Protein 1UFO (pdb70)

Organism: Thermus thermophilus (NCBI:txid274)

Secondary structure (DSSP, 8-state):
-EEEEEEEETTEEEEEEEESS--EEEEEE--TT--HHHHHHTSTTTGGGTEEEEE-PPTTSTTSS-----TTSTTHHHHHHHHHHHHHHHHHHHHHHHHHHH---EEEEEETHHHHHHHHHHHTT---S-EEEES--S-----TT-----HHHHHHHHS-GGG-GGGGTT--EEEEEETT-TTTTTT--HHHHHHGGG-TT--EEEEEETT--SS-----HHHHHHHHHHHH--/--EEEEEEETTEEEEEEE-SS--EEEEEE--TT--HHHHHHTSTTSGGGTEEEEE-PPTTSTTSS-PPP-TTSTTHHHHHHHHHHHHHHHHHHHHHHHHHHH-S-EEEEEETHHHHHHHHHHHTT---S-EEEES--S---PPTT-----HHHHHHHHS-GGG-GGGSTT--EEEEEETT-SSS-TT--HHHHHHGGGS-TTSEEEEEETT--SS-----HHHHHHHHHHHS--/-EEEEEEEETTEEEEEEEESS--EEEEEE--TT--HHHHHHT-TTTGGGTEEEEEEPPTTSTTSS-PPP-TTSTTHHHHHHHHHHHHHHHHHHHHHHHHHHH---EEEEEETHHHHHHHHHHHTT---S-EEEES--S-----TT-----HHHHHHHHS-GGG-GGGGTT--EEEEEETT-TTTTTT--HHHHHHGGG-TT--EEEEEETT--SS-----HHHHHHHHHHHH--/--EEEEEEETTEEEEEEE-SS--EEEEEE--TT--HHHHHHTSTTTGGGTEEEEEEPPTTSTTSS-PPP-TTSTTHHHHHHHHHHHHHHHHHHHHHHHHHHH---EEEEEETHHHHHHHHHHHTT---S-EEEES--S---PPTT-----HHHHHHHHS-GGG-GGGGTT--EEEEEETT-SSS-TT--HHHHHHGGGS-TTSEEEEEEET--SS-----HHHHHHHHHHHH--/-EEEEEEEETTEEEEEEEESS--EEEEEE--TT--HHHHHHT-TTTGGGTEEEEEEPPTTSTTSS-PPP-TTSTTHHHHHHHHHHHHHHHHHHHHHHHHHHH---EEEEEETHHHHHHHHHHHTT---S-EEEES--S-----TT-----HHHHHHHHS-GGG-GGGGTT--EEEEEETT-TTTTTT--HHHHHHGGG-TT--EEEEEETT--SS-----HHHHHHHHHHHH--/--EEEEEEETTEEEEEEE-SS--EEEEEE--TT--HHHHHHTSTTTGGGTEEEEE-PPTTSTTSSSPPP-TTSTTHHHHHHHHHHHHHHHHHHHHHHHHHHH-S-EEEEEETHHHHHHHHHHHTT---S-EEEES--S---PPTT-----HHHHHHHHS-GGGGGGGGTT--EEEEEETT-SSS-TT--HHHHHHGGGS-TTSEEEEEETT--SS-----HHHHHHHHHHHH--

Nearest PDB structures (foldseek):
  1ufo-assembly3_F  TM=9.980E-01  e=3.609E-47  Thermus thermophilus
  4ao8-assembly1_A-2  TM=7.137E-01  e=1.104E-09  unidentified
  4g8c-assembly1_A  TM=6.180E-01  e=9.609E-09  Ochrobactrum sp. T63
  4zi5-assembly1_B  TM=6.135E-01  e=2.429E-08  metagenome
  4l9a-assembly3_A  TM=5.384E-01  e=2.668E-06  Streptococcus mutans UA159

B-factor: mean 18.05, std 9.95, range [4.61, 69.78]

CATH classification: 3.40.50.1820

InterPro domains:
  IPR029058 Alpha/Beta hydrolase fold [G3DSA:3.40.50.1820] (1-238)
  IPR029058 Alpha/Beta hydrolase fold [SSF53474] (1-237)

Structure (mmCIF, N/CA/C/O backbone):
data_1UFO
#
_entry.id   1UFO
#
_cell.length_a   129.857
_cell.length_b   129.857
_cell.length_c   70.119
_cell.angle_alpha   90.00
_cell.angle_beta   90.00
_cell.angle_gamma   120.00
#
_symmetry.space_group_name_H-M   'P 31'
#
loop_
_entity.id
_entity.type
_entity.pdbx_description
1 polymer 'hypothetical protein TT1662'
2 water water
#
loop_
_atom_site.group_PDB
_atom_site.id
_atom_site.type_symbol
_atom_site.label_atom_id
_atom_site.label_alt_id
_atom_site.label_comp_id
_atom_site.label_asym_id
_atom_site.label_entity_id
_atom_site.label_seq_id
_atom_site.pdbx_PDB_ins_code
_atom_site.Cartn_x
_atom_site.Cartn_y
_atom_site.Cartn_z
_atom_site.occupancy
_atom_site.B_iso_or_equiv
_atom_site.auth_seq_id
_atom_site.auth_comp_id
_atom_site.auth_asym_id
_atom_site.auth_atom_id
_atom_site.pdbx_PDB_model_num
ATOM 9 N N A ARG A 1 2 ? 56.726 61.838 38.794 0.52 18.61 2 ARG A N 1
ATOM 10 N N B ARG A 1 2 ? 56.718 61.827 38.792 0.48 18.87 2 ARG A N 1
ATOM 11 C CA A ARG A 1 2 ? 56.652 62.800 39.862 0.52 17.98 2 ARG A CA 1
ATOM 12 C CA B ARG A 1 2 ? 56.606 62.772 39.891 0.48 18.53 2 ARG A CA 1
ATOM 13 C C A ARG A 1 2 ? 57.611 62.266 40.924 0.52 18.93 2 ARG A C 1
ATOM 14 C C B ARG A 1 2 ? 57.583 62.263 40.952 0.48 19.21 2 ARG A C 1
ATOM 15 O O A ARG A 1 2 ? 57.732 61.056 41.085 0.52 18.48 2 ARG A O 1
ATOM 16 O O B ARG A 1 2 ? 57.674 61.061 41.169 0.48 19.07 2 ARG A O 1
ATOM 31 N N . VAL A 1 3 ? 58.346 63.170 41.547 1.00 18.86 3 VAL A N 1
ATOM 32 C CA . VAL A 1 3 ? 59.315 62.829 42.607 1.00 18.80 3 VAL A CA 1
ATOM 33 C C . VAL A 1 3 ? 59.111 63.810 43.722 1.00 18.95 3 VAL A C 1
ATOM 34 O O . VAL A 1 3 ? 58.964 65.028 43.494 1.00 20.85 3 VAL A O 1
ATOM 38 N N . ARG A 1 4 ? 59.123 63.349 44.963 1.00 18.79 4 ARG A N 1
ATOM 39 C CA . ARG A 1 4 ? 58.959 64.289 46.035 1.00 20.91 4 ARG A CA 1
ATOM 40 C C . ARG A 1 4 ? 60.007 64.009 47.086 1.00 20.28 4 ARG A C 1
ATOM 41 O O . ARG A 1 4 ? 60.441 62.890 47.227 1.00 20.03 4 ARG A O 1
ATOM 49 N N . THR A 1 5 ? 60.374 65.031 47.821 1.00 19.92 5 THR A N 1
ATOM 50 C CA . THR A 1 5 ? 61.360 64.903 48.834 1.00 20.55 5 THR A CA 1
ATOM 51 C C . THR A 1 5 ? 60.732 64.885 50.179 1.00 22.24 5 THR A C 1
ATOM 52 O O . THR A 1 5 ? 59.846 65.699 50.453 1.00 22.37 5 THR A O 1
ATOM 56 N N . GLU A 1 6 ? 61.143 63.953 51.021 1.00 19.62 6 GLU A N 1
ATOM 57 C CA . GLU A 1 6 ? 60.652 63.942 52.370 1.00 22.45 6 GLU A CA 1
ATOM 58 C C . GLU A 1 6 ? 61.658 63.405 53.346 1.00 21.35 6 GLU A C 1
ATOM 59 O O . GLU A 1 6 ? 62.699 62.846 52.942 1.00 19.21 6 GLU A O 1
ATOM 65 N N . ARG A 1 7 ? 61.379 63.640 54.623 1.00 21.67 7 ARG A N 1
ATOM 66 C CA . ARG A 1 7 ? 62.225 63.130 55.704 1.00 20.52 7 ARG A CA 1
ATOM 67 C C . ARG A 1 7 ? 61.497 61.967 56.347 1.00 20.94 7 ARG A C 1
ATOM 68 O O . ARG A 1 7 ? 60.322 62.114 56.745 1.00 21.14 7 ARG A O 1
ATOM 76 N N . LEU A 1 8 ? 62.155 60.810 56.423 1.00 16.48 8 LEU A N 1
ATOM 77 C CA . LEU A 1 8 ? 61.568 59.614 57.029 1.00 18.64 8 LEU A CA 1
ATOM 78 C C . LEU A 1 8 ? 62.381 59.301 58.251 1.00 18.88 8 LEU A C 1
ATOM 79 O O . LEU A 1 8 ? 63.453 59.892 58.456 1.00 19.75 8 LEU A O 1
ATOM 84 N N . THR A 1 9 ? 61.873 58.377 59.057 1.00 18.23 9 THR A N 1
ATOM 85 C CA . THR A 1 9 ? 62.596 57.863 60.205 1.00 18.83 9 THR A CA 1
ATOM 86 C C . THR A 1 9 ? 62.824 56.388 59.966 1.00 18.90 9 THR A C 1
ATOM 87 O O . THR A 1 9 ? 61.864 55.651 59.779 1.00 19.13 9 THR A O 1
ATOM 91 N N . LEU A 1 10 ? 64.119 55.959 59.927 1.00 17.98 10 LEU A N 1
ATOM 92 C CA . LEU A 1 10 ? 64.454 54.554 59.697 1.00 18.76 10 LEU A CA 1
ATOM 93 C C . LEU A 1 10 ? 65.519 54.179 60.684 1.00 19.18 10 LEU A C 1
ATOM 94 O O . LEU A 1 10 ? 66.492 54.892 60.800 1.00 17.91 10 LEU A O 1
ATOM 99 N N . ALA A 1 11 ? 65.269 53.109 61.443 1.00 20.19 11 ALA A N 1
ATOM 100 C CA . ALA A 1 11 ? 66.226 52.605 62.428 1.00 20.09 11 ALA A CA 1
ATOM 101 C C . ALA A 1 11 ? 66.582 53.730 63.392 1.00 19.95 11 ALA A C 1
ATOM 102 O O . ALA A 1 11 ? 67.709 53.845 63.918 1.00 20.00 11 ALA A O 1
ATOM 104 N N . GLY A 1 12 ? 65.618 54.613 63.613 1.00 20.44 12 GLY A N 1
ATOM 105 C CA . GLY A 1 12 ? 65.841 55.696 64.537 1.00 21.12 12 GLY A CA 1
ATOM 106 C C . GLY A 1 12 ? 66.605 56.905 64.049 1.00 22.20 12 GLY A C 1
ATOM 107 O O . GLY A 1 12 ? 66.865 57.821 64.835 1.00 25.17 12 GLY A O 1
ATOM 108 N N . LEU A 1 13 ? 66.973 56.929 62.771 1.00 21.01 13 LEU A N 1
ATOM 109 C CA . LEU A 1 13 ? 67.673 58.048 62.183 1.00 18.52 13 LEU A CA 1
ATOM 110 C C . LEU A 1 13 ? 66.788 58.838 61.196 1.00 16.53 13 LEU A C 1
ATOM 111 O O . LEU A 1 13 ? 65.878 58.241 60.589 1.00 16.81 13 LEU A O 1
ATOM 116 N N . SER A 1 14 ? 67.098 60.130 61.051 1.00 17.31 14 SER A N 1
ATOM 117 C CA . SER A 1 14 ? 66.387 61.038 60.146 1.00 17.08 14 SER A CA 1
ATOM 118 C C . SER A 1 14 ? 66.969 60.835 58.746 1.00 16.25 14 SER A C 1
ATOM 119 O O . SER A 1 14 ? 68.156 61.154 58.508 1.00 19.36 14 SER A O 1
ATOM 122 N N . VAL A 1 15 ? 66.152 60.277 57.859 1.00 13.22 15 VAL A N 1
ATOM 123 C CA . VAL A 1 15 ? 66.683 59.973 56.526 1.00 12.63 15 VAL A CA 1
ATOM 124 C C . VAL A 1 15 ? 66.045 60.838 55.433 1.00 13.20 15 VAL A C 1
ATOM 125 O O . VAL A 1 15 ? 64.816 60.859 55.312 1.00 14.89 15 VAL A O 1
ATOM 129 N N . LEU A 1 16 ? 66.863 61.572 54.653 1.00 9.92 16 LEU A N 1
ATOM 130 C CA . LEU A 1 16 ? 66.342 62.323 53.512 1.00 10.88 16 LEU A CA 1
ATOM 131 C C . LEU A 1 16 ? 65.960 61.319 52.421 1.00 10.87 16 LEU A C 1
ATOM 132 O O . LEU A 1 16 ? 66.722 60.395 52.051 1.00 10.71 16 LEU A O 1
ATOM 137 N N . ALA A 1 17 ? 64.784 61.476 51.879 1.00 11.15 17 ALA A N 1
ATOM 138 C CA . ALA A 1 17 ? 64.337 60.571 50.834 1.00 12.16 17 ALA A CA 1
ATOM 139 C C . ALA A 1 17 ? 63.848 61.273 49.585 1.00 13.16 17 ALA A C 1
ATOM 140 O O . ALA A 1 17 ? 63.121 62.288 49.683 1.00 14.42 17 ALA A O 1
ATOM 142 N N . ARG A 1 18 ? 64.256 60.800 48.426 1.00 12.71 18 ARG A N 1
ATOM 143 C CA . ARG A 1 18 ? 63.736 61.355 47.172 1.00 13.23 18 ARG A CA 1
ATOM 144 C C . ARG A 1 18 ? 62.938 60.213 46.608 1.00 12.64 18 ARG A C 1
ATOM 145 O O . ARG A 1 18 ? 63.444 59.178 46.154 1.00 11.27 18 ARG A O 1
ATOM 153 N N . ILE A 1 19 ? 61.615 60.396 46.651 1.00 12.03 19 ILE A N 1
ATOM 154 C CA . ILE A 1 19 ? 60.703 59.306 46.332 1.00 12.68 19 ILE A CA 1
ATOM 155 C C . ILE A 1 19 ? 59.937 59.444 45.027 1.00 12.65 19 ILE A C 1
ATOM 156 O O . ILE A 1 19 ? 59.091 60.347 44.892 1.00 14.87 19 ILE A O 1
ATOM 161 N N . PRO A 1 20 ? 60.169 58.538 44.076 1.00 12.13 20 PRO A N 1
ATOM 162 C CA . PRO A 1 20 ? 59.440 58.648 42.790 1.00 12.38 20 PRO A CA 1
ATOM 163 C C . PRO A 1 20 ? 58.054 58.058 43.010 1.00 12.97 20 PRO A C 1
ATOM 164 O O . PRO A 1 20 ? 57.840 57.241 43.913 1.00 11.56 20 PRO A O 1
ATOM 168 N N . GLU A 1 21 ? 57.127 58.369 42.103 1.00 12.61 21 GLU A N 1
ATOM 169 C CA . GLU A 1 21 ? 55.795 57.844 42.340 1.00 13.20 21 GLU A CA 1
ATOM 170 C C . GLU A 1 21 ? 55.696 56.377 42.081 1.00 13.87 21 GLU A C 1
ATOM 171 O O . GLU A 1 21 ? 54.792 55.713 42.602 1.00 13.14 21 GLU A O 1
ATOM 177 N N . ALA A 1 22 ? 56.659 55.814 41.340 1.00 12.11 22 ALA A N 1
ATOM 178 C CA . ALA A 1 22 ? 56.660 54.385 41.028 1.00 12.48 22 ALA A CA 1
ATOM 179 C C . ALA A 1 22 ? 58.044 53.806 41.355 1.00 13.71 22 ALA A C 1
ATOM 180 O O . ALA A 1 22 ? 58.845 53.590 40.447 1.00 15.06 22 ALA A O 1
ATOM 182 N N . PRO A 1 23 ? 58.305 53.542 42.633 1.00 12.87 23 PRO A N 1
ATOM 183 C CA . PRO A 1 23 ? 59.648 52.974 42.986 1.00 12.59 23 PRO A CA 1
ATOM 184 C C . PRO A 1 23 ? 59.850 51.551 42.595 1.00 13.29 23 PRO A C 1
ATOM 185 O O . PRO A 1 23 ? 59.013 50.672 42.850 1.00 13.94 23 PRO A O 1
ATOM 189 N N . LYS A 1 24 ? 60.964 51.282 41.922 1.00 12.77 24 LYS A N 1
ATOM 190 C CA . LYS A 1 24 ? 61.257 49.901 41.501 1.00 11.82 24 LYS A CA 1
ATOM 191 C C . LYS A 1 24 ? 62.466 49.321 42.302 1.00 12.60 24 LYS A C 1
ATOM 192 O O . LYS A 1 24 ? 62.674 48.124 42.270 1.00 12.79 24 LYS A O 1
ATOM 198 N N . ALA A 1 25 ? 63.188 50.184 42.993 1.00 10.65 25 ALA A N 1
ATOM 199 C CA . ALA A 1 25 ? 64.365 49.732 43.799 1.00 11.25 25 ALA A CA 1
ATOM 200 C C . ALA A 1 25 ? 64.736 50.789 44.805 1.00 10.47 25 ALA A C 1
ATOM 201 O O . ALA A 1 25 ? 64.315 51.960 44.670 1.00 11.03 25 ALA A O 1
ATOM 203 N N . LEU A 1 26 ? 65.555 50.432 45.818 1.00 8.87 26 LEU A N 1
ATOM 204 C CA . LEU A 1 26 ? 66.025 51.426 46.808 1.00 8.89 26 LEU A CA 1
ATOM 205 C C . LEU A 1 26 ? 67.501 51.674 46.545 1.00 9.42 26 LEU A C 1
ATOM 206 O O . LEU A 1 26 ? 68.206 50.754 46.199 1.00 9.95 26 LEU A O 1
ATOM 211 N N . LEU A 1 27 ? 67.948 52.903 46.745 1.00 8.57 27 LEU A N 1
ATOM 212 C CA . LEU A 1 27 ? 69.396 53.177 46.683 1.00 8.50 27 LEU A CA 1
ATOM 213 C C . LEU A 1 27 ? 69.699 53.955 47.954 1.00 8.67 27 LEU A C 1
ATOM 214 O O . LEU A 1 27 ? 69.235 55.079 48.136 1.00 9.54 27 LEU A O 1
ATOM 219 N N . LEU A 1 28 ? 70.478 53.351 48.854 1.00 7.01 28 LEU A N 1
ATOM 220 C CA . LEU A 1 28 ? 70.952 54.058 50.057 1.00 8.12 28 LEU A CA 1
ATOM 221 C C . LEU A 1 28 ? 72.278 54.671 49.672 1.00 8.85 28 LEU A C 1
ATOM 222 O O . LEU A 1 28 ? 73.203 53.936 49.284 1.00 9.91 28 LEU A O 1
ATOM 227 N N . ALA A 1 29 ? 72.377 55.981 49.806 1.00 8.46 29 ALA A N 1
ATOM 228 C CA . ALA A 1 29 ? 73.614 56.739 49.403 1.00 8.19 29 ALA A CA 1
ATOM 229 C C . ALA A 1 29 ? 74.304 57.282 50.619 1.00 9.04 29 ALA A C 1
ATOM 230 O O . ALA A 1 29 ? 73.662 57.873 51.478 1.00 8.62 29 ALA A O 1
ATOM 232 N N . LEU A 1 30 ? 75.626 57.109 50.663 1.00 8.09 30 LEU A N 1
ATOM 233 C CA . LEU A 1 30 ? 76.504 57.447 51.782 1.00 8.46 30 LEU A CA 1
ATOM 234 C C . LEU A 1 30 ? 77.500 58.467 51.307 1.00 9.73 30 LEU A C 1
ATOM 235 O O . LEU A 1 30 ? 78.317 58.219 50.420 1.00 8.54 30 LEU A O 1
ATOM 240 N N . HIS A 1 31 ? 77.372 59.681 51.876 1.00 9.44 31 HIS A N 1
ATOM 241 C CA . HIS A 1 31 ? 78.163 60.808 51.460 1.00 8.93 31 HIS A CA 1
ATOM 242 C C . HIS A 1 31 ? 79.620 60.685 51.933 1.00 9.25 31 HIS A C 1
ATOM 243 O O . HIS A 1 31 ? 79.953 59.774 52.705 1.00 9.84 31 HIS A O 1
ATOM 250 N N . GLY A 1 32 ? 80.450 61.673 51.529 1.00 10.69 32 GLY A N 1
ATOM 251 C CA . GLY A 1 32 ? 81.853 61.617 51.920 1.00 10.77 32 GLY A CA 1
ATOM 252 C C . GLY A 1 32 ? 82.229 62.590 53.018 1.00 10.40 32 GLY A C 1
ATOM 253 O O . GLY A 1 32 ? 81.346 63.275 53.538 1.00 11.56 32 GLY A O 1
ATOM 254 N N . LEU A 1 33 ? 83.524 62.644 53.340 1.00 10.60 33 LEU A N 1
ATOM 255 C CA . LEU A 1 33 ? 83.976 63.521 54.409 1.00 11.08 33 LEU A CA 1
ATOM 256 C C . LEU A 1 33 ? 83.672 64.935 54.042 1.00 11.73 33 LEU A C 1
ATOM 257 O O . LEU A 1 33 ? 83.822 65.358 52.868 1.00 12.15 33 LEU A O 1
ATOM 262 N N . GLN A 1 34 ? 83.221 65.663 55.074 1.00 12.33 34 GLN A N 1
ATOM 263 C CA . GLN A 1 34 ? 82.757 67.050 54.982 1.00 14.58 34 GLN A CA 1
ATOM 264 C C . GLN A 1 34 ? 81.484 67.239 54.134 1.00 14.93 34 GLN A C 1
ATOM 265 O O . GLN A 1 34 ? 81.096 68.375 53.850 1.00 16.82 34 GLN A O 1
ATOM 271 N N . GLY A 1 35 ? 80.833 66.138 53.732 1.00 12.05 35 GLY A N 1
ATOM 272 C CA . GLY A 1 35 ? 79.630 66.257 52.932 1.00 12.53 35 GLY A CA 1
ATOM 273 C C . GLY A 1 35 ? 78.382 66.137 53.762 1.00 12.60 35 GLY A C 1
ATOM 274 O O . GLY A 1 35 ? 78.419 66.352 54.993 1.00 13.19 35 GLY A O 1
ATOM 275 N N . SER A 1 36 ? 77.256 65.775 53.099 1.00 12.17 36 SER A N 1
ATOM 276 C CA . SER A 1 36 ? 75.992 65.696 53.823 1.00 10.21 36 SER A CA 1
ATOM 277 C C . SER A 1 36 ? 75.005 64.873 52.982 1.00 10.28 36 SER A C 1
ATOM 278 O O . SER A 1 36 ? 75.286 64.592 51.784 1.00 10.38 36 SER A O 1
ATOM 281 N N . LYS A 1 37 ? 73.872 64.500 53.579 1.00 9.59 37 LYS A N 1
ATOM 282 C CA . LYS A 1 37 ? 72.854 63.731 52.873 1.00 9.33 37 LYS A CA 1
ATOM 283 C C . LYS A 1 37 ? 72.310 64.512 51.678 1.00 10.38 37 LYS A C 1
ATOM 284 O O . LYS A 1 37 ? 72.063 63.939 50.637 1.00 11.48 37 LYS A O 1
ATOM 290 N N . GLU A 1 38 ? 72.169 65.837 51.797 1.00 9.40 38 GLU A N 1
ATOM 291 C CA . GLU A 1 38 ? 71.629 66.535 50.633 1.00 9.26 38 GLU A CA 1
ATOM 292 C C . GLU A 1 38 ? 72.626 66.591 49.487 1.00 9.39 38 GLU A C 1
ATOM 293 O O . GLU A 1 38 ? 72.200 66.504 48.348 1.00 10.86 38 GLU A O 1
ATOM 299 N N . HIS A 1 39 ? 73.896 66.741 49.836 1.00 10.45 39 HIS A N 1
ATOM 300 C CA . HIS A 1 39 ? 74.919 66.829 48.784 1.00 10.45 39 HIS A CA 1
ATOM 301 C C . HIS A 1 39 ? 74.994 65.523 47.970 1.00 10.52 39 HIS A C 1
ATOM 302 O O . HIS A 1 39 ? 74.980 65.565 46.750 1.00 11.12 39 HIS A O 1
ATOM 309 N N . ILE A 1 40 ? 75.053 64.378 48.655 1.00 9.79 40 ILE A N 1
ATOM 310 C CA . ILE A 1 40 ? 75.214 63.135 47.857 1.00 9.54 40 ILE A CA 1
ATOM 311 C C . ILE A 1 40 ? 73.948 62.853 46.997 1.00 8.72 40 ILE A C 1
ATOM 312 O O . ILE A 1 40 ? 74.085 62.466 45.824 1.00 9.00 40 ILE A O 1
ATOM 317 N N . LEU A 1 41 ? 72.729 63.149 47.474 1.00 9.29 41 LEU A N 1
ATOM 318 C CA . LEU A 1 41 ? 71.557 62.882 46.617 1.00 9.82 41 LEU A CA 1
ATOM 319 C C . LEU A 1 41 ? 71.547 63.852 45.398 1.00 9.67 41 LEU A C 1
ATOM 320 O O . LEU A 1 41 ? 71.145 63.453 44.307 1.00 10.51 41 LEU A O 1
ATOM 325 N N . ALA A 1 42 ? 72.037 65.087 45.587 1.00 9.58 42 ALA A N 1
ATOM 326 C CA . ALA A 1 42 ? 72.053 66.034 44.486 1.00 11.15 42 ALA A CA 1
ATOM 327 C C . ALA A 1 42 ? 73.033 65.621 43.372 1.00 11.24 42 ALA A C 1
ATOM 328 O O . ALA A 1 42 ? 72.867 66.072 42.259 1.00 12.19 42 ALA A O 1
ATOM 330 N N . LEU A 1 43 ? 73.998 64.773 43.737 1.00 10.12 43 LEU A N 1
ATOM 331 C CA . LEU A 1 43 ? 74.998 64.317 42.730 1.00 9.87 43 LEU A CA 1
ATOM 332 C C . LEU A 1 43 ? 74.478 63.056 41.999 1.00 10.20 43 LEU A C 1
ATOM 333 O O . LEU A 1 43 ? 75.266 62.480 41.179 1.00 10.45 43 LEU A O 1
ATOM 338 N N . LEU A 1 44 ? 73.257 62.613 42.249 1.00 10.23 44 LEU A N 1
ATOM 339 C CA . LEU A 1 44 ? 72.697 61.450 41.551 1.00 11.25 44 LEU A CA 1
ATOM 340 C C . LEU A 1 44 ? 71.489 61.895 40.692 1.00 11.36 44 LEU A C 1
ATOM 341 O O . LEU A 1 44 ? 70.392 61.390 40.833 1.00 11.45 44 LEU A O 1
ATOM 346 N N . PRO A 1 45 ? 71.719 62.829 39.792 1.00 12.87 45 PRO A N 1
ATOM 347 C CA . PRO A 1 45 ? 70.602 63.280 38.946 1.00 12.87 45 PRO A CA 1
ATOM 348 C C . PRO A 1 45 ? 70.039 62.137 38.086 1.00 13.72 45 PRO A C 1
ATOM 349 O O . PRO A 1 45 ? 70.766 61.267 37.609 1.00 13.27 45 PRO A O 1
ATOM 353 N N . GLY A 1 46 ? 68.710 62.160 37.892 1.00 12.79 46 GLY A N 1
ATOM 354 C CA . GLY A 1 46 ? 68.032 61.176 37.088 1.00 13.99 46 GLY A CA 1
ATOM 355 C C . GLY A 1 46 ? 67.705 59.814 37.702 1.00 13.41 46 GLY A C 1
ATOM 356 O O . GLY A 1 46 ? 66.973 59.029 37.112 1.00 14.17 46 GLY A O 1
ATOM 357 N N . TYR A 1 47 ? 68.241 59.550 38.879 1.00 12.66 47 TYR A N 1
ATOM 358 C CA . TYR A 1 47 ? 68.063 58.253 39.485 1.00 11.02 47 TYR A CA 1
ATOM 359 C C . TYR A 1 47 ? 66.612 58.089 39.982 1.00 10.61 47 TYR A C 1
ATOM 360 O O . TYR A 1 47 ? 66.008 57.081 39.659 1.00 10.65 47 TYR A O 1
ATOM 369 N N . ALA A 1 48 ? 66.110 59.109 40.668 1.00 12.08 48 ALA A N 1
ATOM 370 C CA . ALA A 1 48 ? 64.723 59.009 41.154 1.00 11.16 48 ALA A CA 1
ATOM 371 C C . ALA A 1 48 ? 63.768 58.989 39.984 1.00 14.34 48 ALA A C 1
ATOM 372 O O . ALA A 1 48 ? 62.784 58.189 39.959 1.00 14.22 48 ALA A O 1
ATOM 374 N N . GLU A 1 49 ? 64.081 59.797 38.962 1.00 14.10 49 GLU A N 1
ATOM 375 C CA . GLU A 1 49 ? 63.206 59.817 37.770 1.00 14.90 49 GLU A CA 1
ATOM 376 C C . GLU A 1 49 ? 63.116 58.497 37.029 1.00 14.97 49 GLU A C 1
ATOM 377 O O . GLU A 1 49 ? 62.150 58.212 36.280 1.00 17.08 49 GLU A O 1
ATOM 383 N N . ARG A 1 50 ? 64.106 57.616 37.214 1.00 14.04 50 ARG A N 1
ATOM 384 C CA . ARG A 1 50 ? 64.177 56.319 36.593 1.00 16.98 50 ARG A CA 1
ATOM 385 C C . ARG A 1 50 ? 63.516 55.277 37.510 1.00 16.09 50 ARG A C 1
ATOM 386 O O . ARG A 1 50 ? 63.380 54.105 37.153 1.00 18.97 50 ARG A O 1
ATOM 394 N N . GLY A 1 51 ? 63.123 55.685 38.724 1.00 14.82 51 GLY A N 1
ATOM 395 C CA . GLY A 1 51 ? 62.415 54.735 39.570 1.00 14.09 51 GLY A CA 1
ATOM 396 C C . GLY A 1 51 ? 63.164 54.316 40.838 1.00 12.73 51 GLY A C 1
ATOM 397 O O . GLY A 1 51 ? 62.685 53.449 41.589 1.00 13.31 51 GLY A O 1
ATOM 398 N N . PHE A 1 52 ? 64.322 54.900 41.116 1.00 11.08 52 PHE A N 1
ATOM 399 C CA . PHE A 1 52 ? 65.037 54.550 42.370 1.00 11.38 52 PHE A CA 1
ATOM 400 C C . PHE A 1 52 ? 64.617 55.447 43.513 1.00 10.57 52 PHE A C 1
ATOM 401 O O . PHE A 1 52 ? 64.629 56.691 43.393 1.00 11.11 52 PHE A O 1
ATOM 409 N N . LEU A 1 53 ? 64.151 54.815 44.618 1.00 10.00 53 LEU A N 1
ATOM 410 C CA . LEU A 1 53 ? 63.824 55.572 45.801 1.00 9.16 53 LEU A CA 1
ATOM 411 C C . LEU A 1 53 ? 65.149 55.818 46.510 1.00 10.92 53 LEU A C 1
ATOM 412 O O . LEU A 1 53 ? 65.780 54.859 47.020 1.00 10.92 53 LEU A O 1
ATOM 417 N N . LEU A 1 54 ? 65.592 57.051 46.485 1.00 9.87 54 LEU A N 1
ATOM 418 C CA . LEU A 1 54 ? 66.901 57.385 47.106 1.00 10.24 54 LEU A CA 1
ATOM 419 C C . LEU A 1 54 ? 66.745 57.708 48.550 1.00 10.09 54 LEU A C 1
ATOM 420 O O . LEU A 1 54 ? 65.853 58.472 48.949 1.00 9.98 54 LEU A O 1
ATOM 425 N N . LEU A 1 55 ? 67.662 57.187 49.341 1.00 8.15 55 LEU A N 1
ATOM 426 C CA . LEU A 1 55 ? 67.738 57.459 50.784 1.00 10.40 55 LEU A CA 1
ATOM 427 C C . LEU A 1 55 ? 69.160 57.915 51.149 1.00 11.08 55 LEU A C 1
ATOM 428 O O . LEU A 1 55 ? 70.084 57.335 50.655 1.00 9.72 55 LEU A O 1
ATOM 433 N N . ALA A 1 56 ? 69.293 58.910 52.024 1.00 10.26 56 ALA A N 1
ATOM 434 C CA . ALA A 1 56 ? 70.626 59.331 52.496 1.00 9.29 56 ALA A CA 1
ATOM 435 C C . ALA A 1 56 ? 70.467 59.908 53.878 1.00 10.81 56 ALA A C 1
ATOM 436 O O . ALA A 1 56 ? 69.442 60.538 54.178 1.00 11.18 56 ALA A O 1
ATOM 438 N N . PHE A 1 57 ? 71.437 59.666 54.747 1.00 9.11 57 PHE A N 1
ATOM 439 C CA . PHE A 1 57 ? 71.375 60.294 56.047 1.00 10.55 57 PHE A CA 1
ATOM 440 C C . PHE A 1 57 ? 72.747 60.843 56.355 1.00 10.50 57 PHE A C 1
ATOM 441 O O . PHE A 1 57 ? 73.746 60.466 55.698 1.00 10.39 57 PHE A O 1
ATOM 449 N N . ASP A 1 58 ? 72.814 61.778 57.323 1.00 10.10 58 ASP A N 1
ATOM 450 C CA . ASP A 1 58 ? 74.098 62.370 57.662 1.00 10.50 58 ASP A CA 1
ATOM 451 C C . ASP A 1 58 ? 74.960 61.440 58.521 1.00 10.40 58 ASP A C 1
ATOM 452 O O . ASP A 1 58 ? 74.471 60.798 59.445 1.00 11.21 58 ASP A O 1
ATOM 457 N N . ALA A 1 59 ? 76.247 61.415 58.219 1.00 9.97 59 ALA A N 1
ATOM 458 C CA . ALA A 1 59 ? 77.176 60.594 59.016 1.00 9.50 59 ALA A CA 1
ATOM 459 C C . ALA A 1 59 ? 77.436 61.278 60.347 1.00 10.61 59 ALA A C 1
ATOM 460 O O . ALA A 1 59 ? 77.163 62.453 60.511 1.00 12.49 59 ALA A O 1
ATOM 462 N N . PRO A 1 60 ? 77.958 60.529 61.276 1.00 12.33 60 PRO A N 1
ATOM 463 C CA . PRO A 1 60 ? 78.266 61.173 62.572 1.00 12.91 60 PRO A CA 1
ATOM 464 C C . PRO A 1 60 ? 79.139 62.379 62.309 1.00 13.84 60 PRO A C 1
ATOM 465 O O . PRO A 1 60 ? 80.031 62.379 61.430 1.00 12.73 60 PRO A O 1
ATOM 469 N N . ARG A 1 61 ? 78.909 63.458 63.065 1.00 14.70 61 ARG A N 1
ATOM 470 C CA . ARG A 1 61 ? 79.633 64.705 62.973 1.00 15.73 61 ARG A CA 1
ATOM 471 C C . ARG A 1 61 ? 79.439 65.557 61.706 1.00 15.42 61 ARG A C 1
ATOM 472 O O . ARG A 1 61 ? 80.104 66.587 61.527 1.00 16.02 61 ARG A O 1
ATOM 480 N N . HIS A 1 62 ? 78.504 65.182 60.836 1.00 12.92 62 HIS A N 1
ATOM 481 C CA . HIS A 1 62 ? 78.275 65.861 59.612 1.00 12.11 62 HIS A CA 1
ATOM 482 C C . HIS A 1 62 ? 76.819 66.366 59.480 1.00 11.33 62 HIS A C 1
ATOM 483 O O . HIS A 1 62 ? 75.913 65.886 60.175 1.00 11.78 62 HIS A O 1
ATOM 490 N N . GLY A 1 63 ? 76.644 67.331 58.602 1.00 10.42 63 GLY A N 1
ATOM 491 C CA . GLY A 1 63 ? 75.331 67.820 58.271 1.00 10.52 63 GLY A CA 1
ATOM 492 C C . GLY A 1 63 ? 74.597 68.430 59.458 1.00 10.98 63 GLY A C 1
ATOM 493 O O . GLY A 1 63 ? 75.078 69.408 60.114 1.00 14.36 63 GLY A O 1
ATOM 494 N N . GLU A 1 64 ? 73.464 67.842 59.775 1.00 13.23 64 GLU A N 1
ATOM 495 C CA . GLU A 1 64 ? 72.652 68.349 60.895 1.00 13.12 64 GLU A CA 1
ATOM 496 C C . GLU A 1 64 ? 73.079 67.826 62.215 1.00 15.87 64 GLU A C 1
ATOM 497 O O . GLU A 1 64 ? 72.590 68.306 63.265 1.00 17.20 64 GLU A O 1
ATOM 503 N N . ARG A 1 65 ? 74.029 66.894 62.235 1.00 14.85 65 ARG A N 1
ATOM 504 C CA . ARG A 1 65 ? 74.482 66.289 63.495 1.00 16.47 65 ARG A CA 1
ATOM 505 C C . ARG A 1 65 ? 75.544 67.092 64.214 1.00 17.77 65 ARG A C 1
ATOM 506 O O . ARG A 1 65 ? 76.212 67.849 63.610 1.00 18.38 65 ARG A O 1
ATOM 514 N N . GLU A 1 66 ? 75.714 66.916 65.538 1.00 21.47 66 GLU A N 1
ATOM 515 C CA . GLU A 1 66 ? 76.698 67.733 66.237 1.00 23.88 66 GLU A CA 1
ATOM 516 C C . GLU A 1 66 ? 78.097 67.499 65.736 1.00 24.06 66 GLU A C 1
ATOM 517 O O . GLU A 1 66 ? 78.519 66.361 65.725 1.00 23.20 66 GLU A O 1
ATOM 523 N N . GLY A 1 67 ? 78.784 68.567 65.334 1.00 24.51 67 GLY A N 1
ATOM 524 C CA . GLY A 1 67 ? 80.157 68.478 64.806 1.00 26.88 67 GLY A CA 1
ATOM 525 C C . GLY A 1 67 ? 81.160 69.326 65.579 1.00 29.26 67 GLY A C 1
ATOM 526 O O . GLY A 1 67 ? 80.989 69.520 66.752 1.00 31.11 67 GLY A O 1
ATOM 527 N N . PRO A 1 68 ? 82.199 69.885 64.950 1.00 30.45 68 PRO A N 1
ATOM 528 C CA . PRO A 1 68 ? 82.508 69.789 63.534 1.00 29.74 68 PRO A CA 1
ATOM 529 C C . PRO A 1 68 ? 83.036 68.414 63.187 1.00 27.70 68 PRO A C 1
ATOM 530 O O . PRO A 1 68 ? 83.222 67.536 64.056 1.00 26.36 68 PRO A O 1
ATOM 534 N N . PRO A 1 69 ? 83.270 68.220 61.908 1.00 27.43 69 PRO A N 1
ATOM 535 C CA . PRO A 1 69 ? 83.787 66.952 61.440 1.00 25.26 69 PRO A CA 1
ATOM 536 C C . PRO A 1 69 ? 85.285 66.966 61.794 1.00 23.88 69 PRO A C 1
ATOM 537 O O . PRO A 1 69 ? 85.806 67.938 62.348 1.00 24.71 69 PRO A O 1
ATOM 541 N N . PRO A 1 70 ? 85.972 65.913 61.480 1.00 21.54 70 PRO A N 1
ATOM 542 C CA . PRO A 1 70 ? 87.404 65.767 61.721 1.00 21.70 70 PRO A CA 1
ATOM 543 C C . PRO A 1 70 ? 88.134 66.870 60.915 1.00 22.18 70 PRO A C 1
ATOM 544 O O . PRO A 1 70 ? 87.740 67.160 59.795 1.00 19.94 70 PRO A O 1
ATOM 548 N N . SER A 1 71 ? 89.209 67.452 61.480 1.00 23.71 71 SER A N 1
ATOM 549 C CA . SER A 1 71 ? 89.984 68.474 60.738 1.00 26.03 71 SER A CA 1
ATOM 550 C C . SER A 1 71 ? 91.375 67.932 60.433 1.00 24.14 71 SER A C 1
ATOM 551 O O . SER A 1 71 ? 92.013 67.345 61.320 1.00 22.12 71 SER A O 1
ATOM 554 N N . SER A 1 72 ? 91.807 68.115 59.186 1.00 24.55 72 SER A N 1
ATOM 555 C CA . SER A 1 72 ? 93.077 67.599 58.708 1.00 25.41 72 SER A CA 1
ATOM 556 C C . SER A 1 72 ? 94.256 68.137 59.480 1.00 25.61 72 SER A C 1
ATOM 557 O O . SER A 1 72 ? 95.323 67.567 59.382 1.00 25.76 72 SER A O 1
ATOM 560 N N . LYS A 1 73 ? 94.060 69.216 60.220 1.00 24.81 73 LYS A N 1
ATOM 561 C CA . LYS A 1 73 ? 95.157 69.821 61.014 1.00 25.87 73 LYS A CA 1
ATOM 562 C C . LYS A 1 73 ? 95.452 69.066 62.274 1.00 23.47 73 LYS A C 1
ATOM 563 O O . LYS A 1 73 ? 96.492 69.250 62.893 1.00 23.19 73 LYS A O 1
ATOM 569 N N . SER A 1 74 ? 94.521 68.223 62.686 1.00 19.45 74 SER A N 1
ATOM 570 C CA . SER A 1 74 ? 94.708 67.469 63.902 1.00 17.46 74 SER A CA 1
ATOM 571 C C . SER A 1 74 ? 95.567 66.219 63.829 1.00 17.77 74 SER A C 1
ATOM 572 O O . SER A 1 74 ? 95.535 65.485 62.832 1.00 17.64 74 SER A O 1
ATOM 575 N N . PRO A 1 75 ? 96.350 65.937 64.885 1.00 18.92 75 PRO A N 1
ATOM 576 C CA . PRO A 1 75 ? 97.187 64.713 64.915 1.00 19.16 75 PRO A CA 1
ATOM 577 C C . PRO A 1 75 ? 96.260 63.478 64.993 1.00 18.56 75 PRO A C 1
ATOM 578 O O . PRO A 1 75 ? 96.680 62.380 64.758 1.00 18.27 75 PRO A O 1
ATOM 582 N N . ARG A 1 76 ? 94.996 63.710 65.357 1.00 17.28 76 ARG A N 1
ATOM 583 C CA . ARG A 1 76 ? 94.049 62.591 65.448 1.00 17.73 76 ARG A CA 1
ATOM 584 C C . ARG A 1 76 ? 93.063 62.606 64.262 1.00 17.26 76 ARG A C 1
ATOM 585 O O . ARG A 1 76 ? 91.974 61.978 64.312 1.00 17.15 76 ARG A O 1
ATOM 593 N N . TYR A 1 77 ? 93.430 63.292 63.203 1.00 16.58 77 TYR A N 1
ATOM 594 C CA . TYR A 1 77 ? 92.546 63.349 62.023 1.00 16.41 77 TYR A CA 1
ATOM 595 C C . TYR A 1 77 ? 92.097 62.013 61.483 1.00 16.42 77 TYR A C 1
ATOM 596 O O . TYR A 1 77 ? 90.881 61.741 61.402 1.00 14.28 77 TYR A O 1
ATOM 605 N N . VAL A 1 78 ? 93.067 61.161 61.181 1.00 16.06 78 VAL A N 1
ATOM 606 C CA . VAL A 1 78 ? 92.767 59.868 60.570 1.00 16.98 78 VAL A CA 1
ATOM 607 C C . VAL A 1 78 ? 91.947 59.039 61.529 1.00 16.67 78 VAL A C 1
ATOM 608 O O . VAL A 1 78 ? 90.939 58.382 61.109 1.00 16.10 78 VAL A O 1
ATOM 612 N N . GLU A 1 79 ? 92.364 59.023 62.810 1.00 16.01 79 GLU A N 1
ATOM 613 C CA . GLU A 1 79 ? 91.615 58.279 6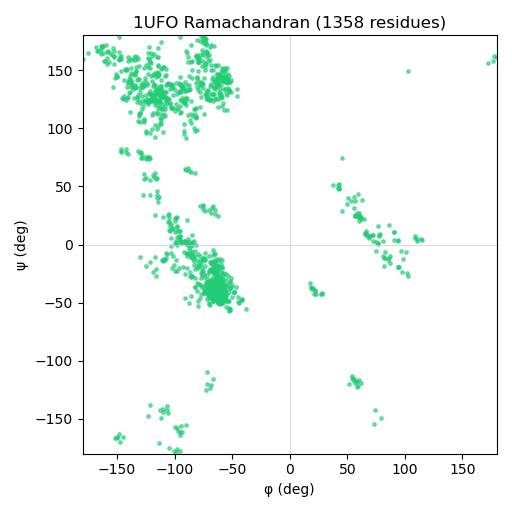3.805 1.00 15.16 79 GLU A CA 1
ATOM 614 C C . GLU A 1 79 ? 90.140 58.711 63.806 1.00 14.63 79 GLU A C 1
ATOM 615 O O . GLU A 1 79 ? 89.229 57.877 63.839 1.00 14.77 79 GLU A O 1
ATOM 621 N N . GLU A 1 80 ? 89.936 60.023 63.826 1.00 14.48 80 GLU A N 1
ATOM 622 C CA . GLU A 1 80 ? 88.570 60.544 63.882 1.00 13.28 80 GLU A CA 1
ATOM 623 C C . GLU A 1 80 ? 87.777 60.286 62.578 1.00 13.23 80 GLU A C 1
ATOM 624 O O . GLU A 1 80 ? 86.544 59.989 62.604 1.00 12.24 80 GLU A O 1
ATOM 630 N N . VAL A 1 81 ? 88.480 60.318 61.457 1.00 11.42 81 VAL A N 1
ATOM 631 C CA . VAL A 1 81 ? 87.810 60.067 60.165 1.00 12.50 81 VAL A CA 1
ATOM 632 C C . VAL A 1 81 ? 87.321 58.619 60.158 1.00 12.06 81 VAL A C 1
ATOM 633 O O . VAL A 1 81 ? 86.147 58.354 59.802 1.00 11.33 81 VAL A O 1
ATOM 637 N N . TYR A 1 82 ? 88.147 57.656 60.575 1.00 11.29 82 TYR A N 1
ATOM 638 C CA . TYR A 1 82 ? 87.645 56.281 60.499 1.00 11.58 82 TYR A CA 1
ATOM 639 C C . TYR A 1 82 ? 86.695 55.877 61.614 1.00 11.47 82 TYR A C 1
ATOM 640 O O . TYR A 1 82 ? 85.919 54.901 61.471 1.00 13.14 82 TYR A O 1
ATOM 649 N N . ARG A 1 83 ? 86.700 56.637 62.719 1.00 11.67 83 ARG A N 1
ATOM 650 C CA . ARG A 1 83 ? 85.662 56.392 63.738 1.00 12.38 83 ARG A CA 1
ATOM 651 C C . ARG A 1 83 ? 84.311 56.900 63.152 1.00 12.22 83 ARG A C 1
ATOM 652 O O . ARG A 1 83 ? 83.257 56.237 63.318 1.00 13.08 83 ARG A O 1
ATOM 660 N N . VAL A 1 84 ? 84.315 58.047 62.471 1.00 11.43 84 VAL A N 1
ATOM 661 C CA . VAL A 1 84 ? 83.062 58.485 61.733 1.00 10.21 84 VAL A CA 1
ATOM 662 C C . VAL A 1 84 ? 82.664 57.332 60.747 1.00 10.99 84 VAL A C 1
ATOM 663 O O . VAL A 1 84 ? 81.479 56.951 60.718 1.00 9.95 84 VAL A O 1
ATOM 667 N N . ALA A 1 85 ? 83.608 56.752 60.003 1.00 11.55 85 ALA A N 1
ATOM 668 C CA . ALA A 1 85 ? 83.270 55.656 59.060 1.00 9.96 85 ALA A CA 1
ATOM 669 C C . ALA A 1 85 ? 82.678 54.435 59.731 1.00 10.57 85 ALA A C 1
ATOM 670 O O . ALA A 1 85 ? 81.686 53.873 59.246 1.00 10.20 85 ALA A O 1
ATOM 672 N N . LEU A 1 86 ? 83.248 54.049 60.868 1.00 10.36 86 LEU A N 1
ATOM 673 C CA . LEU A 1 86 ? 82.703 52.878 61.579 1.00 9.78 86 LEU A CA 1
ATOM 674 C C . LEU A 1 86 ? 81.264 53.152 62.109 1.00 10.47 86 LEU A C 1
ATOM 675 O O . LEU A 1 86 ? 80.438 52.222 62.120 1.00 10.68 86 LEU A O 1
ATOM 680 N N . GLY A 1 87 ? 81.022 54.363 62.564 1.00 11.44 87 GLY A N 1
ATOM 681 C CA . GLY A 1 87 ? 79.704 54.746 63.082 1.00 11.75 87 GLY A CA 1
ATOM 682 C C . GLY A 1 87 ? 78.724 54.767 61.920 1.00 11.68 87 GLY A C 1
ATOM 683 O O . GLY A 1 87 ? 77.582 54.261 61.980 1.00 11.87 87 GLY A O 1
ATOM 684 N N . PHE A 1 88 ? 79.188 55.372 60.848 1.00 11.46 88 PHE A N 1
ATOM 685 C CA . PHE A 1 88 ? 78.345 55.510 59.626 1.00 10.25 88 PHE A CA 1
ATOM 686 C C . PHE A 1 88 ? 77.981 54.105 59.085 1.00 9.29 88 PHE A C 1
ATOM 687 O O . PHE A 1 88 ? 76.823 53.856 58.640 1.00 10.42 88 PHE A O 1
ATOM 695 N N . LYS A 1 89 ? 78.933 53.152 59.113 1.00 9.66 89 LYS A N 1
ATOM 696 C CA . LYS A 1 89 ? 78.678 51.793 58.695 1.00 10.11 89 LYS A CA 1
ATOM 697 C C . LYS A 1 89 ? 77.575 51.147 59.516 1.00 11.46 89 LYS A C 1
ATOM 698 O O . LYS A 1 89 ? 76.648 50.540 58.960 1.00 10.90 89 LYS A O 1
ATOM 704 N N . GLU A 1 90 ? 77.688 51.238 60.849 1.00 9.98 90 GLU A N 1
ATOM 705 C CA . GLU A 1 90 ? 76.723 50.516 61.705 1.00 11.92 90 GLU A CA 1
ATOM 706 C C . GLU A 1 90 ? 75.331 51.084 61.498 1.00 11.93 90 GLU A C 1
ATOM 707 O O . GLU A 1 90 ? 74.361 50.316 61.464 1.00 11.75 90 GLU A O 1
ATOM 713 N N . GLU A 1 91 ? 75.247 52.397 61.356 1.00 11.35 91 GLU A N 1
ATOM 714 C CA . GLU A 1 91 ? 73.938 53.076 61.132 1.00 10.61 91 GLU A CA 1
ATOM 715 C C . GLU A 1 91 ? 73.380 52.688 59.767 1.00 10.98 91 GLU A C 1
ATOM 716 O O . GLU A 1 91 ? 72.184 52.420 59.607 1.00 12.32 91 GLU A O 1
ATOM 722 N N . ALA A 1 92 ? 74.254 52.681 58.745 1.00 9.99 92 ALA A N 1
ATOM 723 C CA . ALA A 1 92 ? 73.776 52.393 57.412 1.00 8.94 92 ALA A CA 1
ATOM 724 C C . ALA A 1 92 ? 73.206 51.004 57.310 1.00 10.23 92 ALA A C 1
ATOM 725 O O . ALA A 1 92 ? 72.229 50.779 56.609 1.00 9.98 92 ALA A O 1
ATOM 727 N N . ARG A 1 93 ? 73.818 50.029 57.997 1.00 10.30 93 ARG A N 1
ATOM 728 C CA . ARG A 1 93 ? 73.289 48.686 57.879 1.00 10.38 93 ARG A CA 1
ATOM 729 C C . ARG A 1 93 ? 71.868 48.651 58.492 1.00 13.02 93 ARG A C 1
ATOM 730 O O . ARG A 1 93 ? 70.954 48.021 57.903 1.00 12.70 93 ARG A O 1
ATOM 738 N N . ARG A 1 94 ? 71.688 49.334 59.622 1.00 12.61 94 ARG A N 1
ATOM 739 C CA . ARG A 1 94 ? 70.335 49.343 60.251 1.00 12.94 94 ARG A CA 1
ATOM 740 C C . ARG A 1 94 ? 69.325 50.075 59.366 1.00 12.88 94 ARG A C 1
ATOM 741 O O . ARG A 1 94 ? 68.173 49.577 59.175 1.00 14.02 94 ARG A O 1
ATOM 749 N N . VAL A 1 95 ? 69.757 51.177 58.763 1.00 11.11 95 VAL A N 1
ATOM 750 C CA . VAL A 1 95 ? 68.847 51.923 57.874 1.00 11.16 95 VAL A CA 1
ATOM 751 C C . VAL A 1 95 ? 68.452 51.059 56.671 1.00 11.93 95 VAL A C 1
ATOM 752 O O . VAL A 1 95 ? 67.296 51.019 56.264 1.00 11.87 95 VAL A O 1
ATOM 756 N N . ALA A 1 96 ? 69.424 50.413 56.058 1.00 11.18 96 ALA A N 1
ATOM 757 C CA . ALA A 1 96 ? 69.177 49.573 54.873 1.00 11.73 96 ALA A CA 1
ATOM 758 C C . ALA A 1 96 ? 68.263 48.428 55.198 1.00 13.32 96 ALA A C 1
ATOM 759 O O . ALA A 1 96 ? 67.359 48.122 54.433 1.00 14.71 96 ALA A O 1
ATOM 761 N N . GLU A 1 97 ? 68.539 47.732 56.305 1.00 14.38 97 GLU A N 1
ATOM 762 C CA . GLU A 1 97 ? 67.697 46.593 56.669 1.00 15.37 97 GLU A CA 1
ATOM 763 C C . GLU A 1 97 ? 66.264 47.055 56.959 1.00 16.64 97 GLU A C 1
ATOM 764 O O . GLU A 1 97 ? 65.347 46.353 56.526 1.00 15.43 97 GLU A O 1
ATOM 770 N N . GLU A 1 98 ? 66.055 48.202 57.601 1.00 14.62 98 GLU A N 1
ATOM 771 C CA . GLU A 1 98 ? 64.709 48.675 57.850 1.00 15.13 98 GLU A CA 1
ATOM 772 C C . GLU A 1 98 ? 64.045 49.099 56.500 1.00 15.13 98 GLU A C 1
ATOM 773 O O . GLU A 1 98 ? 62.849 48.823 56.265 1.00 15.05 98 GLU A O 1
ATOM 779 N N . ALA A 1 99 ? 64.800 49.732 55.617 1.00 13.88 99 ALA A N 1
ATOM 780 C CA . ALA A 1 99 ? 64.183 50.205 54.385 1.00 13.08 99 ALA A CA 1
ATOM 781 C C . ALA A 1 99 ? 63.704 48.980 53.574 1.00 14.91 99 ALA A C 1
ATOM 782 O O . ALA A 1 99 ? 62.645 48.968 52.957 1.00 14.31 99 ALA A O 1
ATOM 784 N N . GLU A 1 100 ? 64.505 47.925 53.556 1.00 14.75 100 GLU A N 1
ATOM 785 C CA . GLU A 1 100 ? 64.130 46.747 52.795 1.00 16.01 100 GLU A CA 1
ATOM 786 C C . GLU A 1 100 ? 62.877 46.131 53.362 1.00 17.35 100 GLU A C 1
ATOM 787 O O . GLU A 1 100 ? 62.012 45.710 52.589 1.00 17.39 100 GLU A O 1
ATOM 793 N N . ARG A 1 101 ? 62.792 46.052 54.685 1.00 16.89 101 ARG A N 1
ATOM 794 C CA . ARG A 1 101 ? 61.574 45.458 55.330 1.00 18.15 101 ARG A CA 1
ATOM 795 C C . ARG A 1 101 ? 60.358 46.288 55.018 1.00 18.40 101 ARG A C 1
ATOM 796 O O . ARG A 1 101 ? 59.262 45.763 54.734 1.00 17.52 101 ARG A O 1
ATOM 804 N N . ARG A 1 102 ? 60.550 47.596 55.103 1.00 16.43 102 ARG A N 1
ATOM 805 C CA . ARG A 1 102 ? 59.463 48.527 54.893 1.00 16.27 102 ARG A CA 1
ATOM 806 C C . ARG A 1 102 ? 58.949 48.672 53.487 1.00 16.16 102 ARG A C 1
ATOM 807 O O . ARG A 1 102 ? 57.697 48.682 53.273 1.00 16.85 102 ARG A O 1
ATOM 815 N N . PHE A 1 103 ? 59.848 48.741 52.507 1.00 14.64 103 PHE A N 1
ATOM 816 C CA . PHE A 1 103 ? 59.406 48.919 51.104 1.00 13.05 103 PHE A CA 1
ATOM 817 C C . PHE A 1 103 ? 59.405 47.671 50.288 1.00 13.47 103 PHE A C 1
ATOM 818 O O . PHE A 1 103 ? 58.776 47.630 49.261 1.00 14.09 103 PHE A O 1
ATOM 826 N N . GLY A 1 104 ? 60.111 46.617 50.726 1.00 14.47 104 GLY A N 1
ATOM 827 C CA . GLY A 1 104 ? 60.178 45.414 49.934 1.00 14.88 104 GLY A CA 1
ATOM 828 C C . GLY A 1 104 ? 60.665 45.566 48.524 1.00 15.50 104 GLY A C 1
ATOM 829 O O . GLY A 1 104 ? 60.136 44.960 47.573 1.00 17.34 104 GLY A O 1
ATOM 830 N N . LEU A 1 105 ? 61.705 46.401 48.353 1.00 14.57 105 LEU A N 1
ATOM 831 C CA . LEU A 1 105 ? 62.252 46.608 47.043 1.00 13.18 105 LEU A CA 1
ATOM 832 C C . LEU A 1 105 ? 63.737 46.210 47.063 1.00 12.52 105 LEU A C 1
ATOM 833 O O . LEU A 1 105 ? 64.359 46.295 48.129 1.00 13.15 105 LEU A O 1
ATOM 838 N N . PRO A 1 106 ? 64.268 45.778 45.924 1.00 14.54 106 PRO A N 1
ATOM 839 C CA . PRO A 1 106 ? 65.702 45.424 45.854 1.00 12.66 106 PRO A CA 1
ATOM 840 C C . PRO A 1 106 ? 66.491 46.637 46.344 1.00 12.23 106 PRO A C 1
ATOM 841 O O . PRO A 1 106 ? 66.174 47.770 45.950 1.00 11.38 106 PRO A O 1
ATOM 845 N N . LEU A 1 107 ? 67.552 46.368 47.132 1.00 11.88 107 LEU A N 1
ATOM 846 C CA . LEU A 1 107 ? 68.319 47.477 47.687 1.00 11.55 107 LEU A CA 1
ATOM 847 C C . LEU A 1 107 ? 69.737 47.487 47.151 1.00 11.60 107 LEU A C 1
ATOM 848 O O . LEU A 1 107 ? 70.421 46.422 47.101 1.00 13.58 107 LEU A O 1
ATOM 853 N N . PHE A 1 108 ? 70.153 48.687 46.758 1.00 9.35 108 PHE A N 1
ATOM 854 C CA . PHE A 1 108 ? 71.514 48.927 46.263 1.00 9.22 108 PHE A CA 1
ATOM 855 C C . PHE A 1 108 ? 72.166 49.950 47.142 1.00 9.92 108 PHE A C 1
ATOM 856 O O . PHE A 1 108 ? 71.481 50.717 47.836 1.00 9.33 108 PHE A O 1
ATOM 864 N N . LEU A 1 109 ? 73.498 49.943 47.165 1.00 7.50 109 LEU A N 1
ATOM 865 C CA . LEU A 1 109 ? 74.216 50.992 47.930 1.00 9.41 109 LEU A CA 1
ATOM 866 C C . LEU A 1 109 ? 75.048 51.877 46.971 1.00 9.29 109 LEU A C 1
ATOM 867 O O . LEU A 1 109 ? 75.562 51.370 45.947 1.00 10.30 109 LEU A O 1
ATOM 872 N N . ALA A 1 110 ? 75.202 53.152 47.319 1.00 7.94 110 ALA A N 1
ATOM 873 C CA . ALA A 1 110 ? 76.132 54.034 46.579 1.00 8.59 110 ALA A CA 1
ATOM 874 C C . ALA A 1 110 ? 76.898 54.752 47.656 1.00 11.06 110 ALA A C 1
ATOM 875 O O . ALA A 1 110 ? 76.323 55.124 48.673 1.00 12.58 110 ALA A O 1
ATOM 877 N N . GLY A 1 111 ? 78.228 54.870 47.505 1.00 8.32 111 GLY A N 1
ATOM 878 C CA . GLY A 1 111 ? 78.968 55.645 48.492 1.00 9.39 111 GLY A CA 1
ATOM 879 C C . GLY A 1 111 ? 79.923 56.563 47.734 1.00 10.58 111 GLY A C 1
ATOM 880 O O . GLY A 1 111 ? 80.436 56.136 46.690 1.00 10.33 111 GLY A O 1
ATOM 881 N N . GLY A 1 112 ? 80.174 57.776 48.245 1.00 9.00 112 GLY A N 1
ATOM 882 C CA . GLY A 1 112 ? 81.148 58.681 47.624 1.00 10.25 112 GLY A CA 1
ATOM 883 C C . GLY A 1 112 ? 82.296 58.947 48.574 1.00 11.47 112 GLY A C 1
ATOM 884 O O . GLY A 1 112 ? 82.076 59.314 49.714 1.00 11.81 112 GLY A O 1
ATOM 885 N N . SER A 1 113 ? 83.523 58.643 48.133 1.00 11.21 113 SER A N 1
ATOM 886 C CA . SER A 1 113 ? 84.745 58.884 48.934 1.00 10.82 113 SER A CA 1
ATOM 887 C C . SER A 1 113 ? 84.639 58.084 50.256 1.00 10.51 113 SER A C 1
ATOM 888 O O . SER A 1 113 ? 84.638 56.848 50.239 1.00 11.10 113 SER A O 1
ATOM 891 N N . LEU A 1 114 ? 84.589 58.712 51.449 1.00 9.48 114 LEU A N 1
ATOM 892 C CA . LEU A 1 114 ? 84.538 57.938 52.679 1.00 9.54 114 LEU A CA 1
ATOM 893 C C . LEU A 1 114 ? 83.312 57.038 52.629 1.00 9.33 114 LEU A C 1
ATOM 894 O O . LEU A 1 114 ? 83.348 55.931 53.151 1.00 10.24 114 LEU A O 1
ATOM 899 N N . GLY A 1 115 ? 82.240 57.482 52.005 1.00 8.19 115 GLY A N 1
ATOM 900 C CA . GLY A 1 115 ? 81.042 56.631 51.892 1.00 9.35 115 GLY A CA 1
ATOM 901 C C . GLY A 1 115 ? 81.292 55.356 51.048 1.00 9.00 115 GLY A C 1
ATOM 902 O O . GLY A 1 115 ? 80.677 54.331 51.314 1.00 9.50 115 GLY A O 1
ATOM 903 N N . ALA A 1 116 ? 82.238 55.437 50.089 1.00 8.73 116 ALA A N 1
ATOM 904 C CA . ALA A 1 116 ? 82.580 54.262 49.282 1.00 8.65 116 ALA A CA 1
ATOM 905 C C . ALA A 1 116 ? 83.336 53.281 50.185 1.00 8.20 116 ALA A C 1
ATOM 906 O O . ALA A 1 116 ? 83.152 52.038 50.097 1.00 8.66 116 ALA A O 1
ATOM 908 N N . PHE A 1 117 ? 84.185 53.822 51.086 1.00 7.61 117 PHE A N 1
ATOM 909 C CA . PHE A 1 117 ? 84.910 52.938 51.995 1.00 7.92 117 PHE A CA 1
ATOM 910 C C . PHE A 1 117 ? 83.923 52.272 52.954 1.00 9.75 117 PHE A C 1
ATOM 911 O O . PHE A 1 117 ? 84.085 51.101 53.284 1.00 9.24 117 PHE A O 1
ATOM 919 N N . VAL A 1 118 ? 82.912 53.039 53.406 1.00 8.38 118 VAL A N 1
ATOM 920 C CA . VAL A 1 118 ? 81.887 52.461 54.283 1.00 8.54 118 VAL A CA 1
ATOM 921 C C . VAL A 1 118 ? 81.163 51.337 53.546 1.00 9.10 118 VAL A C 1
ATOM 922 O O . VAL A 1 118 ? 80.834 50.333 54.152 1.00 8.40 118 VAL A O 1
ATOM 926 N N . ALA A 1 119 ? 80.839 51.529 52.259 1.00 8.36 119 ALA A N 1
ATOM 927 C CA . ALA A 1 119 ? 80.203 50.446 51.472 1.00 9.16 119 ALA A CA 1
ATOM 928 C C . ALA A 1 119 ? 81.098 49.187 51.540 1.00 9.12 119 ALA A C 1
ATOM 929 O O . ALA A 1 119 ? 80.580 48.048 51.678 1.00 10.47 119 ALA A O 1
ATOM 931 N N . HIS A 1 120 ? 82.411 49.366 51.403 1.00 8.33 120 HIS A N 1
ATOM 932 C CA . HIS A 1 120 ? 83.333 48.234 51.523 1.00 8.17 120 HIS A CA 1
ATOM 933 C C . HIS A 1 120 ? 83.277 47.583 52.915 1.00 9.83 120 HIS A C 1
ATOM 934 O O . HIS A 1 120 ? 83.229 46.345 53.009 1.00 9.70 120 HIS A O 1
ATOM 941 N N . LEU A 1 121 ? 83.280 48.394 53.961 1.00 9.67 121 LEU A N 1
ATOM 942 C CA . LEU A 1 121 ? 83.194 47.865 55.315 1.00 11.54 121 LEU A CA 1
ATOM 943 C C . LEU A 1 121 ? 81.895 46.989 55.432 1.00 10.58 121 LEU A C 1
ATOM 944 O O . LEU A 1 121 ? 81.917 45.931 56.052 1.00 12.87 121 LEU A O 1
ATOM 949 N N . LEU A 1 122 ? 80.773 47.458 54.877 1.00 10.28 122 LEU A N 1
ATOM 950 C CA . LEU A 1 122 ? 79.523 46.698 54.937 1.00 10.01 122 LEU A CA 1
ATOM 951 C C . LEU A 1 122 ? 79.642 45.388 54.189 1.00 10.91 122 LEU A C 1
ATOM 952 O O . LEU A 1 122 ? 79.153 44.345 54.708 1.00 12.46 122 LEU A O 1
ATOM 957 N N . LEU A 1 123 ? 80.227 45.411 52.967 1.00 9.48 123 LEU A N 1
ATOM 958 C CA . LEU A 1 123 ? 80.381 44.152 52.234 1.00 10.52 123 LEU A CA 1
ATOM 959 C C . LEU A 1 123 ? 81.316 43.198 52.994 1.00 10.93 123 LEU A C 1
ATOM 960 O O . LEU A 1 123 ? 81.064 41.981 53.018 1.00 11.77 123 LEU A O 1
ATOM 965 N N . ALA A 1 124 ? 82.360 43.729 53.610 1.00 10.99 124 ALA A N 1
ATOM 966 C CA . ALA A 1 124 ? 83.342 42.839 54.315 1.00 11.28 124 ALA A CA 1
ATOM 967 C C . ALA A 1 124 ? 82.683 42.198 55.525 1.00 13.34 124 ALA A C 1
ATOM 968 O O . ALA A 1 124 ? 83.134 41.121 55.962 1.00 17.72 124 ALA A O 1
ATOM 970 N N . GLU A 1 125 ? 81.599 42.789 56.035 1.00 14.77 125 GLU A N 1
ATOM 971 C CA . GLU A 1 125 ? 80.954 42.199 57.211 1.00 16.89 125 GLU A CA 1
ATOM 972 C C . GLU A 1 125 ? 79.711 41.414 56.822 1.00 16.26 125 GLU A C 1
ATOM 973 O O . GLU A 1 125 ? 78.865 41.091 57.668 1.00 17.49 125 GLU A O 1
ATOM 979 N N . GLY A 1 126 ? 79.590 41.137 55.523 1.00 15.64 126 GLY A N 1
ATOM 980 C CA . GLY A 1 126 ? 78.514 40.281 55.030 1.00 14.28 126 GLY A CA 1
ATOM 981 C C . GLY A 1 126 ? 77.182 40.904 54.717 1.00 15.81 126 GLY A C 1
ATOM 982 O O . GLY A 1 126 ? 76.176 40.190 54.574 1.00 15.69 126 GLY A O 1
ATOM 983 N N . PHE A 1 127 ? 77.149 42.228 54.574 1.00 13.65 127 PHE A N 1
ATOM 984 C CA . PHE A 1 127 ? 75.871 42.855 54.155 1.00 14.43 127 PHE A CA 1
ATOM 985 C C . PHE A 1 127 ? 75.758 42.543 52.635 1.00 14.86 127 PHE A C 1
ATOM 986 O O . PHE A 1 127 ? 76.739 42.695 51.905 1.00 13.75 127 PHE A O 1
ATOM 994 N N . ARG A 1 128 ? 74.566 42.109 52.170 1.00 14.11 128 ARG A N 1
ATOM 995 C CA . ARG A 1 128 ? 74.413 41.649 50.809 1.00 14.54 128 ARG A CA 1
ATOM 996 C C . ARG A 1 128 ? 73.343 42.380 49.989 1.00 14.34 128 ARG A C 1
ATOM 997 O O . ARG A 1 128 ? 72.227 41.835 49.769 1.00 17.91 128 ARG A O 1
ATOM 1005 N N . PRO A 1 129 ? 73.630 43.617 49.552 1.00 13.26 129 PRO A N 1
ATOM 1006 C CA . PRO A 1 129 ? 72.688 44.388 48.734 1.00 13.53 129 PRO A CA 1
ATOM 1007 C C . PRO A 1 129 ? 72.750 43.770 47.314 1.00 12.46 129 PRO A C 1
ATOM 1008 O O . PRO A 1 129 ? 73.572 42.885 47.025 1.00 11.45 129 PRO A O 1
ATOM 1012 N N . ARG A 1 130 ? 71.899 44.257 46.422 1.00 10.35 130 ARG A N 1
ATOM 1013 C CA . ARG A 1 130 ? 71.865 43.753 45.073 1.00 11.03 130 ARG A CA 1
ATOM 1014 C C . ARG A 1 130 ? 73.032 44.279 44.233 1.00 10.98 130 ARG A C 1
ATOM 1015 O O . ARG A 1 130 ? 73.296 43.727 43.170 1.00 11.88 130 ARG A O 1
ATOM 1023 N N . GLY A 1 131 ? 73.659 45.391 44.658 1.00 10.75 131 GLY A N 1
ATOM 1024 C CA . GLY A 1 131 ? 74.781 45.918 43.875 1.00 9.83 131 GLY A CA 1
ATOM 1025 C C . GLY A 1 131 ? 75.265 47.146 44.600 1.00 10.23 131 GLY A C 1
ATOM 1026 O O . GLY A 1 131 ? 74.551 47.713 45.444 1.00 9.97 131 GLY A O 1
ATOM 1027 N N . VAL A 1 132 ? 76.505 47.543 44.312 1.00 7.64 132 VAL A N 1
ATOM 1028 C CA . VAL A 1 132 ? 77.090 48.698 45.017 1.00 7.57 132 VAL A CA 1
ATOM 1029 C C . VAL A 1 132 ? 77.831 49.580 44.032 1.00 8.18 132 VAL A C 1
ATOM 1030 O O . VAL A 1 132 ? 78.541 49.036 43.152 1.00 8.45 132 VAL A O 1
ATOM 1034 N N . LEU A 1 133 ? 77.633 50.914 44.163 1.00 7.61 133 LEU A N 1
ATOM 1035 C CA . LEU A 1 133 ? 78.415 51.887 43.374 1.00 7.07 133 LEU A CA 1
ATOM 1036 C C . LEU A 1 133 ? 79.386 52.536 44.361 1.00 8.43 133 LEU A C 1
ATOM 1037 O O . LEU A 1 133 ? 79.002 53.070 45.391 1.00 8.17 133 LEU A O 1
ATOM 1042 N N . ALA A 1 134 ? 80.692 52.474 44.049 1.00 6.78 134 ALA A N 1
ATOM 1043 C CA . ALA A 1 134 ? 81.710 53.083 44.891 1.00 6.67 134 ALA A CA 1
ATOM 1044 C C . ALA A 1 134 ? 82.322 54.200 44.042 1.00 7.04 134 ALA A C 1
ATOM 1045 O O . ALA A 1 134 ? 83.137 53.975 43.135 1.00 8.01 134 ALA A O 1
ATOM 1047 N N . PHE A 1 135 ? 81.889 55.440 44.363 1.00 7.30 135 PHE A N 1
ATOM 1048 C CA . PHE A 1 135 ? 82.357 56.580 43.625 1.00 7.27 135 PHE A CA 1
ATOM 1049 C C . PHE A 1 135 ? 83.567 57.212 44.322 1.00 8.07 135 PHE A C 1
ATOM 1050 O O . PHE A 1 135 ? 83.581 57.323 45.531 1.00 9.66 135 PHE A O 1
ATOM 1058 N N . ILE A 1 136 ? 84.565 57.568 43.515 1.00 7.62 136 ILE A N 1
ATOM 1059 C CA . ILE A 1 136 ? 85.769 58.295 43.971 1.00 8.48 136 ILE A CA 1
ATOM 1060 C C . ILE A 1 136 ? 86.346 57.820 45.309 1.00 9.27 136 ILE A C 1
ATOM 1061 O O . ILE A 1 136 ? 86.687 58.598 46.190 1.00 8.91 136 ILE A O 1
ATOM 1066 N N . GLY A 1 137 ? 86.506 56.510 45.396 1.00 8.29 137 GLY A N 1
ATOM 1067 C CA . GLY A 1 137 ? 86.937 55.919 46.644 1.00 9.95 137 GLY A CA 1
ATOM 1068 C C . GLY A 1 137 ? 87.767 54.671 46.531 1.00 10.75 137 GLY A C 1
ATOM 1069 O O . GLY A 1 137 ? 88.273 54.333 45.459 1.00 10.22 137 GLY A O 1
ATOM 1070 N N . SER A 1 138 ? 87.840 53.964 47.658 1.00 10.24 138 SER A N 1
ATOM 1071 C CA . SER A 1 138 ? 88.716 52.809 47.774 1.00 10.52 138 SER A CA 1
ATOM 1072 C C . SER A 1 138 ? 88.299 51.913 48.926 1.00 10.33 138 SER A C 1
ATOM 1073 O O . SER A 1 138 ? 87.564 52.364 49.846 1.00 10.07 138 SER A O 1
ATOM 1076 N N . GLY A 1 139 ? 88.715 50.653 48.829 1.00 9.64 139 GLY A N 1
ATOM 1077 C CA . GLY A 1 139 ? 88.469 49.634 49.846 1.00 10.34 139 GLY A CA 1
ATOM 1078 C C . GLY A 1 139 ? 89.582 49.528 50.903 1.00 10.03 139 GLY A C 1
ATOM 1079 O O . GLY A 1 139 ? 89.535 48.646 51.749 1.00 10.78 139 GLY A O 1
ATOM 1080 N N . PHE A 1 140 ? 90.569 50.394 50.801 1.00 10.96 140 PHE A N 1
ATOM 1081 C CA . PHE A 1 140 ? 91.617 50.500 51.759 1.00 11.16 140 PHE A CA 1
ATOM 1082 C C . PHE A 1 140 ? 91.544 51.870 52.366 1.00 10.90 140 PHE A C 1
ATOM 1083 O O . PHE A 1 140 ? 91.200 52.845 51.699 1.00 11.48 140 PHE A O 1
ATOM 1091 N N . PRO A 1 141 ? 91.918 51.984 53.665 1.00 13.22 141 PRO A N 1
ATOM 1092 C CA . PRO A 1 141 ? 91.919 53.292 54.321 1.00 14.55 141 PRO A CA 1
ATOM 1093 C C . PRO A 1 141 ? 93.095 54.087 53.769 1.00 15.31 141 PRO A C 1
ATOM 1094 O O . PRO A 1 141 ? 94.002 53.520 53.178 1.00 16.45 141 PRO A O 1
ATOM 1106 N N . LYS A 1 143 ? 96.375 56.246 53.051 1.00 20.08 143 LYS A N 1
ATOM 1107 C CA . LYS A 1 143 ? 97.742 56.086 53.508 1.00 20.86 143 LYS A CA 1
ATOM 1108 C C . LYS A 1 143 ? 97.882 56.952 54.755 1.00 19.93 143 LYS A C 1
ATOM 1109 O O . LYS A 1 143 ? 97.485 58.102 54.746 1.00 20.91 143 LYS A O 1
ATOM 1115 N N . LEU A 1 144 ? 98.519 56.412 55.799 1.00 20.90 144 LEU A N 1
ATOM 1116 C CA . LEU A 1 144 ? 98.659 57.120 57.068 1.00 22.40 144 LEU A CA 1
ATOM 1117 C C . LEU A 1 144 ? 99.694 58.225 56.999 1.00 22.86 144 LEU A C 1
ATOM 1118 O O . LEU A 1 144 ? 100.874 57.939 56.877 1.00 24.67 144 LEU A O 1
ATOM 1123 N N . PRO A 1 145 ? 99.275 59.489 57.082 1.00 22.12 145 PRO A N 1
ATOM 1124 C CA . PRO A 1 145 ? 100.255 60.604 56.998 1.00 23.07 145 PRO A CA 1
ATOM 1125 C C . PRO A 1 145 ? 101.136 60.629 58.215 1.00 23.52 145 PRO A C 1
ATOM 1126 O O . PRO A 1 145 ? 100.735 60.213 59.276 1.00 23.74 145 PRO A O 1
ATOM 1130 N N . GLN A 1 146 ? 102.340 61.178 58.058 1.00 24.27 146 GLN A N 1
ATOM 1131 C CA . GLN A 1 146 ? 103.294 61.327 59.142 1.00 24.78 146 GLN A CA 1
ATOM 1132 C C . GLN A 1 146 ? 102.705 62.282 60.173 1.00 23.21 146 GLN A C 1
ATOM 1133 O O . GLN A 1 146 ? 102.091 63.325 59.837 1.00 21.19 146 GLN A O 1
ATOM 1139 N N . GLY A 1 147 ? 102.849 61.887 61.423 1.00 22.78 147 GLY A N 1
ATOM 1140 C CA . GLY A 1 147 ? 102.373 62.689 62.509 1.00 22.26 147 GLY A CA 1
ATOM 1141 C C . GLY A 1 147 ? 101.016 62.257 63.045 1.00 23.60 147 GLY A C 1
ATOM 1142 O O . GLY A 1 147 ? 100.569 62.779 64.061 1.00 25.46 147 GLY A O 1
ATOM 1143 N N . GLN A 1 148 ? 100.317 61.391 62.313 1.00 23.00 148 GLN A N 1
ATOM 1144 C CA . GLN A 1 148 ? 99.030 60.916 62.810 1.00 22.76 148 GLN A CA 1
ATOM 1145 C C . GLN A 1 148 ? 99.237 59.894 63.881 1.00 24.13 148 GLN A C 1
ATOM 1146 O O . GLN A 1 148 ? 100.090 59.016 63.755 1.00 25.56 148 GLN A O 1
ATOM 1152 N N . VAL A 1 149 ? 98.415 59.991 64.916 1.00 22.44 149 VAL A N 1
ATOM 1153 C CA . VAL A 1 149 ? 98.474 59.050 66.019 1.00 21.76 149 VAL A CA 1
ATOM 1154 C C . VAL A 1 149 ? 97.134 58.287 66.008 1.00 21.12 149 VAL A C 1
ATOM 1155 O O . VAL A 1 149 ? 96.072 58.910 65.955 1.00 18.90 149 VAL A O 1
ATOM 1159 N N . VAL A 1 150 ? 97.186 56.967 66.039 1.00 20.74 150 VAL A N 1
ATOM 1160 C CA . VAL A 1 150 ? 95.894 56.227 66.028 1.00 19.60 150 VAL A CA 1
ATOM 1161 C C . VAL A 1 150 ? 95.930 55.270 67.200 1.00 19.39 150 VAL A C 1
ATOM 1162 O O . VAL A 1 150 ? 96.813 54.392 67.249 1.00 20.51 150 VAL A O 1
ATOM 1166 N N . GLU A 1 151 ? 94.973 55.457 68.117 1.00 19.93 151 GLU A N 1
ATOM 1167 C CA . GLU A 1 151 ? 94.897 54.603 69.305 1.00 21.95 151 GLU A CA 1
ATOM 1168 C C . GLU A 1 151 ? 93.629 53.771 69.357 1.00 20.89 151 GLU A C 1
ATOM 1169 O O . GLU A 1 151 ? 93.646 52.667 69.937 1.00 20.79 151 GLU A O 1
ATOM 1175 N N . ASP A 1 152 ? 92.587 54.297 68.715 1.00 19.72 152 ASP A N 1
ATOM 1176 C CA . ASP A 1 152 ? 91.243 53.664 68.665 1.00 18.28 152 ASP A CA 1
ATOM 1177 C C . ASP A 1 152 ? 91.417 52.233 68.133 1.00 19.31 152 ASP A C 1
ATOM 1178 O O . ASP A 1 152 ? 91.767 52.017 66.951 1.00 15.68 152 ASP A O 1
ATOM 1183 N N . PRO A 1 153 ? 91.108 51.217 68.942 1.00 17.81 153 PRO A N 1
ATOM 1184 C CA . PRO A 1 153 ? 91.289 49.823 68.502 1.00 17.59 153 PRO A CA 1
ATOM 1185 C C . PRO A 1 153 ? 90.495 49.462 67.246 1.00 15.19 153 PRO A C 1
ATOM 1186 O O . PRO A 1 153 ? 90.941 48.648 66.441 1.00 16.39 153 PRO A O 1
ATOM 1190 N N . GLY A 1 154 ? 89.316 50.063 67.126 1.00 16.36 154 GLY A N 1
ATOM 1191 C CA . GLY A 1 154 ? 88.518 49.784 65.936 1.00 15.36 154 GLY A CA 1
ATOM 1192 C C . GLY A 1 154 ? 89.156 50.320 64.690 1.00 15.36 154 GLY A C 1
ATOM 1193 O O . GLY A 1 154 ? 89.011 49.699 63.638 1.00 13.68 154 GLY A O 1
ATOM 1194 N N . VAL A 1 155 ? 89.821 51.486 64.785 1.00 13.79 155 VAL A N 1
ATOM 1195 C CA . VAL A 1 155 ? 90.458 52.034 63.593 1.00 12.54 155 VAL A CA 1
ATOM 1196 C C . VAL A 1 155 ? 91.749 51.235 63.319 1.00 12.82 155 VAL A C 1
ATOM 1197 O O . VAL A 1 155 ? 92.072 50.997 62.135 1.00 13.17 155 VAL A O 1
ATOM 1201 N N . LEU A 1 156 ? 92.466 50.816 64.373 1.00 13.54 156 LEU A N 1
ATOM 1202 C CA . LEU A 1 156 ? 93.681 50.034 64.113 1.00 14.28 156 LEU A CA 1
ATOM 1203 C C . LEU A 1 156 ? 93.313 48.748 63.373 1.00 14.73 156 LEU A C 1
ATOM 1204 O O . LEU A 1 156 ? 94.034 48.282 62.532 1.00 15.68 156 LEU A O 1
ATOM 1209 N N . ALA A 1 157 ? 92.163 48.157 63.727 1.00 16.20 157 ALA A N 1
ATOM 1210 C CA . ALA A 1 157 ? 91.723 46.947 63.073 1.00 16.01 157 ALA A CA 1
ATOM 1211 C C . ALA A 1 157 ? 91.502 47.106 61.602 1.00 15.64 157 ALA A C 1
ATOM 1212 O O . ALA A 1 157 ? 91.734 46.167 60.845 1.00 16.71 157 ALA A O 1
ATOM 1214 N N . LEU A 1 158 ? 91.024 48.293 61.183 1.00 16.35 158 LEU A N 1
ATOM 1215 C CA . LEU A 1 158 ? 90.798 48.575 59.766 1.00 18.14 158 LEU A CA 1
ATOM 1216 C C . LEU A 1 158 ? 92.117 48.623 59.006 1.00 17.83 158 LEU A C 1
ATOM 1217 O O . LEU A 1 158 ? 92.144 48.272 57.851 1.00 18.46 158 LEU A O 1
ATOM 1222 N N . TYR A 1 159 ? 93.201 49.089 59.643 1.00 18.06 159 TYR A N 1
ATOM 1223 C CA . TYR A 1 159 ? 94.495 49.134 58.972 1.00 17.80 159 TYR A CA 1
ATOM 1224 C C . TYR A 1 159 ? 95.141 47.752 58.953 1.00 17.56 159 TYR A C 1
ATOM 1225 O O . TYR A 1 159 ? 95.792 47.351 58.009 1.00 19.16 159 TYR A O 1
ATOM 1234 N N . GLN A 1 160 ? 94.911 46.983 60.007 1.00 16.49 160 GLN A N 1
ATOM 1235 C CA . GLN A 1 160 ? 95.432 45.649 60.058 1.00 18.67 160 GLN A CA 1
ATOM 1236 C C . GLN A 1 160 ? 94.780 44.734 59.027 1.00 19.25 160 GLN A C 1
ATOM 1237 O O . GLN A 1 160 ? 95.440 43.862 58.441 1.00 20.23 160 GLN A O 1
ATOM 1243 N N . ALA A 1 161 ? 93.464 44.897 58.831 1.00 17.70 161 ALA A N 1
ATOM 1244 C CA . ALA A 1 161 ? 92.727 44.055 57.899 1.00 15.58 161 ALA A CA 1
ATOM 1245 C C . ALA A 1 161 ? 91.699 44.926 57.146 1.00 15.05 161 ALA A C 1
ATOM 1246 O O . ALA A 1 161 ? 90.532 44.970 57.489 1.00 14.96 161 ALA A O 1
ATOM 1248 N N . PRO A 1 162 ? 92.165 45.695 56.146 1.00 13.24 162 PRO A N 1
ATOM 1249 C CA . PRO A 1 162 ? 91.252 46.556 55.371 1.00 12.36 162 PRO A CA 1
ATOM 1250 C C . PRO A 1 162 ? 90.119 45.700 54.771 1.00 11.73 162 PRO A C 1
ATOM 1251 O O . PRO A 1 162 ? 90.315 44.518 54.439 1.00 12.19 162 PRO A O 1
ATOM 1255 N N . PRO A 1 163 ? 88.927 46.302 54.586 1.00 10.81 163 PRO A N 1
ATOM 1256 C CA . PRO A 1 163 ? 87.842 45.501 54.012 1.00 11.25 163 PRO A CA 1
ATOM 1257 C C . PRO A 1 163 ? 88.159 44.849 52.686 1.00 11.09 163 PRO A C 1
ATOM 1258 O O . PRO A 1 163 ? 87.732 43.712 52.467 1.00 12.49 163 PRO A O 1
ATOM 1262 N N . ALA A 1 164 ? 88.863 45.538 51.797 1.00 12.52 164 ALA A N 1
ATOM 1263 C CA . ALA A 1 164 ? 89.128 44.911 50.489 1.00 11.80 164 ALA A CA 1
ATOM 1264 C C . ALA A 1 164 ? 90.034 43.705 50.549 1.00 12.87 164 ALA A C 1
ATOM 1265 O O . ALA A 1 164 ? 90.195 43.030 49.536 1.00 13.77 164 ALA A O 1
ATOM 1267 N N . THR A 1 165 ? 90.629 43.468 51.726 1.00 14.38 165 THR A N 1
ATOM 1268 C CA . THR A 1 165 ? 91.475 42.244 51.868 1.00 15.25 165 THR A CA 1
ATOM 1269 C C . THR A 1 165 ? 90.622 41.059 52.326 1.00 16.91 165 THR A C 1
ATOM 1270 O O . THR A 1 165 ? 91.166 39.934 52.509 1.00 19.13 165 THR A O 1
ATOM 1274 N N . ARG A 1 166 ? 89.297 41.268 52.500 1.00 16.37 166 ARG A N 1
ATOM 1275 C CA . ARG A 1 166 ? 88.350 40.204 52.963 1.00 17.16 166 ARG A CA 1
ATOM 1276 C C . ARG A 1 166 ? 87.330 39.893 51.826 1.00 16.62 166 ARG A C 1
ATOM 1277 O O . ARG A 1 166 ? 86.116 39.723 52.073 1.00 15.65 166 ARG A O 1
ATOM 1285 N N . GLY A 1 167 ? 87.845 39.745 50.604 1.00 17.42 167 GLY A N 1
ATOM 1286 C CA . GLY A 1 167 ? 86.971 39.540 49.439 1.00 17.47 167 GLY A CA 1
ATOM 1287 C C . GLY A 1 167 ? 86.069 38.350 49.510 1.00 18.02 167 GLY A C 1
ATOM 1288 O O . GLY A 1 167 ? 84.994 38.307 48.964 1.00 17.07 167 GLY A O 1
ATOM 1289 N N . GLU A 1 168 ? 86.538 37.344 50.219 1.00 19.38 168 GLU A N 1
ATOM 1290 C CA . GLU A 1 168 ? 85.732 36.159 50.328 1.00 21.20 168 GLU A CA 1
ATOM 1291 C C . GLU A 1 168 ? 84.416 36.428 51.097 1.00 21.30 168 GLU A C 1
ATOM 1292 O O . GLU A 1 168 ? 83.457 35.667 50.950 1.00 24.12 168 GLU A O 1
ATOM 1298 N N . ALA A 1 169 ? 84.316 37.512 51.865 1.00 18.27 169 ALA A N 1
ATOM 1299 C CA . ALA A 1 169 ? 83.085 37.796 52.614 1.00 15.33 169 ALA A CA 1
ATOM 1300 C C . ALA A 1 169 ? 82.093 38.632 51.758 1.00 14.44 169 ALA A C 1
ATOM 1301 O O . ALA A 1 169 ? 80.939 38.793 52.145 1.00 14.38 169 ALA A O 1
ATOM 1303 N N . TYR A 1 170 ? 82.574 39.125 50.605 1.00 13.65 170 TYR A N 1
ATOM 1304 C CA . TYR A 1 170 ? 81.730 39.993 49.714 1.00 12.08 170 TYR A CA 1
ATOM 1305 C C . TYR A 1 170 ? 80.647 39.257 48.955 1.00 13.20 170 TYR A C 1
ATOM 1306 O O . TYR A 1 170 ? 79.746 39.899 48.386 1.00 13.19 170 TYR A O 1
ATOM 1315 N N . GLY A 1 171 ? 80.722 37.910 48.929 1.00 14.75 171 GLY A N 1
ATOM 1316 C CA . GLY A 1 171 ? 79.687 37.144 48.272 1.00 14.32 171 GLY A CA 1
ATOM 1317 C C . GLY A 1 171 ? 79.410 37.445 46.801 1.00 13.62 171 GLY A C 1
ATOM 1318 O O . GLY A 1 171 ? 78.282 37.236 46.318 1.00 14.70 171 GLY A O 1
ATOM 1319 N N . GLY A 1 172 ? 80.428 37.970 46.141 1.00 12.73 172 GLY A N 1
ATOM 1320 C CA . GLY A 1 172 ? 80.312 38.280 44.729 1.00 13.68 172 GLY A CA 1
ATOM 1321 C C . GLY A 1 172 ? 79.283 39.372 44.456 1.00 12.83 172 GLY A C 1
ATOM 1322 O O . GLY A 1 172 ? 78.823 39.471 43.332 1.00 14.01 172 GLY A O 1
ATOM 1323 N N . VAL A 1 173 ? 78.960 40.205 45.445 1.00 11.46 173 VAL A N 1
ATOM 1324 C CA . VAL A 1 173 ? 77.973 41.271 45.211 1.00 10.72 173 VAL A CA 1
ATOM 1325 C C . VAL A 1 173 ? 78.490 42.210 44.077 1.00 10.24 173 VAL A C 1
ATOM 1326 O O . VAL A 1 173 ? 79.628 42.689 44.118 1.00 11.22 173 VAL A O 1
ATOM 1330 N N . PRO A 1 174 ? 77.654 42.505 43.072 1.00 9.44 174 PRO A N 1
ATOM 1331 C CA . PRO A 1 174 ? 78.088 43.394 41.988 1.00 8.98 174 PRO A CA 1
ATOM 1332 C C . PRO A 1 174 ? 78.640 44.709 42.540 1.00 9.53 174 PRO A C 1
ATOM 1333 O O . PRO A 1 174 ? 78.029 45.349 43.378 1.00 8.74 174 PRO A O 1
ATOM 1337 N N . LEU A 1 175 ? 79.800 45.082 42.041 1.00 6.14 175 LEU A N 1
ATOM 1338 C CA . LEU A 1 175 ? 80.479 46.250 42.563 1.00 6.77 175 LEU A CA 1
ATOM 1339 C C . LEU A 1 175 ? 81.148 47.009 41.451 1.00 7.75 175 LEU A C 1
ATOM 1340 O O . LEU A 1 175 ? 81.960 46.466 40.709 1.00 7.24 175 LEU A O 1
ATOM 1345 N N . LEU A 1 176 ? 80.796 48.291 41.351 1.00 7.87 176 LEU A N 1
ATOM 1346 C CA . LEU A 1 176 ? 81.416 49.142 40.308 1.00 6.54 176 LEU A CA 1
ATOM 1347 C C . LEU A 1 176 ? 82.146 50.292 40.960 1.00 7.62 176 LEU A C 1
ATOM 1348 O O . LEU A 1 176 ? 81.533 51.002 41.750 1.00 7.10 176 LEU A O 1
ATOM 1353 N N . HIS A 1 177 ? 83.441 50.439 40.679 1.00 6.16 177 HIS A N 1
ATOM 1354 C CA . HIS A 1 177 ? 84.202 51.586 41.201 1.00 6.87 177 HIS A CA 1
ATOM 1355 C C . HIS A 1 177 ? 84.224 52.612 40.055 1.00 7.26 177 HIS A C 1
ATOM 1356 O O . HIS A 1 177 ? 84.522 52.279 38.905 1.00 8.28 177 HIS A O 1
ATOM 1363 N N . LEU A 1 178 ? 83.852 53.866 40.365 1.00 7.08 178 LEU A N 1
ATOM 1364 C CA . LEU A 1 178 ? 83.840 54.925 39.350 1.00 6.80 178 LEU A CA 1
ATOM 1365 C C . LEU A 1 178 ? 84.870 55.943 39.854 1.00 7.93 178 LEU A C 1
ATOM 1366 O O . LEU A 1 178 ? 84.839 56.344 41.034 1.00 7.58 178 LEU A O 1
ATOM 1371 N N . HIS A 1 179 ? 85.806 56.356 38.989 1.00 7.45 179 HIS A N 1
ATOM 1372 C CA . HIS A 1 179 ? 86.892 57.227 39.458 1.00 8.41 179 HIS A CA 1
ATOM 1373 C C . HIS A 1 179 ? 87.355 58.191 38.383 1.00 9.59 179 HIS A C 1
ATOM 1374 O O . HIS A 1 179 ? 87.084 58.001 37.207 1.00 9.20 179 HIS A O 1
ATOM 1381 N N . GLY A 1 180 ? 88.042 59.240 38.848 1.00 9.67 180 GLY A N 1
ATOM 1382 C CA . GLY A 1 180 ? 88.624 60.216 37.910 1.00 11.24 180 GLY A CA 1
ATOM 1383 C C . GLY A 1 180 ? 90.116 59.952 37.855 1.00 11.18 180 GLY A C 1
ATOM 1384 O O . GLY A 1 180 ? 90.780 59.751 38.869 1.00 10.93 180 GLY A O 1
ATOM 1385 N N . SER A 1 181 ? 90.699 59.995 36.662 1.00 9.95 181 SER A N 1
ATOM 1386 C CA . SER A 1 181 ? 92.132 59.673 36.578 1.00 10.94 181 SER A CA 1
ATOM 1387 C C . SER A 1 181 ? 93.069 60.624 37.307 1.00 11.73 181 SER A C 1
ATOM 1388 O O . SER A 1 181 ? 94.206 60.195 37.657 1.00 12.85 181 SER A O 1
ATOM 1391 N N . ARG A 1 182 ? 92.645 61.871 37.476 1.00 12.08 182 ARG A N 1
ATOM 1392 C CA . ARG A 1 182 ? 93.470 62.889 38.138 1.00 14.22 182 ARG A CA 1
ATOM 1393 C C . ARG A 1 182 ? 93.106 63.123 39.608 1.00 14.64 182 ARG A C 1
ATOM 1394 O O . ARG A 1 182 ? 93.430 64.163 40.225 1.00 15.06 182 ARG A O 1
ATOM 1402 N N . ASP A 1 183 ? 92.441 62.168 40.235 1.00 13.54 183 ASP A N 1
ATOM 1403 C CA . ASP A 1 183 ? 92.086 62.365 41.644 1.00 13.95 183 ASP A CA 1
ATOM 1404 C C . ASP A 1 183 ? 93.356 62.256 42.525 1.00 14.39 183 ASP A C 1
ATOM 1405 O O . ASP A 1 183 ? 94.111 61.280 42.419 1.00 14.51 183 ASP A O 1
ATOM 1410 N N . HIS A 1 184 ? 93.620 63.276 43.327 1.00 16.40 184 HIS A N 1
ATOM 1411 C CA . HIS A 1 184 ? 94.779 63.172 44.210 1.00 19.72 184 HIS A CA 1
ATOM 1412 C C . HIS A 1 184 ? 94.401 62.954 45.660 1.00 19.96 184 HIS A C 1
ATOM 1413 O O . HIS A 1 184 ? 95.287 62.679 46.470 1.00 23.39 184 HIS A O 1
ATOM 1420 N N . ILE A 1 185 ? 93.128 63.048 45.997 1.00 16.83 185 ILE A N 1
ATOM 1421 C CA . ILE A 1 185 ? 92.681 62.771 47.373 1.00 16.12 185 ILE A CA 1
ATOM 1422 C C . ILE A 1 185 ? 92.645 61.214 47.548 1.00 15.26 185 ILE A C 1
ATOM 1423 O O . ILE A 1 185 ? 93.106 60.644 48.561 1.00 16.01 185 ILE A O 1
ATOM 1428 N N . VAL A 1 186 ? 92.067 60.526 46.552 1.00 13.80 186 VAL A N 1
ATOM 1429 C CA . VAL A 1 186 ? 92.106 59.064 46.479 1.00 12.37 186 VAL A CA 1
ATOM 1430 C C . VAL A 1 186 ? 92.771 58.759 45.143 1.00 12.78 186 VAL A C 1
ATOM 1431 O O . VAL A 1 186 ? 92.129 58.759 44.088 1.00 10.85 186 VAL A O 1
ATOM 1435 N N . PRO A 1 187 ? 94.104 58.521 45.157 1.00 12.88 187 PRO A N 1
ATOM 1436 C CA . PRO A 1 187 ? 94.829 58.246 43.901 1.00 13.20 187 PRO A CA 1
ATOM 1437 C C . PRO A 1 187 ? 94.215 57.075 43.169 1.00 12.10 187 PRO A C 1
ATOM 1438 O O . PRO A 1 187 ? 93.784 56.102 43.787 1.00 12.37 187 PRO A O 1
ATOM 1442 N N . LEU A 1 188 ? 94.180 57.176 41.840 1.00 10.64 188 LEU A N 1
ATOM 1443 C CA . LEU A 1 188 ? 93.706 56.078 41.014 1.00 11.25 188 LEU A CA 1
ATOM 1444 C C . LEU A 1 188 ? 94.299 54.739 41.405 1.00 12.64 188 LEU A C 1
ATOM 1445 O O . LEU A 1 188 ? 93.593 53.697 41.438 1.00 12.25 188 LEU A O 1
ATOM 1450 N N . ALA A 1 189 ? 95.574 54.741 41.815 1.00 12.34 189 ALA A N 1
ATOM 1451 C CA . ALA A 1 189 ? 96.187 53.478 42.170 1.00 13.72 189 ALA A CA 1
ATOM 1452 C C . ALA A 1 189 ? 95.546 52.792 43.394 1.00 13.01 189 ALA A C 1
ATOM 1453 O O . ALA A 1 189 ? 95.607 51.570 43.466 1.00 14.32 189 ALA A O 1
ATOM 1455 N N . ARG A 1 190 ? 94.964 53.568 44.301 1.00 13.29 190 ARG A N 1
ATOM 1456 C CA . ARG A 1 190 ? 94.293 52.957 45.496 1.00 13.74 190 ARG A CA 1
ATOM 1457 C C . ARG A 1 190 ? 93.034 52.206 45.023 1.00 13.17 190 ARG A C 1
ATOM 1458 O O . ARG A 1 190 ? 92.638 51.169 45.590 1.00 12.88 190 ARG A O 1
ATOM 1474 N N . GLU A 1 192 ? 92.703 50.943 42.051 1.00 10.46 192 GLU A N 1
ATOM 1475 C CA . GLU A 1 192 ? 93.147 49.742 41.318 1.00 12.98 192 GLU A CA 1
ATOM 1476 C C . GLU A 1 192 ? 93.608 48.609 42.331 1.00 11.49 192 GLU A C 1
ATOM 1477 O O . GLU A 1 192 ? 93.332 47.415 42.094 1.00 14.98 192 GLU A O 1
ATOM 1483 N N . LYS A 1 193 ? 94.240 49.043 43.415 1.00 13.30 193 LYS A N 1
ATOM 1484 C CA . LYS A 1 193 ? 94.719 48.119 44.463 1.00 13.56 193 LYS A CA 1
ATOM 1485 C C . LYS A 1 193 ? 93.493 47.461 45.093 1.00 13.05 193 LYS A C 1
ATOM 1486 O O . LYS A 1 193 ? 93.509 46.271 45.453 1.00 14.33 193 LYS A O 1
ATOM 1492 N N . THR A 1 194 ? 92.409 48.246 45.200 1.00 11.91 194 THR A N 1
ATOM 1493 C CA . THR A 1 194 ? 91.187 47.619 45.750 1.00 11.64 194 THR A CA 1
ATOM 1494 C C . THR A 1 194 ? 90.676 46.471 44.854 1.00 11.30 194 THR A C 1
ATOM 1495 O O . THR A 1 194 ? 90.363 45.342 45.283 1.00 11.62 194 THR A O 1
ATOM 1499 N N . LEU A 1 195 ? 90.565 46.755 43.552 1.00 12.72 195 LEU A N 1
ATOM 1500 C CA . LEU A 1 195 ? 90.063 45.777 42.637 1.00 13.57 195 LEU A CA 1
ATOM 1501 C C . LEU A 1 195 ? 90.983 44.576 42.508 1.00 14.14 195 LEU A C 1
ATOM 1502 O O . LEU A 1 195 ? 90.522 43.517 42.373 1.00 15.76 195 LEU A O 1
ATOM 1507 N N . GLU A 1 196 ? 92.278 44.792 42.560 1.00 14.78 196 GLU A N 1
ATOM 1508 C CA . GLU A 1 196 ? 93.201 43.689 42.435 1.00 16.76 196 GLU A CA 1
ATOM 1509 C C . GLU A 1 196 ? 93.123 42.795 43.675 1.00 15.09 196 GLU A C 1
ATOM 1510 O O . GLU A 1 196 ? 93.219 41.554 43.560 1.00 14.76 196 GLU A O 1
ATOM 1516 N N . ALA A 1 197 ? 92.855 43.382 44.856 1.00 13.19 197 ALA A N 1
ATOM 1517 C CA . ALA A 1 197 ? 92.753 42.579 46.055 1.00 12.75 197 ALA A CA 1
ATOM 1518 C C . ALA A 1 197 ? 91.498 41.744 45.998 1.00 13.07 197 ALA A C 1
ATOM 1519 O O . ALA A 1 197 ? 91.439 40.599 46.501 1.00 14.02 197 ALA A O 1
ATOM 1521 N N . LEU A 1 198 ? 90.437 42.298 45.392 1.00 12.69 198 LEU A N 1
ATOM 1522 C CA . LEU A 1 198 ? 89.161 41.597 45.355 1.00 12.40 198 LEU A CA 1
ATOM 1523 C C . LEU A 1 198 ? 89.040 40.626 44.171 1.00 15.01 198 LEU A C 1
ATOM 1524 O O . LEU A 1 198 ? 88.244 39.686 44.290 1.00 15.73 198 LEU A O 1
ATOM 1529 N N . ARG A 1 199 ? 89.757 40.907 43.088 1.00 15.23 199 ARG A N 1
ATOM 1530 C CA . ARG A 1 199 ? 89.664 40.072 41.876 1.00 17.53 199 ARG A CA 1
ATOM 1531 C C . ARG A 1 199 ? 89.599 38.563 42.046 1.00 19.33 199 ARG A C 1
ATOM 1532 O O . ARG A 1 199 ? 88.747 37.930 41.431 1.00 20.28 199 ARG A O 1
ATOM 1540 N N . PRO A 1 200 ? 90.465 37.951 42.872 1.00 20.49 200 PRO A N 1
ATOM 1541 C CA . PRO A 1 200 ? 90.416 36.491 43.027 1.00 20.89 200 PRO A CA 1
ATOM 1542 C C . PRO A 1 200 ? 89.116 35.999 43.650 1.00 21.93 200 PRO A C 1
ATOM 1543 O O . PRO A 1 200 ? 88.778 34.824 43.530 1.00 23.82 200 PRO A O 1
ATOM 1547 N N . HIS A 1 201 ? 88.406 36.909 44.323 1.00 21.28 201 HIS A N 1
ATOM 1548 C CA . HIS A 1 201 ? 87.141 36.584 44.974 1.00 19.62 201 HIS A CA 1
ATOM 1549 C C . HIS A 1 201 ? 85.868 36.896 44.158 1.00 18.99 201 HIS A C 1
ATOM 1550 O O . HIS A 1 201 ? 84.751 36.747 44.653 1.00 19.36 201 HIS A O 1
ATOM 1557 N N . TYR A 1 202 ? 86.057 37.353 42.940 1.00 18.55 202 TYR A N 1
ATOM 1558 C CA . TYR A 1 202 ? 84.987 37.662 41.997 1.00 17.87 202 TYR A CA 1
ATOM 1559 C C . TYR A 1 202 ? 85.268 36.845 40.689 1.00 18.29 202 TYR A C 1
ATOM 1560 O O . TYR A 1 202 ? 85.399 37.391 39.570 1.00 19.07 202 TYR A O 1
ATOM 1569 N N . PRO A 1 203 ? 85.365 35.516 40.835 1.00 19.09 203 PRO A N 1
ATOM 1570 C CA . PRO A 1 203 ? 85.615 34.597 39.703 1.00 22.34 203 PRO A CA 1
ATOM 1571 C C . PRO A 1 203 ? 84.484 34.544 38.665 1.00 23.09 203 PRO A C 1
ATOM 1572 O O . PRO A 1 203 ? 84.667 33.944 37.574 1.00 24.30 203 PRO A O 1
ATOM 1576 N N . GLU A 1 204 ? 83.340 35.180 38.966 1.00 23.42 204 GLU A N 1
ATOM 1577 C CA . GLU A 1 204 ? 82.245 35.115 38.027 1.00 22.43 204 GLU A CA 1
ATOM 1578 C C . GLU A 1 204 ? 81.950 36.520 37.535 1.00 22.05 204 GLU A C 1
ATOM 1579 O O . GLU A 1 204 ? 80.874 36.826 37.038 1.00 21.33 204 GLU A O 1
ATOM 1585 N N . GLY A 1 205 ? 82.971 37.363 37.595 1.00 22.07 205 GLY A N 1
ATOM 1586 C CA . GLY A 1 205 ? 82.699 38.725 37.151 1.00 20.77 205 GLY A CA 1
ATOM 1587 C C . GLY A 1 205 ? 81.844 39.545 38.156 1.00 18.29 205 GLY A C 1
ATOM 1588 O O . GLY A 1 205 ? 81.810 39.334 39.400 1.00 20.89 205 GLY A O 1
ATOM 1589 N N . ARG A 1 206 ? 81.144 40.531 37.628 1.00 13.26 206 ARG A N 1
ATOM 1590 C CA . ARG A 1 206 ? 80.318 41.391 38.489 1.00 12.51 206 ARG A CA 1
ATOM 1591 C C . ARG A 1 206 ? 81.080 42.477 39.230 1.00 11.78 206 ARG A C 1
ATOM 1592 O O . ARG A 1 206 ? 80.481 43.260 39.862 1.00 12.24 206 ARG A O 1
ATOM 1600 N N A LEU A 1 207 ? 82.406 42.515 39.019 0.66 9.65 207 LEU A N 1
ATOM 1601 N N B LEU A 1 207 ? 82.401 42.530 39.015 0.34 10.66 207 LEU A N 1
ATOM 1602 C CA A LEU A 1 207 ? 83.260 43.576 39.554 0.66 7.24 207 LEU A CA 1
ATOM 1603 C CA B LEU A 1 207 ? 83.288 43.560 39.579 0.34 9.61 207 LEU A CA 1
ATOM 1604 C C A LEU A 1 207 ? 83.594 44.411 38.296 0.66 7.67 207 LEU A C 1
ATOM 1605 C C B LEU A 1 207 ? 83.666 44.398 38.333 0.34 9.06 207 LEU A C 1
ATOM 1606 O O A LEU A 1 207 ? 83.830 43.875 37.213 0.66 7.73 207 LEU A O 1
ATOM 1607 O O B LEU A 1 207 ? 84.005 43.835 37.288 0.34 9.57 207 LEU A O 1
ATOM 1616 N N . ALA A 1 208 ? 83.631 45.727 38.429 1.00 7.99 208 ALA A N 1
ATOM 1617 C CA . ALA A 1 208 ? 83.940 46.557 37.260 1.00 7.11 208 ALA A CA 1
ATOM 1618 C C . ALA A 1 208 ? 84.474 47.922 37.688 1.00 6.38 208 ALA A C 1
ATOM 1619 O O . ALA A 1 208 ? 84.367 48.322 38.844 1.00 6.45 208 ALA A O 1
ATOM 1621 N N . ARG A 1 209 ? 85.108 48.588 36.709 1.00 6.97 209 ARG A N 1
ATOM 1622 C CA . ARG A 1 209 ? 85.591 49.962 36.958 1.00 8.42 209 ARG A CA 1
ATOM 1623 C C . ARG A 1 209 ? 85.227 50.884 35.823 1.00 7.64 209 ARG A C 1
ATOM 1624 O O . ARG A 1 209 ? 85.087 50.478 34.649 1.00 9.81 209 ARG A O 1
ATOM 1632 N N . PHE A 1 210 ? 85.021 52.159 36.140 1.00 6.52 210 PHE A N 1
ATOM 1633 C CA . PHE A 1 210 ? 84.743 53.172 35.142 1.00 5.62 210 PHE A CA 1
ATOM 1634 C C . PHE A 1 210 ? 85.667 54.312 35.525 1.00 6.73 210 PHE A C 1
ATOM 1635 O O . PHE A 1 210 ? 85.645 54.776 36.677 1.00 8.60 210 PHE A O 1
ATOM 1643 N N . VAL A 1 211 ? 86.523 54.718 34.566 1.00 6.30 211 VAL A N 1
ATOM 1644 C CA . VAL A 1 211 ? 87.433 55.813 34.835 1.00 8.70 211 VAL A CA 1
ATOM 1645 C C . VAL A 1 211 ? 87.218 56.909 33.806 1.00 7.31 211 VAL A C 1
ATOM 1646 O O . VAL A 1 211 ? 87.249 56.659 32.575 1.00 9.70 211 VAL A O 1
ATOM 1650 N N . GLU A 1 212 ? 86.952 58.113 34.288 1.00 6.31 212 GLU A N 1
ATOM 1651 C CA . GLU A 1 212 ? 86.744 59.299 33.431 1.00 8.73 212 GLU A CA 1
ATOM 1652 C C . GLU A 1 212 ? 88.123 59.999 33.363 1.00 8.38 212 GLU A C 1
ATOM 1653 O O . GLU A 1 212 ? 88.674 60.454 34.384 1.00 9.06 212 GLU A O 1
ATOM 1659 N N . GLU A 1 213 ? 88.652 60.114 32.144 1.00 10.19 213 GLU A N 1
ATOM 1660 C CA . GLU A 1 213 ? 89.999 60.677 31.992 1.00 11.27 213 GLU A CA 1
ATOM 1661 C C . GLU A 1 213 ? 89.923 62.181 32.256 1.00 10.84 213 GLU A C 1
ATOM 1662 O O . GLU A 1 213 ? 89.076 62.882 31.659 1.00 11.65 213 GLU A O 1
ATOM 1668 N N . GLY A 1 214 ? 90.804 62.646 33.142 1.00 12.29 214 GLY A N 1
ATOM 1669 C CA . GLY A 1 214 ? 90.839 64.065 33.444 1.00 12.82 214 GLY A CA 1
ATOM 1670 C C . GLY A 1 214 ? 90.034 64.504 34.639 1.00 14.60 214 GLY A C 1
ATOM 1671 O O . GLY A 1 214 ? 90.268 65.584 35.170 1.00 16.67 214 GLY A O 1
ATOM 1672 N N . ALA A 1 215 ? 89.075 63.678 35.052 1.00 12.50 215 ALA A N 1
ATOM 1673 C CA . ALA A 1 215 ? 88.279 64.020 36.235 1.00 11.75 215 ALA A CA 1
ATOM 1674 C C . ALA A 1 215 ? 89.106 63.824 37.484 1.00 11.58 215 ALA A C 1
ATOM 1675 O O . ALA A 1 215 ? 90.070 63.046 37.505 1.00 11.51 215 ALA A O 1
ATOM 1677 N N . GLY A 1 216 ? 88.744 64.543 38.545 1.00 10.84 216 GLY A N 1
ATOM 1678 C CA . GLY A 1 216 ? 89.438 64.469 39.830 1.00 10.84 216 GLY A CA 1
ATOM 1679 C C . GLY A 1 216 ? 88.524 63.852 40.866 1.00 11.49 216 GLY A C 1
ATOM 1680 O O . GLY A 1 216 ? 87.716 62.951 40.561 1.00 10.59 216 GLY A O 1
ATOM 1681 N N . HIS A 1 217 ? 88.625 64.372 42.074 1.00 11.09 217 HIS A N 1
ATOM 1682 C CA . HIS A 1 217 ? 87.839 63.882 43.219 1.00 11.20 217 HIS A CA 1
ATOM 1683 C C . HIS A 1 217 ? 86.441 64.549 43.354 1.00 10.95 217 HIS A C 1
ATOM 1684 O O . HIS A 1 217 ? 86.093 65.290 44.330 1.00 11.58 217 HIS A O 1
ATOM 1691 N N . THR A 1 218 ? 85.638 64.303 42.319 1.00 10.51 218 THR A N 1
ATOM 1692 C CA . THR A 1 218 ? 84.254 64.753 42.267 1.00 10.84 218 THR A CA 1
ATOM 1693 C C . THR A 1 218 ? 83.401 63.685 41.576 1.00 10.67 218 THR A C 1
ATOM 1694 O O . THR A 1 218 ? 83.859 62.959 40.722 1.00 9.73 218 THR A O 1
ATOM 1698 N N . LEU A 1 219 ? 82.125 63.649 41.970 1.00 9.98 219 LEU A N 1
ATOM 1699 C CA . LEU A 1 219 ? 81.191 62.666 41.433 1.00 9.02 219 LEU A CA 1
ATOM 1700 C C . LEU A 1 219 ? 80.581 63.392 40.251 1.00 9.69 219 LEU A C 1
ATOM 1701 O O . LEU A 1 219 ? 79.676 64.203 40.370 1.00 9.62 219 LEU A O 1
ATOM 1706 N N . THR A 1 220 ? 81.103 63.119 39.058 1.00 9.00 220 THR A N 1
ATOM 1707 C CA . THR A 1 220 ? 80.667 63.857 37.842 1.00 11.20 220 THR A CA 1
ATOM 1708 C C . THR A 1 220 ? 79.358 63.344 37.290 1.00 12.81 220 THR A C 1
ATOM 1709 O O . THR A 1 220 ? 78.955 62.194 37.529 1.00 11.10 220 THR A O 1
ATOM 1713 N N . PRO A 1 221 ? 78.682 64.144 36.491 1.00 13.12 221 PRO A N 1
ATOM 1714 C CA . PRO A 1 221 ? 77.413 63.703 35.918 1.00 13.46 221 PRO A CA 1
ATOM 1715 C C . PRO A 1 221 ? 77.632 62.477 35.047 1.00 13.55 221 PRO A C 1
ATOM 1716 O O . PRO A 1 221 ? 76.750 61.622 35.044 1.00 12.32 221 PRO A O 1
ATOM 1720 N N . LEU A 1 222 ? 78.761 62.381 34.339 1.00 12.23 222 LEU A N 1
ATOM 1721 C CA . LEU A 1 222 ? 78.984 61.167 33.510 1.00 11.79 222 LEU A CA 1
ATOM 1722 C C . LEU A 1 222 ? 79.123 59.906 34.423 1.00 11.30 222 LEU A C 1
ATOM 1723 O O . LEU A 1 222 ? 78.568 58.851 34.122 1.00 10.44 222 LEU A O 1
ATOM 1736 N N . ALA A 1 224 ? 77.703 59.541 37.288 1.00 8.95 224 ALA A N 1
ATOM 1737 C CA . ALA A 1 224 ? 76.389 59.174 37.784 1.00 8.50 224 ALA A CA 1
ATOM 1738 C C . ALA A 1 224 ? 75.606 58.414 36.771 1.00 8.56 224 ALA A C 1
ATOM 1739 O O . ALA A 1 224 ? 74.912 57.472 37.099 1.00 9.03 224 ALA A O 1
ATOM 1741 N N . ARG A 1 225 ? 75.658 58.859 35.500 1.00 9.86 225 ARG A N 1
ATOM 1742 C CA . ARG A 1 225 ? 74.918 58.214 34.434 1.00 10.80 225 ARG A CA 1
ATOM 1743 C C . ARG A 1 225 ? 75.401 56.756 34.213 1.00 9.88 225 ARG A C 1
ATOM 1744 O O . ARG A 1 225 ? 74.581 55.841 34.061 1.00 9.55 225 ARG A O 1
ATOM 1752 N N . VAL A 1 226 ? 76.721 56.528 34.304 1.00 8.89 226 VAL A N 1
ATOM 1753 C CA . VAL A 1 226 ? 77.215 55.155 34.138 1.00 7.54 226 VAL A CA 1
ATOM 1754 C C . VAL A 1 226 ? 76.792 54.269 35.336 1.00 9.68 226 VAL A C 1
ATOM 1755 O O . VAL A 1 226 ? 76.455 53.099 35.204 1.00 9.56 226 VAL A O 1
ATOM 1759 N N . GLY A 1 227 ? 76.788 54.867 36.531 1.00 7.51 227 GLY A N 1
ATOM 1760 C CA . GLY A 1 227 ? 76.414 54.109 37.707 1.00 7.30 227 GLY A CA 1
ATOM 1761 C C . GLY A 1 227 ? 74.930 53.703 37.624 1.00 7.43 227 GLY A C 1
ATOM 1762 O O . GLY A 1 227 ? 74.604 52.609 38.085 1.00 8.40 227 GLY A O 1
ATOM 1763 N N . LEU A 1 228 ? 74.084 54.547 37.044 1.00 8.09 228 LEU A N 1
ATOM 1764 C CA . LEU A 1 228 ? 72.670 54.235 36.927 1.00 8.32 228 LEU A CA 1
ATOM 1765 C C . LEU A 1 228 ? 72.489 53.047 35.952 1.00 9.85 228 LEU A C 1
ATOM 1766 O O . LEU A 1 228 ? 71.704 52.137 36.208 1.00 11.06 228 LEU A O 1
ATOM 1771 N N . ALA A 1 229 ? 73.308 52.996 34.913 1.00 8.76 229 ALA A N 1
ATOM 1772 C CA . ALA A 1 229 ? 73.232 51.853 33.964 1.00 9.13 229 ALA A CA 1
ATOM 1773 C C . ALA A 1 229 ? 73.633 50.552 34.679 1.00 8.89 229 ALA A C 1
ATOM 1774 O O . ALA A 1 229 ? 73.007 49.554 34.465 1.00 10.21 229 ALA A O 1
ATOM 1776 N N . PHE A 1 230 ? 74.669 50.589 35.507 1.00 7.72 230 PHE A N 1
ATOM 1777 C CA . PHE A 1 230 ? 75.134 49.415 36.227 1.00 8.45 230 PHE A CA 1
ATOM 1778 C C . PHE A 1 230 ? 74.044 48.903 37.151 1.00 9.85 230 PHE A C 1
ATOM 1779 O O . PHE A 1 230 ? 73.814 47.701 37.176 1.00 10.15 230 PHE A O 1
ATOM 1787 N N . LEU A 1 231 ? 73.412 49.832 37.889 1.00 9.44 231 LEU A N 1
ATOM 1788 C CA . LEU A 1 231 ? 72.286 49.430 38.795 1.00 10.27 231 LEU A CA 1
ATOM 1789 C C . LEU A 1 231 ? 71.116 48.857 37.978 1.00 10.63 231 LEU A C 1
ATOM 1790 O O . LEU A 1 231 ? 70.590 47.826 38.377 1.00 12.28 231 LEU A O 1
ATOM 1795 N N . GLU A 1 232 ? 70.742 49.474 36.875 1.00 10.46 232 GLU A N 1
ATOM 1796 C CA . GLU A 1 232 ? 69.602 48.905 36.145 1.00 10.81 232 GLU A CA 1
ATOM 1797 C C . GLU A 1 232 ? 69.940 47.537 35.579 1.00 12.68 232 GLU A C 1
ATOM 1798 O O . GLU A 1 232 ? 69.064 46.654 35.591 1.00 11.25 232 GLU A O 1
ATOM 1804 N N . HIS A 1 233 ? 71.199 47.333 35.111 1.00 10.93 233 HIS A N 1
ATOM 1805 C CA . HIS A 1 233 ? 71.559 46.012 34.582 1.00 10.19 233 HIS A CA 1
ATOM 1806 C C . HIS A 1 233 ? 71.366 44.946 35.675 1.00 11.86 233 HIS A C 1
ATOM 1807 O O . HIS A 1 233 ? 70.766 43.895 35.436 1.00 13.00 233 HIS A O 1
ATOM 1814 N N . TRP A 1 234 ? 71.865 45.214 36.892 1.00 10.68 234 TRP A N 1
ATOM 1815 C CA . TRP A 1 234 ? 71.756 44.206 37.943 1.00 11.78 234 TRP A CA 1
ATOM 1816 C C . TRP A 1 234 ? 70.314 44.092 38.501 1.00 12.09 234 TRP A C 1
ATOM 1817 O O . TRP A 1 234 ? 69.927 43.033 38.924 1.00 14.04 234 TRP A O 1
ATOM 1828 N N . LEU A 1 235 ? 69.535 45.178 38.450 1.00 12.87 235 LEU A N 1
ATOM 1829 C CA . LEU A 1 235 ? 68.149 45.093 38.909 1.00 13.46 235 LEU A CA 1
ATOM 1830 C C . LEU A 1 235 ? 67.327 44.187 37.971 1.00 14.12 235 LEU A C 1
ATOM 1831 O O . LEU A 1 235 ? 66.408 43.472 38.404 1.00 13.74 235 LEU A O 1
ATOM 1836 N N . GLU A 1 236 ? 67.618 44.278 36.685 1.00 14.42 236 GLU A N 1
ATOM 1837 C CA . GLU A 1 236 ? 66.874 43.557 35.678 1.00 16.51 236 GLU A CA 1
ATOM 1838 C C . GLU A 1 236 ? 67.358 42.146 35.500 1.00 19.56 236 GLU A C 1
ATOM 1839 O O . GLU A 1 236 ? 66.673 41.338 34.810 1.00 20.69 236 GLU A O 1
ATOM 1845 N N . ALA A 1 237 ? 68.494 41.813 36.095 1.00 21.96 237 ALA A N 1
ATOM 1846 C CA . ALA A 1 237 ? 69.077 40.487 35.889 1.00 25.29 237 ALA A CA 1
ATOM 1847 C C . ALA A 1 237 ? 68.255 39.374 36.484 1.00 28.14 237 ALA A C 1
ATOM 1848 O O . ALA A 1 237 ? 67.645 39.520 37.555 1.00 29.30 237 ALA A O 1
ATOM 1850 N N . ARG A 1 238 ? 68.223 38.255 35.760 1.00 31.78 238 ARG A N 1
ATOM 1851 C CA . ARG A 1 238 ? 67.437 37.105 36.180 1.00 35.60 238 ARG A CA 1
ATOM 1852 C C . ARG A 1 238 ? 68.226 35.830 36.007 1.00 36.18 238 ARG A C 1
ATOM 1853 O O . ARG A 1 238 ? 68.054 34.958 36.874 1.00 39.27 238 ARG A O 1
ATOM 1870 N N . ARG B 1 2 ? 58.586 49.140 19.547 1.00 36.68 2 ARG B N 1
ATOM 1871 C CA . ARG B 1 2 ? 58.600 48.031 18.578 1.00 36.13 2 ARG B CA 1
ATOM 1872 C C . ARG B 1 2 ? 59.741 48.381 17.593 1.00 34.78 2 ARG B C 1
ATOM 1873 O O . ARG B 1 2 ? 60.046 49.563 17.378 1.00 33.81 2 ARG B O 1
ATOM 1881 N N . VAL B 1 3 ? 60.342 47.365 16.988 1.00 33.71 3 VAL B N 1
ATOM 1882 C CA . VAL B 1 3 ? 61.446 47.637 16.079 1.00 33.13 3 VAL B CA 1
ATOM 1883 C C . VAL B 1 3 ? 61.332 46.761 14.851 1.00 34.40 3 VAL B C 1
ATOM 1884 O O . VAL B 1 3 ? 61.124 45.551 14.972 1.00 34.64 3 VAL B O 1
ATOM 1888 N N . ARG B 1 4 ? 61.459 47.402 13.702 1.00 34.23 4 ARG B N 1
ATOM 1889 C CA . ARG B 1 4 ? 61.387 46.760 12.393 1.00 36.05 4 ARG B CA 1
ATOM 1890 C C . ARG B 1 4 ? 62.795 46.550 11.797 1.00 35.12 4 ARG B C 1
ATOM 1891 O O . ARG B 1 4 ? 63.566 47.511 11.761 1.00 34.85 4 ARG B O 1
ATOM 1899 N N . THR B 1 5 ? 63.089 45.317 11.368 1.00 34.90 5 THR B N 1
ATOM 1900 C CA . THR B 1 5 ? 64.354 44.947 10.710 1.00 34.97 5 THR B CA 1
ATOM 1901 C C . THR B 1 5 ? 64.130 45.171 9.199 1.00 35.57 5 THR B C 1
ATOM 1902 O O . THR B 1 5 ? 63.156 44.642 8.651 1.00 35.48 5 THR B O 1
ATOM 1906 N N . GLU B 1 6 ? 65.004 45.953 8.547 1.00 36.14 6 GLU B N 1
ATOM 1907 C CA . GLU B 1 6 ? 64.910 46.303 7.100 1.00 37.27 6 GLU B CA 1
ATOM 1908 C C . GLU B 1 6 ? 66.265 46.621 6.432 1.00 37.58 6 GLU B C 1
ATOM 1909 O O . GLU B 1 6 ? 67.196 47.086 7.089 1.00 36.58 6 GLU B O 1
ATOM 1915 N N . ARG B 1 7 ? 66.342 46.450 5.110 1.00 37.57 7 ARG B N 1
ATOM 1916 C CA . ARG B 1 7 ? 67.605 46.719 4.399 1.00 38.09 7 ARG B CA 1
ATOM 1917 C C . ARG B 1 7 ? 67.597 47.973 3.527 1.00 37.75 7 ARG B C 1
ATOM 1918 O O . ARG B 1 7 ? 66.660 48.191 2.750 1.00 37.67 7 ARG B O 1
ATOM 1926 N N . LEU B 1 8 ? 68.615 48.812 3.658 1.00 35.81 8 LEU B N 1
ATOM 1927 C CA . LEU B 1 8 ? 68.664 49.983 2.832 1.00 36.01 8 LEU B CA 1
ATOM 1928 C C . LEU B 1 8 ? 69.865 49.840 1.882 1.00 36.04 8 LEU B C 1
ATOM 1929 O O . LEU B 1 8 ? 70.448 48.750 1.730 1.00 35.64 8 LEU B O 1
ATOM 1934 N N . THR B 1 9 ? 70.164 50.922 1.182 1.00 35.72 9 THR B N 1
ATOM 1935 C CA . THR B 1 9 ? 71.276 50.955 0.297 1.00 34.62 9 THR B CA 1
ATOM 1936 C C . THR B 1 9 ? 71.837 52.314 0.571 1.00 35.59 9 THR B C 1
ATOM 1937 O O . THR B 1 9 ? 71.195 53.342 0.347 1.00 36.73 9 THR B O 1
ATOM 1941 N N . LEU B 1 10 ? 73.039 52.317 1.132 1.00 33.97 10 LEU B N 1
ATOM 1942 C CA . LEU B 1 10 ? 73.663 53.577 1.389 1.00 33.84 10 LEU B CA 1
ATOM 1943 C C . LEU B 1 10 ? 75.077 53.389 0.843 1.00 33.13 10 LEU B C 1
ATOM 1944 O O . LEU B 1 10 ? 75.618 52.282 0.948 1.00 33.22 10 LEU B O 1
ATOM 1949 N N . ALA B 1 11 ? 75.605 54.443 0.232 1.00 32.76 11 ALA B N 1
ATOM 1950 C CA . ALA B 1 11 ? 76.970 54.447 -0.277 1.00 33.49 11 ALA B CA 1
ATOM 1951 C C . ALA B 1 11 ? 77.298 53.162 -1.039 1.00 33.33 11 ALA B C 1
ATOM 1952 O O . ALA B 1 11 ? 78.456 52.716 -1.115 1.00 33.61 11 ALA B O 1
ATOM 1954 N N . GLY B 1 12 ? 76.251 52.594 -1.622 1.00 33.98 12 GLY B N 1
ATOM 1955 C CA . GLY B 1 12 ? 76.358 51.397 -2.426 1.00 33.62 12 GLY B CA 1
ATOM 1956 C C . GLY B 1 12 ? 76.523 50.064 -1.785 1.00 32.75 12 GLY B C 1
ATOM 1957 O O . GLY B 1 12 ? 76.978 49.141 -2.441 1.00 31.34 12 GLY B O 1
ATOM 1958 N N . LEU B 1 13 ? 76.248 49.957 -0.478 1.00 32.53 13 LEU B N 1
ATOM 1959 C CA . LEU B 1 13 ? 76.358 48.668 0.218 1.00 31.47 13 LEU B CA 1
ATOM 1960 C C . LEU B 1 13 ? 74.989 48.338 0.865 1.00 31.82 13 LEU B C 1
ATOM 1961 O O . LEU B 1 13 ? 74.124 49.212 1.019 1.00 31.64 13 LEU B O 1
ATOM 1966 N N . SER B 1 14 ? 74.834 47.094 1.254 1.00 31.78 14 SER B N 1
ATOM 1967 C CA . SER B 1 14 ? 73.573 46.673 1.845 1.00 34.65 14 SER B CA 1
ATOM 1968 C C . SER B 1 14 ? 73.738 46.694 3.328 1.00 33.69 14 SER B C 1
ATOM 1969 O O . SER B 1 14 ? 74.567 45.954 3.898 1.00 34.85 14 SER B O 1
ATOM 1972 N N . VAL B 1 15 ? 72.936 47.558 3.912 1.00 34.50 15 VAL B N 1
ATOM 1973 C CA . VAL B 1 15 ? 72.964 47.774 5.337 1.00 34.63 15 VAL B CA 1
ATOM 1974 C C . VAL B 1 15 ? 71.726 47.300 6.049 1.00 35.25 15 VAL B C 1
ATOM 1975 O O . VAL B 1 15 ? 70.584 47.590 5.631 1.00 36.18 15 VAL B O 1
ATOM 1979 N N . LEU B 1 16 ? 71.974 46.494 7.072 1.00 33.75 16 LEU B N 1
ATOM 1980 C CA . LEU B 1 16 ? 70.958 45.934 7.939 1.00 31.85 16 LEU B CA 1
ATOM 1981 C C . LEU B 1 16 ? 70.544 47.043 8.901 1.00 32.64 16 LEU B C 1
ATOM 1982 O O . LEU B 1 16 ? 71.368 47.779 9.511 1.00 31.60 16 LEU B O 1
ATOM 1987 N N . ALA B 1 17 ? 69.243 47.222 9.014 1.00 30.68 17 ALA B N 1
ATOM 1988 C CA . ALA B 1 17 ? 68.800 48.303 9.848 1.00 31.83 17 ALA B CA 1
ATOM 1989 C C . ALA B 1 17 ? 67.728 47.866 10.843 1.00 32.05 17 ALA B C 1
ATOM 1990 O O . ALA B 1 17 ? 67.042 46.879 10.622 1.00 30.32 17 ALA B O 1
ATOM 1992 N N . ARG B 1 18 ? 67.671 48.597 11.957 1.00 32.74 18 ARG B N 1
ATOM 1993 C CA . ARG B 1 18 ? 66.653 48.428 13.023 1.00 33.39 18 ARG B CA 1
ATOM 1994 C C . ARG B 1 18 ? 66.150 49.837 13.232 1.00 33.61 18 ARG B C 1
ATOM 1995 O O . ARG B 1 18 ? 66.825 50.663 13.836 1.00 32.29 18 ARG B O 1
ATOM 2003 N N . ILE B 1 19 ? 64.942 50.143 12.744 1.00 33.24 19 ILE B N 1
ATOM 2004 C CA . ILE B 1 19 ? 64.431 51.500 12.797 1.00 34.48 19 ILE B CA 1
ATOM 2005 C C . ILE B 1 19 ? 63.272 51.629 13.768 1.00 35.95 19 ILE B C 1
ATOM 2006 O O . ILE B 1 19 ? 62.302 50.881 13.664 1.00 35.97 19 ILE B O 1
ATOM 2011 N N . PRO B 1 20 ? 63.363 52.577 14.716 1.00 36.89 20 PRO B N 1
ATOM 2012 C CA . PRO B 1 20 ? 62.276 52.792 15.710 1.00 37.20 20 PRO B CA 1
ATOM 2013 C C . PRO B 1 20 ? 61.229 53.827 15.196 1.00 37.59 20 PRO B C 1
ATOM 2014 O O . PRO B 1 20 ? 61.521 54.560 14.241 1.00 36.97 20 PRO B O 1
ATOM 2018 N N . GLU B 1 21 ? 60.045 53.941 15.831 1.00 37.22 21 GLU B N 1
ATOM 2019 C CA . GLU B 1 21 ? 59.025 54.864 15.312 1.00 37.71 21 GLU B CA 1
ATOM 2020 C C . GLU B 1 21 ? 59.414 56.317 15.452 1.00 38.15 21 GLU B C 1
ATOM 2021 O O . GLU B 1 21 ? 59.151 57.161 14.562 1.00 38.56 21 GLU B O 1
ATOM 2027 N N . ALA B 1 22 ? 60.042 56.642 16.566 1.00 36.43 22 ALA B N 1
ATOM 2028 C CA . ALA B 1 22 ? 60.430 58.031 16.758 1.00 36.17 22 ALA B CA 1
ATOM 2029 C C . ALA B 1 22 ? 61.935 58.060 16.969 1.00 35.28 22 ALA B C 1
ATOM 2030 O O . ALA B 1 22 ? 62.414 58.265 18.093 1.00 35.29 22 ALA B O 1
ATOM 2032 N N . PRO B 1 23 ? 62.706 57.891 15.894 1.00 33.91 23 PRO B N 1
ATOM 2033 C CA . PRO B 1 23 ? 64.147 57.904 16.121 1.00 32.70 23 PRO B CA 1
ATOM 2034 C C . PRO B 1 23 ? 64.688 59.211 16.614 1.00 32.15 23 PRO B C 1
ATOM 2035 O O . PRO B 1 23 ? 64.343 60.302 16.131 1.00 32.84 23 PRO B O 1
ATOM 2039 N N . LYS B 1 24 ? 65.619 59.098 17.551 1.00 29.44 24 LYS B N 1
ATOM 2040 C CA . LYS B 1 24 ? 66.169 60.266 18.124 1.00 28.24 24 LYS B CA 1
ATOM 2041 C C . LYS B 1 24 ? 67.603 60.386 17.645 1.00 25.88 24 LYS B C 1
ATOM 2042 O O . LYS B 1 24 ? 68.194 61.447 17.773 1.00 26.73 24 LYS B O 1
ATOM 2048 N N . ALA B 1 25 ? 68.129 59.318 17.055 1.00 26.62 25 ALA B N 1
ATOM 2049 C CA . ALA B 1 25 ? 69.523 59.355 16.556 1.00 25.51 25 ALA B CA 1
ATOM 2050 C C . ALA B 1 25 ? 69.911 58.080 15.810 1.00 22.84 25 ALA B C 1
ATOM 2051 O O . ALA B 1 25 ? 69.259 57.042 15.862 1.00 23.01 25 ALA B O 1
ATOM 2053 N N . LEU B 1 26 ? 71.025 58.154 15.071 1.00 23.57 26 LEU B N 1
ATOM 2054 C CA . LEU B 1 26 ? 71.476 57.012 14.373 1.00 20.78 26 LEU B CA 1
ATOM 2055 C C . LEU B 1 26 ? 72.738 56.472 15.093 1.00 17.37 26 LEU B C 1
ATOM 2056 O O . LEU B 1 26 ? 73.485 57.275 15.628 1.00 17.88 26 LEU B O 1
ATOM 2061 N N . LEU B 1 27 ? 72.882 55.182 14.960 1.00 15.89 27 LEU B N 1
ATOM 2062 C CA . LEU B 1 27 ? 74.056 54.428 15.447 1.00 17.38 27 LEU B CA 1
ATOM 2063 C C . LEU B 1 27 ? 74.559 53.495 14.325 1.00 15.55 27 LEU B C 1
ATOM 2064 O O . LEU B 1 27 ? 73.953 52.463 13.992 1.00 16.09 27 LEU B O 1
ATOM 2069 N N . LEU B 1 28 ? 75.691 53.885 13.723 1.00 14.67 28 LEU B N 1
ATOM 2070 C CA . LEU B 1 28 ? 76.350 52.990 12.744 1.00 13.81 28 LEU B CA 1
ATOM 2071 C C . LEU B 1 28 ? 77.265 52.036 13.556 1.00 14.16 28 LEU B C 1
ATOM 2072 O O . LEU B 1 28 ? 78.105 52.540 14.348 1.00 15.76 28 LEU B O 1
ATOM 2077 N N . ALA B 1 29 ? 77.066 50.753 13.399 1.00 13.14 29 ALA B N 1
ATOM 2078 C CA . ALA B 1 29 ? 77.832 49.708 14.150 1.00 13.06 29 ALA B CA 1
ATOM 2079 C C . ALA B 1 29 ? 78.729 48.921 13.230 1.00 14.46 29 ALA B C 1
ATOM 2080 O O . ALA B 1 29 ? 78.276 48.316 12.204 1.00 13.80 29 ALA B O 1
ATOM 2082 N N . LEU B 1 30 ? 80.016 48.872 13.589 1.00 13.45 30 LEU B N 1
ATOM 2083 C CA . LEU B 1 30 ? 80.988 48.166 12.810 1.00 12.90 30 LEU B CA 1
ATOM 2084 C C . LEU B 1 30 ? 81.441 46.863 13.558 1.00 13.28 30 LEU B C 1
ATOM 2085 O O . LEU B 1 30 ? 82.021 46.926 14.668 1.00 11.92 30 LEU B O 1
ATOM 2090 N N . HIS B 1 31 ? 81.191 45.665 13.024 1.00 12.49 31 HIS B N 1
ATOM 2091 C CA . HIS B 1 31 ? 81.566 44.405 13.612 1.00 12.59 31 HIS B CA 1
ATOM 2092 C C . HIS B 1 31 ? 83.038 44.062 13.673 1.00 13.44 31 HIS B C 1
ATOM 2093 O O . HIS B 1 31 ? 83.848 44.811 13.084 1.00 13.48 31 HIS B O 1
ATOM 2100 N N . GLY B 1 32 ? 83.354 42.979 14.366 1.00 13.89 32 GLY B N 1
ATOM 2101 C CA . GLY B 1 32 ? 84.736 42.542 14.575 1.00 13.82 32 GLY B CA 1
ATOM 2102 C C . GLY B 1 32 ? 85.163 41.505 13.569 1.00 13.62 32 GLY B C 1
ATOM 2103 O O . GLY B 1 32 ? 84.368 41.152 12.668 1.00 15.13 32 GLY B O 1
ATOM 2104 N N . LEU B 1 33 ? 86.417 41.064 13.667 1.00 13.08 33 LEU B N 1
ATOM 2105 C CA . LEU B 1 33 ? 86.923 40.099 12.682 1.00 12.85 33 LEU B CA 1
ATOM 2106 C C . LEU B 1 33 ? 86.127 38.789 12.873 1.00 14.13 33 LEU B C 1
ATOM 2107 O O . LEU B 1 33 ? 85.892 38.370 13.978 1.00 13.13 33 LEU B O 1
ATOM 2112 N N . GLN B 1 34 ? 85.703 38.248 11.730 1.00 15.92 34 GLN B N 1
ATOM 2113 C CA . GLN B 1 34 ? 84.975 36.980 11.664 1.00 17.21 34 GLN B CA 1
ATOM 2114 C C . GLN B 1 34 ? 83.543 37.190 12.076 1.00 18.84 34 GLN B C 1
ATOM 2115 O O . GLN B 1 34 ? 82.768 36.205 12.224 1.00 20.59 34 GLN B O 1
ATOM 2121 N N . GLY B 1 35 ? 83.178 38.426 12.268 1.00 17.19 35 GLY B N 1
ATOM 2122 C CA . GLY B 1 35 ? 81.803 38.761 12.659 1.00 19.23 35 GLY B CA 1
ATOM 2123 C C . GLY B 1 35 ? 80.987 39.107 11.449 1.00 19.43 35 GLY B C 1
ATOM 2124 O O . GLY B 1 35 ? 81.387 38.783 10.326 1.00 21.19 35 GLY B O 1
ATOM 2125 N N . SER B 1 36 ? 79.872 39.780 11.616 1.00 18.90 36 SER B N 1
ATOM 2126 C CA . SER B 1 36 ? 78.979 40.179 10.561 1.00 19.91 36 SER B CA 1
ATOM 2127 C C . SER B 1 36 ? 78.038 41.256 11.064 1.00 20.13 36 SER B C 1
ATOM 2128 O O . SER B 1 36 ? 77.974 41.568 12.280 1.00 18.33 36 SER B O 1
ATOM 2131 N N . LYS B 1 37 ? 77.288 41.841 10.143 1.00 18.51 37 LYS B N 1
ATOM 2132 C CA . LYS B 1 37 ? 76.372 42.919 10.465 1.00 19.87 37 LYS B CA 1
ATOM 2133 C C . LYS B 1 37 ? 75.249 42.349 11.384 1.00 21.12 37 LYS B C 1
ATOM 2134 O O . LYS B 1 37 ? 74.832 43.051 12.301 1.00 21.44 37 LYS B O 1
ATOM 2140 N N . GLU B 1 38 ? 74.822 41.099 11.192 1.00 21.82 38 GLU B N 1
ATOM 2141 C CA . GLU B 1 38 ? 73.787 40.566 12.107 1.00 22.35 38 GLU B CA 1
ATOM 2142 C C . GLU B 1 38 ? 74.381 40.432 13.515 1.00 21.58 38 GLU B C 1
ATOM 2143 O O . GLU B 1 38 ? 73.668 40.745 14.506 1.00 23.69 38 GLU B O 1
ATOM 2149 N N . HIS B 1 39 ? 75.614 39.920 13.604 1.00 19.56 39 HIS B N 1
ATOM 2150 C CA . HIS B 1 39 ? 76.304 39.698 14.871 1.00 18.75 39 HIS B CA 1
ATOM 2151 C C . HIS B 1 39 ? 76.394 40.961 15.712 1.00 16.40 39 HIS B C 1
ATOM 2152 O O . HIS B 1 39 ? 76.023 40.952 16.902 1.00 16.99 39 HIS B O 1
ATOM 2159 N N . ILE B 1 40 ? 76.928 42.046 15.141 1.00 16.65 40 ILE B N 1
ATOM 2160 C CA . ILE B 1 40 ? 77.098 43.265 15.943 1.00 16.61 40 ILE B CA 1
ATOM 2161 C C . ILE B 1 40 ? 75.771 43.875 16.397 1.00 17.48 40 ILE B C 1
ATOM 2162 O O . ILE B 1 40 ? 75.663 44.261 17.549 1.00 17.40 40 ILE B O 1
ATOM 2167 N N . LEU B 1 41 ? 74.759 43.982 15.528 1.00 16.45 41 LEU B N 1
ATOM 2168 C CA . LEU B 1 41 ? 73.469 44.473 16.014 1.00 17.91 41 LEU B CA 1
ATOM 2169 C C . LEU B 1 41 ? 72.858 43.608 17.148 1.00 17.11 41 LEU B C 1
ATOM 2170 O O . LEU B 1 41 ? 72.201 44.179 18.056 1.00 19.10 41 LEU B O 1
ATOM 2175 N N . ALA B 1 42 ? 73.082 42.307 17.135 1.00 16.71 42 ALA B N 1
ATOM 2176 C CA . ALA B 1 42 ? 72.522 41.428 18.175 1.00 17.46 42 ALA B CA 1
ATOM 2177 C C . ALA B 1 42 ? 73.175 41.645 19.529 1.00 18.10 42 ALA B C 1
ATOM 2178 O O . ALA B 1 42 ? 72.612 41.248 20.603 1.00 18.93 42 ALA B O 1
ATOM 2180 N N . LEU B 1 43 ? 74.403 42.188 19.471 1.00 15.30 43 LEU B N 1
ATOM 2181 C CA . LEU B 1 43 ? 75.167 42.469 20.703 1.00 14.71 43 LEU B CA 1
ATOM 2182 C C . LEU B 1 43 ? 74.808 43.812 21.296 1.00 14.95 43 LEU B C 1
ATOM 2183 O O . LEU B 1 43 ? 75.417 44.202 22.307 1.00 15.07 43 LEU B O 1
ATOM 2188 N N . LEU B 1 44 ? 73.869 44.559 20.701 1.00 15.08 44 LEU B N 1
ATOM 2189 C CA . LEU B 1 44 ? 73.422 45.874 21.199 1.00 15.03 44 LEU B CA 1
ATOM 2190 C C . LEU B 1 44 ? 71.907 45.838 21.602 1.00 14.03 44 LEU B C 1
ATOM 2191 O O . LEU B 1 44 ? 71.111 46.625 21.097 1.00 16.91 44 LEU B O 1
ATOM 2196 N N . PRO B 1 45 ? 71.579 44.994 22.571 1.00 16.04 45 PRO B N 1
ATOM 2197 C CA . PRO B 1 45 ? 70.186 44.868 23.026 1.00 16.41 45 PRO B CA 1
ATOM 2198 C C . PRO B 1 45 ? 69.727 46.163 23.600 1.00 18.31 45 PRO B C 1
ATOM 2199 O O . PRO B 1 45 ? 70.510 46.866 24.269 1.00 16.75 45 PRO B O 1
ATOM 2203 N N . GLY B 1 46 ? 68.432 46.487 23.342 1.00 18.24 46 GLY B N 1
ATOM 2204 C CA . GLY B 1 46 ? 67.806 47.693 23.864 1.00 18.87 46 GLY B CA 1
ATOM 2205 C C . GLY B 1 46 ? 68.083 49.060 23.315 1.00 17.36 46 GLY B C 1
ATOM 2206 O O . GLY B 1 46 ? 67.482 50.053 23.663 1.00 18.13 46 GLY B O 1
ATOM 2207 N N . TYR B 1 47 ? 69.042 49.145 22.375 1.00 16.10 47 TYR B N 1
ATOM 2208 C CA . TYR B 1 47 ? 69.380 50.394 21.818 1.00 17.02 47 TYR B CA 1
ATOM 2209 C C . TYR B 1 47 ? 68.278 51.008 20.913 1.00 17.12 47 TYR B C 1
ATOM 2210 O O . TYR B 1 47 ? 67.950 52.174 21.005 1.00 18.43 47 TYR B O 1
ATOM 2219 N N . ALA B 1 48 ? 67.836 50.205 19.976 1.00 21.04 48 ALA B N 1
ATOM 2220 C CA . ALA B 1 48 ? 66.830 50.679 19.033 1.00 22.72 48 ALA B CA 1
ATOM 2221 C C . ALA B 1 48 ? 65.531 50.894 19.837 1.00 24.40 48 ALA B C 1
ATOM 2222 O O . ALA B 1 48 ? 64.815 51.889 19.587 1.00 26.22 48 ALA B O 1
ATOM 2224 N N . GLU B 1 49 ? 65.298 49.991 20.783 1.00 25.12 49 GLU B N 1
ATOM 2225 C CA . GLU B 1 49 ? 64.082 50.081 21.632 1.00 26.43 49 GLU B CA 1
ATOM 2226 C C . GLU B 1 49 ? 64.030 51.375 22.383 1.00 27.40 49 GLU B C 1
ATOM 2227 O O . GLU B 1 49 ? 62.977 51.726 22.896 1.00 28.80 49 GLU B O 1
ATOM 2233 N N . ARG B 1 50 ? 65.164 52.060 22.526 1.00 27.53 50 ARG B N 1
ATOM 2234 C CA . ARG B 1 50 ? 65.270 53.365 23.157 1.00 26.38 50 ARG B CA 1
ATOM 2235 C C . ARG B 1 50 ? 65.337 54.502 22.157 1.00 25.89 50 ARG B C 1
ATOM 2236 O O . ARG B 1 50 ? 65.514 55.641 22.548 1.00 26.05 50 ARG B O 1
ATOM 2244 N N . GLY B 1 51 ? 65.274 54.214 20.853 1.00 26.81 51 GLY B N 1
ATOM 2245 C CA . GLY B 1 51 ? 65.281 55.329 19.916 1.00 24.90 51 GLY B CA 1
ATOM 2246 C C . GLY B 1 51 ? 66.458 55.500 18.954 1.00 25.04 51 GLY B C 1
ATOM 2247 O O . GLY B 1 51 ? 66.533 56.544 18.246 1.00 24.40 51 GLY B O 1
ATOM 2248 N N . PHE B 1 52 ? 67.370 54.531 19.008 1.00 25.26 52 PHE B N 1
ATOM 2249 C CA . PHE B 1 52 ? 68.548 54.559 18.138 1.00 23.08 52 PHE B CA 1
ATOM 2250 C C . PHE B 1 52 ? 68.254 53.706 16.898 1.00 22.58 52 PHE B C 1
ATOM 2251 O O . PHE B 1 52 ? 67.902 52.513 16.984 1.00 23.16 52 PHE B O 1
ATOM 2259 N N . LEU B 1 53 ? 68.411 54.359 15.746 1.00 23.81 53 LEU B N 1
ATOM 2260 C CA . LEU B 1 53 ? 68.212 53.763 14.426 1.00 24.18 53 LEU B CA 1
ATOM 2261 C C . LEU B 1 53 ? 69.594 53.125 14.167 1.00 22.59 53 LEU B C 1
ATOM 2262 O O . LEU B 1 53 ? 70.567 53.829 13.899 1.00 22.62 53 LEU B O 1
ATOM 2267 N N . LEU B 1 54 ? 69.620 51.836 14.302 1.00 21.20 54 LEU B N 1
ATOM 2268 C CA . LEU B 1 54 ? 70.853 51.032 14.182 1.00 21.41 54 LEU B CA 1
ATOM 2269 C C . LEU B 1 54 ? 71.098 50.710 12.710 1.00 23.94 54 LEU B C 1
ATOM 2270 O O . LEU B 1 54 ? 70.145 50.575 11.930 1.00 23.42 54 LEU B O 1
ATOM 2275 N N . LEU B 1 55 ? 72.370 50.568 12.339 1.00 22.55 55 LEU B N 1
ATOM 2276 C CA . LEU B 1 55 ? 72.760 50.265 10.948 1.00 21.62 55 LEU B CA 1
ATOM 2277 C C . LEU B 1 55 ? 74.052 49.564 11.042 1.00 20.97 55 LEU B C 1
ATOM 2278 O O . LEU B 1 55 ? 74.920 50.007 11.822 1.00 20.01 55 LEU B O 1
ATOM 2283 N N . ALA B 1 56 ? 74.190 48.496 10.293 1.00 19.25 56 ALA B N 1
ATOM 2284 C CA . ALA B 1 56 ? 75.431 47.723 10.278 1.00 17.38 56 ALA B CA 1
ATOM 2285 C C . ALA B 1 56 ? 75.553 47.194 8.869 1.00 19.96 56 ALA B C 1
ATOM 2286 O O . ALA B 1 56 ? 74.550 47.098 8.173 1.00 20.27 56 ALA B O 1
ATOM 2288 N N . PHE B 1 57 ? 76.783 47.023 8.389 1.00 18.46 57 PHE B N 1
ATOM 2289 C CA . PHE B 1 57 ? 77.041 46.388 7.088 1.00 18.93 57 PHE B CA 1
ATOM 2290 C C . PHE B 1 57 ? 78.240 45.470 7.247 1.00 19.47 57 PHE B C 1
ATOM 2291 O O . PHE B 1 57 ? 78.996 45.601 8.237 1.00 19.24 57 PHE B O 1
ATOM 2299 N N . ASP B 1 58 ? 78.413 44.486 6.329 1.00 18.43 58 ASP B N 1
ATOM 2300 C CA . ASP B 1 58 ? 79.490 43.507 6.436 1.00 17.81 58 ASP B CA 1
ATOM 2301 C C . ASP B 1 58 ? 80.765 44.162 5.891 1.00 17.12 58 ASP B C 1
ATOM 2302 O O . ASP B 1 58 ? 80.740 44.875 4.898 1.00 18.17 58 ASP B O 1
ATOM 2307 N N . ALA B 1 59 ? 81.858 43.902 6.601 1.00 18.26 59 ALA B N 1
ATOM 2308 C CA . ALA B 1 59 ? 83.117 44.455 6.162 1.00 19.18 59 ALA B CA 1
ATOM 2309 C C . ALA B 1 59 ? 83.531 43.601 4.969 1.00 19.36 59 ALA B C 1
ATOM 2310 O O . ALA B 1 59 ? 82.968 42.555 4.677 1.00 20.04 59 ALA B O 1
ATOM 2312 N N . PRO B 1 60 ? 84.614 44.017 4.308 1.00 18.29 60 PRO B N 1
ATOM 2313 C CA . PRO B 1 60 ? 85.069 43.188 3.179 1.00 17.29 60 PRO B CA 1
ATOM 2314 C C . PRO B 1 60 ? 85.403 41.759 3.644 1.00 18.08 60 PRO B C 1
ATOM 2315 O O . PRO B 1 60 ? 86.023 41.533 4.714 1.00 16.04 60 PRO B O 1
ATOM 2319 N N . ARG B 1 61 ? 85.062 40.728 2.819 1.00 17.12 61 ARG B N 1
ATOM 2320 C CA . ARG B 1 61 ? 85.393 39.329 3.075 1.00 17.50 61 ARG B CA 1
ATOM 2321 C C . ARG B 1 61 ? 84.580 38.672 4.218 1.00 15.64 61 ARG B C 1
ATOM 2322 O O . ARG B 1 61 ? 84.869 37.533 4.629 1.00 18.64 61 ARG B O 1
ATOM 2330 N N . HIS B 1 62 ? 83.590 39.433 4.672 1.00 17.50 62 HIS B N 1
ATOM 2331 C CA . HIS B 1 62 ? 82.759 38.990 5.753 1.00 18.32 62 HIS B CA 1
ATOM 2332 C C . HIS B 1 62 ? 81.272 38.909 5.389 1.00 18.29 62 HIS B C 1
ATOM 2333 O O . HIS B 1 62 ? 80.734 39.649 4.524 1.00 19.20 62 HIS B O 1
ATOM 2340 N N . GLY B 1 63 ? 80.618 38.074 6.196 1.00 21.15 63 GLY B N 1
ATOM 2341 C CA . GLY B 1 63 ? 79.168 37.968 6.076 1.00 20.88 63 GLY B CA 1
ATOM 2342 C C . GLY B 1 63 ? 78.705 37.517 4.702 1.00 20.57 63 GLY B C 1
ATOM 2343 O O . GLY B 1 63 ? 79.095 36.466 4.285 1.00 21.97 63 GLY B O 1
ATOM 2344 N N . GLU B 1 64 ? 77.888 38.329 4.050 1.00 22.21 64 GLU B N 1
ATOM 2345 C CA . GLU B 1 64 ? 77.346 37.968 2.719 1.00 25.02 64 GLU B CA 1
ATOM 2346 C C . GLU B 1 64 ? 78.302 38.371 1.632 1.00 26.41 64 GLU B C 1
ATOM 2347 O O . GLU B 1 64 ? 78.035 38.164 0.436 1.00 26.28 64 GLU B O 1
ATOM 2353 N N . ARG B 1 65 ? 79.419 38.973 2.004 1.00 26.06 65 ARG B N 1
ATOM 2354 C CA . ARG B 1 65 ? 80.340 39.423 0.972 1.00 26.20 65 ARG B CA 1
ATOM 2355 C C . ARG B 1 65 ? 81.282 38.326 0.637 1.00 26.32 65 ARG B C 1
ATOM 2356 O O . ARG B 1 65 ? 81.439 37.384 1.376 1.00 27.92 65 ARG B O 1
ATOM 2364 N N . GLU B 1 66 ? 81.911 38.432 -0.527 1.00 27.46 66 GLU B N 1
ATOM 2365 C CA . GLU B 1 66 ? 82.819 37.381 -0.941 1.00 28.54 66 GLU B CA 1
ATOM 2366 C C . GLU B 1 66 ? 84.017 37.140 -0.050 1.00 29.02 66 GLU B C 1
ATOM 2367 O O . GLU B 1 66 ? 84.781 38.054 0.217 1.00 29.30 66 GLU B O 1
ATOM 2373 N N . GLY B 1 67 ? 84.224 35.901 0.345 1.00 29.29 67 GLY B N 1
ATOM 2374 C CA . GLY B 1 67 ? 85.359 35.579 1.191 1.00 30.74 67 GLY B CA 1
ATOM 2375 C C . GLY B 1 67 ? 86.605 35.213 0.385 1.00 32.25 67 GLY B C 1
ATOM 2376 O O . GLY B 1 67 ? 86.769 35.622 -0.797 1.00 33.83 67 GLY B O 1
ATOM 2377 N N . PRO B 1 68 ? 87.502 34.433 1.011 1.00 32.39 68 PRO B N 1
ATOM 2378 C CA . PRO B 1 68 ? 87.241 33.996 2.391 1.00 31.48 68 PRO B CA 1
ATOM 2379 C C . PRO B 1 68 ? 87.809 35.015 3.419 1.00 29.75 68 PRO B C 1
ATOM 2380 O O . PRO B 1 68 ? 88.539 35.907 3.065 1.00 28.71 68 PRO B O 1
ATOM 2384 N N . PRO B 1 69 ? 87.395 34.929 4.683 1.00 29.28 69 PRO B N 1
ATOM 2385 C CA . PRO B 1 69 ? 87.968 35.919 5.587 1.00 27.24 69 PRO B CA 1
ATOM 2386 C C . PRO B 1 69 ? 89.372 35.503 5.911 1.00 25.05 69 PRO B C 1
ATOM 2387 O O . PRO B 1 69 ? 89.803 34.381 5.611 1.00 24.55 69 PRO B O 1
ATOM 2391 N N . PRO B 1 70 ? 90.140 36.418 6.524 1.00 21.45 70 PRO B N 1
ATOM 2392 C CA . PRO B 1 70 ? 91.515 36.118 6.878 1.00 21.11 70 PRO B CA 1
ATOM 2393 C C . PRO B 1 70 ? 91.656 34.926 7.801 1.00 20.38 70 PRO B C 1
ATOM 2394 O O . PRO B 1 70 ? 90.823 34.732 8.718 1.00 21.82 70 PRO B O 1
ATOM 2398 N N . SER B 1 71 ? 92.707 34.135 7.607 1.00 19.44 71 SER B N 1
ATOM 2399 C CA . SER B 1 71 ? 92.962 33.006 8.466 1.00 18.66 71 SER B CA 1
ATOM 2400 C C . SER B 1 71 ? 94.177 33.241 9.337 1.00 18.79 71 SER B C 1
ATOM 2401 O O . SER B 1 71 ? 95.270 33.535 8.816 1.00 16.86 71 SER B O 1
ATOM 2404 N N . SER B 1 72 ? 94.026 33.069 10.661 1.00 17.92 72 SER B N 1
ATOM 2405 C CA . SER B 1 72 ? 95.142 33.289 11.566 1.00 19.00 72 SER B CA 1
ATOM 2406 C C . SER B 1 72 ? 96.259 32.273 11.390 1.00 18.55 72 SER B C 1
ATOM 2407 O O . SER B 1 72 ? 97.312 32.395 12.016 1.00 19.85 72 SER B O 1
ATOM 2410 N N . LYS B 1 73 ? 96.053 31.265 10.516 1.00 19.21 73 LYS B N 1
ATOM 2411 C CA . LYS B 1 73 ? 97.098 30.244 10.308 1.00 19.75 73 LYS B CA 1
ATOM 2412 C C . LYS B 1 73 ? 97.955 30.522 9.067 1.00 19.58 73 LYS B C 1
ATOM 2413 O O . LYS B 1 73 ? 98.862 29.738 8.745 1.00 19.47 73 LYS B O 1
ATOM 2419 N N . SER B 1 74 ? 97.625 31.614 8.389 1.00 18.70 74 SER B N 1
ATOM 2420 C CA . SER B 1 74 ? 98.318 32.060 7.176 1.00 17.52 74 SER B CA 1
ATOM 2421 C C . SER B 1 74 ? 99.387 33.088 7.473 1.00 18.30 74 SER B C 1
ATOM 2422 O O . SER B 1 74 ? 99.234 33.956 8.347 1.00 17.22 74 SER B O 1
ATOM 2425 N N . PRO B 1 75 ? 100.504 33.039 6.731 1.00 16.11 75 PRO B N 1
ATOM 2426 C CA . PRO B 1 75 ? 101.550 34.038 6.986 1.00 15.70 75 PRO B CA 1
ATOM 2427 C C . PRO B 1 75 ? 101.138 35.394 6.449 1.00 14.14 75 PRO B C 1
ATOM 2428 O O . PRO B 1 75 ? 101.873 36.388 6.651 1.00 14.43 75 PRO B O 1
ATOM 2432 N N . ARG B 1 76 ? 100.026 35.484 5.729 1.00 12.42 76 ARG B N 1
ATOM 2433 C CA . ARG B 1 76 ? 99.557 36.777 5.234 1.00 12.81 76 ARG B CA 1
ATOM 2434 C C . ARG B 1 76 ? 98.340 37.276 6.050 1.00 11.47 76 ARG B C 1
ATOM 2435 O O . ARG B 1 76 ? 97.661 38.226 5.634 1.00 12.93 76 ARG B O 1
ATOM 2443 N N . TYR B 1 77 ? 98.088 36.638 7.181 1.00 12.38 77 TYR B N 1
ATOM 2444 C CA . TYR B 1 77 ? 96.913 36.975 8.065 1.00 12.03 77 TYR B CA 1
ATOM 2445 C C . TYR B 1 77 ? 96.834 38.446 8.395 1.00 13.82 77 TYR B C 1
ATOM 2446 O O . TYR B 1 77 ? 95.860 39.066 8.129 1.00 13.07 77 TYR B O 1
ATOM 2455 N N . VAL B 1 78 ? 97.907 38.990 8.962 1.00 13.33 78 VAL B N 1
ATOM 2456 C CA . VAL B 1 78 ? 97.877 40.420 9.378 1.00 13.61 78 VAL B CA 1
ATOM 2457 C C . VAL B 1 78 ? 97.631 41.334 8.228 1.00 13.97 78 VAL B C 1
ATOM 2458 O O . VAL B 1 78 ? 96.829 42.288 8.280 1.00 13.30 78 VAL B O 1
ATOM 2462 N N . GLU B 1 79 ? 98.364 41.139 7.132 1.00 11.58 79 GLU B N 1
ATOM 2463 C CA . GLU B 1 79 ? 98.151 41.962 6.003 1.00 12.55 79 GLU B CA 1
ATOM 2464 C C . GLU B 1 79 ? 96.689 41.908 5.509 1.00 11.76 79 GLU B C 1
ATOM 2465 O O . GLU B 1 79 ? 96.084 42.913 5.155 1.00 13.00 79 GLU B O 1
ATOM 2471 N N . GLU B 1 80 ? 96.124 40.702 5.459 1.00 12.64 80 GLU B N 1
ATOM 2472 C CA . GLU B 1 80 ? 94.732 40.616 5.032 1.00 13.56 80 GLU B CA 1
ATOM 2473 C C . GLU B 1 80 ? 93.747 41.269 6.021 1.00 12.26 80 GLU B C 1
ATOM 2474 O O . GLU B 1 80 ? 92.800 41.885 5.561 1.00 12.47 80 GLU B O 1
ATOM 2480 N N . VAL B 1 81 ? 93.961 41.090 7.318 1.00 11.66 81 VAL B N 1
ATOM 2481 C CA . VAL B 1 81 ? 93.126 41.708 8.338 1.00 11.91 81 VAL B CA 1
ATOM 2482 C C . VAL B 1 81 ? 93.111 43.226 8.134 1.00 12.07 81 VAL B C 1
ATOM 2483 O O . VAL B 1 81 ? 92.038 43.854 8.113 1.00 10.54 81 VAL B O 1
ATOM 2487 N N . TYR B 1 82 ? 94.294 43.867 7.964 1.00 11.33 82 TYR B N 1
ATOM 2488 C CA . TYR B 1 82 ? 94.243 45.327 7.818 1.00 11.14 82 TYR B CA 1
ATOM 2489 C C . TYR B 1 82 ? 93.886 45.853 6.460 1.00 10.58 82 TYR B C 1
ATOM 2490 O O . TYR B 1 82 ? 93.429 46.980 6.323 1.00 11.85 82 TYR B O 1
ATOM 2499 N N . ARG B 1 83 ? 94.032 44.996 5.435 1.00 12.36 83 ARG B N 1
ATOM 2500 C CA . ARG B 1 83 ? 93.488 45.403 4.153 1.00 13.81 83 ARG B CA 1
ATOM 2501 C C . ARG B 1 83 ? 91.935 45.445 4.335 1.00 13.72 83 ARG B C 1
ATOM 2502 O O . ARG B 1 83 ? 91.254 46.397 3.825 1.00 13.51 83 ARG B O 1
ATOM 2510 N N . VAL B 1 84 ? 91.374 44.438 5.040 1.00 14.08 84 VAL B N 1
ATOM 2511 C CA . VAL B 1 84 ? 89.932 44.455 5.303 1.00 14.04 84 VAL B CA 1
ATOM 2512 C C . VAL B 1 84 ? 89.550 45.757 6.088 1.00 13.69 84 VAL B C 1
ATOM 2513 O O . VAL B 1 84 ? 88.588 46.467 5.790 1.00 11.01 84 VAL B O 1
ATOM 2517 N N . ALA B 1 85 ? 90.342 46.053 7.130 1.00 12.37 85 ALA B N 1
ATOM 2518 C CA . ALA B 1 85 ? 90.092 47.247 7.915 1.00 10.75 85 ALA B CA 1
ATOM 2519 C C . ALA B 1 85 ? 90.112 48.533 7.102 1.00 11.23 85 ALA B C 1
ATOM 2520 O O . ALA B 1 85 ? 89.261 49.385 7.279 1.00 10.93 85 ALA B O 1
ATOM 2522 N N . LEU B 1 86 ? 91.070 48.681 6.161 1.00 10.28 86 LEU B N 1
ATOM 2523 C CA . LEU B 1 86 ? 91.143 49.896 5.415 1.00 11.77 86 LEU B CA 1
ATOM 2524 C C . LEU B 1 86 ? 89.947 50.073 4.465 1.00 11.39 86 LEU B C 1
ATOM 2525 O O . LEU B 1 86 ? 89.464 51.190 4.247 1.00 13.66 86 LEU B O 1
ATOM 2530 N N . GLY B 1 87 ? 89.502 48.927 3.932 1.00 12.66 87 GLY B N 1
ATOM 2531 C CA . GLY B 1 87 ? 88.329 48.902 3.058 1.00 13.50 87 GLY B CA 1
ATOM 2532 C C . GLY B 1 87 ? 87.077 49.232 3.904 1.00 13.61 87 GLY B C 1
ATOM 2533 O O . GLY B 1 87 ? 86.255 50.062 3.506 1.00 13.57 87 GLY B O 1
ATOM 2534 N N . PHE B 1 88 ? 86.985 48.596 5.058 1.00 13.51 88 PHE B N 1
ATOM 2535 C CA . PHE B 1 88 ? 85.836 48.831 6.007 1.00 14.17 88 PHE B CA 1
ATOM 2536 C C . PHE B 1 88 ? 85.762 50.284 6.388 1.00 14.18 88 PHE B C 1
ATOM 2537 O O . PHE B 1 88 ? 84.672 50.886 6.436 1.00 14.95 88 PHE B O 1
ATOM 2545 N N . LYS B 1 89 ? 86.923 50.914 6.671 1.00 12.67 89 LYS B N 1
ATOM 2546 C CA . LYS B 1 89 ? 86.969 52.344 6.989 1.00 12.12 89 LYS B CA 1
ATOM 2547 C C . LYS B 1 89 ? 86.453 53.204 5.844 1.00 13.53 89 LYS B C 1
ATOM 2548 O O . LYS B 1 89 ? 85.612 54.010 6.039 1.00 13.36 89 LYS B O 1
ATOM 2554 N N . GLU B 1 90 ? 86.976 52.991 4.634 1.00 12.80 90 GLU B N 1
ATOM 2555 C CA . GLU B 1 90 ? 86.565 53.790 3.514 1.00 14.79 90 GLU B CA 1
ATOM 2556 C C . GLU B 1 90 ? 85.016 53.703 3.290 1.00 14.14 90 GLU B C 1
ATOM 2557 O O . GLU B 1 90 ? 84.383 54.711 3.043 1.00 15.64 90 GLU B O 1
ATOM 2563 N N . GLU B 1 91 ? 84.489 52.499 3.420 1.00 15.79 91 GLU B N 1
ATOM 2564 C CA . GLU B 1 91 ? 83.040 52.180 3.230 1.00 14.21 91 GLU B CA 1
ATOM 2565 C C . GLU B 1 91 ? 82.232 52.860 4.355 1.00 17.01 91 GLU B C 1
ATOM 2566 O O . GLU B 1 91 ? 81.305 53.677 4.106 1.00 18.28 91 GLU B O 1
ATOM 2572 N N . ALA B 1 92 ? 82.705 52.663 5.603 1.00 16.69 92 ALA B N 1
ATOM 2573 C CA . ALA B 1 92 ? 81.969 53.266 6.716 1.00 15.78 92 ALA B CA 1
ATOM 2574 C C . ALA B 1 92 ? 81.792 54.754 6.641 1.00 16.28 92 ALA B C 1
ATOM 2575 O O . ALA B 1 92 ? 80.773 55.328 7.020 1.00 17.22 92 ALA B O 1
ATOM 2577 N N . ARG B 1 93 ? 82.829 55.446 6.221 1.00 16.41 93 ARG B N 1
ATOM 2578 C CA . ARG B 1 93 ? 82.773 56.864 6.119 1.00 19.62 93 ARG B CA 1
ATOM 2579 C C . ARG B 1 93 ? 81.643 57.252 5.149 1.00 21.13 93 ARG B C 1
ATOM 2580 O O . ARG B 1 93 ? 80.932 58.205 5.428 1.00 20.24 93 ARG B O 1
ATOM 2588 N N . ARG B 1 94 ? 81.560 56.555 4.018 1.00 20.41 94 ARG B N 1
ATOM 2589 C CA . ARG B 1 94 ? 80.489 56.856 3.059 1.00 21.27 94 ARG B CA 1
ATOM 2590 C C . ARG B 1 94 ? 79.122 56.452 3.558 1.00 21.57 94 ARG B C 1
ATOM 2591 O O . ARG B 1 94 ? 78.176 57.201 3.293 1.00 23.53 94 ARG B O 1
ATOM 2599 N N . VAL B 1 95 ? 79.027 55.290 4.209 1.00 21.37 95 VAL B N 1
ATOM 2600 C CA . VAL B 1 95 ? 77.738 54.803 4.777 1.00 22.92 95 VAL B CA 1
ATOM 2601 C C . VAL B 1 95 ? 77.212 55.830 5.776 1.00 23.94 95 VAL B C 1
ATOM 2602 O O . VAL B 1 95 ? 76.017 56.136 5.753 1.00 24.13 95 VAL B O 1
ATOM 2606 N N . ALA B 1 96 ? 78.078 56.401 6.613 1.00 24.07 96 ALA B N 1
ATOM 2607 C CA . ALA B 1 96 ? 77.663 57.371 7.617 1.00 25.98 96 ALA B CA 1
ATOM 2608 C C . ALA B 1 96 ? 77.236 58.703 7.007 1.00 28.71 96 ALA B C 1
ATOM 2609 O O . ALA B 1 96 ? 76.271 59.339 7.443 1.00 28.22 96 ALA B O 1
ATOM 2611 N N . GLU B 1 97 ? 77.973 59.151 5.998 1.00 29.61 97 GLU B N 1
ATOM 2612 C CA . GLU B 1 97 ? 77.699 60.446 5.384 1.00 32.19 97 GLU B CA 1
ATOM 2613 C C . GLU B 1 97 ? 76.347 60.370 4.665 1.00 31.91 97 GLU B C 1
ATOM 2614 O O . GLU B 1 97 ? 75.582 61.334 4.677 1.00 32.78 97 GLU B O 1
ATOM 2620 N N . GLU B 1 98 ? 76.006 59.211 4.145 1.00 32.20 98 GLU B N 1
ATOM 2621 C CA . GLU B 1 98 ? 74.745 59.121 3.459 1.00 34.26 98 GLU B CA 1
ATOM 2622 C C . GLU B 1 98 ? 73.621 58.979 4.462 1.00 35.07 98 GLU B C 1
ATOM 2623 O O . GLU B 1 98 ? 72.635 59.717 4.388 1.00 34.91 98 GLU B O 1
ATOM 2629 N N . ALA B 1 99 ? 73.768 57.983 5.346 1.00 34.82 99 ALA B N 1
ATOM 2630 C CA . ALA B 1 99 ? 72.792 57.706 6.391 1.00 35.12 99 ALA B CA 1
ATOM 2631 C C . ALA B 1 99 ? 72.331 59.011 6.971 1.00 34.51 99 ALA B C 1
ATOM 2632 O O . ALA B 1 99 ? 71.114 59.243 7.132 1.00 34.24 99 ALA B O 1
ATOM 2634 N N . GLU B 1 100 ? 73.271 59.886 7.287 1.00 34.87 100 GLU B N 1
ATOM 2635 C CA . GLU B 1 100 ? 72.886 61.154 7.867 1.00 36.06 100 GLU B CA 1
ATOM 2636 C C . GLU B 1 100 ? 71.910 61.866 6.951 1.00 37.31 100 GLU B C 1
ATOM 2637 O O . GLU B 1 100 ? 70.881 62.402 7.396 1.00 37.23 100 GLU B O 1
ATOM 2643 N N . ARG B 1 101 ? 72.221 61.845 5.659 1.00 37.49 101 ARG B N 1
ATOM 2644 C CA . ARG B 1 101 ? 71.369 62.492 4.657 1.00 37.45 101 ARG B CA 1
ATOM 2645 C C . ARG B 1 101 ? 70.042 61.794 4.469 1.00 37.10 101 ARG B C 1
ATOM 2646 O O . ARG B 1 101 ? 69.032 62.443 4.344 1.00 37.74 101 ARG B O 1
ATOM 2654 N N . ARG B 1 102 ? 70.028 60.474 4.419 1.00 35.69 102 ARG B N 1
ATOM 2655 C CA . ARG B 1 102 ? 68.765 59.804 4.221 1.00 36.14 102 ARG B CA 1
ATOM 2656 C C . ARG B 1 102 ? 67.851 59.862 5.446 1.00 36.58 102 ARG B C 1
ATOM 2657 O O . ARG B 1 102 ? 66.634 59.789 5.304 1.00 35.93 102 ARG B O 1
ATOM 2665 N N . PHE B 1 103 ? 68.418 59.995 6.648 1.00 36.32 103 PHE B N 1
ATOM 2666 C CA . PHE B 1 103 ? 67.561 60.010 7.829 1.00 35.99 103 PHE B CA 1
ATOM 2667 C C . PHE B 1 103 ? 67.554 61.270 8.639 1.00 35.89 103 PHE B C 1
ATOM 2668 O O . PHE B 1 103 ? 66.680 61.425 9.504 1.00 37.43 103 PHE B O 1
ATOM 2676 N N . GLY B 1 104 ? 68.477 62.173 8.356 1.00 35.22 104 GLY B N 1
ATOM 2677 C CA . GLY B 1 104 ? 68.571 63.446 9.052 1.00 34.53 104 GLY B CA 1
ATOM 2678 C C . GLY B 1 104 ? 68.460 63.436 10.572 1.00 35.11 104 GLY B C 1
ATOM 2679 O O . GLY B 1 104 ? 67.462 63.868 11.146 1.00 34.81 104 GLY B O 1
ATOM 2680 N N . LEU B 1 105 ? 69.515 62.989 11.240 1.00 33.97 105 LEU B N 1
ATOM 2681 C CA . LEU B 1 105 ? 69.544 62.901 12.706 1.00 33.20 105 LEU B CA 1
ATOM 2682 C C . LEU B 1 105 ? 71.012 62.898 13.206 1.00 32.59 105 LEU B C 1
ATOM 2683 O O . LEU B 1 105 ? 71.935 62.762 12.403 1.00 32.39 105 LEU B O 1
ATOM 2688 N N . PRO B 1 106 ? 71.239 63.103 14.528 1.00 32.10 106 PRO B N 1
ATOM 2689 C CA . PRO B 1 106 ? 72.619 63.084 15.060 1.00 30.11 106 PRO B CA 1
ATOM 2690 C C . PRO B 1 106 ? 73.135 61.625 14.883 1.00 27.59 106 PRO B C 1
ATOM 2691 O O . PRO B 1 106 ? 72.371 60.657 15.073 1.00 27.11 106 PRO B O 1
ATOM 2695 N N . LEU B 1 107 ? 74.416 61.461 14.506 1.00 24.64 107 LEU B N 1
ATOM 2696 C CA . LEU B 1 107 ? 74.941 60.118 14.285 1.00 23.09 107 LEU B CA 1
ATOM 2697 C C . LEU B 1 107 ? 76.074 59.779 15.254 1.00 19.15 107 LEU B C 1
ATOM 2698 O O . LEU B 1 107 ? 76.929 60.617 15.504 1.00 20.59 107 LEU B O 1
ATOM 2703 N N . PHE B 1 108 ? 75.965 58.586 15.823 1.00 18.59 108 PHE B N 1
ATOM 2704 C CA . PHE B 1 108 ? 77.012 58.036 16.707 1.00 16.62 108 PHE B CA 1
ATOM 2705 C C . PHE B 1 108 ? 77.607 56.814 16.040 1.00 16.08 108 PHE B C 1
ATOM 2706 O O . PHE B 1 108 ? 77.040 56.192 15.137 1.00 14.94 108 PHE B O 1
ATOM 2714 N N . LEU B 1 109 ? 78.799 56.429 16.495 1.00 15.18 109 LEU B N 1
ATOM 2715 C CA . LEU B 1 109 ? 79.433 55.246 15.906 1.00 12.85 109 LEU B CA 1
ATOM 2716 C C . LEU B 1 109 ? 79.733 54.235 17.004 1.00 12.94 109 LEU B C 1
ATOM 2717 O O . LEU B 1 109 ? 80.053 54.678 18.131 1.00 13.96 109 LEU B O 1
ATOM 2722 N N . ALA B 1 110 ? 79.657 52.954 16.696 1.00 12.05 110 ALA B N 1
ATOM 2723 C CA . ALA B 1 110 ? 80.047 51.890 17.641 1.00 12.52 110 ALA B CA 1
ATOM 2724 C C . ALA B 1 110 ? 80.846 50.858 16.879 1.00 14.19 110 ALA B C 1
ATOM 2725 O O . ALA B 1 110 ? 80.498 50.518 15.707 1.00 14.76 110 ALA B O 1
ATOM 2727 N N . GLY B 1 111 ? 81.921 50.354 17.468 1.00 11.13 111 GLY B N 1
ATOM 2728 C CA . GLY B 1 111 ? 82.689 49.300 16.773 1.00 11.69 111 GLY B CA 1
ATOM 2729 C C . GLY B 1 111 ? 83.119 48.235 17.775 1.00 11.59 111 GLY B C 1
ATOM 2730 O O . GLY B 1 111 ? 83.375 48.620 18.948 1.00 10.91 111 GLY B O 1
ATOM 2731 N N . GLY B 1 112 ? 83.131 46.948 17.415 1.00 10.74 112 GLY B N 1
ATOM 2732 C CA . GLY B 1 112 ? 83.625 45.919 18.293 1.00 11.23 112 GLY B CA 1
ATOM 2733 C C . GLY B 1 112 ? 84.890 45.349 17.660 1.00 12.47 112 GLY B C 1
ATOM 2734 O O . GLY B 1 112 ? 84.919 45.027 16.431 1.00 13.17 112 GLY B O 1
ATOM 2735 N N . SER B 1 113 ? 85.978 45.287 18.455 1.00 11.20 113 SER B N 1
ATOM 2736 C CA . SER B 1 113 ? 87.277 44.698 17.992 1.00 11.43 113 SER B CA 1
ATOM 2737 C C . SER B 1 113 ? 87.773 45.358 16.694 1.00 11.66 113 SER B C 1
ATOM 2738 O O . SER B 1 113 ? 88.029 46.557 16.664 1.00 11.27 113 SER B O 1
ATOM 2741 N N . LEU B 1 114 ? 87.902 44.637 15.558 1.00 10.21 114 LEU B N 1
ATOM 2742 C CA . LEU B 1 114 ? 88.335 45.333 14.333 1.00 11.27 114 LEU B CA 1
ATOM 2743 C C . LEU B 1 114 ? 87.489 46.594 14.027 1.00 10.90 114 LEU B C 1
ATOM 2744 O O . LEU B 1 114 ? 87.999 47.633 13.578 1.00 10.05 114 LEU B O 1
ATOM 2749 N N . GLY B 1 115 ? 86.161 46.546 14.295 1.00 9.98 115 GLY B N 1
ATOM 2750 C CA . GLY B 1 115 ? 85.372 47.700 14.067 1.00 9.37 115 GLY B CA 1
ATOM 2751 C C . GLY B 1 115 ? 85.703 48.887 14.981 1.00 8.47 115 GLY B C 1
ATOM 2752 O O . GLY B 1 115 ? 85.505 50.000 14.572 1.00 10.00 115 GLY B O 1
ATOM 2753 N N . ALA B 1 116 ? 86.212 48.595 16.152 1.00 9.07 116 ALA B N 1
ATOM 2754 C CA . ALA B 1 116 ? 86.606 49.659 17.077 1.00 7.41 116 ALA B CA 1
ATOM 2755 C C . ALA B 1 116 ? 87.905 50.237 16.490 1.00 7.86 116 ALA B C 1
ATOM 2756 O O . ALA B 1 116 ? 88.098 51.472 16.606 1.00 9.19 116 ALA B O 1
ATOM 2758 N N . PHE B 1 117 ? 88.785 49.392 15.946 1.00 8.97 117 PHE B N 1
ATOM 2759 C CA . PHE B 1 117 ? 90.008 49.965 15.340 1.00 8.97 117 PHE B CA 1
ATOM 2760 C C . PHE B 1 117 ? 89.615 50.854 14.155 1.00 9.73 117 PHE B C 1
ATOM 2761 O O . PHE B 1 117 ? 90.155 51.930 13.925 1.00 9.54 117 PHE B O 1
ATOM 2769 N N . VAL B 1 118 ? 88.703 50.375 13.328 1.00 8.64 118 VAL B N 1
ATOM 2770 C CA . VAL B 1 118 ? 88.197 51.224 12.243 1.00 10.43 118 VAL B CA 1
ATOM 2771 C C . VAL B 1 118 ? 87.582 52.529 12.740 1.00 10.24 118 VAL B C 1
ATOM 2772 O O . VAL B 1 118 ? 87.769 53.582 12.155 1.00 9.66 118 VAL B O 1
ATOM 2776 N N . ALA B 1 119 ? 86.867 52.487 13.871 1.00 10.16 119 ALA B N 1
ATOM 2777 C CA . ALA B 1 119 ? 86.345 53.715 14.416 1.00 11.67 119 ALA B CA 1
ATOM 2778 C C . ALA B 1 119 ? 87.519 54.697 14.692 1.00 8.98 119 ALA B C 1
ATOM 2779 O O . ALA B 1 119 ? 87.427 55.927 14.433 1.00 9.58 119 ALA B O 1
ATOM 2781 N N . HIS B 1 120 ? 88.606 54.190 15.286 1.00 9.00 120 HIS B N 1
ATOM 2782 C CA . HIS B 1 120 ? 89.805 55.031 15.482 1.00 8.44 120 HIS B CA 1
ATOM 2783 C C . HIS B 1 120 ? 90.354 55.546 14.140 1.00 9.23 120 HIS B C 1
ATOM 2784 O O . HIS B 1 120 ? 90.628 56.753 14.092 1.00 10.35 120 HIS B O 1
ATOM 2791 N N . LEU B 1 121 ? 90.417 54.708 13.091 1.00 9.35 121 LEU B N 1
ATOM 2792 C CA . LEU B 1 121 ? 90.929 55.181 11.805 1.00 10.76 121 LEU B CA 1
ATOM 2793 C C . LEU B 1 121 ? 90.037 56.319 11.299 1.00 11.42 121 LEU B C 1
ATOM 2794 O O . LEU B 1 121 ? 90.523 57.308 10.767 1.00 12.64 121 LEU B O 1
ATOM 2799 N N . LEU B 1 122 ? 88.726 56.202 11.533 1.00 10.55 122 LEU B N 1
ATOM 2800 C CA . LEU B 1 122 ? 87.837 57.241 11.068 1.00 10.80 122 LEU B CA 1
ATOM 2801 C C . LEU B 1 122 ? 88.039 58.539 11.812 1.00 12.84 122 LEU B C 1
ATOM 2802 O O . LEU B 1 122 ? 88.093 59.634 11.214 1.00 13.18 122 LEU B O 1
ATOM 2807 N N . LEU B 1 123 ? 88.146 58.478 13.138 1.00 12.69 1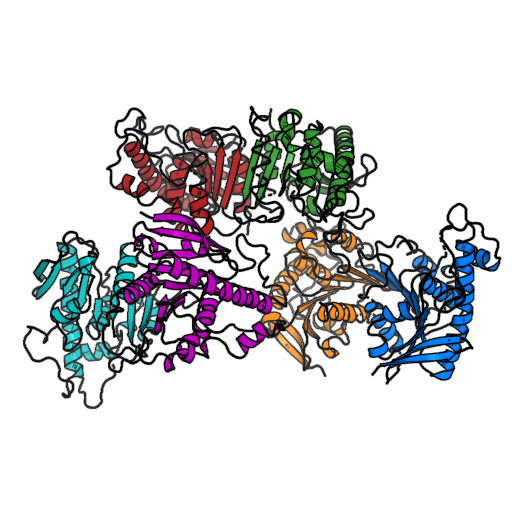23 LEU B N 1
ATOM 2808 C CA . LEU B 1 123 ? 88.366 59.694 13.923 1.00 12.32 123 LEU B CA 1
ATOM 2809 C C . LEU B 1 123 ? 89.705 60.351 13.544 1.00 14.21 123 LEU B C 1
ATOM 2810 O O . LEU B 1 123 ? 89.761 61.579 13.428 1.00 15.32 123 LEU B O 1
ATOM 2815 N N . ALA B 1 124 ? 90.739 59.568 13.320 1.00 11.81 124 ALA B N 1
ATOM 2816 C CA . ALA B 1 124 ? 92.050 60.116 13.005 1.00 13.71 124 ALA B CA 1
ATOM 2817 C C . ALA B 1 124 ? 92.064 60.808 11.641 1.00 15.80 124 ALA B C 1
ATOM 2818 O O . ALA B 1 124 ? 92.920 61.675 11.387 1.00 17.07 124 ALA B O 1
ATOM 2820 N N . GLU B 1 125 ? 91.118 60.421 10.815 1.00 15.97 125 GLU B N 1
ATOM 2821 C CA . GLU B 1 125 ? 90.995 61.003 9.476 1.00 19.71 125 GLU B CA 1
ATOM 2822 C C . GLU B 1 125 ? 89.969 62.129 9.425 1.00 20.20 125 GLU B C 1
ATOM 2823 O O . GLU B 1 125 ? 89.563 62.533 8.296 1.00 23.22 125 GLU B O 1
ATOM 2829 N N . GLY B 1 126 ? 89.518 62.589 10.592 1.00 19.73 126 GLY B N 1
ATOM 2830 C CA . GLY B 1 126 ? 88.570 63.700 10.641 1.00 21.80 126 GLY B CA 1
ATOM 2831 C C . GLY B 1 126 ? 87.082 63.465 10.703 1.00 21.27 126 GLY B C 1
ATOM 2832 O O . GLY B 1 126 ? 86.329 64.455 10.688 1.00 23.15 126 GLY B O 1
ATOM 2833 N N . PHE B 1 127 ? 86.626 62.214 10.787 1.00 21.08 127 PHE B N 1
ATOM 2834 C CA . PHE B 1 127 ? 85.190 61.906 10.897 1.00 21.91 127 PHE B CA 1
ATOM 2835 C C . PHE B 1 127 ? 84.722 62.470 12.239 1.00 22.15 127 PHE B C 1
ATOM 2836 O O . PHE B 1 127 ? 85.379 62.294 13.273 1.00 20.16 127 PHE B O 1
ATOM 2844 N N . ARG B 1 128 ? 83.582 63.171 12.224 1.00 22.96 128 ARG B N 1
ATOM 2845 C CA . ARG B 1 128 ? 83.036 63.793 13.419 1.00 23.42 128 ARG B CA 1
ATOM 2846 C C . ARG B 1 128 ? 81.627 63.375 13.857 1.00 23.84 128 ARG B C 1
ATOM 2847 O O . ARG B 1 128 ? 80.629 64.134 13.674 1.00 25.88 128 ARG B O 1
ATOM 2855 N N . PRO B 1 129 ? 81.505 62.174 14.420 1.00 21.72 129 PRO B N 1
ATOM 2856 C CA . PRO B 1 129 ? 80.191 61.728 14.892 1.00 19.29 129 PRO B CA 1
ATOM 2857 C C . PRO B 1 129 ? 80.000 62.404 16.267 1.00 18.98 129 PRO B C 1
ATOM 2858 O O . PRO B 1 129 ? 80.862 63.130 16.738 1.00 19.56 129 PRO B O 1
ATOM 2862 N N . ARG B 1 130 ? 78.819 62.209 16.852 1.00 19.84 130 ARG B N 1
ATOM 2863 C CA . ARG B 1 130 ? 78.474 62.821 18.139 1.00 19.23 130 ARG B CA 1
ATOM 2864 C C . ARG B 1 130 ? 79.095 62.055 19.303 1.00 17.71 130 ARG B C 1
ATOM 2865 O O . ARG B 1 130 ? 79.231 62.568 20.380 1.00 17.58 130 ARG B O 1
ATOM 2873 N N . GLY B 1 131 ? 79.521 60.846 19.033 1.00 16.69 131 GLY B N 1
ATOM 2874 C CA . GLY B 1 131 ? 80.166 60.067 20.097 1.00 13.29 131 GLY B CA 1
ATOM 2875 C C . GLY B 1 131 ? 80.543 58.723 19.525 1.00 14.29 131 GLY B C 1
ATOM 2876 O O . GLY B 1 131 ? 79.932 58.258 18.557 1.00 13.86 131 GLY B O 1
ATOM 2877 N N . VAL B 1 132 ? 81.457 58.032 20.195 1.00 13.17 132 VAL B N 1
ATOM 2878 C CA . VAL B 1 132 ? 81.910 56.728 19.744 1.00 11.10 132 VAL B CA 1
ATOM 2879 C C . VAL B 1 132 ? 82.004 55.721 20.898 1.00 11.43 132 VAL B C 1
ATOM 2880 O O . VAL B 1 132 ? 82.545 56.067 21.980 1.00 11.43 132 VAL B O 1
ATOM 2884 N N . LEU B 1 133 ? 81.480 54.519 20.668 1.00 10.18 133 LEU B N 1
ATOM 2885 C CA . LEU B 1 133 ? 81.680 53.434 21.660 1.00 9.72 133 LEU B CA 1
ATOM 2886 C C . LEU B 1 133 ? 82.687 52.483 21.006 1.00 8.30 133 LEU B C 1
ATOM 2887 O O . LEU B 1 133 ? 82.482 51.956 19.900 1.00 11.08 133 LEU B O 1
ATOM 2892 N N . ALA B 1 134 ? 83.809 52.236 21.698 1.00 7.83 134 ALA B N 1
ATOM 2893 C CA . ALA B 1 134 ? 84.776 51.287 21.190 1.00 8.46 134 ALA B CA 1
ATOM 2894 C C . ALA B 1 134 ? 84.808 50.088 22.122 1.00 7.78 134 ALA B C 1
ATOM 2895 O O . ALA B 1 134 ? 85.358 50.150 23.221 1.00 9.21 134 ALA B O 1
ATOM 2897 N N . PHE B 1 135 ? 84.202 49.006 21.650 1.00 7.95 135 PHE B N 1
ATOM 2898 C CA . PHE B 1 135 ? 84.125 47.804 22.436 1.00 6.89 135 PHE B CA 1
ATOM 2899 C C . PHE B 1 135 ? 85.227 46.804 22.110 1.00 7.36 135 PHE B C 1
ATOM 2900 O O . PHE B 1 135 ? 85.534 46.650 20.945 1.00 8.73 135 PHE B O 1
ATOM 2908 N N . ILE B 1 136 ? 85.798 46.170 23.149 1.00 7.99 136 ILE B N 1
ATOM 2909 C CA . ILE B 1 136 ? 86.759 45.075 23.059 1.00 7.54 136 ILE B CA 1
ATOM 2910 C C . ILE B 1 136 ? 87.799 45.322 21.974 1.00 9.46 136 ILE B C 1
ATOM 2911 O O . ILE B 1 136 ? 88.112 44.475 21.134 1.00 10.35 136 ILE B O 1
ATOM 2916 N N . GLY B 1 137 ? 88.340 46.520 22.045 1.00 8.55 137 GLY B N 1
ATOM 2917 C CA . GLY B 1 137 ? 89.266 46.931 21.000 1.00 9.59 137 GLY B CA 1
ATOM 2918 C C . GLY B 1 137 ? 90.320 47.917 21.393 1.00 9.73 137 GLY B C 1
ATOM 2919 O O . GLY B 1 137 ? 90.565 48.153 22.583 1.00 9.69 137 GLY B O 1
ATOM 2920 N N . SER B 1 138 ? 90.930 48.457 20.345 1.00 8.76 138 SER B N 1
ATOM 2921 C CA . SER B 1 138 ? 92.123 49.319 20.512 1.00 8.15 138 SER B CA 1
ATOM 2922 C C . SER B 1 138 ? 92.337 50.187 19.339 1.00 8.96 138 SER B C 1
ATOM 2923 O O . SER B 1 138 ? 91.830 49.935 18.240 1.00 8.98 138 SER B O 1
ATOM 2926 N N . GLY B 1 139 ? 93.118 51.262 19.571 1.00 8.85 139 GLY B N 1
ATOM 2927 C CA . GLY B 1 139 ? 93.469 52.190 18.505 1.00 9.77 139 GLY B CA 1
ATOM 2928 C C . GLY B 1 139 ? 94.847 51.897 17.917 1.00 10.85 139 GLY B C 1
ATOM 2929 O O . GLY B 1 139 ? 95.339 52.712 17.124 1.00 9.84 139 GLY B O 1
ATOM 2930 N N . PHE B 1 140 ? 95.406 50.737 18.275 1.00 9.22 140 PHE B N 1
ATOM 2931 C CA . PHE B 1 140 ? 96.680 50.241 17.680 1.00 10.26 140 PHE B CA 1
ATOM 2932 C C . PHE B 1 140 ? 96.329 48.902 17.032 1.00 10.69 140 PHE B C 1
ATOM 2933 O O . PHE B 1 140 ? 95.481 48.158 17.541 1.00 11.38 140 PHE B O 1
ATOM 2941 N N . PRO B 1 141 ? 96.973 48.574 15.895 1.00 10.36 141 PRO B N 1
ATOM 2942 C CA . PRO B 1 141 ? 96.753 47.310 15.216 1.00 10.47 141 PRO B CA 1
ATOM 2943 C C . PRO B 1 141 ? 97.346 46.234 16.144 1.00 12.33 141 PRO B C 1
ATOM 2944 O O . PRO B 1 141 ? 98.149 46.517 17.052 1.00 13.35 141 PRO B O 1
ATOM 2956 N N . LYS B 1 143 ? 99.482 43.183 17.810 1.00 14.73 143 LYS B N 1
ATOM 2957 C CA . LYS B 1 143 ? 100.911 42.900 17.798 1.00 16.90 143 LYS B CA 1
ATOM 2958 C C . LYS B 1 143 ? 101.152 41.945 16.624 1.00 17.33 143 LYS B C 1
ATOM 2959 O O . LYS B 1 143 ? 100.419 40.983 16.405 1.00 17.22 143 LYS B O 1
ATOM 2965 N N . LEU B 1 144 ? 102.194 42.234 15.841 1.00 16.53 144 LEU B N 1
ATOM 2966 C CA . LEU B 1 144 ? 102.503 41.454 14.672 1.00 19.56 144 LEU B CA 1
ATOM 2967 C C . LEU B 1 144 ? 103.303 40.202 15.072 1.00 19.88 144 LEU B C 1
ATOM 2968 O O . LEU B 1 144 ? 104.365 40.296 15.707 1.00 21.59 144 LEU B O 1
ATOM 2973 N N . PRO B 1 145 ? 102.715 39.013 14.835 1.00 19.78 145 PRO B N 1
ATOM 2974 C CA . PRO B 1 145 ? 103.347 37.741 15.164 1.00 19.89 145 PRO B CA 1
ATOM 2975 C C . PRO B 1 145 ? 104.565 37.517 14.241 1.00 20.32 145 PRO B C 1
ATOM 2976 O O . PRO B 1 145 ? 104.640 37.988 13.116 1.00 19.93 145 PRO B O 1
ATOM 2980 N N . GLN B 1 146 ? 105.526 36.810 14.801 1.00 20.64 146 GLN B N 1
ATOM 2981 C CA . GLN B 1 146 ? 106.688 36.410 14.027 1.00 18.72 146 GLN B CA 1
ATOM 2982 C C . GLN B 1 146 ? 106.192 35.484 12.914 1.00 18.98 146 GLN B C 1
ATOM 2983 O O . GLN B 1 146 ? 105.208 34.683 13.067 1.00 18.15 146 GLN B O 1
ATOM 2989 N N . GLY B 1 147 ? 106.852 35.540 11.768 1.00 15.40 147 GLY B N 1
ATOM 2990 C CA . GLY B 1 147 ? 106.441 34.619 10.719 1.00 17.54 147 GLY B CA 1
ATOM 2991 C C . GLY B 1 147 ? 105.492 35.216 9.717 1.00 16.91 147 GLY B C 1
ATOM 2992 O O . GLY B 1 147 ? 105.149 34.592 8.702 1.00 20.86 147 GLY B O 1
ATOM 2993 N N . GLN B 1 148 ? 105.045 36.455 9.959 1.00 15.24 148 GLN B N 1
ATOM 2994 C CA . GLN B 1 148 ? 104.134 37.081 8.996 1.00 14.68 148 GLN B CA 1
ATOM 2995 C C . GLN B 1 148 ? 104.930 37.822 7.896 1.00 15.14 148 GLN B C 1
ATOM 2996 O O . GLN B 1 148 ? 106.074 38.205 8.142 1.00 16.90 148 GLN B O 1
ATOM 3002 N N . VAL B 1 149 ? 104.298 38.019 6.744 1.00 13.90 149 VAL B N 1
ATOM 3003 C CA . VAL B 1 149 ? 104.854 38.786 5.619 1.00 14.08 149 VAL B CA 1
ATOM 3004 C C . VAL B 1 149 ? 103.845 39.931 5.371 1.00 13.77 149 VAL B C 1
ATOM 3005 O O . VAL B 1 149 ? 102.624 39.710 5.248 1.00 15.81 149 VAL B O 1
ATOM 3009 N N . VAL B 1 150 ? 104.350 41.138 5.414 1.00 13.78 150 VAL B N 1
ATOM 3010 C CA . VAL B 1 150 ? 103.520 42.318 5.158 1.00 13.67 150 VAL B CA 1
ATOM 3011 C C . VAL B 1 150 ? 104.233 43.179 4.127 1.00 14.68 150 VAL B C 1
ATOM 3012 O O . VAL B 1 150 ? 105.343 43.641 4.377 1.00 16.08 150 VAL B O 1
ATOM 3016 N N . GLU B 1 151 ? 103.562 43.437 3.016 1.00 14.56 151 GLU B N 1
ATOM 3017 C CA . GLU B 1 151 ? 104.190 44.257 1.963 1.00 15.77 151 GLU B CA 1
ATOM 3018 C C . GLU B 1 151 ? 103.220 45.368 1.534 1.00 15.97 151 GLU B C 1
ATOM 3019 O O . GLU B 1 151 ? 103.596 46.307 0.791 1.00 17.19 151 GLU B O 1
ATOM 3025 N N . ASP B 1 152 ? 101.956 45.298 1.976 1.00 14.98 152 ASP B N 1
ATOM 3026 C CA . ASP B 1 152 ? 100.982 46.291 1.513 1.00 14.48 152 ASP B CA 1
ATOM 3027 C C . ASP B 1 152 ? 101.328 47.687 2.060 1.00 14.91 152 ASP B C 1
ATOM 3028 O O . ASP B 1 152 ? 101.494 47.827 3.233 1.00 14.60 152 ASP B O 1
ATOM 3033 N N . PRO B 1 153 ? 101.398 48.722 1.228 1.00 13.96 153 PRO B N 1
ATOM 3034 C CA . PRO B 1 153 ? 101.745 50.071 1.713 1.00 13.72 153 PRO B CA 1
ATOM 3035 C C . PRO B 1 153 ? 100.748 50.603 2.724 1.00 12.59 153 PRO B C 1
ATOM 3036 O O . PRO B 1 153 ? 101.137 51.253 3.709 1.00 13.39 153 PRO B O 1
ATOM 3040 N N . GLY B 1 154 ? 99.447 50.347 2.483 1.00 14.58 154 GLY B N 1
ATOM 3041 C CA . GLY B 1 154 ? 98.463 50.827 3.450 1.00 13.70 154 GLY B CA 1
ATOM 3042 C C . GLY B 1 154 ? 98.623 50.240 4.833 1.00 14.06 154 GLY B C 1
ATOM 3043 O O . GLY B 1 154 ? 98.596 50.941 5.863 1.00 14.27 154 GLY B O 1
ATOM 3044 N N . VAL B 1 155 ? 98.789 48.932 4.839 1.00 11.74 155 VAL B N 1
ATOM 3045 C CA . VAL B 1 155 ? 99.008 48.225 6.101 1.00 12.38 155 VAL B CA 1
ATOM 3046 C C . VAL B 1 155 ? 100.333 48.679 6.788 1.00 12.80 155 VAL B C 1
ATOM 3047 O O . VAL B 1 155 ? 100.356 48.920 8.022 1.00 12.47 155 VAL B O 1
ATOM 3051 N N . LEU B 1 156 ? 101.424 48.775 6.039 1.00 12.81 156 LEU B N 1
ATOM 3052 C CA . LEU B 1 156 ? 102.665 49.208 6.657 1.00 14.33 156 LEU B CA 1
ATOM 3053 C C . LEU B 1 156 ? 102.471 50.634 7.260 1.00 13.54 156 LEU B C 1
ATOM 3054 O O . LEU B 1 156 ? 102.987 50.917 8.335 1.00 14.35 156 LEU B O 1
ATOM 3059 N N . ALA B 1 157 ? 101.724 51.474 6.557 1.00 13.99 157 ALA B N 1
ATOM 3060 C CA . ALA B 1 157 ? 101.525 52.822 7.059 1.00 16.53 157 ALA B CA 1
ATOM 3061 C C . ALA B 1 157 ? 100.740 52.859 8.356 1.00 16.83 157 ALA B C 1
ATOM 3062 O O . ALA B 1 157 ? 101.007 53.712 9.223 1.00 17.71 157 ALA B O 1
ATOM 3064 N N A LEU B 1 158 ? 99.778 51.951 8.550 0.79 16.45 158 LEU B N 1
ATOM 3065 N N B LEU B 1 158 ? 99.782 51.955 8.502 0.21 17.13 158 LEU B N 1
ATOM 3066 C CA A LEU B 1 158 ? 98.995 51.939 9.789 0.79 15.90 158 LEU B CA 1
ATOM 3067 C CA B LEU B 1 158 ? 98.992 51.919 9.711 0.21 17.80 158 LEU B CA 1
ATOM 3068 C C A LEU B 1 158 ? 99.876 51.498 10.946 0.79 16.98 158 LEU B C 1
ATOM 3069 C C B LEU B 1 158 ? 99.888 51.533 10.893 0.21 16.29 158 LEU B C 1
ATOM 3070 O O A LEU B 1 158 ? 99.668 51.886 12.085 0.79 17.36 158 LEU B O 1
ATOM 3071 O O B LEU B 1 158 ? 99.734 52.074 11.982 0.21 16.49 158 LEU B O 1
ATOM 3080 N N . TYR B 1 159 ? 100.837 50.618 10.679 1.00 14.48 159 TYR B N 1
ATOM 3081 C CA . TYR B 1 159 ? 101.706 50.179 11.749 1.00 14.16 159 TYR B CA 1
ATOM 3082 C C . TYR B 1 159 ? 102.720 51.237 12.065 1.00 15.09 159 TYR B C 1
ATOM 3083 O O . TYR B 1 159 ? 103.118 51.355 13.206 1.00 16.13 159 TYR B O 1
ATOM 3092 N N . GLN B 1 160 ? 103.106 52.002 11.039 1.00 15.05 160 GLN B N 1
ATOM 3093 C CA . GLN B 1 160 ? 104.098 53.076 11.235 1.00 17.55 160 GLN B CA 1
ATOM 3094 C C . GLN B 1 160 ? 103.478 54.247 11.988 1.00 16.48 160 GLN B C 1
ATOM 3095 O O . GLN B 1 160 ? 104.189 54.922 12.805 1.00 17.54 160 GLN B O 1
ATOM 3101 N N . ALA B 1 161 ? 102.171 54.488 11.780 1.00 12.88 161 ALA B N 1
ATOM 3102 C CA . ALA B 1 161 ? 101.501 55.628 12.502 1.00 12.93 161 ALA B CA 1
ATOM 3103 C C . ALA B 1 161 ? 100.032 55.215 12.802 1.00 12.93 161 ALA B C 1
ATOM 3104 O O . ALA B 1 161 ? 99.123 55.584 12.067 1.00 12.92 161 ALA B O 1
ATOM 3106 N N . PRO B 1 162 ? 99.860 54.410 13.865 1.00 12.97 162 PRO B N 1
ATOM 3107 C CA . PRO B 1 162 ? 98.536 53.919 14.302 1.00 13.20 162 PRO B CA 1
ATOM 3108 C C . PRO B 1 162 ? 97.646 55.113 14.559 1.00 12.22 162 PRO B C 1
ATOM 3109 O O . PRO B 1 162 ? 98.097 56.185 14.992 1.00 11.23 162 PRO B O 1
ATOM 3113 N N . PRO B 1 163 ? 96.334 54.961 14.335 1.00 11.96 163 PRO B N 1
ATOM 3114 C CA . PRO B 1 163 ? 95.465 56.116 14.556 1.00 11.81 163 PRO B CA 1
ATOM 3115 C C . PRO B 1 163 ? 95.501 56.735 15.942 1.00 11.79 163 PRO B C 1
ATOM 3116 O O . PRO B 1 163 ? 95.411 57.964 16.056 1.00 11.20 163 PRO B O 1
ATOM 3120 N N . ALA B 1 164 ? 95.617 55.906 16.996 1.00 10.44 164 ALA B N 1
ATOM 3121 C CA . ALA B 1 164 ? 95.630 56.472 18.364 1.00 11.67 164 ALA B CA 1
ATOM 3122 C C . ALA B 1 164 ? 96.857 57.360 18.615 1.00 12.14 164 ALA B C 1
ATOM 3123 O O . ALA B 1 164 ? 96.893 58.025 19.631 1.00 13.21 164 ALA B O 1
ATOM 3125 N N . THR B 1 165 ? 97.866 57.312 17.749 1.00 12.18 165 THR B N 1
ATOM 3126 C CA . THR B 1 165 ? 99.008 58.196 17.944 1.00 13.69 165 THR B CA 1
ATOM 3127 C C . THR B 1 165 ? 98.752 59.583 17.367 1.00 14.99 165 THR B C 1
ATOM 3128 O O . THR B 1 165 ? 99.680 60.434 17.437 1.00 16.87 165 THR B O 1
ATOM 3132 N N . ARG B 1 166 ? 97.552 59.841 16.831 1.00 13.96 166 ARG B N 1
ATOM 3133 C CA . ARG B 1 166 ? 97.168 61.117 16.208 1.00 14.43 166 ARG B CA 1
ATOM 3134 C C . ARG B 1 166 ? 95.970 61.762 16.867 1.00 13.22 166 ARG B C 1
ATOM 3135 O O . ARG B 1 166 ? 95.035 62.224 16.198 1.00 11.81 166 ARG B O 1
ATOM 3143 N N . GLY B 1 167 ? 95.985 61.719 18.192 1.00 13.15 167 GLY B N 1
ATOM 3144 C CA . GLY B 1 167 ? 94.888 62.290 18.972 1.00 14.10 167 GLY B CA 1
ATOM 3145 C C . GLY B 1 167 ? 94.486 63.700 18.672 1.00 13.45 167 GLY B C 1
ATOM 3146 O O . GLY B 1 167 ? 93.317 64.053 18.786 1.00 13.46 167 GLY B O 1
ATOM 3147 N N . GLU B 1 168 ? 95.460 64.500 18.266 1.00 12.95 168 GLU B N 1
ATOM 3148 C CA . GLU B 1 168 ? 95.152 65.894 17.896 1.00 15.32 168 GLU B CA 1
ATOM 3149 C C . GLU B 1 168 ? 94.097 65.956 16.790 1.00 16.12 168 GLU B C 1
ATOM 3150 O O . GLU B 1 168 ? 93.425 66.987 16.649 1.00 19.37 168 GLU B O 1
ATOM 3156 N N . ALA B 1 169 ? 93.967 64.882 15.985 1.00 14.65 169 ALA B N 1
ATOM 3157 C CA . ALA B 1 169 ? 92.994 64.827 14.861 1.00 14.59 169 ALA B CA 1
ATOM 3158 C C . ALA B 1 169 ? 91.611 64.335 15.236 1.00 15.68 169 ALA B C 1
ATOM 3159 O O . ALA B 1 169 ? 90.703 64.378 14.445 1.00 15.04 169 ALA B O 1
ATOM 3161 N N . TYR B 1 170 ? 91.434 63.955 16.504 1.00 13.97 170 TYR B N 1
ATOM 3162 C CA . TYR B 1 170 ? 90.173 63.388 16.902 1.00 14.91 170 TYR B CA 1
ATOM 3163 C C . TYR B 1 170 ? 89.048 64.380 17.222 1.00 15.14 170 TYR B C 1
ATOM 3164 O O . TYR B 1 170 ? 87.905 63.966 17.431 1.00 16.22 170 TYR B O 1
ATOM 3173 N N . GLY B 1 171 ? 89.390 65.652 17.299 1.00 16.68 171 GLY B N 1
ATOM 3174 C CA . GLY B 1 171 ? 88.357 66.661 17.529 1.00 18.80 171 GLY B CA 1
ATOM 3175 C C . GLY B 1 171 ? 87.643 66.489 18.858 1.00 19.35 171 GLY B C 1
ATOM 3176 O O . GLY B 1 171 ? 86.536 66.988 18.974 1.00 20.26 171 GLY B O 1
ATOM 3177 N N . GLY B 1 172 ? 88.276 65.835 19.822 1.00 16.42 172 GLY B N 1
ATOM 3178 C CA . GLY B 1 172 ? 87.620 65.634 21.115 1.00 17.27 172 GLY B CA 1
ATOM 3179 C C . GLY B 1 172 ? 86.282 64.923 21.006 1.00 15.12 172 GLY B C 1
ATOM 3180 O O . GLY B 1 172 ? 85.442 65.078 21.921 1.00 16.03 172 GLY B O 1
ATOM 3181 N N . VAL B 1 173 ? 86.035 64.136 19.966 1.00 13.71 173 VAL B N 1
ATOM 3182 C CA . VAL B 1 173 ? 84.742 63.428 19.851 1.00 13.37 173 VAL B CA 1
ATOM 3183 C C . VAL B 1 173 ? 84.578 62.520 21.074 1.00 13.71 173 VAL B C 1
ATOM 3184 O O . VAL B 1 173 ? 85.436 61.662 21.326 1.00 13.79 173 VAL B O 1
ATOM 3188 N N . PRO B 1 174 ? 83.430 62.614 21.806 1.00 12.57 174 PRO B N 1
ATOM 3189 C CA . PRO B 1 174 ? 83.316 61.752 22.998 1.00 11.63 174 PRO B CA 1
ATOM 3190 C C . PRO B 1 174 ? 83.591 60.266 22.644 1.00 10.93 174 PRO B C 1
ATOM 3191 O O . PRO B 1 174 ? 83.048 59.722 21.701 1.00 11.33 174 PRO B O 1
ATOM 3195 N N . LEU B 1 175 ? 84.434 59.633 23.488 1.00 11.17 175 LEU B N 1
ATOM 3196 C CA . LEU B 1 175 ? 84.868 58.283 23.223 1.00 10.25 175 LEU B CA 1
ATOM 3197 C C . LEU B 1 175 ? 84.921 57.499 24.525 1.00 9.38 175 LEU B C 1
ATOM 3198 O O . LEU B 1 175 ? 85.554 57.918 25.487 1.00 9.95 175 LEU B O 1
ATOM 3203 N N . LEU B 1 176 ? 84.239 56.349 24.504 1.00 8.77 176 LEU B N 1
ATOM 3204 C CA . LEU B 1 176 ? 84.256 55.406 25.632 1.00 8.32 176 LEU B CA 1
ATOM 3205 C C . LEU B 1 176 ? 84.772 54.032 25.107 1.00 8.51 176 LEU B C 1
ATOM 3206 O O . LEU B 1 176 ? 84.211 53.486 24.117 1.00 9.39 176 LEU B O 1
ATOM 3211 N N . HIS B 1 177 ? 85.864 53.541 25.736 1.00 7.76 177 HIS B N 1
ATOM 3212 C CA . HIS B 1 177 ? 86.355 52.193 25.478 1.00 8.87 177 HIS B CA 1
ATOM 3213 C C . HIS B 1 177 ? 85.768 51.260 26.539 1.00 8.70 177 HIS B C 1
ATOM 3214 O O . HIS B 1 177 ? 85.782 51.602 27.729 1.00 9.34 177 HIS B O 1
ATOM 3221 N N . LEU B 1 178 ? 85.228 50.119 26.085 1.00 7.09 178 LEU B N 1
ATOM 3222 C CA . LEU B 1 178 ? 84.630 49.139 27.020 1.00 7.93 178 LEU B CA 1
ATOM 3223 C C . LEU B 1 178 ? 85.420 47.880 26.802 1.00 7.75 178 LEU B C 1
ATOM 3224 O O . LEU B 1 178 ? 85.569 47.446 25.632 1.00 8.73 178 LEU B O 1
ATOM 3229 N N . HIS B 1 179 ? 85.899 47.296 27.880 1.00 7.62 179 HIS B N 1
ATOM 3230 C CA . HIS B 1 179 ? 86.814 46.142 27.752 1.00 6.94 179 HIS B CA 1
ATOM 3231 C C . HIS B 1 179 ? 86.658 45.145 28.866 1.00 8.13 179 HIS B C 1
ATOM 3232 O O . HIS B 1 179 ? 86.139 45.441 29.901 1.00 8.78 179 HIS B O 1
ATOM 3239 N N . GLY B 1 180 ? 87.122 43.945 28.583 1.00 9.15 180 GLY B N 1
ATOM 3240 C CA . GLY B 1 180 ? 87.181 42.861 29.579 1.00 9.66 180 GLY B CA 1
ATOM 3241 C C . GLY B 1 180 ? 88.632 42.698 30.086 1.00 10.89 180 GLY B C 1
ATOM 3242 O O . GLY B 1 180 ? 89.564 42.685 29.279 1.00 12.46 180 GLY B O 1
ATOM 3243 N N . SER B 1 181 ? 88.830 42.519 31.382 1.00 12.28 181 SER B N 1
ATOM 3244 C CA . SER B 1 181 ? 90.195 42.525 31.886 1.00 12.73 181 SER B CA 1
ATOM 3245 C C . SER B 1 181 ? 90.997 41.336 31.437 1.00 14.11 181 SER B C 1
ATOM 3246 O O . SER B 1 181 ? 92.204 41.420 31.424 1.00 15.33 181 SER B O 1
ATOM 3249 N N . ARG B 1 182 ? 90.317 40.249 31.076 1.00 12.87 182 ARG B N 1
ATOM 3250 C CA . ARG B 1 182 ? 91.001 39.017 30.670 1.00 14.06 182 ARG B CA 1
ATOM 3251 C C . ARG B 1 182 ? 90.942 38.813 29.171 1.00 14.11 182 ARG B C 1
ATOM 3252 O O . ARG B 1 182 ? 91.088 37.692 28.682 1.00 17.72 182 ARG B O 1
ATOM 3260 N N . ASP B 1 183 ? 90.749 39.845 28.386 1.00 11.56 183 ASP B N 1
ATOM 3261 C CA . ASP B 1 183 ? 90.730 39.657 26.937 1.00 13.00 183 ASP B CA 1
ATOM 3262 C C . ASP B 1 183 ? 92.118 39.197 26.431 1.00 15.16 183 ASP B C 1
ATOM 3263 O O . ASP B 1 183 ? 93.102 39.856 26.719 1.00 13.88 183 ASP B O 1
ATOM 3268 N N . HIS B 1 184 ? 92.190 38.083 25.688 1.00 14.42 184 HIS B N 1
ATOM 3269 C CA . HIS B 1 184 ? 93.481 37.642 25.176 1.00 17.60 184 HIS B CA 1
ATOM 3270 C C . HIS B 1 184 ? 93.691 37.992 23.713 1.00 17.98 184 HIS B C 1
ATOM 3271 O O . HIS B 1 184 ? 94.825 37.914 23.204 1.00 23.02 184 HIS B O 1
ATOM 3278 N N . ILE B 1 185 ? 92.646 38.446 23.044 1.00 14.74 185 ILE B N 1
ATOM 3279 C CA . ILE B 1 185 ? 92.734 38.803 21.650 1.00 14.42 185 ILE B CA 1
ATOM 3280 C C . ILE B 1 185 ? 93.225 40.256 21.562 1.00 13.84 185 ILE B C 1
ATOM 3281 O O . ILE B 1 185 ? 94.110 40.602 20.725 1.00 14.57 185 ILE B O 1
ATOM 3286 N N . VAL B 1 186 ? 92.643 41.095 22.421 1.00 11.13 186 VAL B N 1
ATOM 3287 C CA . VAL B 1 186 ? 93.092 42.502 22.485 1.00 10.55 186 VAL B CA 1
ATOM 3288 C C . VAL B 1 186 ? 93.441 42.674 23.939 1.00 11.43 186 VAL B C 1
ATOM 3289 O O . VAL B 1 186 ? 92.569 42.862 24.828 1.00 9.27 186 VAL B O 1
ATOM 3293 N N . PRO B 1 187 ? 94.713 42.524 24.301 1.00 11.15 187 PRO B N 1
ATOM 3294 C CA . PRO B 1 187 ? 95.064 42.672 25.704 1.00 10.66 187 PRO B CA 1
ATOM 3295 C C . PRO B 1 187 ? 94.591 43.993 26.314 1.00 11.65 187 PRO B C 1
ATOM 3296 O O . PRO B 1 187 ? 94.598 45.027 25.629 1.00 12.06 187 PRO B O 1
ATOM 3300 N N . LEU B 1 188 ? 94.237 43.936 27.591 1.00 12.14 188 LEU B N 1
ATOM 3301 C CA . LEU B 1 188 ? 93.806 45.154 28.304 1.00 11.29 188 LEU B CA 1
ATOM 3302 C C . LEU B 1 188 ? 94.834 46.257 28.144 1.00 10.46 188 LEU B C 1
ATOM 3303 O O . LEU B 1 188 ? 94.458 47.442 27.949 1.00 9.33 188 LEU B O 1
ATOM 3308 N N . ALA B 1 189 ? 96.087 45.863 28.223 1.00 11.00 189 ALA B N 1
ATOM 3309 C CA . ALA B 1 189 ? 97.136 46.859 28.111 1.00 11.64 189 ALA B CA 1
ATOM 3310 C C . ALA B 1 189 ? 97.111 47.618 26.788 1.00 11.26 189 ALA B C 1
ATOM 3311 O O . ALA B 1 189 ? 97.536 48.817 26.786 1.00 11.48 189 ALA B O 1
ATOM 3313 N N . ARG B 1 190 ? 96.619 47.018 25.696 1.00 10.74 190 ARG B N 1
ATOM 3314 C CA . ARG B 1 190 ? 96.549 47.785 24.430 1.00 11.20 190 ARG B CA 1
ATOM 3315 C C . ARG B 1 190 ? 95.417 48.776 24.481 1.00 11.25 190 ARG B C 1
ATOM 3316 O O . ARG B 1 190 ? 95.472 49.862 23.894 1.00 10.46 190 ARG B O 1
ATOM 3332 N N . GLU B 1 192 ? 94.553 50.251 27.270 1.00 10.56 192 GLU B N 1
ATOM 3333 C CA . GLU B 1 192 ? 95.061 51.313 28.141 1.00 12.50 192 GLU B CA 1
ATOM 3334 C C . GLU B 1 192 ? 96.094 52.184 27.419 1.00 12.33 192 GLU B C 1
ATOM 3335 O O . GLU B 1 192 ? 96.120 53.425 27.619 1.00 11.95 192 GLU B O 1
ATOM 3341 N N . LYS B 1 193 ? 96.859 51.578 26.518 1.00 11.94 193 LYS B N 1
ATOM 3342 C CA . LYS B 1 193 ? 97.860 52.336 25.759 1.00 10.13 193 LYS B CA 1
ATOM 3343 C C . LYS B 1 193 ? 97.138 53.340 24.844 1.00 11.31 193 LYS B C 1
ATOM 3344 O O . LYS B 1 193 ? 97.597 54.502 24.567 1.00 10.95 193 LYS B O 1
ATOM 3350 N N . THR B 1 194 ? 96.027 52.867 24.281 1.00 7.77 194 THR B N 1
ATOM 3351 C CA . THR B 1 194 ? 95.232 53.723 23.425 1.00 8.34 194 THR B CA 1
ATOM 3352 C C . THR B 1 194 ? 94.712 54.978 24.237 1.00 11.42 194 THR B C 1
ATOM 3353 O O . THR B 1 194 ? 94.785 56.103 23.769 1.00 10.79 194 THR B O 1
ATOM 3357 N N . LEU B 1 195 ? 94.157 54.749 25.417 1.00 10.12 195 LEU B N 1
ATOM 3358 C CA . LEU B 1 195 ? 93.628 55.811 26.255 1.00 11.16 195 LEU B CA 1
ATOM 3359 C C . LEU B 1 195 ? 94.727 56.773 26.646 1.00 11.78 195 LEU B C 1
ATOM 3360 O O . LEU B 1 195 ? 94.475 57.980 26.591 1.00 12.96 195 LEU B O 1
ATOM 3365 N N . GLU B 1 196 ? 95.894 56.229 27.023 1.00 10.73 196 GLU B N 1
ATOM 3366 C CA . GLU B 1 196 ? 96.984 57.119 27.446 1.00 11.83 196 GLU B CA 1
ATOM 3367 C C . GLU B 1 196 ? 97.482 57.977 26.241 1.00 11.82 196 GLU B C 1
ATOM 3368 O O . GLU B 1 196 ? 97.819 59.170 26.435 1.00 12.36 196 GLU B O 1
ATOM 3374 N N . ALA B 1 197 ? 97.527 57.399 25.030 1.00 11.25 197 ALA B N 1
ATOM 3375 C CA . ALA B 1 197 ? 97.921 58.168 23.861 1.00 10.55 197 ALA B CA 1
ATOM 3376 C C . ALA B 1 197 ? 96.938 59.278 23.577 1.00 11.82 197 ALA B C 1
ATOM 3377 O O . ALA B 1 197 ? 97.331 60.400 23.193 1.00 11.63 197 ALA B O 1
ATOM 3379 N N . LEU B 1 198 ? 95.641 59.014 23.810 1.00 9.96 198 LEU B N 1
ATOM 3380 C CA . LEU B 1 198 ? 94.634 60.000 23.479 1.00 11.21 198 LEU B CA 1
ATOM 3381 C C . LEU B 1 198 ? 94.398 61.061 24.579 1.00 10.44 198 LEU B C 1
ATOM 3382 O O . LEU B 1 198 ? 94.002 62.183 24.272 1.00 11.32 198 LEU B O 1
ATOM 3387 N N . ARG B 1 199 ? 94.657 60.702 25.831 1.00 10.88 199 ARG B N 1
ATOM 3388 C CA . ARG B 1 199 ? 94.434 61.539 26.995 1.00 10.34 199 ARG B CA 1
ATOM 3389 C C . ARG B 1 199 ? 94.729 63.014 26.845 1.00 10.46 199 ARG B C 1
ATOM 3390 O O . ARG B 1 199 ? 93.880 63.884 27.039 1.00 11.91 199 ARG B O 1
ATOM 3398 N N . PRO B 1 200 ? 95.968 63.350 26.434 1.00 12.65 200 PRO B N 1
ATOM 3399 C CA . PRO B 1 200 ? 96.310 64.765 26.309 1.00 14.48 200 PRO B CA 1
ATOM 3400 C C . PRO B 1 200 ? 95.590 65.596 25.283 1.00 14.02 200 PRO B C 1
ATOM 3401 O O . PRO B 1 200 ? 95.542 66.864 25.352 1.00 16.32 200 PRO B O 1
ATOM 3405 N N . HIS B 1 201 ? 94.917 64.934 24.369 1.00 12.19 201 HIS B N 1
ATOM 3406 C CA . HIS B 1 201 ? 94.217 65.634 23.272 1.00 12.65 201 HIS B CA 1
ATOM 3407 C C . HIS B 1 201 ? 92.728 65.707 23.509 1.00 11.95 201 HIS B C 1
ATOM 3408 O O . HIS B 1 201 ? 91.945 66.192 22.671 1.00 14.15 201 HIS B O 1
ATOM 3415 N N . TYR B 1 202 ? 92.324 65.241 24.695 1.00 13.45 202 TYR B N 1
ATOM 3416 C CA . TYR B 1 202 ? 90.915 65.223 25.046 1.00 14.60 202 TYR B CA 1
ATOM 3417 C C . TYR B 1 202 ? 90.583 66.113 26.260 1.00 16.49 202 TYR B C 1
ATOM 3418 O O . TYR B 1 202 ? 91.190 66.020 27.331 1.00 18.56 202 TYR B O 1
ATOM 3427 N N . PRO B 1 203 ? 89.649 67.000 26.039 1.00 20.00 203 PRO B N 1
ATOM 3428 C CA . PRO B 1 203 ? 89.177 67.939 27.082 1.00 23.03 203 PRO B CA 1
ATOM 3429 C C . PRO B 1 203 ? 88.632 67.031 28.209 1.00 24.53 203 PRO B C 1
ATOM 3430 O O . PRO B 1 203 ? 88.091 65.944 27.938 1.00 21.98 203 PRO B O 1
ATOM 3434 N N . GLU B 1 204 ? 88.743 67.503 29.445 1.00 26.20 204 GLU B N 1
ATOM 3435 C CA . GLU B 1 204 ? 88.301 66.674 30.570 1.00 28.02 204 GLU B CA 1
ATOM 3436 C C . GLU B 1 204 ? 86.837 66.204 30.417 1.00 26.33 204 GLU B C 1
ATOM 3437 O O . GLU B 1 204 ? 85.981 66.902 29.871 1.00 24.31 204 GLU B O 1
ATOM 3443 N N . GLY B 1 205 ? 86.585 64.951 30.837 1.00 22.79 205 GLY B N 1
ATOM 3444 C CA . GLY B 1 205 ? 85.222 64.403 30.774 1.00 22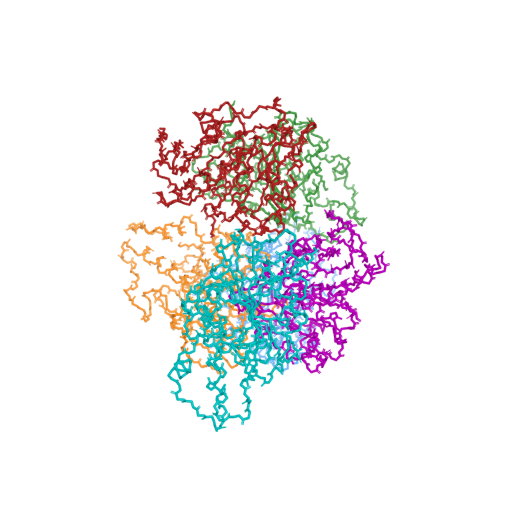.27 205 GLY B CA 1
ATOM 3445 C C . GLY B 1 205 ? 84.715 63.818 29.441 1.00 19.31 205 GLY B C 1
ATOM 3446 O O . GLY B 1 205 ? 83.602 63.295 29.370 1.00 20.23 205 GLY B O 1
ATOM 3447 N N . ARG B 1 206 ? 85.507 63.962 28.381 1.00 17.32 206 ARG B N 1
ATOM 3448 C CA . ARG B 1 206 ? 85.068 63.454 27.068 1.00 15.89 206 ARG B CA 1
ATOM 3449 C C . ARG B 1 206 ? 85.637 62.091 26.669 1.00 13.75 206 ARG B C 1
ATOM 3450 O O . ARG B 1 206 ? 85.157 61.471 25.738 1.00 13.16 206 ARG B O 1
ATOM 3458 N N . LEU B 1 207 ? 86.641 61.669 27.401 1.00 12.41 207 LEU B N 1
ATOM 3459 C CA . LEU B 1 207 ? 87.277 60.378 27.142 1.00 10.68 207 LEU B CA 1
ATOM 3460 C C . LEU B 1 207 ? 87.180 59.496 28.412 1.00 9.21 207 LEU B C 1
ATOM 3461 O O . LEU B 1 207 ? 87.409 59.958 29.529 1.00 8.84 207 LEU B O 1
ATOM 3466 N N . ALA B 1 208 ? 86.759 58.239 28.229 1.00 7.74 208 ALA B N 1
ATOM 3467 C CA . ALA B 1 208 ? 86.604 57.352 29.389 1.00 7.62 208 ALA B CA 1
ATOM 3468 C C . ALA B 1 208 ? 86.749 55.888 29.064 1.00 7.84 208 ALA B C 1
ATOM 3469 O O . ALA B 1 208 ? 86.769 55.492 27.895 1.00 7.78 208 ALA B O 1
ATOM 3471 N N . ARG B 1 209 ? 86.850 55.072 30.133 1.00 7.01 209 ARG B N 1
ATOM 3472 C CA . ARG B 1 209 ? 86.960 53.629 29.900 1.00 8.65 209 ARG B CA 1
ATOM 3473 C C . ARG B 1 209 ? 86.094 52.888 30.903 1.00 7.99 209 ARG B C 1
ATOM 3474 O O . ARG B 1 209 ? 85.902 53.382 32.022 1.00 7.66 209 ARG B O 1
ATOM 3482 N N . PHE B 1 210 ? 85.557 51.749 30.472 1.00 7.88 210 PHE B N 1
ATOM 3483 C CA . PHE B 1 210 ? 84.766 50.877 31.377 1.00 7.14 210 PHE B CA 1
ATOM 3484 C C . PHE B 1 210 ? 85.402 49.492 31.288 1.00 7.79 210 PHE B C 1
ATOM 3485 O O . PHE B 1 210 ? 85.592 48.998 30.136 1.00 9.50 210 PHE B O 1
ATOM 3493 N N . VAL B 1 211 ? 85.800 48.921 32.400 1.00 8.18 211 VAL B N 1
ATOM 3494 C CA . VAL B 1 211 ? 86.417 47.601 32.352 1.00 8.64 211 VAL B CA 1
ATOM 3495 C C . VAL B 1 211 ? 85.620 46.589 33.198 1.00 8.74 211 VAL B C 1
ATOM 3496 O O . VAL B 1 211 ? 85.380 46.840 34.378 1.00 9.64 211 VAL B O 1
ATOM 3500 N N . GLU B 1 212 ? 85.214 45.480 32.583 1.00 8.78 212 GLU B N 1
ATOM 3501 C CA . GLU B 1 212 ? 84.464 44.449 33.291 1.00 9.38 212 GLU B CA 1
ATOM 3502 C C . GLU B 1 212 ? 85.503 43.449 33.751 1.00 8.78 212 GLU B C 1
ATOM 3503 O O . GLU B 1 212 ? 86.173 42.793 32.902 1.00 11.02 212 GLU B O 1
ATOM 3509 N N . GLU B 1 213 ? 85.693 43.325 35.054 1.00 10.22 213 GLU B N 1
ATOM 3510 C CA . GLU B 1 213 ? 86.756 42.448 35.578 1.00 11.11 213 GLU B CA 1
ATOM 3511 C C . GLU B 1 213 ? 86.392 40.974 35.341 1.00 13.26 213 GLU B C 1
ATOM 3512 O O . GLU B 1 213 ? 85.319 40.504 35.737 1.00 15.68 213 GLU B O 1
ATOM 3518 N N . GLY B 1 214 ? 87.258 40.251 34.684 1.00 13.60 214 GLY B N 1
ATOM 3519 C CA . GLY B 1 214 ? 86.973 38.819 34.443 1.00 14.60 214 GLY B CA 1
ATOM 3520 C C . GLY B 1 214 ? 86.492 38.535 33.031 1.00 14.41 214 GLY B C 1
ATOM 3521 O O . GLY B 1 214 ? 86.668 37.375 32.542 1.00 16.84 214 GLY B O 1
ATOM 3522 N N . ALA B 1 215 ? 85.916 39.532 32.357 1.00 12.51 215 ALA B N 1
ATOM 3523 C CA . ALA B 1 215 ? 85.411 39.348 31.010 1.00 10.64 215 ALA B CA 1
ATOM 3524 C C . ALA B 1 215 ? 86.529 39.244 29.976 1.00 11.04 215 ALA B C 1
ATOM 3525 O O . ALA B 1 215 ? 87.632 39.731 30.185 1.00 11.12 215 ALA B O 1
ATOM 3527 N N . GLY B 1 216 ? 86.231 38.499 28.908 1.00 10.48 216 GLY B N 1
ATOM 3528 C CA . GLY B 1 216 ? 87.224 38.309 27.860 1.00 9.06 216 GLY B CA 1
ATOM 3529 C C . GLY B 1 216 ? 86.871 39.094 26.643 1.00 9.22 216 GLY B C 1
ATOM 3530 O O . GLY B 1 216 ? 86.357 40.215 26.718 1.00 10.72 216 GLY B O 1
ATOM 3531 N N . HIS B 1 217 ? 87.130 38.520 25.443 1.00 8.52 217 HIS B N 1
ATOM 3532 C CA . HIS B 1 217 ? 86.878 39.227 24.212 1.00 9.54 217 HIS B CA 1
ATOM 3533 C C . HIS B 1 217 ? 85.462 39.007 23.735 1.00 10.45 217 HIS B C 1
ATOM 3534 O O . HIS B 1 217 ? 85.241 38.419 22.658 1.00 11.82 217 HIS B O 1
ATOM 3541 N N . THR B 1 218 ? 84.499 39.519 24.509 1.00 9.67 218 THR B N 1
ATOM 3542 C CA . THR B 1 218 ? 83.089 39.401 24.185 1.00 11.37 218 THR B CA 1
ATOM 3543 C C . THR B 1 218 ? 82.396 40.711 24.564 1.00 9.77 218 THR B C 1
ATOM 3544 O O . THR B 1 218 ? 82.657 41.212 25.677 1.00 9.94 218 THR B O 1
ATOM 3548 N N . LEU B 1 219 ? 81.532 41.230 23.705 1.00 9.63 219 LEU B N 1
ATOM 3549 C CA . LEU B 1 219 ? 80.772 42.453 23.978 1.00 9.83 219 LEU B CA 1
ATOM 3550 C C . LEU B 1 219 ? 79.607 41.984 24.865 1.00 10.49 219 LEU B C 1
ATOM 3551 O O . LEU B 1 219 ? 78.592 41.423 24.352 1.00 11.01 219 LEU B O 1
ATOM 3556 N N . THR B 1 220 ? 79.749 42.160 26.171 1.00 9.46 220 THR B N 1
ATOM 3557 C CA . THR B 1 220 ? 78.767 41.592 27.118 1.00 9.58 220 THR B CA 1
ATOM 3558 C C . THR B 1 220 ? 77.549 42.516 27.214 1.00 10.28 220 THR B C 1
ATOM 3559 O O . THR B 1 220 ? 77.602 43.687 26.902 1.00 10.15 220 THR B O 1
ATOM 3563 N N . PRO B 1 221 ? 76.427 41.988 27.730 1.00 11.61 221 PRO B N 1
ATOM 3564 C CA . PRO B 1 221 ? 75.224 42.823 27.880 1.00 11.51 221 PRO B CA 1
ATOM 3565 C C . PRO B 1 221 ? 75.472 43.992 28.879 1.00 10.85 221 PRO B C 1
ATOM 3566 O O . PRO B 1 221 ? 74.883 45.044 28.708 1.00 10.97 221 PRO B O 1
ATOM 3570 N N . LEU B 1 222 ? 76.305 43.750 29.880 1.00 10.95 222 LEU B N 1
ATOM 3571 C CA . LEU B 1 222 ? 76.678 44.836 30.824 1.00 11.23 222 LEU B CA 1
ATOM 3572 C C . LEU B 1 222 ? 77.404 45.935 30.045 1.00 10.47 222 LEU B C 1
ATOM 3573 O O . LEU B 1 222 ? 77.050 47.111 30.178 1.00 10.51 222 LEU B O 1
ATOM 3586 N N . ALA B 1 224 ? 77.151 46.578 26.942 1.00 9.17 224 ALA B N 1
ATOM 3587 C CA . ALA B 1 224 ? 76.185 47.181 26.079 1.00 9.81 224 ALA B CA 1
ATOM 3588 C C . ALA B 1 224 ? 75.324 48.214 26.839 1.00 9.30 224 ALA B C 1
ATOM 3589 O O . ALA B 1 224 ? 75.061 49.316 26.370 1.00 10.12 224 ALA B O 1
ATOM 3591 N N . ARG B 1 225 ? 74.921 47.868 28.070 1.00 10.14 225 ARG B N 1
ATOM 3592 C CA . ARG B 1 225 ? 74.077 48.833 28.826 1.00 10.61 225 ARG B CA 1
ATOM 3593 C C . ARG B 1 225 ? 74.798 50.130 29.196 1.00 9.55 225 ARG B C 1
ATOM 3594 O O . ARG B 1 225 ? 74.256 51.238 29.117 1.00 9.92 225 ARG B O 1
ATOM 3602 N N . VAL B 1 226 ? 76.078 49.966 29.595 1.00 9.39 226 VAL B N 1
ATOM 3603 C CA . VAL B 1 226 ? 76.909 51.121 29.888 1.00 9.55 226 VAL B CA 1
ATOM 3604 C C . VAL B 1 226 ? 77.111 52.007 28.627 1.00 9.31 226 VAL B C 1
ATOM 3605 O O . VAL B 1 226 ? 76.994 53.201 28.679 1.00 10.76 226 VAL B O 1
ATOM 3609 N N . GLY B 1 227 ? 77.388 51.388 27.468 1.00 10.32 227 GLY B N 1
ATOM 3610 C CA . GLY B 1 227 ? 77.544 52.162 26.255 1.00 11.18 227 GLY B CA 1
ATOM 3611 C C . GLY B 1 227 ? 76.272 52.906 25.867 1.00 10.36 227 GLY B C 1
ATOM 3612 O O . GLY B 1 227 ? 76.342 54.033 25.409 1.00 11.34 227 GLY B O 1
ATOM 3613 N N . LEU B 1 228 ? 75.120 52.266 26.118 1.00 11.40 228 LEU B N 1
ATOM 3614 C CA . LEU B 1 228 ? 73.836 52.924 25.804 1.00 13.23 228 LEU B CA 1
ATOM 3615 C C . LEU B 1 228 ? 73.703 54.214 26.648 1.00 12.45 228 LEU B C 1
ATOM 3616 O O . LEU B 1 228 ? 73.355 55.315 26.151 1.00 13.84 228 LEU B O 1
ATOM 3621 N N . ALA B 1 229 ? 74.038 54.113 27.938 1.00 13.20 229 ALA B N 1
ATOM 3622 C CA . ALA B 1 229 ? 73.963 55.287 28.800 1.00 13.54 229 ALA B CA 1
ATOM 3623 C C . ALA B 1 229 ? 74.933 56.394 28.383 1.00 11.96 229 ALA B C 1
ATOM 3624 O O . ALA B 1 229 ? 74.671 57.620 28.468 1.00 13.26 229 ALA B O 1
ATOM 3626 N N . PHE B 1 230 ? 76.125 55.985 27.905 1.00 11.10 230 PHE B N 1
ATOM 3627 C CA . PHE B 1 230 ? 77.108 56.948 27.435 1.00 12.96 230 PHE B CA 1
ATOM 3628 C C . PHE B 1 230 ? 76.564 57.700 26.188 1.00 13.02 230 PHE B C 1
ATOM 3629 O O . PHE B 1 230 ? 76.725 58.908 26.128 1.00 13.85 230 PHE B O 1
ATOM 3637 N N . LEU B 1 231 ? 75.987 57.000 25.221 1.00 14.64 231 LEU B N 1
ATOM 3638 C CA . LEU B 1 231 ? 75.475 57.700 24.026 1.00 15.04 231 LEU B CA 1
ATOM 3639 C C . LEU B 1 231 ? 74.334 58.657 24.470 1.00 16.97 231 LEU B C 1
ATOM 3640 O O . LEU B 1 231 ? 74.287 59.809 24.026 1.00 16.46 231 LEU B O 1
ATOM 3645 N N . GLU B 1 232 ? 73.450 58.198 25.378 1.00 17.66 232 GLU B N 1
ATOM 3646 C CA . GLU B 1 232 ? 72.342 59.104 25.834 1.00 17.84 232 GLU B CA 1
ATOM 3647 C C . GLU B 1 232 ? 72.862 60.324 26.562 1.00 18.22 232 GLU B C 1
ATOM 3648 O O . GLU B 1 232 ? 72.362 61.446 26.431 1.00 17.38 232 GLU B O 1
ATOM 3654 N N . HIS B 1 233 ? 73.893 60.125 27.376 1.00 15.19 233 HIS B N 1
ATOM 3655 C CA . HIS B 1 233 ? 74.517 61.223 28.004 1.00 14.92 233 HIS B CA 1
ATOM 3656 C C . HIS B 1 233 ? 74.956 62.335 27.025 1.00 17.16 233 HIS B C 1
ATOM 3657 O O . HIS B 1 233 ? 74.656 63.509 27.248 1.00 17.22 233 HIS B O 1
ATOM 3664 N N . TRP B 1 234 ? 75.643 61.969 25.936 1.00 16.55 234 TRP B N 1
ATOM 3665 C CA . TRP B 1 234 ? 76.094 62.989 24.980 1.00 18.25 234 TRP B CA 1
ATOM 3666 C C . TRP B 1 234 ? 74.959 63.467 24.097 1.00 20.16 234 TRP B C 1
ATOM 3667 O O . TRP B 1 234 ? 75.003 64.640 23.650 1.00 24.01 234 TRP B O 1
ATOM 3678 N N . LEU B 1 235 ? 73.977 62.635 23.838 1.00 18.48 235 LEU B N 1
ATOM 3679 C CA . LEU B 1 235 ? 72.810 63.083 23.044 1.00 21.93 235 LEU B CA 1
ATOM 3680 C C . LEU B 1 235 ? 71.930 64.099 23.794 1.00 25.19 235 LEU B C 1
ATOM 3681 O O . LEU B 1 235 ? 71.352 64.986 23.175 1.00 24.53 235 LEU B O 1
ATOM 3686 N N . GLU B 1 236 ? 71.867 63.979 25.112 1.00 27.41 236 GLU B N 1
ATOM 3687 C CA . GLU B 1 236 ? 71.026 64.867 25.925 1.00 30.75 236 GLU B CA 1
ATOM 3688 C C . GLU B 1 236 ? 71.735 66.062 26.482 1.00 32.59 236 GLU B C 1
ATOM 3689 O O . GLU B 1 236 ? 71.124 66.886 27.171 1.00 33.20 236 GLU B O 1
ATOM 3695 N N . ALA B 1 237 ? 73.012 66.192 26.153 1.00 33.71 237 ALA B N 1
ATOM 3696 C CA . ALA B 1 237 ? 73.875 67.224 26.685 1.00 36.76 237 ALA B CA 1
ATOM 3697 C C . ALA B 1 237 ? 73.675 68.627 26.172 1.00 38.88 237 ALA B C 1
ATOM 3698 O O . ALA B 1 237 ? 72.840 68.840 25.278 1.00 40.01 237 ALA B O 1
ATOM 3700 N N . ARG B 1 238 ? 74.484 69.542 26.738 1.00 40.84 238 ARG B N 1
ATOM 3701 C CA . ARG B 1 238 ? 74.541 70.972 26.417 1.00 42.20 238 ARG B CA 1
ATOM 3702 C C . ARG B 1 238 ? 73.300 71.471 25.724 1.00 43.43 238 ARG B C 1
ATOM 3703 O O . ARG B 1 238 ? 72.201 70.931 26.001 1.00 43.88 238 ARG B O 1
ATOM 3720 N N . ARG C 1 2 ? 113.284 56.283 11.304 1.00 16.84 2 ARG C N 1
ATOM 3721 C CA . ARG C 1 2 ? 112.445 55.710 12.331 1.00 16.38 2 ARG C CA 1
ATOM 3722 C C . ARG C 1 2 ? 112.344 56.819 13.462 1.00 16.04 2 ARG C C 1
ATOM 3723 O O . ARG C 1 2 ? 113.321 57.514 13.731 1.00 17.97 2 ARG C O 1
ATOM 3731 N N . VAL C 1 3 ? 111.186 56.943 14.096 1.00 15.24 3 VAL C N 1
ATOM 3732 C CA . VAL C 1 3 ? 111.015 57.909 15.204 1.00 14.03 3 VAL C CA 1
ATOM 3733 C C . VAL C 1 3 ? 110.218 57.188 16.287 1.00 13.14 3 VAL C C 1
ATOM 3734 O O . VAL C 1 3 ? 109.267 56.438 15.991 1.00 15.16 3 VAL C O 1
ATOM 3738 N N . ARG C 1 4 ? 110.598 57.400 17.539 1.00 12.99 4 ARG C N 1
ATOM 3739 C CA . ARG C 1 4 ? 109.898 56.759 18.631 1.00 15.48 4 ARG C CA 1
ATOM 3740 C C . ARG C 1 4 ? 109.627 57.794 19.714 1.00 16.35 4 ARG C C 1
ATOM 3741 O O . ARG C 1 4 ? 110.413 58.720 19.866 1.00 16.48 4 ARG C O 1
ATOM 3749 N N . THR C 1 5 ? 108.542 57.635 20.455 1.00 15.22 5 THR C N 1
ATOM 3750 C CA . THR C 1 5 ? 108.211 58.592 21.485 1.00 15.95 5 THR C CA 1
ATOM 3751 C C . THR C 1 5 ? 108.582 58.017 22.825 1.00 16.06 5 THR C C 1
ATOM 3752 O O . THR C 1 5 ? 108.313 56.830 23.058 1.00 16.38 5 THR C O 1
ATOM 3756 N N . GLU C 1 6 ? 109.222 58.801 23.693 1.00 15.33 6 GLU C N 1
ATOM 3757 C CA . GLU C 1 6 ? 109.654 58.317 25.008 1.00 16.50 6 GLU C CA 1
ATOM 3758 C C . GLU C 1 6 ? 109.449 59.376 26.056 1.00 15.32 6 GLU C C 1
ATOM 3759 O O . GLU C 1 6 ? 109.373 60.547 25.746 1.00 15.72 6 GLU C O 1
ATOM 3765 N N . ARG C 1 7 ? 109.366 58.971 27.298 1.00 14.18 7 ARG C N 1
ATOM 3766 C CA . ARG C 1 7 ? 109.253 59.925 28.403 1.00 13.22 7 ARG C CA 1
ATOM 3767 C C . ARG C 1 7 ? 110.587 59.888 29.134 1.00 14.17 7 ARG C C 1
ATOM 3768 O O . ARG C 1 7 ? 110.999 58.808 29.631 1.00 16.55 7 ARG C O 1
ATOM 3776 N N . LEU C 1 8 ? 111.288 61.028 29.190 1.00 12.29 8 LEU C N 1
ATOM 3777 C CA . LEU C 1 8 ? 112.593 61.158 29.849 1.00 12.38 8 LEU C CA 1
ATOM 3778 C C . LEU C 1 8 ? 112.422 62.056 31.083 1.00 12.02 8 LEU C C 1
ATOM 3779 O O . LEU C 1 8 ? 111.325 62.618 31.334 1.00 12.71 8 LEU C O 1
ATOM 3784 N N . THR C 1 9 ? 113.533 62.160 31.840 1.00 13.26 9 THR C N 1
ATOM 3785 C CA . THR C 1 9 ? 113.616 63.075 32.982 1.00 13.44 9 THR C CA 1
ATOM 3786 C C . THR C 1 9 ? 114.826 63.944 32.749 1.00 13.58 9 THR C C 1
ATOM 3787 O O . THR C 1 9 ? 115.962 63.410 32.578 1.00 14.01 9 THR C O 1
ATOM 3791 N N A LEU C 1 10 ? 114.630 65.263 32.692 0.48 12.00 10 LEU C N 1
ATOM 3792 N N B LEU C 1 10 ? 114.623 65.261 32.702 0.52 12.75 10 LEU C N 1
ATOM 3793 C CA A LEU C 1 10 ? 115.735 66.201 32.491 0.48 10.76 10 LEU C CA 1
ATOM 3794 C CA B LEU C 1 10 ? 115.725 66.198 32.523 0.52 12.23 10 LEU C CA 1
ATOM 3795 C C A LEU C 1 10 ? 115.553 67.328 33.496 0.48 11.98 10 LEU C C 1
ATOM 3796 C C B LEU C 1 10 ? 115.528 67.280 33.561 0.52 13.07 10 LEU C C 1
ATOM 3797 O O A LEU C 1 10 ? 114.483 67.890 33.566 0.48 11.20 10 LEU C O 1
ATOM 3798 O O B LEU C 1 10 ? 114.418 67.753 33.730 0.52 12.57 10 LEU C O 1
ATOM 3807 N N . ALA C 1 11 ? 116.605 67.649 34.256 1.00 13.03 11 ALA C N 1
ATOM 3808 C CA . ALA C 1 11 ? 116.518 68.739 35.263 1.00 13.02 11 ALA C CA 1
ATOM 3809 C C . ALA C 1 11 ? 115.328 68.526 36.199 1.00 14.51 11 ALA C C 1
ATOM 3810 O O . ALA C 1 11 ? 114.693 69.480 36.710 1.00 15.65 11 ALA C O 1
ATOM 3812 N N . GLY C 1 12 ? 115.070 67.273 36.528 1.00 13.31 12 GLY C N 1
ATOM 3813 C CA . GLY C 1 12 ? 113.975 66.906 37.405 1.00 14.12 12 GLY C CA 1
ATOM 3814 C C . GLY C 1 12 ? 112.553 67.014 36.915 1.00 14.86 12 GLY C C 1
ATOM 3815 O O . GLY C 1 12 ? 111.584 66.841 37.668 1.00 17.29 12 GLY C O 1
ATOM 3816 N N . LEU C 1 13 ? 112.421 67.285 35.640 1.00 12.89 13 LEU C N 1
ATOM 3817 C CA . LEU C 1 13 ? 111.092 67.378 35.023 1.00 13.40 13 LEU C CA 1
ATOM 3818 C C . LEU C 1 13 ? 110.827 66.233 34.076 1.00 12.46 13 LEU C C 1
ATOM 3819 O O . LEU C 1 13 ? 111.750 65.703 33.478 1.00 12.11 13 LEU C O 1
ATOM 3824 N N . SER C 1 14 ? 109.547 65.906 33.921 1.00 12.53 14 SER C N 1
ATOM 3825 C CA . SER C 1 14 ? 109.113 64.830 33.014 1.00 12.88 14 SER C CA 1
ATOM 3826 C C . SER C 1 14 ? 109.087 65.453 31.645 1.00 12.70 14 SER C C 1
ATOM 3827 O O . SER C 1 14 ? 108.277 66.406 31.387 1.00 14.76 14 SER C O 1
ATOM 3830 N N . VAL C 1 15 ? 109.934 64.924 30.755 1.00 11.64 15 VAL C N 1
ATOM 3831 C CA . VAL C 1 15 ? 110.054 65.484 29.409 1.00 10.50 15 VAL C CA 1
ATOM 3832 C C . VAL C 1 15 ? 109.629 64.506 28.330 1.00 10.72 15 VAL C C 1
ATOM 3833 O O . VAL C 1 15 ? 110.165 63.382 28.197 1.00 13.47 15 VAL C O 1
ATOM 3837 N N . LEU C 1 16 ? 108.635 64.889 27.525 1.00 8.84 16 LEU C N 1
ATOM 3838 C CA . LEU C 1 16 ? 108.220 64.028 26.403 1.00 9.53 16 LEU C CA 1
ATOM 3839 C C . LEU C 1 16 ? 109.221 64.226 25.242 1.00 10.09 16 LEU C C 1
ATOM 3840 O O . LEU C 1 16 ? 109.631 65.375 24.938 1.00 9.60 16 LEU C O 1
ATOM 3845 N N . ALA C 1 17 ? 109.685 63.111 24.665 1.00 10.26 17 ALA C N 1
ATOM 3846 C CA . ALA C 1 17 ? 110.676 63.219 23.585 1.00 10.35 17 ALA C CA 1
ATOM 3847 C C . ALA C 1 17 ? 110.242 62.461 22.353 1.00 11.26 17 ALA C C 1
ATOM 3848 O O . ALA C 1 17 ? 109.652 61.394 22.456 1.00 13.14 17 ALA C O 1
ATOM 3850 N N . ARG C 1 18 ? 110.399 63.074 21.190 1.00 10.36 18 ARG C N 1
ATOM 3851 C CA . ARG C 1 18 ? 110.149 62.391 19.901 1.00 9.92 18 ARG C CA 1
ATOM 3852 C C . ARG C 1 18 ? 111.521 62.279 19.305 1.00 9.49 18 ARG C C 1
ATOM 3853 O O . ARG C 1 18 ? 112.201 63.230 18.967 1.00 8.85 18 ARG C O 1
ATOM 3861 N N . ILE C 1 19 ? 111.9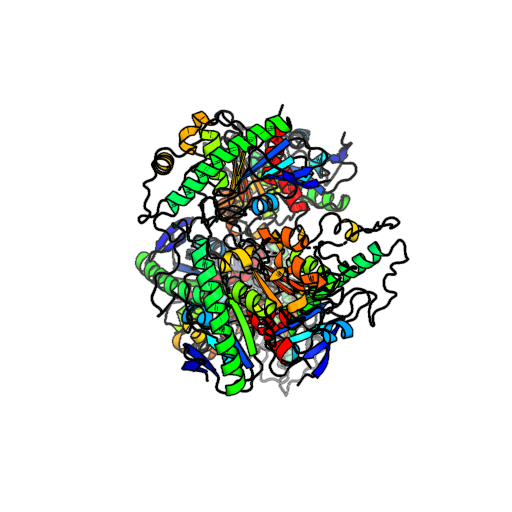85 61.039 19.335 1.00 9.09 19 ILE C N 1
ATOM 3862 C CA . ILE C 1 19 ? 113.435 60.789 19.032 1.00 8.77 19 ILE C CA 1
ATOM 3863 C C . ILE C 1 19 ? 113.666 60.039 17.705 1.00 8.95 19 ILE C C 1
ATOM 3864 O O . ILE C 1 19 ? 113.227 58.916 17.577 1.00 9.89 19 ILE C O 1
ATOM 3869 N N . PRO C 1 20 ? 114.360 60.688 16.748 1.00 8.91 20 PRO C N 1
ATOM 3870 C CA . PRO C 1 20 ? 114.651 60.011 15.454 1.00 9.17 20 PRO C CA 1
ATOM 3871 C C . PRO C 1 20 ? 115.827 59.071 15.649 1.00 9.94 20 PRO C C 1
ATOM 3872 O O . PRO C 1 20 ? 116.635 59.219 16.588 1.00 8.03 20 PRO C O 1
ATOM 3876 N N . GLU C 1 21 ? 115.893 58.082 14.764 1.00 9.60 21 GLU C N 1
ATOM 3877 C CA . GLU C 1 21 ? 116.998 57.140 14.945 1.00 10.35 21 GLU C CA 1
ATOM 3878 C C . GLU C 1 21 ? 118.387 57.766 14.761 1.00 9.58 21 GLU C C 1
ATOM 3879 O O . GLU C 1 21 ? 119.337 57.288 15.369 1.00 11.29 21 GLU C O 1
ATOM 3885 N N . ALA C 1 22 ? 118.492 58.878 14.017 1.00 9.49 22 ALA C N 1
ATOM 3886 C CA . ALA C 1 22 ? 119.753 59.593 13.760 1.00 9.48 22 ALA C CA 1
ATOM 3887 C C . ALA C 1 22 ? 119.614 61.074 14.068 1.00 12.33 22 ALA C C 1
ATOM 3888 O O . ALA C 1 22 ? 119.530 61.883 13.152 1.00 13.59 22 ALA C O 1
ATOM 3890 N N . PRO C 1 23 ? 119.592 61.426 15.361 1.00 10.29 23 PRO C N 1
ATOM 3891 C CA . PRO C 1 23 ? 119.401 62.858 15.716 1.00 8.95 23 PRO C CA 1
ATOM 3892 C C . PRO C 1 23 ? 120.550 63.770 15.310 1.00 10.97 23 PRO C C 1
ATOM 3893 O O . PRO C 1 23 ? 121.722 63.453 15.585 1.00 10.68 23 PRO C O 1
ATOM 3897 N N . LYS C 1 24 ? 120.241 64.870 14.625 1.00 8.55 24 LYS C N 1
ATOM 3898 C CA . LYS C 1 24 ? 121.271 65.827 14.278 1.00 10.07 24 LYS C CA 1
ATOM 3899 C C . LYS C 1 24 ? 121.200 67.132 15.077 1.00 10.13 24 LYS C C 1
ATOM 3900 O O . LYS C 1 24 ? 122.154 67.911 15.077 1.00 10.23 24 LYS C O 1
ATOM 3906 N N . ALA C 1 25 ? 120.076 67.284 15.782 1.00 9.03 25 ALA C N 1
ATOM 3907 C CA . ALA C 1 25 ? 119.834 68.525 16.567 1.00 8.57 25 ALA C CA 1
ATOM 3908 C C . ALA C 1 25 ? 118.719 68.307 17.561 1.00 8.21 25 ALA C C 1
ATOM 3909 O O . ALA C 1 25 ? 117.995 67.347 17.495 1.00 8.73 25 ALA C O 1
ATOM 3911 N N . LEU C 1 26 ? 118.635 69.222 18.524 1.00 8.49 26 LEU C N 1
ATOM 3912 C CA . LEU C 1 26 ? 117.598 69.188 19.568 1.00 7.35 26 LEU C CA 1
ATOM 3913 C C . LEU C 1 26 ? 116.649 70.397 19.325 1.00 6.77 26 LEU C C 1
ATOM 3914 O O . LEU C 1 26 ? 117.087 71.466 18.917 1.00 8.76 26 LEU C O 1
ATOM 3919 N N . LEU C 1 27 ? 115.353 70.110 19.561 1.00 6.94 27 LEU C N 1
ATOM 3920 C CA . LEU C 1 27 ? 114.366 71.236 19.535 1.00 6.78 27 LEU C CA 1
ATOM 3921 C C . LEU C 1 27 ? 113.542 71.135 20.816 1.00 6.93 27 LEU C C 1
ATOM 3922 O O . LEU C 1 27 ? 112.792 70.214 20.970 1.00 7.67 27 LEU C O 1
ATOM 3927 N N . LEU C 1 28 ? 113.702 72.132 21.710 1.00 6.55 28 LEU C N 1
ATOM 3928 C CA . LEU C 1 28 ? 112.932 72.199 22.940 1.00 5.91 28 LEU C CA 1
ATOM 3929 C C . LEU C 1 28 ? 111.699 73.064 22.561 1.00 6.72 28 LEU C C 1
ATOM 3930 O O . LEU C 1 28 ? 111.902 74.214 22.149 1.00 7.10 28 LEU C O 1
ATOM 3935 N N . ALA C 1 29 ? 110.511 72.479 22.743 1.00 6.52 29 ALA C N 1
ATOM 3936 C CA . ALA C 1 29 ? 109.244 73.144 22.320 1.00 6.97 29 ALA C CA 1
ATOM 3937 C C . ALA C 1 29 ? 108.448 73.483 23.561 1.00 7.07 29 ALA C C 1
ATOM 3938 O O . ALA C 1 29 ? 108.210 72.646 24.414 1.00 8.42 29 ALA C O 1
ATOM 3940 N N . LEU C 1 30 ? 108.003 74.759 23.618 1.00 7.74 30 LEU C N 1
ATOM 3941 C CA . LEU C 1 30 ? 107.237 75.280 24.785 1.00 6.95 30 LEU C CA 1
ATOM 3942 C C . LEU C 1 30 ? 105.821 75.587 24.339 1.00 7.09 30 LEU C C 1
ATOM 3943 O O . LEU C 1 30 ? 105.581 76.436 23.464 1.00 7.22 30 LEU C O 1
ATOM 3948 N N . HIS C 1 31 ? 104.865 74.903 24.965 1.00 6.90 31 HIS C N 1
ATOM 3949 C CA . HIS C 1 31 ? 103.465 75.104 24.582 1.00 6.59 31 HIS C CA 1
ATOM 3950 C C . HIS C 1 31 ? 102.900 76.412 25.114 1.00 7.78 31 HIS C C 1
ATOM 3951 O O . HIS C 1 31 ? 103.568 77.178 25.840 1.00 8.01 31 HIS C O 1
ATOM 3958 N N . GLY C 1 32 ? 101.633 76.589 24.683 1.00 9.08 32 GLY C N 1
ATOM 3959 C CA . GLY C 1 32 ? 100.935 77.816 25.074 1.00 9.74 32 GLY C CA 1
ATOM 3960 C C . GLY C 1 32 ? 99.955 77.653 26.241 1.00 9.53 32 GLY C C 1
ATOM 3961 O O . GLY C 1 32 ? 99.771 76.591 26.788 1.00 8.68 32 GLY C O 1
ATOM 3962 N N . LEU C 1 33 ? 99.281 78.753 26.570 1.00 9.27 33 LEU C N 1
ATOM 3963 C CA . LEU C 1 33 ? 98.351 78.727 27.693 1.00 10.26 33 LEU C CA 1
ATOM 3964 C C . LEU C 1 33 ? 97.257 77.743 27.377 1.00 11.43 33 LEU C C 1
ATOM 3965 O O . LEU C 1 33 ? 96.744 77.641 26.270 1.00 11.37 33 LEU C O 1
ATOM 3970 N N . GLN C 1 34 ? 96.915 76.980 28.413 1.00 12.17 34 GLN C N 1
ATOM 3971 C CA . GLN C 1 34 ? 95.968 75.883 28.354 1.00 14.67 34 GLN C CA 1
ATOM 3972 C C . GLN C 1 34 ? 96.410 74.682 27.518 1.00 14.14 34 GLN C C 1
ATOM 3973 O O . GLN C 1 34 ? 95.607 73.792 27.278 1.00 16.12 34 GLN C O 1
ATOM 3979 N N . GLY C 1 35 ? 97.671 74.701 27.055 1.00 11.07 35 GLY C N 1
ATOM 3980 C CA . GLY C 1 35 ? 98.243 73.622 26.222 1.00 9.81 35 GLY C CA 1
ATOM 3981 C C . GLY C 1 35 ? 99.007 72.621 27.082 1.00 8.65 35 GLY C C 1
ATOM 3982 O O . GLY C 1 35 ? 98.837 72.578 28.322 1.00 9.94 35 GLY C O 1
ATOM 3983 N N . SER C 1 36 ? 99.824 71.818 26.386 1.00 9.20 36 SER C N 1
ATOM 3984 C CA . SER C 1 36 ? 100.572 70.769 27.054 1.00 7.12 36 SER C CA 1
ATOM 3985 C C . SER C 1 36 ? 101.695 70.350 26.111 1.00 7.48 36 SER C C 1
ATOM 3986 O O . SER C 1 36 ? 101.735 70.736 24.943 1.00 8.43 36 SER C O 1
ATOM 3989 N N . LYS C 1 37 ? 102.588 69.534 26.666 1.00 7.57 37 LYS C N 1
ATOM 3990 C CA . LYS C 1 37 ? 103.743 69.102 25.857 1.00 7.02 37 LYS C CA 1
ATOM 3991 C C . LYS C 1 37 ? 103.258 68.293 24.665 1.00 8.49 37 LYS C C 1
ATOM 3992 O O . LYS C 1 37 ? 103.882 68.379 23.578 1.00 8.53 37 LYS C O 1
ATOM 3998 N N . GLU C 1 38 ? 102.215 67.455 24.816 1.00 7.33 38 GLU C N 1
ATOM 3999 C CA . GLU C 1 38 ? 101.782 66.689 23.679 1.00 8.98 38 GLU C CA 1
ATOM 4000 C C . GLU C 1 38 ? 101.108 67.573 22.605 1.00 9.15 38 GLU C C 1
ATOM 4001 O O . GLU C 1 38 ? 101.250 67.280 21.410 1.00 10.18 38 GLU C O 1
ATOM 4007 N N . HIS C 1 39 ? 100.415 68.630 23.038 1.00 9.11 39 HIS C N 1
ATOM 4008 C CA . HIS C 1 39 ? 99.760 69.489 22.085 1.00 10.14 39 HIS C CA 1
ATOM 4009 C C . HIS C 1 39 ? 100.802 70.141 21.176 1.00 10.32 39 HIS C C 1
ATOM 4010 O O . HIS C 1 39 ? 100.648 70.089 19.930 1.00 10.55 39 HIS C O 1
ATOM 4017 N N . ILE C 1 40 ? 101.862 70.709 21.768 1.00 9.28 40 ILE C N 1
ATOM 4018 C CA . ILE C 1 40 ? 102.859 71.404 20.915 1.00 8.71 40 ILE C CA 1
ATOM 4019 C C . ILE C 1 40 ? 103.659 70.417 20.026 1.00 8.18 40 ILE C C 1
ATOM 4020 O O . ILE C 1 40 ? 103.872 70.735 18.843 1.00 8.45 40 ILE C O 1
ATOM 4025 N N . LEU C 1 41 ? 104.073 69.244 20.542 1.00 8.88 41 LEU C N 1
ATOM 4026 C CA . LEU C 1 41 ? 104.801 68.347 19.631 1.00 7.91 41 LEU C CA 1
ATOM 4027 C C . LEU C 1 41 ? 103.938 67.874 18.496 1.00 7.87 41 LEU C C 1
ATOM 4028 O O . LEU C 1 41 ? 104.423 67.678 17.366 1.00 7.86 41 LEU C O 1
ATOM 4033 N N . ALA C 1 42 ? 102.630 67.669 18.769 1.00 7.80 42 ALA C N 1
ATOM 4034 C CA . ALA C 1 42 ? 101.775 67.221 17.663 1.00 8.97 42 ALA C CA 1
ATOM 4035 C C . ALA C 1 42 ? 101.673 68.239 16.527 1.00 8.67 42 ALA C C 1
ATOM 4036 O O . ALA C 1 42 ? 101.344 67.843 15.380 1.00 11.62 42 ALA C O 1
ATOM 4038 N N . LEU C 1 43 ? 101.879 69.503 16.876 1.00 8.47 43 LEU C N 1
ATOM 4039 C CA . LEU C 1 43 ? 101.796 70.570 15.859 1.00 8.92 43 LEU C CA 1
ATOM 4040 C C . LEU C 1 43 ? 103.116 70.776 15.093 1.00 8.97 43 LEU C C 1
ATOM 4041 O O . LEU C 1 43 ? 103.178 71.680 14.261 1.00 9.35 43 LEU C O 1
ATOM 4046 N N . LEU C 1 44 ? 104.101 69.898 15.285 1.00 7.99 44 LEU C N 1
ATOM 4047 C CA . LEU C 1 44 ? 105.380 69.999 14.564 1.00 7.73 44 LEU C CA 1
ATOM 4048 C C . LEU C 1 44 ? 105.637 68.724 13.758 1.00 9.61 44 LEU C C 1
ATOM 4049 O O . LEU C 1 44 ? 106.636 68.045 13.917 1.00 8.78 44 LEU C O 1
ATOM 4054 N N . PRO C 1 45 ? 104.692 68.355 12.892 1.00 10.35 45 PRO C N 1
ATOM 4055 C CA . PRO C 1 45 ? 104.904 67.149 12.088 1.00 10.44 45 PRO C CA 1
ATOM 4056 C C . PRO C 1 45 ? 106.110 67.328 11.162 1.00 9.80 45 PRO C C 1
ATOM 4057 O O . PRO C 1 45 ? 106.423 68.417 10.685 1.00 8.28 45 PRO C O 1
ATOM 4061 N N . GLY C 1 46 ? 106.785 66.197 10.944 1.00 10.01 46 GLY C N 1
ATOM 4062 C CA . GLY C 1 46 ? 107.915 66.190 10.038 1.00 10.52 46 GLY C CA 1
ATOM 4063 C C . GLY C 1 46 ? 109.255 66.588 10.630 1.00 10.16 46 GLY C C 1
ATOM 4064 O O . GLY C 1 46 ? 110.257 66.392 9.983 1.00 10.39 46 GLY C O 1
ATOM 4065 N N . TYR C 1 47 ? 109.266 67.170 11.829 1.00 9.55 47 TYR C N 1
ATOM 4066 C CA . TYR C 1 47 ? 110.509 67.654 12.384 1.00 9.01 47 TYR C CA 1
ATOM 4067 C C . TYR C 1 47 ? 111.479 66.515 12.802 1.00 9.83 47 TYR C C 1
ATOM 4068 O O . TYR C 1 47 ? 112.674 66.516 12.449 1.00 8.92 47 TYR C O 1
ATOM 4077 N N . ALA C 1 48 ? 110.909 65.587 13.573 1.00 10.34 48 ALA C N 1
ATOM 4078 C CA . ALA C 1 48 ? 111.726 64.438 13.984 1.00 9.92 48 ALA C CA 1
ATOM 4079 C C . ALA C 1 48 ? 112.183 63.612 12.766 1.00 12.14 48 ALA C C 1
ATOM 4080 O O . ALA C 1 48 ? 113.302 63.119 12.766 1.00 11.16 48 ALA C O 1
ATOM 4082 N N . GLU C 1 49 ? 111.349 63.531 11.733 1.00 12.24 49 GLU C N 1
ATOM 4083 C CA . GLU C 1 49 ? 111.703 62.778 10.528 1.00 12.29 49 GLU C CA 1
ATOM 4084 C C . GLU C 1 49 ? 112.889 63.353 9.832 1.00 13.99 49 GLU C C 1
ATOM 4085 O O . GLU C 1 49 ? 113.563 62.613 9.074 1.00 16.08 49 GLU C O 1
ATOM 4091 N N . ARG C 1 50 ? 113.187 64.648 10.038 1.00 12.39 50 ARG C N 1
ATOM 4092 C CA . ARG C 1 50 ? 114.342 65.285 9.463 1.00 15.45 50 ARG C CA 1
ATOM 4093 C C . ARG C 1 50 ? 115.514 65.266 10.365 1.00 14.39 50 ARG C C 1
ATOM 4094 O O . ARG C 1 50 ? 116.524 65.879 10.041 1.00 18.25 50 ARG C O 1
ATOM 4102 N N . GLY C 1 51 ? 115.397 64.646 11.541 1.00 12.75 51 GLY C N 1
ATOM 4103 C CA . GLY C 1 51 ? 116.585 64.554 12.380 1.00 11.66 51 GLY C CA 1
ATOM 4104 C C . GLY C 1 51 ? 116.554 65.392 13.645 1.00 11.36 51 GLY C C 1
ATOM 4105 O O . GLY C 1 51 ? 117.511 65.448 14.394 1.00 12.17 51 GLY C O 1
ATOM 4106 N N . PHE C 1 52 ? 115.425 66.045 13.915 1.00 9.66 52 PHE C N 1
ATOM 4107 C CA . PHE C 1 52 ? 115.398 66.858 15.128 1.00 9.31 52 PHE C CA 1
ATOM 4108 C C . PHE C 1 52 ? 114.832 66.091 16.299 1.00 7.96 52 PHE C C 1
ATOM 4109 O O . PHE C 1 52 ? 113.721 65.512 16.193 1.00 9.71 52 PHE C O 1
ATOM 4117 N N . LEU C 1 53 ? 115.591 65.980 17.394 1.00 7.16 53 LEU C N 1
ATOM 4118 C CA . LEU C 1 53 ? 115.108 65.287 18.586 1.00 8.40 53 LEU C CA 1
ATOM 4119 C C . LEU C 1 53 ? 114.236 66.317 19.329 1.00 8.30 53 LEU C C 1
ATOM 4120 O O . LEU C 1 53 ? 114.778 67.334 19.827 1.00 8.67 53 LEU C O 1
ATOM 4125 N N . LEU C 1 54 ? 112.925 66.081 19.321 1.00 8.24 54 LEU C N 1
ATOM 4126 C CA . LEU C 1 54 ? 111.984 67.060 19.918 1.00 8.46 54 LEU C CA 1
ATOM 4127 C C . LEU C 1 54 ? 111.797 66.766 21.376 1.00 8.97 54 LEU C C 1
ATOM 4128 O O . LEU C 1 54 ? 111.623 65.608 21.802 1.00 9.05 54 LEU C O 1
ATOM 4133 N N . LEU C 1 55 ? 111.864 67.820 22.201 1.00 7.12 55 LEU C N 1
ATOM 4134 C CA . LEU C 1 55 ? 111.640 67.690 23.663 1.00 8.60 55 LEU C CA 1
ATOM 4135 C C . LEU C 1 55 ? 110.560 68.695 24.068 1.00 8.95 55 LEU C C 1
ATOM 4136 O O . LEU C 1 55 ? 110.608 69.830 23.593 1.00 8.98 55 LEU C O 1
ATOM 4141 N N . ALA C 1 56 ? 109.619 68.271 24.929 1.00 7.30 56 ALA C N 1
ATOM 4142 C CA . ALA C 1 56 ? 108.652 69.267 25.429 1.00 6.95 56 ALA C CA 1
ATOM 4143 C C . ALA C 1 56 ? 108.226 68.841 26.822 1.00 8.06 56 ALA C C 1
ATOM 4144 O O . ALA C 1 56 ? 108.176 67.637 27.114 1.00 8.36 56 ALA C O 1
ATOM 4146 N N . PHE C 1 57 ? 107.984 69.808 27.706 1.00 5.12 57 PHE C N 1
ATOM 4147 C CA . PHE C 1 57 ? 107.474 69.469 29.051 1.00 7.95 57 PHE C CA 1
ATOM 4148 C C . PHE C 1 57 ? 106.310 70.373 29.376 1.00 8.22 57 PHE C C 1
ATOM 4149 O O . PHE C 1 57 ? 106.116 71.387 28.666 1.00 8.04 57 PHE C O 1
ATOM 4157 N N . ASP C 1 58 ? 105.509 69.964 30.361 1.00 7.12 58 ASP C N 1
ATOM 4158 C CA . ASP C 1 58 ? 104.345 70.771 30.752 1.00 7.48 58 ASP C CA 1
ATOM 4159 C C . ASP C 1 58 ? 104.768 71.954 31.612 1.00 8.80 58 ASP C C 1
ATOM 4160 O O . ASP C 1 58 ? 105.526 71.817 32.541 1.00 8.49 58 ASP C O 1
ATOM 4165 N N . ALA C 1 59 ? 104.188 73.123 31.320 1.00 7.34 59 ALA C N 1
ATOM 4166 C CA . ALA C 1 59 ? 104.474 74.325 32.103 1.00 7.10 59 ALA C CA 1
ATOM 4167 C C . ALA C 1 59 ? 103.796 74.156 33.467 1.00 7.60 59 ALA C C 1
ATOM 4168 O O . ALA C 1 59 ? 102.886 73.330 33.642 1.00 8.14 59 ALA C O 1
ATOM 4170 N N . PRO C 1 60 ? 104.171 74.968 34.447 1.00 7.44 60 PRO C N 1
ATOM 4171 C CA . PRO C 1 60 ? 103.532 74.875 35.761 1.00 8.15 60 PRO C CA 1
ATOM 4172 C C . PRO C 1 60 ? 102.032 75.027 35.544 1.00 8.65 60 PRO C C 1
ATOM 4173 O O . PRO C 1 60 ? 101.547 75.865 34.753 1.00 7.40 60 PRO C O 1
ATOM 4177 N N . ARG C 1 61 ? 101.253 74.253 36.324 1.00 8.64 61 ARG C N 1
ATOM 4178 C CA . ARG C 1 61 ? 99.778 74.287 36.317 1.00 9.62 61 ARG C CA 1
ATOM 4179 C C . ARG C 1 61 ? 99.140 73.741 35.045 1.00 10.17 61 ARG C C 1
ATOM 4180 O O . ARG C 1 61 ? 97.926 73.821 34.910 1.00 12.34 61 ARG C O 1
ATOM 4188 N N . HIS C 1 62 ? 99.952 73.184 34.133 1.00 9.13 62 HIS C N 1
ATOM 4189 C CA . HIS C 1 62 ? 99.419 72.657 32.882 1.00 8.51 62 HIS C CA 1
ATOM 4190 C C . HIS C 1 62 ? 99.640 71.162 32.691 1.00 9.33 62 HIS C C 1
ATOM 4191 O O . HIS C 1 62 ? 100.503 70.538 33.318 1.00 8.80 62 HIS C O 1
ATOM 4198 N N . GLY C 1 63 ? 98.867 70.642 31.734 1.00 10.02 63 GLY C N 1
ATOM 4199 C CA . GLY C 1 63 ? 99.037 69.239 31.332 1.00 9.39 63 GLY C CA 1
ATOM 4200 C C . GLY C 1 63 ? 98.852 68.236 32.458 1.00 10.57 63 GLY C C 1
ATOM 4201 O O . GLY C 1 63 ? 97.816 68.249 33.171 1.00 12.50 63 GLY C O 1
ATOM 4202 N N . GLU C 1 64 ? 99.876 67.448 32.679 1.00 11.23 64 GLU C N 1
ATOM 4203 C CA . GLU C 1 64 ? 99.795 66.469 33.796 1.00 10.92 64 GLU C CA 1
ATOM 4204 C C . GLU C 1 64 ? 100.207 67.009 35.137 1.00 13.30 64 GLU C C 1
ATOM 4205 O O . GLU C 1 64 ? 100.172 66.258 36.169 1.00 12.70 64 GLU C O 1
ATOM 4211 N N . ARG C 1 65 ? 100.684 68.259 35.164 1.00 10.21 65 ARG C N 1
ATOM 4212 C CA . ARG C 1 65 ? 101.054 68.870 36.452 1.00 12.34 65 ARG C CA 1
ATOM 4213 C C . ARG C 1 65 ? 99.801 69.339 37.175 1.00 12.40 65 ARG C C 1
ATOM 4214 O O . ARG C 1 65 ? 98.721 69.515 36.590 1.00 12.53 65 ARG C O 1
ATOM 4222 N N . GLU C 1 66 ? 99.952 69.451 38.485 1.00 15.72 66 GLU C N 1
ATOM 4223 C CA . GLU C 1 66 ? 98.827 69.845 39.368 1.00 17.18 66 GLU C CA 1
ATOM 4224 C C . GLU C 1 66 ? 98.248 71.211 38.954 1.00 17.45 66 GLU C C 1
ATOM 4225 O O . GLU C 1 66 ? 99.003 72.188 38.837 1.00 16.10 66 GLU C O 1
ATOM 4231 N N . GLY C 1 67 ? 96.964 71.236 38.649 1.00 20.15 67 GLY C N 1
ATOM 4232 C CA . GLY C 1 67 ? 96.269 72.447 38.244 1.00 22.04 67 GLY C CA 1
ATOM 4233 C C . GLY C 1 67 ? 95.486 73.043 39.408 1.00 24.74 67 GLY C C 1
ATOM 4234 O O . GLY C 1 67 ? 95.792 72.746 40.570 1.00 25.59 67 GLY C O 1
ATOM 4235 N N . PRO C 1 68 ? 94.458 73.845 39.129 1.00 22.82 68 PRO C N 1
ATOM 4236 C CA . PRO C 1 68 ? 94.028 74.176 37.785 1.00 22.30 68 PRO C CA 1
ATOM 4237 C C . PRO C 1 68 ? 94.851 75.256 37.121 1.00 19.80 68 PRO C C 1
ATOM 4238 O O . PRO C 1 68 ? 95.554 75.969 37.800 1.00 17.66 68 PRO C O 1
ATOM 4242 N N . PRO C 1 69 ? 94.796 75.353 35.799 1.00 20.07 69 PRO C N 1
ATOM 4243 C CA . PRO C 1 69 ? 95.574 76.433 35.136 1.00 18.60 69 PRO C CA 1
ATOM 4244 C C . PRO C 1 69 ? 94.825 77.748 35.440 1.00 16.92 69 PRO C C 1
ATOM 4245 O O . PRO C 1 69 ? 93.695 77.750 35.972 1.00 17.64 69 PRO C O 1
ATOM 4249 N N . PRO C 1 70 ? 95.427 78.877 35.081 1.00 15.82 70 PRO C N 1
ATOM 4250 C CA . PRO C 1 70 ? 94.794 80.175 35.321 1.00 15.05 70 PRO C CA 1
ATOM 4251 C C . PRO C 1 70 ? 93.435 80.259 34.607 1.00 16.38 70 PRO C C 1
ATOM 4252 O O . PRO C 1 70 ? 93.276 79.709 33.534 1.00 18.08 70 PRO C O 1
ATOM 4256 N N . SER C 1 71 ? 92.469 80.933 35.256 1.00 17.71 71 SER C N 1
ATOM 4257 C CA . SER C 1 71 ? 91.096 81.113 34.746 1.00 18.42 71 SER C CA 1
ATOM 4258 C C . SER C 1 71 ? 90.906 82.570 34.300 1.00 17.96 71 SER C C 1
ATOM 4259 O O . SER C 1 71 ? 91.183 83.507 35.071 1.00 17.44 71 SER C O 1
ATOM 4262 N N . SER C 1 72 ? 90.456 82.770 33.064 1.00 18.83 72 SER C N 1
ATOM 4263 C CA . SER C 1 72 ? 90.323 84.087 32.509 1.00 22.51 72 SER C CA 1
ATOM 4264 C C . SER C 1 72 ? 89.387 85.043 33.273 1.00 22.51 72 SER C C 1
ATOM 4265 O O . SER C 1 72 ? 89.508 86.256 33.121 1.00 22.84 72 SER C O 1
ATOM 4268 N N . LYS C 1 73 ? 88.500 84.483 34.084 1.00 24.62 73 LYS C N 1
ATOM 4269 C CA . LYS C 1 73 ? 87.551 85.249 34.903 1.00 26.86 73 LYS C CA 1
ATOM 4270 C C . LYS C 1 73 ? 88.117 85.700 36.243 1.00 25.82 73 LYS C C 1
ATOM 4271 O O . LYS C 1 73 ? 87.483 86.464 36.970 1.00 26.14 73 LYS C O 1
ATOM 4277 N N . SER C 1 74 ? 89.274 85.201 36.641 1.00 24.55 74 SER C N 1
ATOM 4278 C CA . SER C 1 74 ? 89.814 85.608 37.927 1.00 24.73 74 SER C CA 1
ATOM 4279 C C . SER C 1 74 ? 90.381 87.032 37.894 1.00 22.94 74 SER C C 1
ATOM 4280 O O . SER C 1 74 ? 90.934 87.476 36.884 1.00 20.94 74 SER C O 1
ATOM 4283 N N . PRO C 1 75 ? 90.217 87.808 38.987 1.00 24.59 75 PRO C N 1
ATOM 4284 C CA . PRO C 1 75 ? 90.792 89.160 38.907 1.00 23.60 75 PRO C CA 1
ATOM 4285 C C . PRO C 1 75 ? 92.359 89.135 38.866 1.00 21.94 75 PRO C C 1
ATOM 4286 O O . PRO C 1 75 ? 93.003 90.139 38.569 1.00 21.91 75 PRO C O 1
ATOM 4290 N N . ARG C 1 76 ? 92.959 87.980 39.197 1.00 18.34 76 ARG C N 1
ATOM 4291 C CA . ARG C 1 76 ? 94.428 87.915 39.136 1.00 16.06 76 ARG C CA 1
ATOM 4292 C C . ARG C 1 76 ? 94.882 87.011 37.984 1.00 14.00 76 ARG C C 1
ATOM 4293 O O . ARG C 1 76 ? 96.034 86.522 38.015 1.00 13.23 76 ARG C O 1
ATOM 4301 N N . TYR C 1 77 ? 94.035 86.844 36.981 1.00 12.04 77 TYR C N 1
ATOM 4302 C CA . TYR C 1 77 ? 94.364 86.005 35.779 1.00 13.12 77 TYR C CA 1
ATOM 4303 C C . TYR C 1 77 ? 95.716 86.361 35.106 1.00 13.46 77 TYR C C 1
ATOM 4304 O O . TYR C 1 77 ? 96.581 85.495 34.919 1.00 12.60 77 TYR C O 1
ATOM 4313 N N . VAL C 1 78 ? 95.871 87.611 34.735 1.00 12.07 78 VAL C N 1
ATOM 4314 C CA . VAL C 1 78 ? 97.086 88.006 34.030 1.00 12.12 78 VAL C CA 1
ATOM 4315 C C . VAL C 1 78 ? 98.311 87.781 34.933 1.00 12.19 78 VAL C C 1
ATOM 4316 O O . VAL C 1 78 ? 99.332 87.286 34.462 1.00 11.29 78 VAL C O 1
ATOM 4320 N N . GLU C 1 79 ? 98.245 88.148 36.205 1.00 12.21 79 GLU C N 1
ATOM 4321 C CA . GLU C 1 79 ? 99.358 87.963 37.135 1.00 12.25 79 GLU C CA 1
ATOM 4322 C C . GLU C 1 79 ? 99.671 86.414 37.165 1.00 10.39 79 GLU C C 1
ATOM 4323 O O . GLU C 1 79 ? 100.860 85.997 37.218 1.00 12.30 79 GLU C O 1
ATOM 4329 N N . GLU C 1 80 ? 98.650 85.595 37.204 1.00 10.65 80 GLU C N 1
ATOM 4330 C CA . GLU C 1 80 ? 98.835 84.139 37.286 1.00 11.51 80 GLU C CA 1
ATOM 4331 C C . GLU C 1 80 ? 99.452 83.602 36.009 1.00 9.70 80 GLU C C 1
ATOM 4332 O O . GLU C 1 80 ? 100.314 82.700 36.077 1.00 9.03 80 GLU C O 1
ATOM 4338 N N . VAL C 1 81 ? 98.999 84.104 34.868 1.00 10.17 81 VAL C N 1
ATOM 4339 C CA . VAL C 1 81 ? 99.524 83.656 33.588 1.00 8.41 81 VAL C CA 1
ATOM 4340 C C . VAL C 1 81 ? 101.007 83.988 33.522 1.00 8.79 81 VAL C C 1
ATOM 4341 O O . VAL C 1 81 ? 101.802 83.160 33.076 1.00 8.56 81 VAL C O 1
ATOM 4345 N N . TYR C 1 82 ? 101.395 85.218 33.887 1.00 7.64 82 TYR C N 1
ATOM 4346 C CA . TYR C 1 82 ? 102.819 85.508 33.751 1.00 8.45 82 TYR C CA 1
ATOM 4347 C C . TYR C 1 82 ? 103.654 84.841 34.844 1.00 7.54 82 TYR C C 1
ATOM 4348 O O . TYR C 1 82 ? 104.879 84.681 34.670 1.00 7.94 82 TYR C O 1
ATOM 4357 N N . ARG C 1 83 ? 103.073 84.492 35.999 1.00 6.99 83 ARG C N 1
ATOM 4358 C CA . ARG C 1 83 ? 103.833 83.658 36.914 1.00 7.39 83 ARG C CA 1
ATOM 4359 C C . ARG C 1 83 ? 104.063 82.269 36.272 1.00 8.31 83 ARG C C 1
ATOM 4360 O O . ARG C 1 83 ? 105.142 81.721 36.435 1.00 7.84 83 ARG C O 1
ATOM 4368 N N . VAL C 1 84 ? 103.037 81.720 35.607 1.00 8.30 84 VAL C N 1
ATOM 4369 C CA . VAL C 1 84 ? 103.312 80.450 34.882 1.00 8.55 84 VAL C CA 1
ATOM 4370 C C . VAL C 1 84 ? 104.488 80.682 33.872 1.00 8.67 84 VAL C C 1
ATOM 4371 O O . VAL C 1 84 ? 105.406 79.860 33.760 1.00 8.55 84 VAL C O 1
ATOM 4375 N N . ALA C 1 85 ? 104.449 81.803 33.146 1.00 7.77 85 ALA C N 1
ATOM 4376 C CA . ALA C 1 85 ? 105.497 82.082 32.153 1.00 6.75 85 ALA C CA 1
ATOM 4377 C C . ALA C 1 85 ? 106.872 82.152 32.818 1.00 7.63 85 ALA C C 1
ATOM 4378 O O . ALA C 1 85 ? 107.861 81.616 32.265 1.00 7.38 85 ALA C O 1
ATOM 4380 N N . LEU C 1 86 ? 106.978 82.853 33.938 1.00 7.63 86 LEU C N 1
ATOM 4381 C CA . LEU C 1 86 ? 108.284 82.981 34.610 1.00 8.76 86 LEU C CA 1
ATOM 4382 C C . LEU C 1 86 ? 108.811 81.624 35.104 1.00 7.50 86 LEU C C 1
ATOM 4383 O O . LEU C 1 86 ? 110.046 81.334 35.020 1.00 7.91 86 LEU C O 1
ATOM 4388 N N . GLY C 1 87 ? 107.876 80.776 35.571 1.00 8.43 87 GLY C N 1
ATOM 4389 C CA . GLY C 1 87 ? 108.326 79.454 36.059 1.00 8.00 87 GLY C CA 1
ATOM 4390 C C . GLY C 1 87 ? 108.735 78.573 34.861 1.00 9.12 87 GLY C C 1
ATOM 4391 O O . GLY C 1 87 ? 109.694 77.834 34.946 1.00 8.30 87 GLY C O 1
ATOM 4392 N N . PHE C 1 88 ? 107.944 78.682 33.798 1.00 7.86 88 PHE C N 1
ATOM 4393 C CA . PHE C 1 88 ? 108.185 77.860 32.575 1.00 6.46 88 PHE C CA 1
ATOM 4394 C C . PHE C 1 88 ? 109.546 78.295 32.026 1.00 7.90 88 PHE C C 1
ATOM 4395 O O . PHE C 1 88 ? 110.320 77.413 31.604 1.00 9.34 88 PHE C O 1
ATOM 4403 N N . LYS C 1 89 ? 109.877 79.588 32.071 1.00 6.37 89 LYS C N 1
ATOM 4404 C CA . LYS C 1 89 ? 111.198 80.070 31.603 1.00 8.25 89 LYS C CA 1
ATOM 4405 C C . LYS C 1 89 ? 112.308 79.424 32.434 1.00 9.09 89 LYS C C 1
ATOM 4406 O O . LYS C 1 89 ? 113.293 78.904 31.816 1.00 7.68 89 LYS C O 1
ATOM 4412 N N . GLU C 1 90 ? 112.202 79.465 33.787 1.00 7.44 90 GLU C N 1
ATOM 4413 C CA . GLU C 1 90 ? 113.338 78.956 34.564 1.00 8.60 90 GLU C CA 1
ATOM 4414 C C . GLU C 1 90 ? 113.547 77.479 34.380 1.00 8.64 90 GLU C C 1
ATOM 4415 O O . GLU C 1 90 ? 114.698 77.034 34.282 1.00 9.38 90 GLU C O 1
ATOM 4421 N N . GLU C 1 91 ? 112.445 76.746 34.228 1.00 7.11 91 GLU C N 1
ATOM 4422 C CA . GLU C 1 91 ? 112.516 75.266 34.043 1.00 7.95 91 GLU C CA 1
ATOM 4423 C C . GLU C 1 91 ? 113.069 75.017 32.627 1.00 8.19 91 GLU C C 1
ATOM 4424 O O . GLU C 1 91 ? 113.931 74.120 32.436 1.00 8.64 91 GLU C O 1
ATOM 4430 N N . ALA C 1 92 ? 112.620 75.772 31.618 1.00 8.05 92 ALA C N 1
ATOM 4431 C CA . ALA C 1 92 ? 113.065 75.516 30.246 1.00 7.86 92 ALA C CA 1
ATOM 4432 C C . ALA C 1 92 ? 114.592 75.729 30.113 1.00 8.68 92 ALA C C 1
ATOM 4433 O O . ALA C 1 92 ? 115.245 74.940 29.358 1.00 10.88 92 ALA C O 1
ATOM 4435 N N . ARG C 1 93 ? 115.161 76.745 30.793 1.00 9.28 93 ARG C N 1
ATOM 4436 C CA . ARG C 1 93 ? 116.583 76.936 30.647 1.00 9.43 93 ARG C CA 1
ATOM 4437 C C . ARG C 1 93 ? 117.279 75.729 31.233 1.00 11.20 93 ARG C C 1
ATOM 4438 O O . ARG C 1 93 ? 118.274 75.277 30.652 1.00 10.05 93 ARG C O 1
ATOM 4446 N N . ARG C 1 94 ? 116.824 75.247 32.378 1.00 9.05 94 ARG C N 1
ATOM 4447 C CA . ARG C 1 94 ? 117.487 74.047 32.958 1.00 10.25 94 ARG C CA 1
ATOM 4448 C C . ARG C 1 94 ? 117.322 72.809 32.082 1.00 11.28 94 ARG C C 1
ATOM 4449 O O . ARG C 1 94 ? 118.297 72.019 31.927 1.00 10.87 94 ARG C O 1
ATOM 4457 N N . VAL C 1 95 ? 116.116 72.634 31.522 1.00 9.10 95 VAL C N 1
ATOM 4458 C CA . VAL C 1 95 ? 115.930 71.457 30.693 1.00 8.64 95 VAL C CA 1
ATOM 4459 C C . VAL C 1 95 ? 116.853 71.584 29.451 1.00 9.90 95 VAL C C 1
ATOM 4460 O O . VAL C 1 95 ? 117.446 70.588 29.013 1.00 10.79 95 VAL C O 1
ATOM 4464 N N . ALA C 1 96 ? 116.962 72.771 28.836 1.00 8.79 96 ALA C N 1
ATOM 4465 C CA . ALA C 1 96 ? 117.768 72.927 27.631 1.00 10.41 96 ALA C CA 1
ATOM 4466 C C . ALA C 1 96 ? 119.222 72.697 27.934 1.00 12.16 96 ALA C C 1
ATOM 4467 O O . ALA C 1 96 ? 119.889 72.043 27.139 1.00 12.17 96 ALA C O 1
ATOM 4469 N N . GLU C 1 97 ? 119.703 73.245 29.058 1.00 12.44 97 GLU C N 1
ATOM 4470 C CA . GLU C 1 97 ? 121.137 73.053 29.372 1.00 14.03 97 GLU C CA 1
ATOM 4471 C C . GLU C 1 97 ? 121.446 71.585 29.627 1.00 13.12 97 GLU C C 1
ATOM 4472 O O . GLU C 1 97 ? 122.495 71.111 29.152 1.00 13.16 97 GLU C O 1
ATOM 4478 N N . GLU C 1 98 ? 120.539 70.859 30.259 1.00 11.54 98 GLU C N 1
ATOM 4479 C CA . GLU C 1 98 ? 120.739 69.416 30.519 1.00 12.84 98 GLU C CA 1
ATOM 4480 C C . GLU C 1 98 ? 120.677 68.637 29.196 1.00 12.51 98 GLU C C 1
ATOM 4481 O O . GLU C 1 98 ? 121.425 67.669 29.006 1.00 12.73 98 GLU C O 1
ATOM 4487 N N . ALA C 1 99 ? 119.754 69.010 28.294 1.00 11.18 99 ALA C N 1
ATOM 4488 C CA . ALA C 1 99 ? 119.666 68.288 27.040 1.00 10.08 99 ALA C CA 1
ATOM 4489 C C . ALA C 1 99 ? 120.968 68.501 26.228 1.00 11.00 99 ALA C C 1
ATOM 4490 O O . ALA C 1 99 ? 121.431 67.557 25.575 1.00 10.40 99 ALA C O 1
ATOM 4492 N N . GLU C 1 100 ? 121.535 69.706 26.235 1.00 10.42 100 GLU C N 1
ATOM 4493 C CA . GLU C 1 100 ? 122.763 69.949 25.460 1.00 12.61 100 GLU C CA 1
ATOM 4494 C C . GLU C 1 100 ? 123.872 69.069 26.033 1.00 12.60 100 GLU C C 1
ATOM 4495 O O . GLU C 1 100 ? 124.657 68.430 25.263 1.00 14.31 100 GLU C O 1
ATOM 4501 N N . ARG C 1 101 ? 123.961 69.048 27.336 1.00 13.62 101 ARG C N 1
ATOM 4502 C CA . ARG C 1 101 ? 125.009 68.236 28.010 1.00 14.20 101 ARG C CA 1
ATOM 4503 C C . ARG C 1 101 ? 124.856 66.762 27.751 1.00 15.02 101 ARG C C 1
ATOM 4504 O O . ARG C 1 101 ? 125.857 66.011 27.564 1.00 14.65 101 ARG C O 1
ATOM 4512 N N . ARG C 1 102 ? 123.616 66.308 27.782 1.00 13.20 102 ARG C N 1
ATOM 4513 C CA . ARG C 1 102 ? 123.360 64.861 27.646 1.00 13.83 102 ARG C CA 1
ATOM 4514 C C . ARG C 1 102 ? 123.523 64.328 26.242 1.00 13.41 102 ARG C C 1
ATOM 4515 O O . ARG C 1 102 ? 124.101 63.215 26.032 1.00 14.51 102 ARG C O 1
ATOM 4523 N N . PHE C 1 103 ? 123.031 65.079 25.248 1.00 11.25 103 PHE C N 1
ATOM 4524 C CA . PHE C 1 103 ? 123.062 64.644 23.861 1.00 10.60 103 PHE C CA 1
ATOM 4525 C C . PHE C 1 103 ? 124.196 65.224 23.004 1.00 9.88 103 PHE C C 1
ATOM 4526 O O . PHE C 1 103 ? 124.533 64.679 21.950 1.00 11.46 103 PHE C O 1
ATOM 4534 N N . GLY C 1 104 ? 124.749 66.363 23.404 1.00 11.77 104 GLY C N 1
ATOM 4535 C CA . GLY C 1 104 ? 125.831 66.964 22.650 1.00 12.57 104 GLY C CA 1
ATOM 4536 C C . GLY C 1 104 ? 125.468 67.308 21.211 1.00 12.19 104 GLY C C 1
ATOM 4537 O O . GLY C 1 104 ? 126.231 67.084 20.264 1.00 16.37 104 GLY C O 1
ATOM 4538 N N . LEU C 1 105 ? 124.265 67.885 21.047 1.00 11.91 105 LEU C N 1
ATOM 4539 C CA . LEU C 1 105 ? 123.767 68.296 19.746 1.00 11.28 105 LEU C CA 1
ATOM 4540 C C . LEU C 1 105 ? 123.347 69.764 19.827 1.00 11.06 105 LEU C C 1
ATOM 4541 O O . LEU C 1 105 ? 122.994 70.242 20.895 1.00 12.01 105 LEU C O 1
ATOM 4546 N N . PRO C 1 106 ? 123.416 70.466 18.695 1.00 12.46 106 PRO C N 1
ATOM 4547 C CA . PRO C 1 106 ? 122.995 71.895 18.621 1.00 11.44 106 PRO C CA 1
ATOM 4548 C C . PRO C 1 106 ? 121.544 71.960 19.087 1.00 10.68 106 PRO C C 1
ATOM 4549 O O . PRO C 1 106 ? 120.746 71.111 18.753 1.00 10.32 106 PRO C O 1
ATOM 4553 N N . LEU C 1 107 ? 121.230 72.996 19.838 1.00 9.60 107 LEU C N 1
ATOM 4554 C CA . LEU C 1 107 ? 119.860 73.118 20.345 1.00 8.96 107 LEU C CA 1
ATOM 4555 C C . LEU C 1 107 ? 119.137 74.346 19.873 1.00 9.40 107 LEU C C 1
ATOM 4556 O O . LEU C 1 107 ? 119.725 75.438 19.851 1.00 9.01 107 LEU C O 1
ATOM 4561 N N . PHE C 1 108 ? 117.901 74.098 19.510 1.00 8.51 108 PHE C N 1
ATOM 4562 C CA . PHE C 1 108 ? 116.966 75.120 19.061 1.00 8.30 108 PHE C CA 1
ATOM 4563 C C . PHE C 1 108 ? 115.788 75.185 19.982 1.00 7.69 108 PHE C C 1
ATOM 4564 O O . PHE C 1 108 ? 115.490 74.262 20.708 1.00 8.24 108 PHE C O 1
ATOM 4572 N N A LEU C 1 109 ? 115.096 76.328 19.927 0.62 6.74 109 LEU C N 1
ATOM 4573 N N B LEU C 1 109 ? 115.073 76.308 19.910 0.38 6.94 109 LEU C N 1
ATOM 4574 C CA A LEU C 1 109 ? 113.906 76.513 20.778 0.62 6.73 109 LEU C CA 1
ATOM 4575 C CA B LEU C 1 109 ? 113.869 76.518 20.721 0.38 6.91 109 LEU C CA 1
ATOM 4576 C C A LEU C 1 109 ? 112.679 76.872 19.908 0.62 6.77 109 LEU C C 1
ATOM 4577 C C B LEU C 1 109 ? 112.667 76.825 19.844 0.38 7.22 109 LEU C C 1
ATOM 4578 O O A LEU C 1 109 ? 112.823 77.532 18.915 0.62 7.34 109 LEU C O 1
ATOM 4579 O O B LEU C 1 109 ? 112.801 77.420 18.781 0.38 8.82 109 LEU C O 1
ATOM 4588 N N . ALA C 1 110 ? 111.495 76.401 20.297 1.00 7.03 110 ALA C N 1
ATOM 4589 C CA . ALA C 1 110 ? 110.256 76.749 19.605 1.00 8.51 110 ALA C CA 1
ATOM 4590 C C . ALA C 1 110 ? 109.248 77.025 20.677 1.00 8.70 110 ALA C C 1
ATOM 4591 O O . ALA C 1 110 ? 109.258 76.351 21.695 1.00 10.15 110 ALA C O 1
ATOM 4593 N N . GLY C 1 111 ? 108.448 78.083 20.505 1.00 6.78 111 GLY C N 1
ATOM 4594 C CA . GLY C 1 111 ? 107.424 78.297 21.509 1.00 6.96 111 GLY C CA 1
ATOM 4595 C C . GLY C 1 111 ? 106.169 78.700 20.757 1.00 6.37 111 GLY C C 1
ATOM 4596 O O . GLY C 1 111 ? 106.242 79.367 19.709 1.00 7.41 111 GLY C O 1
ATOM 4597 N N . GLY C 1 112 ? 104.999 78.265 21.279 1.00 6.82 112 GLY C N 1
ATOM 4598 C CA . GLY C 1 112 ? 103.744 78.714 20.650 1.00 7.22 112 GLY C CA 1
ATOM 4599 C C . GLY C 1 112 ? 102.972 79.596 21.663 1.00 7.40 112 GLY C C 1
ATOM 4600 O O . GLY C 1 112 ? 102.773 79.229 22.840 1.00 9.02 112 GLY C O 1
ATOM 4601 N N . SER C 1 113 ? 102.463 80.756 21.177 1.00 8.16 113 SER C N 1
ATOM 4602 C CA . SER C 1 113 ? 101.641 81.677 22.027 1.00 7.61 113 SER C CA 1
ATOM 4603 C C . SER C 1 113 ? 102.429 81.973 23.363 1.00 7.48 113 SER C C 1
ATOM 4604 O O . SER C 1 113 ? 103.515 82.611 23.332 1.00 8.34 113 SER C O 1
ATOM 4607 N N . LEU C 1 114 ? 101.901 81.655 24.566 1.00 8.08 114 LEU C N 1
ATOM 4608 C CA . LEU C 1 114 ? 102.659 81.925 25.782 1.00 7.28 114 LEU C CA 1
ATOM 4609 C C . LEU C 1 114 ? 104.100 81.365 25.718 1.00 7.41 114 LEU C C 1
ATOM 4610 O O . LEU C 1 114 ? 105.058 82.010 26.204 1.00 7.17 114 LEU C O 1
ATOM 4615 N N . GLY C 1 115 ? 104.255 80.201 25.081 1.00 6.86 115 GLY C N 1
ATOM 4616 C CA . GLY C 1 115 ? 105.582 79.632 24.962 1.00 7.00 115 GLY C CA 1
ATOM 4617 C C . GLY C 1 115 ? 106.496 80.519 24.118 1.00 6.34 115 GLY C C 1
ATOM 4618 O O . GLY C 1 115 ? 107.687 80.534 24.352 1.00 7.53 115 GLY C O 1
ATOM 4619 N N . ALA C 1 116 ? 105.932 81.216 23.116 1.00 6.72 116 ALA C N 1
ATOM 4620 C CA . ALA C 1 116 ? 106.799 82.166 22.339 1.00 7.04 116 ALA C CA 1
ATOM 4621 C C . ALA C 1 116 ? 107.238 83.328 23.212 1.00 6.51 116 ALA C C 1
ATOM 4622 O O . ALA C 1 116 ? 108.377 83.793 23.072 1.00 6.52 116 ALA C O 1
ATOM 4624 N N . PHE C 1 117 ? 106.344 83.809 24.112 1.00 6.38 117 PHE C N 1
ATOM 4625 C CA . PHE C 1 117 ? 106.748 84.852 25.042 1.00 7.84 117 PHE C CA 1
ATOM 4626 C C . PHE C 1 117 ? 107.840 84.319 25.960 1.00 6.77 117 PHE C C 1
ATOM 4627 O O . PHE C 1 117 ? 108.772 85.044 26.272 1.00 7.23 117 PHE C O 1
ATOM 4635 N N . VAL C 1 118 ? 107.732 83.059 26.423 1.00 6.70 118 VAL C N 1
ATOM 4636 C CA . VAL C 1 118 ? 108.802 82.482 27.297 1.00 5.99 118 VAL C CA 1
ATOM 4637 C C . VAL C 1 118 ? 110.133 82.386 26.492 1.00 7.65 118 VAL C C 1
ATOM 4638 O O . VAL C 1 118 ? 111.207 82.620 27.073 1.00 8.50 118 VAL C O 1
ATOM 4642 N N . ALA C 1 119 ? 110.043 82.078 25.195 1.00 7.05 119 ALA C N 1
ATOM 4643 C CA . ALA C 1 119 ? 111.296 82.084 24.376 1.00 6.52 119 ALA C CA 1
ATOM 4644 C C . ALA C 1 119 ? 111.908 83.438 24.404 1.00 8.26 119 ALA C C 1
ATOM 4645 O O . ALA C 1 119 ? 113.130 83.549 24.507 1.00 8.86 119 ALA C O 1
ATOM 4647 N N . HIS C 1 120 ? 111.088 84.494 24.296 1.00 7.70 120 HIS C N 1
ATOM 4648 C CA . HIS C 1 120 ? 111.680 85.846 24.396 1.00 7.98 120 HIS C CA 1
ATOM 4649 C C . HIS C 1 120 ? 112.263 86.083 25.799 1.00 7.23 120 HIS C C 1
ATOM 4650 O O . HIS C 1 120 ? 113.329 86.719 25.875 1.00 7.68 120 HIS C O 1
ATOM 4657 N N . LEU C 1 121 ? 111.562 85.658 26.888 1.00 7.62 121 LEU C N 1
ATOM 4658 C CA . LEU C 1 121 ? 112.161 85.843 28.241 1.00 8.85 121 LEU C CA 1
ATOM 4659 C C . LEU C 1 121 ? 113.534 85.177 28.293 1.00 10.12 121 LEU C C 1
ATOM 4660 O O . LEU C 1 121 ? 114.495 85.746 28.911 1.00 10.52 121 LEU C O 1
ATOM 4665 N N . LEU C 1 122 ? 113.662 83.982 27.707 1.00 9.36 122 LEU C N 1
ATOM 4666 C CA . LEU C 1 122 ? 114.947 83.281 27.686 1.00 8.35 122 LEU C CA 1
ATOM 4667 C C . LEU C 1 122 ? 116.041 84.037 26.939 1.00 8.95 122 LEU C C 1
ATOM 4668 O O . LEU C 1 122 ? 117.164 84.186 27.471 1.00 9.68 122 LEU C O 1
ATOM 4673 N N . LEU C 1 123 ? 115.728 84.549 25.740 1.00 7.62 123 LEU C N 1
ATOM 4674 C CA . LEU C 1 123 ? 116.732 85.318 24.984 1.00 8.42 123 LEU C CA 1
ATOM 4675 C C . LEU C 1 123 ? 117.081 86.606 25.778 1.00 9.95 123 LEU C C 1
ATOM 4676 O O . LEU C 1 123 ? 118.222 87.011 25.724 1.00 10.64 123 LEU C O 1
ATOM 4681 N N . ALA C 1 124 ? 116.102 87.230 26.410 1.00 10.26 124 ALA C N 1
ATOM 4682 C CA . ALA C 1 124 ? 116.355 88.510 27.164 1.00 11.14 124 ALA C CA 1
ATOM 4683 C C . ALA C 1 124 ? 117.287 88.291 28.343 1.00 13.27 124 ALA C C 1
ATOM 4684 O O . ALA C 1 124 ? 118.013 89.241 28.736 1.00 14.14 124 ALA C O 1
ATOM 4686 N N . GLU C 1 125 ? 117.370 87.058 28.827 1.00 11.91 125 GLU C N 1
ATOM 4687 C CA . GLU C 1 125 ? 118.232 86.738 29.965 1.00 13.60 125 GLU C CA 1
ATOM 4688 C C . GLU C 1 125 ? 119.503 86.058 29.477 1.00 14.47 125 GLU C C 1
ATOM 4689 O O . GLU C 1 125 ? 120.229 85.459 30.291 1.00 17.20 125 GLU C O 1
ATOM 4695 N N . GLY C 1 126 ? 119.757 86.107 28.173 1.00 13.41 126 GLY C N 1
ATOM 4696 C CA . GLY C 1 126 ? 121.032 85.576 27.714 1.00 12.72 126 GLY C CA 1
ATOM 4697 C C . GLY C 1 126 ? 121.162 84.155 27.319 1.00 15.03 126 GLY C C 1
ATOM 4698 O O . GLY C 1 126 ? 122.283 83.703 27.057 1.00 14.78 126 GLY C O 1
ATOM 4699 N N . PHE C 1 127 ? 120.040 83.443 27.193 1.00 13.35 127 PHE C N 1
ATOM 4700 C CA . PHE C 1 127 ? 120.166 82.067 26.744 1.00 14.41 127 PHE C CA 1
ATOM 4701 C C . PHE C 1 127 ? 120.455 82.156 25.247 1.00 12.67 127 PHE C C 1
ATOM 4702 O O . PHE C 1 127 ? 119.869 82.969 24.499 1.00 12.06 127 PHE C O 1
ATOM 4710 N N . ARG C 1 128 ? 121.390 81.304 24.795 1.00 10.99 128 ARG C N 1
ATOM 4711 C CA . ARG C 1 128 ? 121.820 81.313 23.433 1.00 11.70 128 ARG C CA 1
ATOM 4712 C C . ARG C 1 128 ? 121.690 80.024 22.621 1.00 12.32 128 ARG C C 1
ATOM 4713 O O . ARG C 1 128 ? 122.679 79.256 22.418 1.00 13.90 128 ARG C O 1
ATOM 4721 N N . PRO C 1 129 ? 120.474 79.677 22.250 1.00 11.81 129 PRO C N 1
ATOM 4722 C CA . PRO C 1 129 ? 120.288 78.496 21.420 1.00 10.82 129 PRO C CA 1
ATOM 4723 C C . PRO C 1 129 ? 120.758 78.877 19.995 1.00 9.75 129 PRO C C 1
ATOM 4724 O O . PRO C 1 129 ? 121.131 80.031 19.702 1.00 10.23 129 PRO C O 1
ATOM 4728 N N . ARG C 1 130 ? 120.713 77.925 19.067 1.00 8.80 130 ARG C N 1
ATOM 4729 C CA . ARG C 1 130 ? 121.180 78.129 17.694 1.00 9.26 130 ARG C CA 1
ATOM 4730 C C . ARG C 1 130 ? 120.105 78.852 16.846 1.00 7.85 130 ARG C C 1
ATOM 4731 O O . ARG C 1 130 ? 120.412 79.392 15.765 1.00 10.75 130 ARG C O 1
ATOM 4739 N N . GLY C 1 131 ? 118.891 78.914 17.387 1.00 7.86 131 GLY C N 1
ATOM 4740 C CA . GLY C 1 131 ? 117.837 79.573 16.641 1.00 6.53 131 GLY C CA 1
ATOM 4741 C C . GLY C 1 131 ? 116.506 79.346 17.370 1.00 7.26 131 GLY C C 1
ATOM 4742 O O . GLY C 1 131 ? 116.377 78.422 18.153 1.00 8.15 131 GLY C O 1
ATOM 4743 N N . VAL C 1 132 ? 115.571 80.252 17.125 1.00 6.45 132 VAL C N 1
ATOM 4744 C CA . VAL C 1 132 ? 114.281 80.180 17.832 1.00 6.31 132 VAL C CA 1
ATOM 4745 C C . VAL C 1 132 ? 113.135 80.385 16.867 1.00 5.61 132 VAL C C 1
ATOM 4746 O O . VAL C 1 132 ? 113.169 81.293 16.033 1.00 6.88 132 VAL C O 1
ATOM 4750 N N . LEU C 1 133 ? 112.089 79.563 17.024 1.00 6.60 133 LEU C N 1
ATOM 4751 C CA . LEU C 1 133 ? 110.774 79.742 16.255 1.00 5.99 133 LEU C CA 1
ATOM 4752 C C . LEU C 1 133 ? 109.787 80.262 17.275 1.00 6.26 133 LEU C C 1
ATOM 4753 O O . LEU C 1 133 ? 109.599 79.683 18.329 1.00 6.74 133 LEU C O 1
ATOM 4758 N N . ALA C 1 134 ? 109.160 81.389 16.960 1.00 7.00 134 ALA C N 1
ATOM 4759 C CA . ALA C 1 134 ? 108.133 81.968 17.849 1.00 7.34 134 ALA C CA 1
ATOM 4760 C C . ALA C 1 134 ? 106.862 81.919 17.019 1.00 6.09 134 ALA C C 1
ATOM 4761 O O . ALA C 1 134 ? 106.688 82.750 16.134 1.00 6.49 134 ALA C O 1
ATOM 4763 N N . PHE C 1 135 ? 106.003 80.949 17.329 1.00 5.17 135 PHE C N 1
ATOM 4764 C CA . PHE C 1 135 ? 104.725 80.784 16.675 1.00 5.19 135 PHE C CA 1
ATOM 4765 C C . PHE C 1 135 ? 103.573 81.493 17.403 1.00 5.94 135 PHE C C 1
ATOM 4766 O O . PHE C 1 135 ? 103.495 81.453 18.618 1.00 6.34 135 PHE C O 1
ATOM 4774 N N . ILE C 1 136 ? 102.737 82.198 16.607 1.00 7.13 136 ILE C N 1
ATOM 4775 C CA . ILE C 1 136 ? 101.507 82.848 17.062 1.00 6.88 136 ILE C CA 1
ATOM 4776 C C . ILE C 1 136 ? 101.696 83.566 18.398 1.00 8.25 136 ILE C C 1
ATOM 4777 O O . ILE C 1 136 ? 100.920 83.434 19.326 1.00 7.53 136 ILE C O 1
ATOM 4782 N N . GLY C 1 137 ? 102.771 84.343 18.491 1.00 6.93 137 GLY C N 1
ATOM 4783 C CA . GLY C 1 137 ? 103.106 84.997 19.740 1.00 7.47 137 GLY C CA 1
ATOM 4784 C C . GLY C 1 137 ? 103.734 86.389 19.593 1.00 8.03 137 GLY C C 1
ATOM 4785 O O . GLY C 1 137 ? 103.752 86.982 18.503 1.00 8.55 137 GLY C O 1
ATOM 4786 N N . SER C 1 138 ? 104.304 86.834 20.698 1.00 8.67 138 SER C N 1
ATOM 4787 C CA . SER C 1 138 ? 104.826 88.199 20.826 1.00 8.82 138 SER C CA 1
ATOM 4788 C C . SER C 1 138 ? 105.846 88.267 21.940 1.00 9.27 138 SER C C 1
ATOM 4789 O O . SER C 1 138 ? 105.827 87.450 22.868 1.00 9.81 138 SER C O 1
ATOM 4792 N N . GLY C 1 139 ? 106.721 89.257 21.813 1.00 8.54 139 GLY C N 1
ATOM 4793 C CA . GLY C 1 139 ? 107.717 89.572 22.829 1.00 7.97 139 GLY C CA 1
ATOM 4794 C C . GLY C 1 139 ? 107.256 90.587 23.876 1.00 8.58 139 GLY C C 1
ATOM 4795 O O . GLY C 1 139 ? 108.057 91.031 24.657 1.00 9.02 139 GLY C O 1
ATOM 4796 N N . PHE C 1 140 ? 106.008 91.020 23.808 1.00 8.83 140 PHE C N 1
ATOM 4797 C CA . PHE C 1 140 ? 105.398 91.911 24.784 1.00 9.82 140 PHE C CA 1
ATOM 4798 C C . PHE C 1 140 ? 104.264 91.126 25.432 1.00 9.59 140 PHE C C 1
ATOM 4799 O O . PHE C 1 140 ? 103.642 90.278 24.828 1.00 11.76 140 PHE C O 1
ATOM 4807 N N . PRO C 1 141 ? 104.050 91.360 26.730 1.00 10.94 141 PRO C N 1
ATOM 4808 C CA . PRO C 1 141 ? 102.941 90.652 27.411 1.00 10.40 141 PRO C CA 1
ATOM 4809 C C . PRO C 1 141 ? 101.630 91.191 26.866 1.00 12.61 141 PRO C C 1
ATOM 4810 O O . PRO C 1 141 ? 101.608 92.249 26.214 1.00 14.90 141 PRO C O 1
ATOM 4822 N N . LYS C 1 143 ? 97.889 92.857 26.410 1.00 17.64 143 LYS C N 1
ATOM 4823 C CA . LYS C 1 143 ? 97.340 94.126 26.877 1.00 19.86 143 LYS C CA 1
ATOM 4824 C C . LYS C 1 143 ? 96.639 93.802 28.205 1.00 18.80 143 LYS C C 1
ATOM 4825 O O . LYS C 1 143 ? 96.011 92.783 28.342 1.00 18.27 143 LYS C O 1
ATOM 4831 N N . LEU C 1 144 ? 96.826 94.680 29.183 1.00 17.99 144 LEU C N 1
ATOM 4832 C CA . LEU C 1 144 ? 96.274 94.508 30.528 1.00 18.22 144 LEU C CA 1
ATOM 4833 C C . LEU C 1 144 ? 94.860 95.068 30.729 1.00 17.78 144 LEU C C 1
ATOM 4834 O O . LEU C 1 144 ? 94.668 96.268 30.606 1.00 18.69 144 LEU C O 1
ATOM 4839 N N . PRO C 1 145 ? 93.862 94.199 30.925 1.00 18.74 145 PRO C N 1
ATOM 4840 C CA . PRO C 1 145 ? 92.498 94.714 31.153 1.00 19.46 145 PRO C CA 1
ATOM 4841 C C . PRO C 1 145 ? 92.452 95.616 32.381 1.00 20.59 145 PRO C C 1
ATOM 4842 O O . PRO C 1 145 ? 93.085 95.373 33.420 1.00 18.88 145 PRO C O 1
ATOM 4846 N N . GLN C 1 146 ? 91.613 96.662 32.296 1.00 22.96 146 GLN C N 1
ATOM 4847 C CA . GLN C 1 146 ? 91.509 97.633 33.376 1.00 25.95 146 GLN C CA 1
ATOM 4848 C C . GLN C 1 146 ? 91.253 97.038 34.754 1.00 25.62 146 GLN C C 1
ATOM 4849 O O . GLN C 1 146 ? 91.791 97.495 35.797 1.00 25.59 146 GLN C O 1
ATOM 4855 N N . GLY C 1 147 ? 90.444 95.983 34.771 1.00 22.55 147 GLY C N 1
ATOM 4856 C CA . GLY C 1 147 ? 90.084 95.374 36.029 1.00 22.58 147 GLY C CA 1
ATOM 4857 C C . GLY C 1 147 ? 91.060 94.337 36.577 1.00 22.82 147 GLY C C 1
ATOM 4858 O O . GLY C 1 147 ? 90.801 93.727 37.612 1.00 25.92 147 GLY C O 1
ATOM 4859 N N . GLN C 1 148 ? 92.174 94.105 35.891 1.00 22.91 148 GLN C N 1
ATOM 4860 C CA . GLN C 1 148 ? 93.092 93.118 36.418 1.00 22.49 148 GLN C CA 1
ATOM 4861 C C . GLN C 1 148 ? 93.978 93.635 37.537 1.00 24.65 148 GLN C C 1
ATOM 4862 O O . GLN C 1 148 ? 94.440 94.788 37.539 1.00 24.96 148 GLN C O 1
ATOM 4868 N N . VAL C 1 149 ? 94.189 92.781 38.533 1.00 24.28 149 VAL C N 1
ATOM 4869 C CA . VAL C 1 149 ? 95.051 93.165 39.648 1.00 25.29 149 VAL C CA 1
ATOM 4870 C C . VAL C 1 149 ? 96.464 92.583 39.448 1.00 24.02 149 VAL C C 1
ATOM 4871 O O . VAL C 1 149 ? 96.586 91.372 39.337 1.00 24.55 149 VAL C O 1
ATOM 4875 N N . VAL C 1 150 ? 97.496 93.433 39.379 1.00 22.29 150 VAL C N 1
ATOM 4876 C CA . VAL C 1 150 ? 98.895 92.916 39.253 1.00 20.92 150 VAL C CA 1
ATOM 4877 C C . VAL C 1 150 ? 99.746 93.518 40.344 1.00 20.04 150 VAL C C 1
ATOM 4878 O O . VAL C 1 150 ? 100.124 94.698 40.318 1.00 19.70 150 VAL C O 1
ATOM 4882 N N . GLU C 1 151 ? 100.075 92.659 41.306 1.00 18.59 151 GLU C N 1
ATOM 4883 C CA . GLU C 1 151 ? 100.899 93.022 42.426 1.00 19.52 151 GLU C CA 1
ATOM 4884 C C . GLU C 1 151 ? 102.251 92.289 42.528 1.00 16.64 151 GLU C C 1
ATOM 4885 O O . GLU C 1 151 ? 103.170 92.771 43.192 1.00 16.71 151 GLU C O 1
ATOM 4891 N N . ASP C 1 152 ? 102.360 91.145 41.879 1.00 14.83 152 ASP C N 1
ATOM 4892 C CA . ASP C 1 152 ? 103.591 90.373 41.912 1.00 11.99 152 ASP C CA 1
ATOM 4893 C C . ASP C 1 152 ? 104.682 91.211 41.292 1.00 13.14 152 ASP C C 1
ATOM 4894 O O . ASP C 1 152 ? 104.604 91.545 40.111 1.00 11.74 152 ASP C O 1
ATOM 4899 N N . PRO C 1 153 ? 105.729 91.558 42.015 1.00 13.92 153 PRO C N 1
ATOM 4900 C CA . PRO C 1 153 ? 106.777 92.397 41.452 1.00 13.82 153 PRO C CA 1
ATOM 4901 C C . PRO C 1 153 ? 107.437 91.803 40.214 1.00 12.90 153 PRO C C 1
ATOM 4902 O O . PRO C 1 153 ? 107.919 92.566 39.346 1.00 13.68 153 PRO C O 1
ATOM 4906 N N . GLY C 1 154 ? 107.514 90.465 40.124 1.00 11.93 154 GLY C N 1
ATOM 4907 C CA . GLY C 1 154 ? 108.145 89.866 38.969 1.00 12.36 154 GLY C CA 1
ATOM 4908 C C . GLY C 1 154 ? 107.268 90.027 37.720 1.00 11.13 154 GLY C C 1
ATOM 4909 O O . GLY C 1 154 ? 107.806 90.131 36.616 1.00 11.74 154 GLY C O 1
ATOM 4910 N N . VAL C 1 155 ? 105.941 90.089 37.893 1.00 10.77 155 VAL C N 1
ATOM 4911 C CA . VAL C 1 155 ? 105.062 90.248 36.713 1.00 10.44 155 VAL C CA 1
ATOM 4912 C C . VAL C 1 155 ? 105.070 91.763 36.392 1.00 11.76 155 VAL C C 1
ATOM 4913 O O . VAL C 1 155 ? 105.094 92.139 35.198 1.00 11.27 155 VAL C O 1
ATOM 4917 N N . LEU C 1 156 ? 105.098 92.606 37.416 1.00 12.43 156 LEU C N 1
ATOM 4918 C CA . LEU C 1 156 ? 105.187 94.062 37.098 1.00 13.18 156 LEU C CA 1
ATOM 4919 C C . LEU C 1 156 ? 106.452 94.397 36.304 1.00 13.65 156 LEU C C 1
ATOM 4920 O O . LEU C 1 156 ? 106.432 95.228 35.361 1.00 15.62 156 LEU C O 1
ATOM 4925 N N . ALA C 1 157 ? 107.577 93.759 36.651 1.00 13.49 157 ALA C N 1
ATOM 4926 C CA . ALA C 1 157 ? 108.843 93.969 35.927 1.00 13.30 157 ALA C CA 1
ATOM 4927 C C . ALA C 1 157 ? 108.721 93.619 34.429 1.00 14.43 157 ALA C C 1
ATOM 4928 O O . ALA C 1 157 ? 109.374 94.245 33.662 1.00 13.89 157 ALA C O 1
ATOM 4930 N N . LEU C 1 158 ? 107.973 92.576 34.026 1.00 12.86 158 LEU C N 1
ATOM 4931 C CA . LEU C 1 158 ? 107.780 92.238 32.606 1.00 13.66 158 LEU C CA 1
ATOM 4932 C C . LEU C 1 158 ? 107.008 93.299 31.875 1.00 12.39 158 LEU C C 1
ATOM 4933 O O . LEU C 1 158 ? 107.214 93.510 30.686 1.00 13.33 158 LEU C O 1
ATOM 4938 N N . TYR C 1 159 ? 106.068 93.959 32.559 1.00 12.79 159 TYR C N 1
ATOM 4939 C CA . TYR C 1 159 ? 105.358 95.067 31.913 1.00 13.30 159 TYR C CA 1
ATOM 4940 C C . TYR C 1 159 ? 106.228 96.295 31.885 1.00 13.79 159 TYR C C 1
ATOM 4941 O O . TYR C 1 159 ? 106.161 97.100 30.944 1.00 15.27 159 TYR C O 1
ATOM 4950 N N . GLN C 1 160 ? 107.020 96.497 32.922 1.00 13.34 160 GLN C N 1
ATOM 4951 C CA . GLN C 1 160 ? 107.884 97.645 32.940 1.00 14.90 160 GLN C CA 1
ATOM 4952 C C . GLN C 1 160 ? 108.992 97.567 31.870 1.00 13.79 160 GLN C C 1
ATOM 4953 O O . GLN C 1 160 ? 109.355 98.617 31.256 1.00 17.51 160 GLN C O 1
ATOM 4959 N N . ALA C 1 161 ? 109.545 96.341 31.621 1.00 13.90 161 ALA C N 1
ATOM 4960 C CA . ALA C 1 161 ? 110.584 96.133 30.628 1.00 13.82 161 ALA C CA 1
ATOM 4961 C C . ALA C 1 161 ? 110.347 94.797 29.939 1.00 13.83 161 ALA C C 1
ATOM 4962 O O . ALA C 1 161 ? 110.962 93.769 30.286 1.00 14.43 161 ALA C O 1
ATOM 4964 N N . PRO C 1 162 ? 109.402 94.787 28.987 1.00 13.17 162 PRO C N 1
ATOM 4965 C CA . PRO C 1 162 ? 109.099 93.538 28.260 1.00 11.61 162 PRO C CA 1
ATOM 4966 C C . PRO C 1 162 ? 110.435 93.001 27.650 1.00 10.77 162 PRO C C 1
ATOM 4967 O O . PRO C 1 162 ? 111.314 93.794 27.261 1.00 11.84 162 PRO C O 1
ATOM 4971 N N . PRO C 1 163 ? 110.521 91.662 27.481 1.00 9.28 163 PRO C N 1
ATOM 4972 C CA . PRO C 1 163 ? 111.775 91.115 26.932 1.00 10.29 163 PRO C CA 1
ATOM 4973 C C . PRO C 1 163 ? 112.149 91.698 25.553 1.00 10.42 163 PRO C C 1
ATOM 4974 O O . PRO C 1 163 ? 113.341 91.870 25.260 1.00 10.40 163 PRO C O 1
ATOM 4978 N N . ALA C 1 164 ? 111.172 92.011 24.687 1.00 9.70 164 ALA C N 1
ATOM 4979 C CA . ALA C 1 164 ? 111.528 92.541 23.344 1.00 9.72 164 ALA C CA 1
ATOM 4980 C C . ALA C 1 164 ? 112.100 93.948 23.348 1.00 10.65 164 ALA C C 1
ATOM 4981 O O . ALA C 1 164 ? 112.564 94.424 22.292 1.00 11.25 164 ALA C O 1
ATOM 4983 N N . THR C 1 165 ? 112.026 94.614 24.518 1.00 11.81 165 THR C N 1
ATOM 4984 C CA . THR C 1 165 ? 112.636 95.931 24.664 1.00 13.83 165 THR C CA 1
ATOM 4985 C C . THR C 1 165 ? 114.111 95.782 25.094 1.00 14.58 165 THR C C 1
ATOM 4986 O O . THR C 1 165 ? 114.816 96.797 25.265 1.00 16.06 165 THR C O 1
ATOM 4990 N N . ARG C 1 166 ? 114.595 94.552 25.252 1.00 14.37 166 ARG C N 1
ATOM 4991 C CA . ARG C 1 166 ? 115.974 94.260 25.679 1.00 15.65 166 ARG C CA 1
ATOM 4992 C C . ARG C 1 166 ? 116.775 93.547 24.570 1.00 14.12 166 ARG C C 1
ATOM 4993 O O . ARG C 1 166 ? 117.537 92.658 24.872 1.00 14.67 166 ARG C O 1
ATOM 5001 N N . GLY C 1 167 ? 116.552 93.918 23.316 1.00 15.02 167 GLY C N 1
ATOM 5002 C CA . GLY C 1 167 ? 117.245 93.276 22.211 1.00 15.65 167 GLY C CA 1
ATOM 5003 C C . GLY C 1 167 ? 118.759 93.167 22.289 1.00 15.23 167 GLY C C 1
ATOM 5004 O O . GLY C 1 167 ? 119.371 92.248 21.750 1.00 15.23 167 GLY C O 1
ATOM 5005 N N . GLU C 1 168 ? 119.374 94.117 22.979 1.00 17.70 168 GLU C N 1
ATOM 5006 C CA . GLU C 1 168 ? 120.815 94.098 23.072 1.00 19.15 168 GLU C CA 1
ATOM 5007 C C . GLU C 1 168 ? 121.228 92.836 23.770 1.00 19.75 168 GLU C C 1
ATOM 5008 O O . GLU C 1 168 ? 122.365 92.364 23.610 1.00 23.45 168 GLU C O 1
ATOM 5014 N N . ALA C 1 169 ? 120.324 92.225 24.525 1.00 16.97 169 ALA C N 1
ATOM 5015 C CA . ALA C 1 169 ? 120.685 90.989 25.240 1.00 13.85 169 ALA C CA 1
ATOM 5016 C C . ALA C 1 169 ? 120.474 89.671 24.463 1.00 13.33 169 ALA C C 1
ATOM 5017 O O . ALA C 1 169 ? 120.911 88.591 24.860 1.00 13.64 169 ALA C O 1
ATOM 5019 N N . TYR C 1 170 ? 119.840 89.817 23.309 1.00 10.99 170 TYR C N 1
ATOM 5020 C CA . TYR C 1 170 ? 119.513 88.616 22.469 1.00 11.65 170 TYR C CA 1
ATOM 5021 C C . TYR C 1 170 ? 120.655 88.025 21.726 1.00 11.07 170 TYR C C 1
ATOM 5022 O O . TYR C 1 170 ? 120.514 86.962 21.149 1.00 10.38 170 TYR C O 1
ATOM 5031 N N . GLY C 1 171 ? 121.797 88.751 21.665 1.00 11.29 171 GLY C N 1
ATOM 5032 C CA . GLY C 1 171 ? 123.009 88.172 21.018 1.00 10.69 171 GLY C CA 1
ATOM 5033 C C . GLY C 1 171 ? 122.868 87.827 19.527 1.00 9.96 171 GLY C C 1
ATOM 5034 O O . GLY C 1 171 ? 123.628 86.960 18.996 1.00 11.90 171 GLY C O 1
ATOM 5035 N N . GLY C 1 172 ? 121.895 88.478 18.918 1.00 9.38 172 GLY C N 1
ATOM 5036 C CA . GLY C 1 172 ? 121.576 88.222 17.510 1.00 9.63 172 GLY C CA 1
ATOM 5037 C C . GLY C 1 172 ? 121.189 86.785 17.144 1.00 9.28 172 GLY C C 1
ATOM 5038 O O . GLY C 1 172 ? 121.353 86.353 15.997 1.00 10.10 172 GLY C O 1
ATOM 5039 N N . VAL C 1 173 ? 120.639 86.072 18.120 1.00 8.71 173 VAL C N 1
ATOM 5040 C CA . VAL C 1 173 ? 120.227 84.663 17.898 1.00 8.19 173 VAL C CA 1
ATOM 5041 C C . VAL C 1 173 ? 119.154 84.630 16.777 1.00 8.09 173 VAL C C 1
ATOM 5042 O O . VAL C 1 173 ? 118.201 85.412 16.842 1.00 8.26 173 VAL C O 1
ATOM 5046 N N . PRO C 1 174 ? 119.284 83.707 15.794 1.00 8.51 174 PRO C N 1
ATOM 5047 C CA . PRO C 1 174 ? 118.263 83.684 14.718 1.00 8.50 174 PRO C CA 1
ATOM 5048 C C . PRO C 1 174 ? 116.877 83.521 15.350 1.00 7.41 174 PRO C C 1
ATOM 5049 O O . PRO C 1 174 ? 116.675 82.661 16.182 1.00 7.78 174 PRO C O 1
ATOM 5053 N N . LEU C 1 175 ? 115.929 84.327 14.887 1.00 6.02 175 LEU C N 1
ATOM 5054 C CA . LEU C 1 175 ? 114.579 84.294 15.454 1.00 6.87 175 LEU C CA 1
ATOM 5055 C C . LEU C 1 175 ? 113.593 84.528 14.310 1.00 7.55 175 LEU C C 1
ATOM 5056 O O . LEU C 1 175 ? 113.702 85.518 13.580 1.00 7.50 175 LEU C O 1
ATOM 5061 N N . LEU C 1 176 ? 112.621 83.626 14.206 1.00 6.08 176 LEU C N 1
ATOM 5062 C CA . LEU C 1 176 ? 111.579 83.714 13.160 1.00 5.74 176 LEU C CA 1
ATOM 5063 C C . LEU C 1 176 ? 110.235 83.749 13.860 1.00 6.14 176 LEU C C 1
ATOM 5064 O O . LEU C 1 176 ? 109.983 82.866 14.674 1.00 6.48 176 LEU C O 1
ATOM 5069 N N . HIS C 1 177 ? 109.457 84.825 13.625 1.00 5.45 177 HIS C N 1
ATOM 5070 C CA . HIS C 1 177 ? 108.071 84.856 14.171 1.00 5.65 177 HIS C CA 1
ATOM 5071 C C . HIS C 1 177 ? 107.157 84.381 13.036 1.00 6.05 177 HIS C C 1
ATOM 5072 O O . HIS C 1 177 ? 107.271 84.832 11.911 1.00 7.98 177 HIS C O 1
ATOM 5079 N N . LEU C 1 178 ? 106.256 83.430 13.348 1.00 6.06 178 LEU C N 1
ATOM 5080 C CA . LEU C 1 178 ? 105.305 82.876 12.359 1.00 5.39 178 LEU C CA 1
ATOM 5081 C C . LEU C 1 178 ? 103.949 83.270 12.908 1.00 6.41 178 LEU C C 1
ATOM 5082 O O . LEU C 1 178 ? 103.674 83.043 14.093 1.00 6.82 178 LEU C O 1
ATOM 5087 N N . HIS C 1 179 ? 103.125 83.882 12.041 1.00 6.01 179 HIS C N 1
ATOM 5088 C CA . HIS C 1 179 ? 101.820 84.424 12.559 1.00 5.61 179 HIS C CA 1
ATOM 5089 C C . HIS C 1 179 ? 100.740 84.323 11.512 1.00 7.65 179 HIS C C 1
ATOM 5090 O O . HIS C 1 179 ? 100.992 84.233 10.334 1.00 7.17 179 HIS C O 1
ATOM 5097 N N . GLY C 1 180 ? 99.473 84.418 11.994 1.00 7.06 180 GLY C N 1
ATOM 5098 C CA . GLY C 1 180 ? 98.296 84.421 11.076 1.00 8.85 180 GLY C CA 1
ATOM 5099 C C . GLY C 1 180 ? 97.759 85.836 11.046 1.00 7.98 180 GLY C C 1
ATOM 5100 O O . GLY C 1 180 ? 97.649 86.531 12.089 1.00 8.88 180 GLY C O 1
ATOM 5101 N N . SER C 1 181 ? 97.392 86.311 9.861 1.00 9.15 181 SER C N 1
ATOM 5102 C CA . SER C 1 181 ? 96.972 87.724 9.786 1.00 9.27 181 SER C CA 1
ATOM 5103 C C . SER C 1 181 ? 95.700 88.060 10.580 1.00 8.49 181 SER C C 1
ATOM 5104 O O . SER C 1 181 ? 95.485 89.251 10.906 1.00 10.71 181 SER C O 1
ATOM 5107 N N . ARG C 1 182 ? 94.836 87.052 10.719 1.00 7.95 182 ARG C N 1
ATOM 5108 C CA . ARG C 1 182 ? 93.581 87.277 11.442 1.00 9.47 182 ARG C CA 1
ATOM 5109 C C . ARG C 1 182 ? 93.634 86.798 12.875 1.00 10.02 182 ARG C C 1
ATOM 5110 O O . ARG C 1 182 ? 92.572 86.454 13.466 1.00 11.05 182 ARG C O 1
ATOM 5118 N N . ASP C 1 183 ? 94.813 86.674 13.455 1.00 8.52 183 ASP C N 1
ATOM 5119 C CA . ASP C 1 183 ? 94.883 86.294 14.884 1.00 9.48 183 ASP C CA 1
ATOM 5120 C C . ASP C 1 183 ? 94.295 87.439 15.718 1.00 9.51 183 ASP C C 1
ATOM 5121 O O . ASP C 1 183 ? 94.726 88.557 15.638 1.00 10.91 183 ASP C O 1
ATOM 5126 N N . HIS C 1 184 ? 93.277 87.122 16.537 1.00 11.44 184 HIS C N 1
ATOM 5127 C CA . HIS C 1 184 ? 92.751 88.183 17.384 1.00 12.65 184 HIS C CA 1
ATOM 5128 C C . HIS C 1 184 ? 93.151 87.982 18.812 1.00 13.24 184 HIS C C 1
ATOM 5129 O O . HIS C 1 184 ? 92.865 88.849 19.659 1.00 16.11 184 HIS C O 1
ATOM 5136 N N . ILE C 1 185 ? 93.763 86.835 19.114 1.00 10.61 185 ILE C N 1
ATOM 5137 C CA . ILE C 1 185 ? 94.264 86.586 20.503 1.00 11.68 185 ILE C CA 1
ATOM 5138 C C . ILE C 1 185 ? 95.584 87.311 20.687 1.00 11.00 185 ILE C C 1
ATOM 5139 O O . ILE C 1 185 ? 95.793 87.967 21.732 1.00 12.17 185 ILE C O 1
ATOM 5144 N N . VAL C 1 186 ? 96.517 87.150 19.721 1.00 9.34 186 VAL C N 1
ATOM 5145 C CA . VAL C 1 186 ? 97.746 87.948 19.696 1.00 9.93 186 VAL C CA 1
ATOM 5146 C C . VAL C 1 186 ? 97.618 88.663 18.316 1.00 9.93 186 VAL C C 1
ATOM 5147 O O . VAL C 1 186 ? 97.944 88.088 17.245 1.00 9.07 186 VAL C O 1
ATOM 5151 N N . PRO C 1 187 ? 97.172 89.924 18.328 1.00 10.01 187 PRO C N 1
ATOM 5152 C CA . PRO C 1 187 ? 97.012 90.616 17.039 1.00 9.80 187 PRO C CA 1
ATOM 5153 C C . PRO C 1 187 ? 98.357 90.718 16.273 1.00 9.39 187 PRO C C 1
ATOM 5154 O O . PRO C 1 187 ? 99.410 90.832 16.850 1.00 9.64 187 PRO C O 1
ATOM 5158 N N . LEU C 1 188 ? 98.257 90.658 14.959 1.00 9.03 188 LEU C N 1
ATOM 5159 C CA . LEU C 1 188 ? 99.457 90.774 14.123 1.00 9.61 188 LEU C CA 1
ATOM 5160 C C . LEU C 1 188 ? 100.291 91.963 14.541 1.00 10.21 188 LEU C C 1
ATOM 5161 O O . LEU C 1 188 ? 101.519 91.929 14.520 1.00 9.40 188 LEU C O 1
ATOM 5166 N N . ALA C 1 189 ? 99.661 93.082 14.860 1.00 10.91 189 ALA C N 1
ATOM 5167 C CA . ALA C 1 189 ? 100.448 94.256 15.226 1.00 11.84 189 ALA C CA 1
ATOM 5168 C C . ALA C 1 189 ? 101.386 94.044 16.420 1.00 11.23 189 ALA C C 1
ATOM 5169 O O . ALA C 1 189 ? 102.380 94.789 16.530 1.00 12.10 189 ALA C O 1
ATOM 5171 N N . ARG C 1 190 ? 101.026 93.117 17.306 1.00 10.96 190 ARG C N 1
ATOM 5172 C CA . ARG C 1 190 ? 101.908 92.882 18.497 1.00 11.60 190 ARG C CA 1
ATOM 5173 C C . ARG C 1 190 ? 103.150 92.129 18.036 1.00 11.23 190 ARG C C 1
ATOM 5174 O O . ARG C 1 190 ? 104.274 92.379 18.528 1.00 10.66 190 ARG C O 1
ATOM 5190 N N . GLU C 1 192 ? 104.360 92.442 15.009 1.00 9.80 192 GLU C N 1
ATOM 5191 C CA . GLU C 1 192 ? 105.153 93.500 14.284 1.00 10.98 192 GLU C CA 1
ATOM 5192 C C . GLU C 1 192 ? 105.874 94.438 15.242 1.00 10.19 192 GLU C C 1
ATOM 5193 O O . GLU C 1 192 ? 107.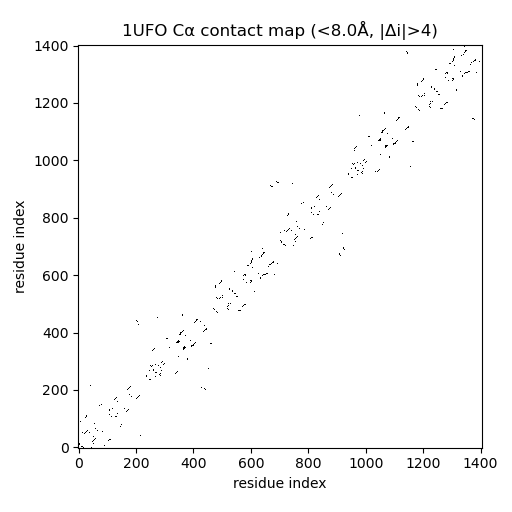011 94.829 14.926 1.00 13.51 192 GLU C O 1
ATOM 5199 N N . LYS C 1 193 ? 105.255 94.783 16.365 1.00 10.05 193 LYS C N 1
ATOM 5200 C CA . LYS C 1 193 ? 105.860 95.674 17.378 1.00 11.94 193 LYS C CA 1
ATOM 5201 C C . LYS C 1 193 ? 107.104 94.981 17.963 1.00 10.40 193 LYS C C 1
ATOM 5202 O O . LYS C 1 193 ? 108.122 95.642 18.268 1.00 11.85 193 LYS C O 1
ATOM 5208 N N . THR C 1 194 ? 106.983 93.659 18.154 1.00 9.83 194 THR C N 1
ATOM 5209 C CA . THR C 1 194 ? 108.113 92.834 18.659 1.00 8.67 194 THR C CA 1
ATOM 5210 C C . THR C 1 194 ? 109.304 92.930 17.704 1.00 10.13 194 THR C C 1
ATOM 5211 O O . THR C 1 194 ? 110.408 93.231 18.140 1.00 10.07 194 THR C O 1
ATOM 5215 N N A LEU C 1 195 ? 109.069 92.666 16.425 0.39 10.87 195 LEU C N 1
ATOM 5216 N N B LEU C 1 195 ? 109.071 92.664 16.421 0.61 10.14 195 LEU C N 1
ATOM 5217 C CA A LEU C 1 195 ? 110.163 92.757 15.470 0.39 12.05 195 LEU C CA 1
ATOM 5218 C CA B LEU C 1 195 ? 110.157 92.760 15.448 0.61 11.31 195 LEU C CA 1
ATOM 5219 C C A LEU C 1 195 ? 110.720 94.177 15.306 0.39 12.78 195 LEU C C 1
ATOM 5220 C C B LEU C 1 195 ? 110.723 94.177 15.317 0.61 12.55 195 LEU C C 1
ATOM 5221 O O A LEU C 1 195 ? 111.923 94.344 15.177 0.39 13.03 195 LEU C O 1
ATOM 5222 O O B LEU C 1 195 ? 111.933 94.344 15.221 0.61 13.15 195 LEU C O 1
ATOM 5231 N N . GLU C 1 196 ? 109.866 95.193 15.349 1.00 12.50 196 GLU C N 1
ATOM 5232 C CA . GLU C 1 196 ? 110.379 96.551 15.215 1.00 13.97 196 GLU C CA 1
ATOM 5233 C C . GLU C 1 196 ? 111.246 96.940 16.444 1.00 13.10 196 GLU C C 1
ATOM 5234 O O . GLU C 1 196 ? 112.294 97.640 16.299 1.00 13.99 196 GLU C O 1
ATOM 5240 N N . ALA C 1 197 ? 110.888 96.454 17.628 1.00 12.46 197 ALA C N 1
ATOM 5241 C CA . ALA C 1 197 ? 111.701 96.764 18.804 1.00 11.20 197 ALA C CA 1
ATOM 5242 C C . ALA C 1 197 ? 113.042 96.071 18.760 1.00 11.74 197 ALA C C 1
ATOM 5243 O O . ALA C 1 197 ? 114.072 96.623 19.232 1.00 12.15 197 ALA C O 1
ATOM 5245 N N . LEU C 1 198 ? 113.068 94.869 18.165 1.00 10.69 198 LEU C N 1
ATOM 5246 C CA . LEU C 1 198 ? 114.334 94.111 18.127 1.00 10.65 198 LEU C CA 1
ATOM 5247 C C . LEU C 1 198 ? 115.193 94.486 16.936 1.00 12.69 198 LEU C C 1
ATOM 5248 O O . LEU C 1 198 ? 116.421 94.306 16.989 1.00 14.92 198 LEU C O 1
ATOM 5253 N N . ARG C 1 199 ? 114.569 95.004 15.877 1.00 12.60 199 ARG C N 1
ATOM 5254 C CA . ARG C 1 199 ? 115.300 95.297 14.637 1.00 14.00 199 ARG C CA 1
ATOM 5255 C C . ARG C 1 199 ? 116.671 95.987 14.790 1.00 16.11 199 ARG C C 1
ATOM 5256 O O . ARG C 1 199 ? 117.706 95.543 14.209 1.00 15.24 199 ARG C O 1
ATOM 5264 N N . PRO C 1 200 ? 116.726 97.077 15.550 1.00 16.42 200 PRO C N 1
ATOM 5265 C CA . PRO C 1 200 ? 118.039 97.727 15.669 1.00 17.52 200 PRO C CA 1
ATOM 5266 C C . PRO C 1 200 ? 119.112 96.883 16.313 1.00 18.15 200 PRO C C 1
ATOM 5267 O O . PRO C 1 200 ? 120.308 97.171 16.113 1.00 19.85 200 PRO C O 1
ATOM 5271 N N . HIS C 1 201 ? 118.732 95.829 17.039 1.00 15.83 201 HIS C N 1
ATOM 5272 C CA . HIS C 1 201 ? 119.715 94.957 17.720 1.00 16.80 201 HIS C CA 1
ATOM 5273 C C . HIS C 1 201 ? 120.065 93.736 16.906 1.00 14.78 201 HIS C C 1
ATOM 5274 O O . HIS C 1 201 ? 120.697 92.777 17.396 1.00 16.68 201 HIS C O 1
ATOM 5281 N N . TYR C 1 202 ? 119.595 93.693 15.687 1.00 14.96 202 TYR C N 1
ATOM 5282 C CA . TYR C 1 202 ? 119.879 92.566 14.761 1.00 14.43 202 TYR C CA 1
ATOM 5283 C C . TYR C 1 202 ? 120.450 93.141 13.450 1.00 14.04 202 TYR C C 1
ATOM 5284 O O . TYR C 1 202 ? 119.960 92.862 12.329 1.00 15.52 202 TYR C O 1
ATOM 5293 N N . PRO C 1 203 ? 121.525 93.886 13.572 1.00 15.30 203 PRO C N 1
ATOM 5294 C CA . PRO C 1 203 ? 122.216 94.524 12.442 1.00 16.49 203 PRO C CA 1
ATOM 5295 C C . PRO C 1 203 ? 122.729 93.524 11.378 1.00 16.40 203 PRO C C 1
ATOM 5296 O O . PRO C 1 203 ? 122.896 93.925 10.185 1.00 17.45 203 PRO C O 1
ATOM 5300 N N . GLU C 1 204 ? 122.948 92.255 11.763 1.00 15.27 204 GLU C N 1
ATOM 5301 C CA . GLU C 1 204 ? 123.405 91.239 10.819 1.00 14.86 204 GLU C CA 1
ATOM 5302 C C . GLU C 1 204 ? 122.254 90.359 10.274 1.00 15.67 204 GLU C C 1
ATOM 5303 O O . GLU C 1 204 ? 122.487 89.308 9.704 1.00 18.39 204 GLU C O 1
ATOM 5309 N N . GLY C 1 205 ? 121.028 90.811 10.443 1.00 14.82 205 GLY C N 1
ATOM 5310 C CA . GLY C 1 205 ? 119.926 90.017 9.930 1.00 14.20 205 GLY C CA 1
ATOM 5311 C C . GLY C 1 205 ? 119.656 88.860 10.924 1.00 13.06 205 GLY C C 1
ATOM 5312 O O . GLY C 1 205 ? 119.875 88.954 12.154 1.00 15.00 205 GLY C O 1
ATOM 5313 N N . ARG C 1 206 ? 119.200 87.765 10.360 1.00 10.89 206 ARG C N 1
ATOM 5314 C CA . ARG C 1 206 ? 118.856 86.582 11.160 1.00 11.17 206 ARG C CA 1
ATOM 5315 C C . ARG C 1 206 ? 117.545 86.693 11.934 1.00 11.21 206 ARG C C 1
ATOM 5316 O O . ARG C 1 206 ? 117.194 85.791 12.603 1.00 10.46 206 ARG C O 1
ATOM 5324 N N . LEU C 1 207 ? 116.866 87.813 11.762 1.00 10.87 207 LEU C N 1
ATOM 5325 C CA . LEU C 1 207 ? 115.541 88.057 12.312 1.00 9.00 207 LEU C CA 1
ATOM 5326 C C . LEU C 1 207 ? 114.578 87.962 11.110 1.00 8.39 207 LEU C C 1
ATOM 5327 O O . LEU C 1 207 ? 114.877 88.488 10.058 1.00 8.10 207 LEU C O 1
ATOM 5332 N N . ALA C 1 208 ? 113.410 87.333 11.265 1.00 6.35 208 ALA C N 1
ATOM 5333 C CA . ALA C 1 208 ? 112.514 87.196 10.129 1.00 5.58 208 ALA C CA 1
ATOM 5334 C C . ALA C 1 208 ? 111.087 86.949 10.614 1.00 6.05 208 ALA C C 1
ATOM 5335 O O . ALA C 1 208 ? 110.821 86.634 11.739 1.00 6.06 208 ALA C O 1
ATOM 5337 N N . ARG C 1 209 ? 110.168 87.127 9.644 1.00 7.67 209 ARG C N 1
ATOM 5338 C CA . ARG C 1 209 ? 108.770 86.874 9.893 1.00 7.15 209 ARG C CA 1
ATOM 5339 C C . ARG C 1 209 ? 108.108 86.110 8.768 1.00 7.81 209 ARG C C 1
ATOM 5340 O O . ARG C 1 209 ? 108.482 86.240 7.585 1.00 7.35 209 ARG C O 1
ATOM 5348 N N . PHE C 1 210 ? 107.143 85.267 9.150 1.00 6.38 210 PHE C N 1
ATOM 5349 C CA . PHE C 1 210 ? 106.337 84.570 8.167 1.00 6.04 210 PHE C CA 1
ATOM 5350 C C . PHE C 1 210 ? 104.883 84.810 8.537 1.00 6.75 210 PHE C C 1
ATOM 5351 O O . PHE C 1 210 ? 104.543 84.543 9.691 1.00 7.08 210 PHE C O 1
ATOM 5359 N N . VAL C 1 211 ? 104.111 85.359 7.601 1.00 5.78 211 VAL C N 1
ATOM 5360 C CA . VAL C 1 211 ? 102.658 85.595 7.888 1.00 6.81 211 VAL C CA 1
ATOM 5361 C C . VAL C 1 211 ? 101.832 84.810 6.876 1.00 6.23 211 VAL C C 1
ATOM 5362 O O . VAL C 1 211 ? 102.026 84.939 5.659 1.00 7.91 211 VAL C O 1
ATOM 5366 N N . GLU C 1 212 ? 100.896 84.019 7.416 1.00 6.45 212 GLU C N 1
ATOM 5367 C CA . GLU C 1 212 ? 99.954 83.250 6.585 1.00 5.93 212 GLU C CA 1
ATOM 5368 C C . GLU C 1 212 ? 98.680 84.106 6.521 1.00 6.85 212 GLU C C 1
ATOM 5369 O O . GLU C 1 212 ? 97.998 84.306 7.538 1.00 7.30 212 GLU C O 1
ATOM 5375 N N . GLU C 1 213 ? 98.314 84.558 5.321 1.00 8.06 213 GLU C N 1
ATOM 5376 C CA . GLU C 1 213 ? 97.154 85.463 5.205 1.00 8.87 213 GLU C CA 1
ATOM 5377 C C . GLU C 1 213 ? 95.871 84.686 5.457 1.00 9.38 213 GLU C C 1
ATOM 5378 O O . GLU C 1 213 ? 95.619 83.653 4.821 1.00 9.42 213 GLU C O 1
ATOM 5384 N N . GLY C 1 214 ? 95.052 85.185 6.394 1.00 10.24 214 GLY C N 1
ATOM 5385 C CA . GLY C 1 214 ? 93.795 84.499 6.660 1.00 11.20 214 GLY C CA 1
ATOM 5386 C C . GLY C 1 214 ? 93.839 83.572 7.853 1.00 12.17 214 GLY C C 1
ATOM 5387 O O . GLY C 1 214 ? 92.781 83.232 8.418 1.00 14.24 214 GLY C O 1
ATOM 5388 N N . ALA C 1 215 ? 95.032 83.098 8.238 1.00 10.09 215 ALA C N 1
ATOM 5389 C CA . ALA C 1 215 ? 95.110 82.249 9.407 1.00 10.12 215 ALA C CA 1
ATOM 5390 C C . ALA C 1 215 ? 94.919 83.018 10.688 1.00 9.21 215 ALA C C 1
ATOM 5391 O O . ALA C 1 215 ? 95.098 84.218 10.765 1.00 9.39 215 ALA C O 1
ATOM 5393 N N . GLY C 1 216 ? 94.468 82.276 11.699 1.00 10.19 216 GLY C N 1
ATOM 5394 C CA . GLY C 1 216 ? 94.233 82.812 13.035 1.00 10.08 216 GLY C CA 1
ATOM 5395 C C . GLY C 1 216 ? 95.252 82.418 14.080 1.00 9.88 216 GLY C C 1
ATOM 5396 O O . GLY C 1 216 ? 96.459 82.282 13.763 1.00 8.88 216 GLY C O 1
ATOM 5397 N N . HIS C 1 217 ? 94.771 82.235 15.305 1.00 8.76 217 HIS C N 1
ATOM 5398 C CA . HIS C 1 217 ? 95.661 81.822 16.431 1.00 9.27 217 HIS C CA 1
ATOM 5399 C C . HIS C 1 217 ? 95.826 80.317 16.492 1.00 8.23 217 HIS C C 1
ATOM 5400 O O . HIS C 1 217 ? 95.393 79.619 17.484 1.00 10.21 217 HIS C O 1
ATOM 5407 N N . THR C 1 218 ? 96.422 79.735 15.407 1.00 8.75 218 THR C N 1
ATOM 5408 C CA . THR C 1 218 ? 96.681 78.296 15.376 1.00 9.56 218 THR C CA 1
ATOM 5409 C C . THR C 1 218 ? 98.051 78.093 14.700 1.00 9.12 218 THR C C 1
ATOM 5410 O O . THR C 1 218 ? 98.434 78.855 13.852 1.00 8.60 218 THR C O 1
ATOM 5414 N N . LEU C 1 219 ? 98.725 77.019 15.096 1.00 8.93 219 LEU C N 1
ATOM 5415 C CA . LEU C 1 219 ? 100.007 76.736 14.531 1.00 7.43 219 LEU C CA 1
ATOM 5416 C C . LEU C 1 219 ? 99.705 75.829 13.344 1.00 7.78 219 LEU C C 1
ATOM 5417 O O . LEU C 1 219 ? 99.482 74.636 13.479 1.00 8.76 219 LEU C O 1
ATOM 5422 N N . THR C 1 220 ? 99.589 76.443 12.149 1.00 5.19 220 THR C N 1
ATOM 5423 C CA . THR C 1 220 ? 99.155 75.661 11.003 1.00 6.88 220 THR C CA 1
ATOM 5424 C C . THR C 1 220 ? 100.221 74.778 10.388 1.00 7.92 220 THR C C 1
ATOM 5425 O O . THR C 1 220 ? 101.430 74.991 10.606 1.00 8.16 220 THR C O 1
ATOM 5429 N N . PRO C 1 221 ? 99.831 73.806 9.584 1.00 8.90 221 PRO C N 1
ATOM 5430 C CA . PRO C 1 221 ? 100.799 72.925 8.954 1.00 9.16 221 PRO C CA 1
ATOM 5431 C C . PRO C 1 221 ? 101.812 73.733 8.100 1.00 9.81 221 PRO C C 1
ATOM 5432 O O . PRO C 1 221 ? 102.981 73.379 8.082 1.00 9.78 221 PRO C O 1
ATOM 5436 N N . LEU C 1 222 ? 101.336 74.781 7.415 1.00 8.77 222 LEU C N 1
ATOM 5437 C CA . LEU C 1 222 ? 102.299 75.572 6.597 1.00 8.97 222 LEU C CA 1
ATOM 5438 C C . LEU C 1 222 ? 103.298 76.308 7.488 1.00 8.34 222 LEU C C 1
ATOM 5439 O O . LEU C 1 222 ? 104.505 76.302 7.166 1.00 7.30 222 LEU C O 1
ATOM 5452 N N . ALA C 1 224 ? 104.309 75.243 10.280 1.00 5.86 224 ALA C N 1
ATOM 5453 C CA . ALA C 1 224 ? 105.280 74.235 10.767 1.00 6.94 224 ALA C CA 1
ATOM 5454 C C . ALA C 1 224 ? 106.330 73.968 9.696 1.00 7.54 224 ALA C C 1
ATOM 5455 O O . ALA C 1 224 ? 107.510 73.864 10.022 1.00 7.45 224 ALA C O 1
ATOM 5457 N N . ARG C 1 225 ? 105.901 73.845 8.450 1.00 7.58 225 ARG C N 1
ATOM 5458 C CA . ARG C 1 225 ? 106.851 73.571 7.350 1.00 8.94 225 ARG C CA 1
ATOM 5459 C C . ARG C 1 225 ? 107.908 74.671 7.207 1.00 7.84 225 ARG C C 1
ATOM 5460 O O . ARG C 1 225 ? 109.072 74.354 7.030 1.00 7.01 225 ARG C O 1
ATOM 5468 N N . VAL C 1 226 ? 107.447 75.905 7.240 1.00 7.67 226 VAL C N 1
ATOM 5469 C CA . VAL C 1 226 ? 108.364 77.054 7.130 1.00 5.71 226 VAL C CA 1
ATOM 5470 C C . VAL C 1 226 ? 109.304 77.095 8.325 1.00 6.93 226 VAL C C 1
ATOM 5471 O O . VAL C 1 226 ? 110.507 77.397 8.164 1.00 8.34 226 VAL C O 1
ATOM 5475 N N . GLY C 1 227 ? 108.815 76.787 9.533 1.00 7.23 227 GLY C N 1
ATOM 5476 C CA . GLY C 1 227 ? 109.717 76.833 10.693 1.00 6.00 227 GLY C CA 1
ATOM 5477 C C . GLY C 1 227 ? 110.819 75.774 10.563 1.00 6.93 227 GLY C C 1
ATOM 5478 O O . GLY C 1 227 ? 111.971 76.031 10.954 1.00 6.98 227 GLY C O 1
ATOM 5479 N N . LEU C 1 228 ? 110.493 74.622 9.998 1.00 7.82 228 LEU C N 1
ATOM 5480 C CA . LEU C 1 228 ? 111.483 73.549 9.874 1.00 7.52 228 LEU C CA 1
ATOM 5481 C C . LEU C 1 228 ? 112.565 74.015 8.863 1.00 9.05 228 LEU C C 1
ATOM 5482 O O . LEU C 1 228 ? 113.739 73.747 9.083 1.00 7.76 228 LEU C O 1
ATOM 5487 N N . ALA C 1 229 ? 112.184 74.776 7.829 1.00 7.10 229 ALA C N 1
ATOM 5488 C CA . ALA C 1 229 ? 113.191 75.269 6.843 1.00 6.74 229 ALA C CA 1
ATOM 5489 C C . ALA C 1 229 ? 114.123 76.245 7.551 1.00 6.45 229 ALA C C 1
ATOM 5490 O O . ALA C 1 229 ? 115.334 76.247 7.308 1.00 7.04 229 ALA C O 1
ATOM 5492 N N . PHE C 1 230 ? 113.577 77.112 8.403 1.00 5.22 230 PHE C N 1
ATOM 5493 C CA . PHE C 1 230 ? 114.428 78.088 9.095 1.00 5.70 230 PHE C CA 1
ATOM 5494 C C . PHE C 1 230 ? 115.412 77.347 10.035 1.00 7.58 230 PHE C C 1
ATOM 5495 O O . PHE C 1 230 ? 116.585 77.707 10.057 1.00 7.29 230 PHE C O 1
ATOM 5503 N N . LEU C 1 231 ? 114.935 76.328 10.738 1.00 7.45 231 LEU C N 1
ATOM 5504 C CA . LEU C 1 231 ? 115.878 75.581 11.621 1.00 7.48 231 LEU C CA 1
ATOM 5505 C C . LEU C 1 231 ? 116.926 74.860 10.778 1.00 8.61 231 LEU C C 1
ATOM 5506 O O . LEU C 1 231 ? 118.122 74.921 11.183 1.00 9.38 231 LEU C O 1
ATOM 5511 N N . GLU C 1 232 ? 116.538 74.201 9.677 1.00 8.73 232 GLU C N 1
ATOM 5512 C CA . GLU C 1 232 ? 117.594 73.475 8.867 1.00 8.98 232 GLU C CA 1
ATOM 5513 C C . GLU C 1 232 ? 118.572 74.484 8.279 1.00 9.81 232 GLU C C 1
ATOM 5514 O O . GLU C 1 232 ? 119.778 74.129 8.207 1.00 10.32 232 GLU C O 1
ATOM 5520 N N . HIS C 1 233 ? 118.119 75.711 7.918 1.00 6.96 233 HIS C N 1
ATOM 5521 C CA . HIS C 1 233 ? 119.058 76.634 7.345 1.00 8.33 233 HIS C CA 1
ATOM 5522 C C . HIS C 1 233 ? 120.104 76.995 8.398 1.00 9.84 233 HIS C C 1
ATOM 5523 O O . HIS C 1 233 ? 121.343 76.980 8.077 1.00 9.92 233 HIS C O 1
ATOM 5530 N N . TRP C 1 234 ? 119.678 77.265 9.647 1.00 8.74 234 TRP C N 1
ATOM 5531 C CA . TRP C 1 234 ? 120.666 77.674 10.645 1.00 9.88 234 TRP C CA 1
ATOM 5532 C C . TRP C 1 234 ? 121.461 76.471 11.158 1.00 11.94 234 TRP C C 1
ATOM 5533 O O . TRP C 1 234 ? 122.650 76.644 11.530 1.00 14.78 234 TRP C O 1
ATOM 5544 N N . LEU C 1 235 ? 120.896 75.270 11.082 1.00 11.42 235 LEU C N 1
ATOM 5545 C CA . LEU C 1 235 ? 121.686 74.106 11.515 1.00 12.10 235 LEU C CA 1
ATOM 5546 C C . LEU C 1 235 ? 122.823 73.846 10.531 1.00 14.16 235 LEU C C 1
ATOM 5547 O O . LEU C 1 235 ? 123.978 73.549 10.942 1.00 16.70 235 LEU C O 1
ATOM 5552 N N . GLU C 1 236 ? 122.542 74.019 9.261 1.00 14.51 236 GLU C N 1
ATOM 5553 C CA . GLU C 1 236 ? 123.560 73.678 8.205 1.00 17.56 236 GLU C CA 1
ATOM 5554 C C . GLU C 1 236 ? 124.520 74.796 7.944 1.00 20.79 236 GLU C C 1
ATOM 5555 O O . GLU C 1 236 ? 125.554 74.569 7.225 1.00 22.35 236 GLU C O 1
ATOM 5561 N N . ALA C 1 237 ? 124.260 75.963 8.521 1.00 23.02 237 ALA C N 1
ATOM 5562 C CA . ALA C 1 237 ? 125.094 77.151 8.264 1.00 27.27 237 ALA C CA 1
ATOM 5563 C C . ALA C 1 237 ? 126.468 76.907 8.791 1.00 29.73 237 ALA C C 1
ATOM 5564 O O . ALA C 1 237 ? 126.654 76.329 9.840 1.00 30.38 237 ALA C O 1
ATOM 5566 N N . ARG C 1 238 ? 127.436 77.367 8.023 1.00 32.80 238 ARG C N 1
ATOM 5567 C CA . ARG C 1 238 ? 128.868 77.189 8.292 1.00 35.94 238 ARG C CA 1
ATOM 5568 C C . ARG C 1 238 ? 129.538 78.571 8.384 1.00 36.59 238 ARG C C 1
ATOM 5569 O O . ARG C 1 238 ? 130.508 78.736 9.128 1.00 37.81 238 ARG C O 1
ATOM 5586 N N . ARG D 1 2 ? 125.779 64.169 -9.148 1.00 49.44 2 ARG D N 1
ATOM 5587 C CA . ARG D 1 2 ? 125.314 65.529 -9.211 1.00 47.18 2 ARG D CA 1
ATOM 5588 C C . ARG D 1 2 ? 124.251 65.472 -10.280 1.00 44.92 2 ARG D C 1
ATOM 5589 O O . ARG D 1 2 ? 124.292 64.627 -11.172 1.00 44.24 2 ARG D O 1
ATOM 5597 N N . VAL D 1 3 ? 123.283 66.363 -10.153 1.00 42.38 3 VAL D N 1
ATOM 5598 C CA . VAL D 1 3 ? 122.148 66.434 -11.032 1.00 38.51 3 VAL D CA 1
ATOM 5599 C C . VAL D 1 3 ? 122.526 66.603 -12.519 1.00 37.29 3 VAL D C 1
ATOM 5600 O O . VAL D 1 3 ? 123.441 67.357 -12.867 1.00 35.81 3 VAL D O 1
ATOM 5604 N N . ARG D 1 4 ? 121.799 65.898 -13.375 1.00 34.88 4 ARG D N 1
ATOM 5605 C CA . ARG D 1 4 ? 122.019 65.962 -14.806 1.00 35.13 4 ARG D CA 1
ATOM 5606 C C . ARG D 1 4 ? 121.692 67.398 -15.221 1.00 33.81 4 ARG D C 1
ATOM 5607 O O . ARG D 1 4 ? 120.621 67.883 -14.907 1.00 31.03 4 ARG D O 1
ATOM 5615 N N . THR D 1 5 ? 122.622 68.079 -15.885 1.00 32.37 5 THR D N 1
ATOM 5616 C CA . THR D 1 5 ? 122.395 69.447 -16.338 1.00 33.27 5 THR D CA 1
ATOM 5617 C C . THR D 1 5 ? 122.431 69.443 -17.845 1.00 32.49 5 THR D C 1
ATOM 5618 O O . THR D 1 5 ? 123.427 68.960 -18.425 1.00 33.56 5 THR D O 1
ATOM 5622 N N . GLU D 1 6 ? 121.373 69.938 -18.504 1.00 31.06 6 GLU D N 1
ATOM 5623 C CA . GLU D 1 6 ? 121.406 69.980 -19.953 1.00 29.81 6 GLU D CA 1
ATOM 5624 C C . GLU D 1 6 ? 120.554 71.026 -20.595 1.00 29.50 6 GLU D C 1
ATOM 5625 O O . GLU D 1 6 ? 119.690 71.604 -19.992 1.00 23.74 6 GLU D O 1
ATOM 5631 N N . ARG D 1 7 ? 120.852 71.278 -21.860 1.00 28.85 7 ARG D N 1
ATOM 5632 C CA . ARG D 1 7 ? 120.133 72.279 -22.562 1.00 29.76 7 ARG D CA 1
ATOM 5633 C C . ARG D 1 7 ? 119.101 71.703 -23.462 1.00 29.12 7 ARG D C 1
ATOM 5634 O O . ARG D 1 7 ? 119.417 70.958 -24.403 1.00 30.27 7 ARG D O 1
ATOM 5642 N N . LEU D 1 8 ? 117.859 72.026 -23.171 1.00 25.90 8 LEU D N 1
ATOM 5643 C CA . LEU D 1 8 ? 116.744 71.586 -23.962 1.00 26.49 8 LEU D CA 1
ATOM 5644 C C . LEU D 1 8 ? 116.186 72.699 -24.838 1.00 25.58 8 LEU D C 1
ATOM 5645 O O . LEU D 1 8 ? 116.578 73.879 -24.703 1.00 26.22 8 LEU D O 1
ATOM 5650 N N A THR D 1 9 ? 115.322 72.326 -25.781 0.70 25.69 9 THR D N 1
ATOM 5651 N N B THR D 1 9 ? 115.253 72.278 -25.690 0.30 25.68 9 THR D N 1
ATOM 5652 C CA A THR D 1 9 ? 114.614 73.326 -26.576 0.70 25.15 9 THR D CA 1
ATOM 5653 C CA B THR D 1 9 ? 114.527 73.124 -26.618 0.30 24.90 9 THR D CA 1
ATOM 5654 C C A THR D 1 9 ? 113.102 73.121 -26.310 0.70 24.49 9 THR D C 1
ATOM 5655 C C B THR D 1 9 ? 113.020 73.072 -26.311 0.30 24.03 9 THR D C 1
ATOM 5656 O O A THR D 1 9 ? 112.540 72.023 -26.427 0.70 24.63 9 THR D O 1
ATOM 5657 O O B THR D 1 9 ? 112.368 72.030 -26.454 0.30 24.12 9 THR D O 1
ATOM 5664 N N . LEU D 1 10 ? 112.467 74.192 -25.847 1.00 22.35 10 LEU D N 1
ATOM 5665 C CA . LEU D 1 10 ? 111.057 74.232 -25.548 1.00 19.52 10 LEU D CA 1
ATOM 5666 C C . LEU D 1 10 ? 110.548 75.585 -26.061 1.00 18.04 10 LEU D C 1
ATOM 5667 O O . LEU D 1 10 ? 111.167 76.640 -25.816 1.00 16.54 10 LEU D O 1
ATOM 5672 N N . ALA D 1 11 ? 109.431 75.525 -26.787 1.00 17.73 11 ALA D N 1
ATOM 5673 C CA . ALA D 1 11 ? 108.753 76.725 -27.278 1.00 15.67 11 ALA D CA 1
ATOM 5674 C C . ALA D 1 11 ? 109.641 77.720 -28.006 1.00 16.45 11 ALA D C 1
ATOM 5675 O O . ALA D 1 11 ? 109.460 78.934 -27.878 1.00 15.61 11 ALA D O 1
ATOM 5677 N N . GLY D 1 12 ? 110.556 77.196 -28.811 1.00 15.47 12 GLY D N 1
ATOM 5678 C CA . GLY D 1 12 ? 111.505 78.008 -29.568 1.00 18.38 12 GLY D CA 1
ATOM 5679 C C . GLY D 1 12 ? 112.700 78.587 -28.845 1.00 16.65 12 GLY D C 1
ATOM 5680 O O . GLY D 1 12 ? 113.457 79.371 -29.421 1.00 17.84 12 GLY D O 1
ATOM 5681 N N . LEU D 1 13 ? 112.908 78.182 -27.582 1.00 15.60 13 LEU D N 1
ATOM 5682 C CA . LEU D 1 13 ? 113.975 78.790 -26.740 1.00 15.82 13 LEU D CA 1
ATOM 5683 C C . LEU D 1 13 ? 114.928 77.735 -26.177 1.00 15.37 13 LEU D C 1
ATOM 5684 O O . LEU D 1 13 ? 114.546 76.608 -25.987 1.00 17.27 13 LEU D O 1
ATOM 5689 N N . SER D 1 14 ? 116.137 78.170 -25.885 1.00 15.31 14 SER D N 1
ATOM 5690 C CA . SER D 1 14 ? 117.108 77.245 -25.270 1.00 16.70 14 SER D CA 1
ATOM 5691 C C . SER D 1 14 ? 116.786 77.274 -23.762 1.00 16.29 14 SER D C 1
ATOM 5692 O O . SER D 1 14 ? 116.852 78.322 -23.107 1.00 18.85 14 SER D O 1
ATOM 5695 N N . VAL D 1 15 ? 116.373 76.128 -23.245 1.00 15.30 15 VAL D N 1
ATOM 5696 C CA . VAL D 1 15 ? 115.956 76.052 -21.812 1.00 14.29 15 VAL D CA 1
ATOM 5697 C C . VAL D 1 15 ? 117.014 75.232 -21.032 1.00 15.68 15 VAL D C 1
ATOM 5698 O O . VAL D 1 15 ? 117.282 74.080 -21.363 1.00 18.61 15 VAL D O 1
ATOM 5702 N N . LEU D 1 16 ? 117.613 75.840 -20.025 1.00 13.43 16 LEU D N 1
ATOM 5703 C CA . LEU D 1 16 ? 118.573 75.163 -19.118 1.00 13.04 16 LEU D CA 1
ATOM 5704 C C . LEU D 1 16 ? 117.752 74.299 -18.143 1.00 16.32 16 LEU D C 1
ATOM 5705 O O . LEU D 1 16 ? 116.790 74.776 -17.496 1.00 14.19 16 LEU D O 1
ATOM 5710 N N . ALA D 1 17 ? 118.094 73.003 -18.050 1.00 15.69 17 ALA D N 1
ATOM 5711 C CA . ALA D 1 17 ? 117.384 72.075 -17.181 1.00 15.59 17 ALA D CA 1
ATOM 5712 C C . ALA D 1 17 ? 118.301 71.360 -16.174 1.00 17.51 17 ALA D C 1
ATOM 5713 O O . ALA D 1 17 ? 119.401 70.948 -16.513 1.00 19.17 17 ALA D O 1
ATOM 5715 N N . ARG D 1 18 ? 117.850 71.200 -14.942 1.00 17.14 18 ARG D N 1
ATOM 5716 C CA . ARG D 1 18 ? 118.617 70.428 -13.934 1.00 16.50 18 ARG D CA 1
ATOM 5717 C C . ARG D 1 18 ? 117.604 69.353 -13.627 1.00 16.56 18 ARG D C 1
ATOM 5718 O O . ARG D 1 18 ? 116.533 69.614 -13.015 1.00 14.29 18 ARG D O 1
ATOM 5726 N N . ILE D 1 19 ? 117.935 68.112 -14.053 1.00 16.68 19 ILE D N 1
ATOM 5727 C CA . ILE D 1 19 ? 117.059 66.985 -13.991 1.00 18.40 19 ILE D CA 1
ATOM 5728 C C . ILE D 1 19 ? 117.417 65.939 -12.978 1.00 20.50 19 ILE D C 1
ATOM 5729 O O . ILE D 1 19 ? 118.382 65.258 -13.181 1.00 23.20 19 ILE D O 1
ATOM 5734 N N . PRO D 1 20 ? 116.606 65.768 -11.922 1.00 19.71 20 PRO D N 1
ATOM 5735 C CA . PRO D 1 20 ? 116.865 64.753 -10.891 1.00 20.25 20 PRO D CA 1
ATOM 5736 C C . PRO D 1 20 ? 116.611 63.387 -11.496 1.00 21.45 20 PRO D C 1
ATOM 5737 O O . PRO D 1 20 ? 115.846 63.250 -12.430 1.00 21.19 20 PRO D O 1
ATOM 5741 N N . GLU D 1 21 ? 117.205 62.353 -10.906 1.00 23.72 21 GLU D N 1
ATOM 5742 C CA . GLU D 1 21 ? 116.974 61.033 -11.395 1.00 26.88 21 GLU D CA 1
ATOM 5743 C C . GLU D 1 21 ? 115.496 60.657 -11.253 1.00 26.08 21 GLU D C 1
ATOM 5744 O O . GLU D 1 21 ? 114.956 59.973 -12.109 1.00 28.18 21 GLU D O 1
ATOM 5750 N N . ALA D 1 22 ? 114.847 61.044 -10.167 1.00 24.89 22 ALA D N 1
ATOM 5751 C CA . ALA D 1 22 ? 113.454 60.675 -10.003 1.00 24.09 22 ALA D CA 1
ATOM 5752 C C . ALA D 1 22 ? 112.629 61.903 -9.680 1.00 22.87 22 ALA D C 1
ATOM 5753 O O . ALA D 1 22 ? 112.169 62.057 -8.555 1.00 22.79 22 ALA D O 1
ATOM 5755 N N . PRO D 1 23 ? 112.379 62.755 -10.673 1.00 20.48 23 PRO D N 1
ATOM 5756 C CA . PRO D 1 23 ? 111.593 63.979 -10.375 1.00 18.49 23 PRO D CA 1
ATOM 5757 C C . PRO D 1 23 ? 110.206 63.862 -9.816 1.00 17.54 23 PRO D C 1
ATOM 5758 O O . PRO D 1 23 ? 109.404 63.006 -10.243 1.00 18.88 23 PRO D O 1
ATOM 5762 N N . LYS D 1 24 ? 109.860 64.743 -8.884 1.00 16.66 24 LYS D N 1
ATOM 5763 C CA . LYS D 1 24 ? 108.544 64.701 -8.317 1.00 15.37 24 LYS D CA 1
ATOM 5764 C C . LYS D 1 24 ? 107.729 65.881 -8.780 1.00 16.31 24 LYS D C 1
ATOM 5765 O O . LYS D 1 24 ? 106.515 65.889 -8.583 1.00 17.34 24 LYS D O 1
ATOM 5771 N N . ALA D 1 25 ? 108.373 66.873 -9.385 1.00 14.87 25 ALA D N 1
ATOM 5772 C CA . ALA D 1 25 ? 107.608 68.064 -9.796 1.00 14.17 25 ALA D CA 1
ATOM 5773 C C . ALA D 1 25 ? 108.531 68.828 -10.687 1.00 12.81 25 ALA D C 1
ATOM 5774 O O . ALA D 1 25 ? 109.714 68.561 -10.742 1.00 13.64 25 ALA D O 1
ATOM 5776 N N . LEU D 1 26 ? 107.959 69.822 -11.333 1.00 13.37 26 LEU D N 1
ATOM 5777 C CA . LEU D 1 26 ? 108.753 70.664 -12.247 1.00 13.53 26 LEU D CA 1
ATOM 5778 C C . LEU D 1 26 ? 108.672 72.116 -11.689 1.00 10.80 26 LEU D C 1
ATOM 5779 O O . LEU D 1 26 ? 107.642 72.527 -11.191 1.00 10.59 26 LEU D O 1
ATOM 5784 N N . LEU D 1 27 ? 109.792 72.852 -11.756 1.00 9.65 27 LEU D N 1
ATOM 5785 C CA . LEU D 1 27 ? 109.766 74.262 -11.319 1.00 9.18 27 LEU D CA 1
ATOM 5786 C C . LEU D 1 27 ? 110.368 75.087 -12.454 1.00 9.43 27 LEU D C 1
ATOM 5787 O O . LEU D 1 27 ? 111.520 74.919 -12.805 1.00 9.90 27 LEU D O 1
ATOM 5792 N N . LEU D 1 28 ? 109.571 75.966 -13.054 1.00 8.22 28 LEU D N 1
ATOM 5793 C CA . LEU D 1 28 ? 110.071 76.884 -14.072 1.00 8.01 28 LEU D CA 1
ATOM 5794 C C . LEU D 1 28 ? 110.472 78.168 -13.336 1.00 9.28 28 LEU D C 1
ATOM 5795 O O . LEU D 1 28 ? 109.631 78.767 -12.681 1.00 8.87 28 LEU D O 1
ATOM 5800 N N . ALA D 1 29 ? 111.748 78.576 -13.480 1.00 8.15 29 ALA D N 1
ATOM 5801 C CA . ALA D 1 29 ? 112.297 79.736 -12.755 1.00 8.55 29 ALA D CA 1
ATOM 5802 C C . ALA D 1 29 ? 112.566 80.858 -13.757 1.00 8.18 29 ALA D C 1
ATOM 5803 O O . ALA D 1 29 ? 113.169 80.608 -14.850 1.00 9.45 29 ALA D O 1
ATOM 5805 N N . LEU D 1 30 ? 112.111 82.051 -13.384 1.00 7.82 30 LEU D N 1
ATOM 5806 C CA . LEU D 1 30 ? 112.188 83.249 -14.220 1.00 6.62 30 LEU D CA 1
ATOM 5807 C C . LEU D 1 30 ? 113.099 84.257 -13.526 1.00 6.78 30 LEU D C 1
ATOM 5808 O O . LEU D 1 30 ? 112.818 84.722 -12.425 1.00 8.38 30 LEU D O 1
ATOM 5813 N N . HIS D 1 31 ? 114.240 84.530 -14.160 1.00 6.22 31 HIS D N 1
ATOM 5814 C CA . HIS D 1 31 ? 115.205 85.421 -13.555 1.00 6.31 31 HIS D CA 1
ATOM 5815 C C . HIS D 1 31 ? 114.809 86.876 -13.556 1.00 8.19 31 HIS D C 1
ATOM 5816 O O . HIS D 1 31 ? 113.803 87.278 -14.129 1.00 8.44 31 HIS D O 1
ATOM 5823 N N . GLY D 1 32 ? 115.605 87.679 -12.852 1.00 9.06 32 GLY D N 1
ATOM 5824 C CA . GLY D 1 32 ? 115.316 89.107 -12.712 1.00 9.37 32 GLY D CA 1
ATOM 5825 C C . GLY D 1 32 ? 116.069 89.987 -13.759 1.00 8.27 32 GLY D C 1
ATOM 5826 O O . GLY D 1 32 ? 116.831 89.464 -14.602 1.00 9.34 32 GLY D O 1
ATOM 5827 N N . LEU D 1 33 ? 115.897 91.297 -13.681 1.00 10.20 33 LEU D N 1
ATOM 5828 C CA . LEU D 1 33 ? 116.584 92.169 -14.646 1.00 9.65 33 LEU D CA 1
ATOM 5829 C C . LEU D 1 33 ? 118.084 92.044 -14.442 1.00 10.78 33 LEU D C 1
ATOM 5830 O O . LEU D 1 33 ? 118.543 92.007 -13.279 1.00 9.63 33 LEU D O 1
ATOM 5835 N N . GLN D 1 34 ? 118.809 92.054 -15.569 1.00 10.24 34 GLN D N 1
ATOM 5836 C CA . GLN D 1 34 ? 120.286 91.900 -15.594 1.00 10.95 34 GLN D CA 1
ATOM 5837 C C . GLN D 1 34 ? 120.692 90.489 -15.134 1.00 11.81 34 GLN D C 1
ATOM 5838 O O . GLN D 1 34 ? 121.891 90.215 -14.944 1.00 13.70 34 GLN D O 1
ATOM 5844 N N . GLY D 1 35 ? 119.732 89.557 -14.970 1.00 10.33 35 GLY D N 1
ATOM 5845 C CA . GLY D 1 35 ? 120.086 88.180 -14.604 1.00 10.77 35 GLY D CA 1
ATOM 5846 C C . GLY D 1 35 ? 120.162 87.244 -15.803 1.00 9.29 35 GLY D C 1
ATOM 5847 O O . GLY D 1 35 ? 120.265 87.688 -16.965 1.00 12.44 35 GLY D O 1
ATOM 5848 N N . SER D 1 36 ? 120.076 85.940 -15.547 1.00 10.05 36 SER D N 1
ATOM 5849 C CA . SER D 1 36 ? 120.139 84.943 -16.591 1.00 9.40 36 SER D CA 1
ATOM 5850 C C . SER D 1 36 ? 119.614 83.618 -16.100 1.00 9.56 36 SER D C 1
ATOM 5851 O O . SER D 1 36 ? 119.378 83.445 -14.868 1.00 8.18 36 SER D O 1
ATOM 5854 N N . LYS D 1 37 ? 119.451 82.681 -17.002 1.00 9.54 37 LYS D N 1
ATOM 5855 C CA . LYS D 1 37 ? 118.911 81.423 -16.623 1.00 9.20 37 LYS D CA 1
ATOM 5856 C C . LYS D 1 37 ? 119.918 80.696 -15.661 1.00 11.32 37 LYS D C 1
ATOM 5857 O O . LYS D 1 37 ? 119.465 80.024 -14.754 1.00 11.97 37 LYS D O 1
ATOM 5863 N N . GLU D 1 38 ? 121.234 80.801 -15.882 1.00 12.17 38 GLU D N 1
ATOM 5864 C CA . GLU D 1 38 ? 122.180 80.169 -14.955 1.00 12.49 38 GLU D CA 1
ATOM 5865 C C . GLU D 1 38 ? 122.111 80.819 -13.566 1.00 11.77 38 GLU D C 1
ATOM 5866 O O . GLU D 1 38 ? 122.172 80.128 -12.551 1.00 13.33 38 GLU D O 1
ATOM 5872 N N . HIS D 1 39 ? 122.013 82.136 -13.537 1.00 10.85 39 HIS D N 1
ATOM 5873 C CA . HIS D 1 39 ? 121.972 82.909 -12.284 1.00 11.69 39 HIS D CA 1
ATOM 5874 C C . HIS D 1 39 ? 120.778 82.503 -11.404 1.00 10.25 39 HIS D C 1
ATOM 5875 O O . HIS D 1 39 ? 120.952 82.219 -10.205 1.00 10.68 39 HIS D O 1
ATOM 5882 N N . ILE D 1 40 ? 119.577 82.476 -11.985 1.00 10.13 40 ILE D N 1
ATOM 5883 C CA . ILE D 1 40 ? 118.436 82.118 -11.144 1.00 9.83 40 ILE D CA 1
ATOM 5884 C C . ILE D 1 40 ? 118.497 80.652 -10.665 1.00 10.16 40 ILE D C 1
ATOM 5885 O O . ILE D 1 40 ? 118.152 80.374 -9.501 1.00 10.97 40 ILE D O 1
ATOM 5890 N N . LEU D 1 41 ? 118.957 79.697 -11.508 1.00 9.73 41 LEU D N 1
ATOM 5891 C CA . LEU D 1 41 ? 118.989 78.338 -10.970 1.00 9.56 41 LEU D CA 1
ATOM 5892 C C . LEU D 1 41 ? 120.089 78.233 -9.851 1.00 11.24 41 LEU D C 1
ATOM 5893 O O . LEU D 1 41 ? 119.897 77.415 -8.881 1.00 11.18 41 LEU D O 1
ATOM 5898 N N . ALA D 1 42 ? 121.190 79.022 -9.974 1.00 9.15 42 ALA D N 1
ATOM 5899 C CA . ALA D 1 42 ? 122.235 78.945 -8.931 1.00 10.03 42 ALA D CA 1
ATOM 5900 C C . ALA D 1 42 ? 121.729 79.469 -7.593 1.00 11.70 42 ALA D C 1
ATOM 5901 O O . ALA D 1 42 ? 122.299 79.110 -6.518 1.00 13.67 42 ALA D O 1
ATOM 5903 N N . LEU D 1 43 ? 120.711 80.343 -7.653 1.00 10.48 43 LEU D N 1
ATOM 5904 C CA . LEU D 1 43 ? 120.089 80.919 -6.441 1.00 9.61 43 LEU D CA 1
ATOM 5905 C C . LEU D 1 43 ? 119.059 79.992 -5.802 1.00 9.72 43 LEU D C 1
ATOM 5906 O O . LEU D 1 43 ? 118.500 80.371 -4.767 1.00 9.56 43 LEU D O 1
ATOM 5911 N N . LEU D 1 44 ? 118.839 78.806 -6.396 1.00 8.09 44 LEU D N 1
ATOM 5912 C CA . LEU D 1 44 ? 117.885 77.828 -5.824 1.00 10.68 44 LEU D CA 1
ATOM 5913 C C . LEU D 1 44 ? 118.615 76.519 -5.436 1.00 10.51 44 LEU D C 1
ATOM 5914 O O . LEU D 1 44 ? 118.308 75.413 -5.948 1.00 10.83 44 LEU D O 1
ATOM 5919 N N . PRO D 1 45 ? 119.614 76.639 -4.552 1.00 10.07 45 PRO D N 1
ATOM 5920 C CA . PRO D 1 45 ? 120.347 75.432 -4.140 1.00 11.38 45 PRO D CA 1
ATOM 5921 C C . PRO D 1 45 ? 119.452 74.424 -3.474 1.00 11.11 45 PRO D C 1
ATOM 5922 O O . PRO D 1 45 ? 118.496 74.822 -2.797 1.00 11.36 45 PRO D O 1
ATOM 5926 N N . GLY D 1 46 ? 119.748 73.137 -3.720 1.00 11.27 46 GLY D N 1
ATOM 5927 C CA . GLY D 1 46 ? 119.010 72.071 -3.029 1.00 12.00 46 GLY D CA 1
ATOM 5928 C C . GLY D 1 46 ? 117.679 71.707 -3.627 1.00 11.00 46 GLY D C 1
ATOM 5929 O O . GLY D 1 46 ? 117.089 70.727 -3.193 1.00 14.63 46 GLY D O 1
ATOM 5930 N N . TYR D 1 47 ? 117.134 72.491 -4.567 1.00 9.90 47 TYR D N 1
ATOM 5931 C CA . TYR D 1 47 ? 115.841 72.109 -5.092 1.00 9.84 47 TYR D CA 1
ATOM 5932 C C . TYR D 1 47 ? 115.862 70.861 -5.969 1.00 11.82 47 TYR D C 1
ATOM 5933 O O . TYR D 1 47 ? 115.028 69.982 -5.813 1.00 11.28 47 TYR D O 1
ATOM 5942 N N . ALA D 1 48 ? 116.815 70.795 -6.889 1.00 12.60 48 ALA D N 1
ATOM 5943 C CA . ALA D 1 48 ? 116.820 69.617 -7.733 1.00 12.62 48 ALA D CA 1
ATOM 5944 C C . ALA D 1 48 ? 117.188 68.378 -6.936 1.00 15.32 48 ALA D C 1
ATOM 5945 O O . ALA D 1 48 ? 116.703 67.281 -7.229 1.00 15.77 48 ALA D O 1
ATOM 5947 N N . GLU D 1 49 ? 118.013 68.591 -5.889 1.00 14.63 49 GLU D N 1
ATOM 5948 C CA . GLU D 1 49 ? 118.453 67.475 -5.062 1.00 14.55 49 GLU D CA 1
ATOM 5949 C C . GLU D 1 49 ? 117.279 66.929 -4.239 1.00 17.20 49 GLU D C 1
ATOM 5950 O O . GLU D 1 49 ? 117.373 65.773 -3.750 1.00 19.84 49 GLU D O 1
ATOM 5956 N N . ARG D 1 50 ? 116.164 67.677 -4.126 1.00 15.42 50 ARG D N 1
ATOM 5957 C CA . ARG D 1 50 ? 114.943 67.225 -3.420 1.00 16.32 50 ARG D CA 1
ATOM 5958 C C . ARG D 1 50 ? 113.911 66.702 -4.419 1.00 15.43 50 ARG D C 1
ATOM 5959 O O . ARG D 1 50 ? 112.799 66.423 -4.050 1.00 17.47 50 ARG D O 1
ATOM 5967 N N . GLY D 1 51 ? 114.240 66.697 -5.696 1.00 14.78 51 GLY D N 1
ATOM 5968 C CA . GLY D 1 51 ? 113.330 66.158 -6.680 1.00 14.27 51 GLY D CA 1
ATOM 5969 C C . GLY D 1 51 ? 112.638 67.114 -7.625 1.00 12.64 51 GLY D C 1
ATOM 5970 O O . GLY D 1 51 ? 111.801 66.710 -8.371 1.00 14.53 51 GLY D O 1
ATOM 5971 N N . PHE D 1 52 ? 112.974 68.392 -7.591 1.00 12.16 52 PHE D N 1
ATOM 5972 C CA . PHE D 1 52 ? 112.319 69.278 -8.540 1.00 11.91 52 PHE D CA 1
ATOM 5973 C C . PHE D 1 52 ? 113.177 69.334 -9.804 1.00 11.43 52 PHE D C 1
ATOM 5974 O O . PHE D 1 52 ? 114.384 69.633 -9.748 1.00 12.81 52 PHE D O 1
ATOM 5982 N N . LEU D 1 53 ? 112.509 69.170 -10.936 1.00 11.92 53 LEU D N 1
ATOM 5983 C CA . LEU D 1 53 ? 113.149 69.302 -12.252 1.00 12.05 53 LEU D CA 1
ATOM 5984 C C . LEU D 1 53 ? 113.078 70.805 -12.539 1.00 13.11 53 LEU D C 1
ATOM 5985 O O . LEU D 1 53 ? 111.979 71.360 -12.739 1.00 12.32 53 LEU D O 1
ATOM 5990 N N . LEU D 1 54 ? 114.251 71.411 -12.542 1.00 12.07 54 LEU D N 1
ATOM 5991 C CA . LEU D 1 54 ? 114.336 72.894 -12.718 1.00 11.32 54 LEU D CA 1
ATOM 5992 C C . LEU D 1 54 ? 114.495 73.270 -14.160 1.00 12.84 54 LEU D C 1
ATOM 5993 O O . LEU D 1 54 ? 115.341 72.675 -14.855 1.00 13.02 54 LEU D O 1
ATOM 5998 N N . LEU D 1 55 ? 113.725 74.247 -14.613 1.00 9.99 55 LEU D N 1
ATOM 5999 C CA . LEU D 1 55 ? 113.888 74.800 -15.961 1.00 9.35 55 LEU D CA 1
ATOM 6000 C C . LEU D 1 55 ? 114.073 76.286 -15.876 1.00 10.24 55 LEU D C 1
ATOM 6001 O O . LEU D 1 55 ? 113.397 76.946 -15.042 1.00 9.84 55 LEU D O 1
ATOM 6006 N N . ALA D 1 56 ? 114.951 76.846 -16.691 1.00 9.95 56 ALA D N 1
ATOM 6007 C CA . ALA D 1 56 ? 115.094 78.288 -16.724 1.00 9.40 56 ALA D CA 1
ATOM 6008 C C . ALA D 1 56 ? 115.526 78.682 -18.134 1.00 10.86 56 ALA D C 1
ATOM 6009 O O . ALA D 1 56 ? 116.262 77.953 -18.799 1.00 11.59 56 ALA D O 1
ATOM 6011 N N . PHE D 1 57 ? 115.047 79.835 -18.619 1.00 9.71 57 PHE D N 1
ATOM 6012 C CA . PHE D 1 57 ? 115.455 80.329 -19.917 1.00 9.26 57 PHE D CA 1
ATOM 6013 C C . PHE D 1 57 ? 115.770 81.811 -19.806 1.00 8.69 57 PHE D C 1
ATOM 6014 O O . PHE D 1 57 ? 115.370 82.470 -18.831 1.00 9.51 57 PHE D O 1
ATOM 6022 N N . ASP D 1 58 ? 116.562 82.348 -20.763 1.00 9.00 58 ASP D N 1
ATOM 6023 C CA . ASP D 1 58 ? 116.962 83.780 -20.695 1.00 8.46 58 ASP D CA 1
ATOM 6024 C C . ASP D 1 58 ? 115.824 84.657 -21.230 1.00 8.16 58 ASP D C 1
ATOM 6025 O O . ASP D 1 58 ? 115.181 84.353 -22.257 1.00 8.65 58 ASP D O 1
ATOM 6030 N N . ALA D 1 59 ? 115.533 85.747 -20.514 1.00 7.12 59 ALA D N 1
ATOM 6031 C CA . ALA D 1 59 ? 114.513 86.667 -20.980 1.00 8.34 59 ALA D CA 1
ATOM 6032 C C . ALA D 1 59 ? 115.047 87.426 -22.168 1.00 9.06 59 ALA D C 1
ATOM 6033 O O . ALA D 1 59 ? 116.241 87.434 -22.428 1.00 9.28 59 ALA D O 1
ATOM 6035 N N . PRO D 1 60 ? 114.152 88.077 -22.927 1.00 9.29 60 PRO D N 1
ATOM 6036 C CA . PRO D 1 60 ? 114.606 88.884 -24.076 1.00 9.49 60 PRO D CA 1
ATOM 6037 C C . PRO D 1 60 ? 115.723 89.835 -23.608 1.00 10.92 60 PRO D C 1
ATOM 6038 O O . PRO D 1 60 ? 115.649 90.426 -22.521 1.00 10.99 60 PRO D O 1
ATOM 6042 N N . ARG D 1 61 ? 116.748 90.021 -24.466 1.00 10.78 61 ARG D N 1
ATOM 6043 C CA . ARG D 1 61 ? 117.896 90.910 -24.219 1.00 12.09 61 ARG D CA 1
ATOM 6044 C C . ARG D 1 61 ? 118.834 90.505 -23.077 1.00 11.16 61 ARG D C 1
ATOM 6045 O O . ARG D 1 61 ? 119.751 91.265 -22.716 1.00 13.07 61 ARG D O 1
ATOM 6053 N N . HIS D 1 62 ? 118.688 89.289 -22.567 1.00 9.80 62 HIS D N 1
ATOM 6054 C CA . HIS D 1 62 ? 119.496 88.822 -21.462 1.00 10.39 62 HIS D CA 1
ATOM 6055 C C . HIS D 1 62 ? 120.267 87.563 -21.722 1.00 11.85 62 HIS D C 1
ATOM 6056 O O . HIS D 1 62 ? 119.881 86.738 -22.568 1.00 12.40 62 HIS D O 1
ATOM 6063 N N . GLY D 1 63 ? 121.296 87.366 -20.900 1.00 11.77 63 GLY D N 1
ATOM 6064 C CA . GLY D 1 63 ? 122.112 86.145 -20.991 1.00 12.84 63 GLY D CA 1
ATOM 6065 C C . GLY D 1 63 ? 122.747 85.943 -22.344 1.00 15.10 63 GLY D C 1
ATOM 6066 O O . GLY D 1 63 ? 123.474 86.833 -22.780 1.00 18.17 63 GLY D O 1
ATOM 6067 N N . GLU D 1 64 ? 122.402 84.857 -22.998 1.00 14.99 64 GLU D N 1
ATOM 6068 C CA . GLU D 1 64 ? 122.964 84.515 -24.336 1.00 16.57 64 GLU D CA 1
ATOM 6069 C C . GLU D 1 64 ? 122.164 85.173 -25.413 1.00 17.08 64 GLU D C 1
ATOM 6070 O O . GLU D 1 64 ? 122.549 85.102 -26.567 1.00 18.44 64 GLU D O 1
ATOM 6076 N N . ARG D 1 65 ? 121.029 85.794 -25.096 1.00 17.48 65 ARG D N 1
ATOM 6077 C CA . ARG D 1 65 ? 120.231 86.414 -26.170 1.00 17.33 65 ARG D CA 1
ATOM 6078 C C . ARG D 1 65 ? 120.801 87.795 -26.595 1.00 20.13 65 ARG D C 1
ATOM 6079 O O . ARG D 1 65 ? 121.500 88.439 -25.810 1.00 22.54 65 ARG D O 1
ATOM 6087 N N . GLU D 1 66 ? 120.488 88.233 -27.814 1.00 23.56 66 GLU D N 1
ATOM 6088 C CA . GLU D 1 66 ? 120.957 89.532 -28.343 1.00 27.28 66 GLU D CA 1
ATOM 6089 C C . GLU D 1 66 ? 120.497 90.625 -27.374 1.00 27.78 66 GLU D C 1
ATOM 6090 O O . GLU D 1 66 ? 119.303 90.800 -27.151 1.00 29.15 66 GLU D O 1
ATOM 6096 N N . GLY D 1 67 ? 121.452 91.295 -26.759 1.00 28.79 67 GLY D N 1
ATOM 6097 C CA . GLY D 1 67 ? 121.129 92.335 -25.813 1.00 29.68 67 GLY D CA 1
ATOM 6098 C C . GLY D 1 67 ? 121.774 93.590 -26.316 1.00 31.43 67 GLY D C 1
ATOM 6099 O O . GLY D 1 67 ? 121.700 93.832 -27.522 1.00 33.15 67 GLY D O 1
ATOM 6100 N N . PRO D 1 68 ? 122.392 94.423 -25.458 1.00 29.97 68 PRO D N 1
ATOM 6101 C CA . PRO D 1 68 ? 122.544 94.297 -24.009 1.00 29.11 68 PRO D CA 1
ATOM 6102 C C . PRO D 1 68 ? 121.204 94.563 -23.333 1.00 26.62 68 PRO D C 1
ATOM 6103 O O . PRO D 1 68 ? 120.278 95.043 -23.966 1.00 23.30 68 PRO D O 1
ATOM 6107 N N . PRO D 1 69 ? 121.095 94.227 -22.039 1.00 25.98 69 PRO D N 1
ATOM 6108 C CA . PRO D 1 69 ? 119.821 94.474 -21.386 1.00 23.76 69 PRO D CA 1
ATOM 6109 C C . PRO D 1 69 ? 119.513 95.962 -21.292 1.00 21.34 69 PRO D C 1
ATOM 6110 O O . PRO D 1 69 ? 120.363 96.822 -21.564 1.00 21.43 69 PRO D O 1
ATOM 6114 N N . PRO D 1 70 ? 118.300 96.293 -20.885 1.00 18.73 70 PRO D N 1
ATOM 6115 C CA . PRO D 1 70 ? 117.841 97.659 -20.708 1.00 18.88 70 PRO D CA 1
ATOM 6116 C C . PRO D 1 70 ? 118.882 98.324 -19.796 1.00 20.29 70 PRO D C 1
ATOM 6117 O O . PRO D 1 70 ? 119.479 97.693 -18.896 1.00 20.59 70 PRO D O 1
ATOM 6121 N N . SER D 1 71 ? 119.130 99.604 -20.037 1.00 21.33 71 SER D N 1
ATOM 6122 C CA . SER D 1 71 ? 120.117 100.293 -19.219 1.00 22.19 71 SER D CA 1
ATOM 6123 C C . SER D 1 71 ? 119.441 101.378 -18.453 1.00 21.95 71 SER D C 1
ATOM 6124 O O . SER D 1 71 ? 118.636 102.112 -19.010 1.00 21.66 71 SER D O 1
ATOM 6127 N N . SER D 1 72 ? 119.787 101.490 -17.167 1.00 24.29 72 SER D N 1
ATOM 6128 C CA . SER D 1 72 ? 119.167 102.498 -16.336 1.00 25.41 72 SER D CA 1
ATOM 6129 C C . SER D 1 72 ? 119.570 103.887 -16.813 1.00 26.75 72 SER D C 1
ATOM 6130 O O . SER D 1 72 ? 119.019 104.847 -16.357 1.00 28.56 72 SER D O 1
ATOM 6133 N N . LYS D 1 73 ? 120.498 103.997 -17.753 1.00 26.75 73 LYS D N 1
ATOM 6134 C CA . LYS D 1 73 ? 120.857 105.327 -18.266 1.00 27.67 73 LYS D CA 1
ATOM 6135 C C . LYS D 1 73 ? 119.901 105.719 -19.389 1.00 25.93 73 LYS D C 1
ATOM 6136 O O . LYS D 1 73 ? 119.892 106.867 -19.818 1.00 24.32 73 LYS D O 1
ATOM 6142 N N . SER D 1 74 ? 119.093 104.771 -19.855 1.00 22.72 74 SER D N 1
ATOM 6143 C CA . SER D 1 74 ? 118.183 105.064 -20.984 1.00 21.39 74 SER D CA 1
ATOM 6144 C C . SER D 1 74 ? 117.064 106.021 -20.655 1.00 19.76 74 SER D C 1
ATOM 6145 O O . SER D 1 74 ? 116.450 105.942 -19.605 1.00 18.91 74 SER D O 1
ATOM 6148 N N . PRO D 1 75 ? 116.786 106.952 -21.585 1.00 18.79 75 PRO D N 1
ATOM 6149 C CA . PRO D 1 75 ? 115.715 107.890 -21.363 1.00 18.03 75 PRO D CA 1
ATOM 6150 C C . PRO D 1 75 ? 114.335 107.193 -21.284 1.00 16.93 75 PRO D C 1
ATOM 6151 O O . PRO D 1 75 ? 113.364 107.770 -20.755 1.00 17.05 75 PRO D O 1
ATOM 6155 N N . ARG D 1 76 ? 114.259 105.933 -21.779 1.00 14.01 76 ARG D N 1
ATOM 6156 C CA . ARG D 1 76 ? 112.993 105.191 -21.724 1.00 11.98 76 ARG D CA 1
ATOM 6157 C C . ARG D 1 76 ? 113.224 103.813 -21.075 1.00 11.34 76 ARG D C 1
ATOM 6158 O O . ARG D 1 76 ? 112.735 102.777 -21.543 1.00 10.33 76 ARG D O 1
ATOM 6166 N N . TYR D 1 77 ? 114.021 103.856 -20.018 1.00 11.98 77 TYR D N 1
ATOM 6167 C CA . TYR D 1 77 ? 114.351 102.652 -19.236 1.00 11.49 77 TYR D CA 1
ATOM 6168 C C . TYR D 1 77 ? 113.105 101.846 -18.828 1.00 11.73 77 TYR D C 1
ATOM 6169 O O . TYR D 1 77 ? 113.078 100.660 -19.070 1.00 10.72 77 TYR D O 1
ATOM 6178 N N . VAL D 1 78 ? 112.057 102.511 -18.338 1.00 11.36 78 VAL D N 1
ATOM 6179 C CA . VAL D 1 78 ? 110.897 101.766 -17.861 1.00 10.46 78 VAL D CA 1
ATOM 6180 C C . VAL D 1 78 ? 110.242 101.050 -19.016 1.00 10.97 78 VAL D C 1
ATOM 6181 O O . VAL D 1 78 ? 109.860 99.856 -18.907 1.00 10.02 78 VAL D O 1
ATOM 6185 N N . GLU D 1 79 ? 110.091 101.758 -20.139 1.00 9.75 79 GLU D N 1
ATOM 6186 C CA . GLU D 1 79 ? 109.520 101.086 -21.293 1.00 10.58 79 GLU D CA 1
ATOM 6187 C C . GLU D 1 79 ? 110.306 99.854 -21.708 1.00 11.04 79 GLU D C 1
ATOM 6188 O O . GLU D 1 79 ? 109.731 98.821 -22.075 1.00 10.34 79 GLU D O 1
ATOM 6194 N N . GLU D 1 80 ? 111.621 100.020 -21.795 1.00 10.02 80 GLU D N 1
ATOM 6195 C CA . GLU D 1 80 ? 112.467 98.890 -22.216 1.00 11.32 80 GLU D CA 1
ATOM 6196 C C . GLU D 1 80 ? 112.377 97.713 -21.215 1.00 10.68 80 GLU D C 1
ATOM 6197 O O . GLU D 1 80 ? 112.382 96.547 -21.657 1.00 10.75 80 GLU D O 1
ATOM 6203 N N . VAL D 1 81 ? 112.336 97.997 -19.927 1.00 9.81 81 VAL D N 1
ATOM 6204 C CA . VAL D 1 81 ? 112.274 96.940 -18.919 1.00 9.93 81 VAL D CA 1
ATOM 6205 C C . VAL D 1 81 ? 110.980 96.157 -19.077 1.00 9.43 81 VAL D C 1
ATOM 6206 O O . VAL D 1 81 ? 110.982 94.908 -19.057 1.00 9.04 81 VAL D O 1
ATOM 6210 N N . TYR D 1 82 ? 109.864 96.861 -19.240 1.00 10.33 82 TYR D N 1
ATOM 6211 C CA . TYR D 1 82 ? 108.580 96.103 -19.288 1.00 9.66 82 TYR D CA 1
ATOM 6212 C C . TYR D 1 82 ? 108.312 95.546 -20.682 1.00 10.50 82 TYR D C 1
ATOM 6213 O O . TYR D 1 82 ? 107.551 94.609 -20.828 1.00 10.60 82 TYR D O 1
ATOM 6222 N N . ARG D 1 83 ? 108.984 96.056 -21.724 1.00 10.52 83 ARG D N 1
ATOM 6223 C CA . ARG D 1 83 ? 108.895 95.366 -23.040 1.00 11.59 83 ARG D CA 1
ATOM 6224 C C . ARG D 1 83 ? 109.580 93.965 -22.853 1.00 12.44 83 ARG D C 1
ATOM 6225 O O . ARG D 1 83 ? 109.122 92.952 -23.430 1.00 10.76 83 ARG D O 1
ATOM 6233 N N . VAL D 1 84 ? 110.713 93.939 -22.146 1.00 9.95 84 VAL D N 1
ATOM 6234 C CA . VAL D 1 84 ? 111.346 92.637 -21.844 1.00 9.81 84 VAL D CA 1
ATOM 6235 C C . VAL D 1 84 ? 110.338 91.792 -21.036 1.00 10.05 84 VAL D C 1
ATOM 6236 O O . VAL D 1 84 ? 110.136 90.605 -21.352 1.00 9.20 84 VAL D O 1
ATOM 6240 N N . ALA D 1 85 ? 109.703 92.354 -20.018 1.00 10.04 85 ALA D N 1
ATOM 6241 C CA . ALA D 1 85 ? 108.761 91.573 -19.218 1.00 9.15 85 ALA D CA 1
ATOM 6242 C C . ALA D 1 85 ? 107.606 91.003 -20.041 1.00 9.54 85 ALA D C 1
ATOM 6243 O O . ALA D 1 85 ? 107.209 89.881 -19.833 1.00 9.00 85 ALA D O 1
ATOM 6245 N N . LEU D 1 86 ? 107.084 91.813 -20.960 1.00 7.79 86 LEU D N 1
ATOM 6246 C CA . LEU D 1 86 ? 105.915 91.312 -21.762 1.00 7.36 86 LEU D CA 1
ATOM 6247 C C . LEU D 1 86 ? 106.391 90.131 -22.647 1.00 8.78 86 LEU D C 1
ATOM 6248 O O . LEU D 1 86 ? 105.635 89.162 -22.837 1.00 10.00 86 LEU D O 1
ATOM 6253 N N . GLY D 1 87 ? 107.590 90.224 -23.239 1.00 7.77 87 GLY D N 1
ATOM 6254 C CA . GLY D 1 87 ? 108.061 89.107 -24.069 1.00 9.47 87 GLY D CA 1
ATOM 6255 C C . GLY D 1 87 ? 108.385 87.900 -23.218 1.00 9.39 87 GLY D C 1
ATOM 6256 O O . GLY D 1 87 ? 108.097 86.773 -23.594 1.00 9.79 87 GLY D O 1
ATOM 6257 N N . PHE D 1 88 ? 108.985 88.135 -22.050 1.00 10.01 88 PHE D N 1
ATOM 6258 C CA . PHE D 1 88 ? 109.341 87.013 -21.156 1.00 9.48 88 PHE D CA 1
ATOM 6259 C C . PHE D 1 88 ? 108.061 86.302 -20.727 1.00 8.63 88 PHE D C 1
ATOM 6260 O O . PHE D 1 88 ? 108.043 85.085 -20.613 1.00 8.47 88 PHE D O 1
ATOM 6268 N N . LYS D 1 89 ? 107.001 87.063 -20.434 1.00 7.98 89 LYS D N 1
ATOM 6269 C CA . LYS D 1 89 ? 105.718 86.466 -20.064 1.00 7.87 89 LYS D CA 1
ATOM 6270 C C . LYS D 1 89 ? 105.146 85.622 -21.201 1.00 10.61 89 LYS D C 1
ATOM 6271 O O . LYS D 1 89 ? 104.695 84.494 -20.969 1.00 9.43 89 LYS D O 1
ATOM 6277 N N . GLU D 1 90 ? 105.088 86.189 -22.428 1.00 8.60 90 GLU D N 1
ATOM 6278 C CA . GLU D 1 90 ? 104.501 85.452 -23.550 1.00 9.86 90 GLU D CA 1
ATOM 6279 C C . GLU D 1 90 ? 105.298 84.150 -23.760 1.00 9.91 90 GLU D C 1
ATOM 6280 O O . GLU D 1 90 ? 104.710 83.080 -24.037 1.00 10.35 90 GLU D O 1
ATOM 6286 N N . GLU D 1 91 ? 106.615 84.242 -23.638 1.00 9.41 91 GLU D N 1
ATOM 6287 C CA . GLU D 1 91 ? 107.473 83.059 -23.817 1.00 8.06 91 GLU D CA 1
ATOM 6288 C C . GLU D 1 91 ? 107.254 82.049 -22.666 1.00 8.73 91 GLU D C 1
ATOM 6289 O O . GLU D 1 91 ? 107.084 80.830 -22.881 1.00 10.26 91 GLU D O 1
ATOM 6295 N N . ALA D 1 92 ? 107.220 82.565 -21.434 1.00 9.23 92 ALA D N 1
ATOM 6296 C CA . ALA D 1 92 ? 107.139 81.674 -20.295 1.00 9.34 92 ALA D CA 1
ATOM 6297 C C . ALA D 1 92 ? 105.843 80.901 -20.317 1.00 8.61 92 ALA D C 1
ATOM 6298 O O . ALA D 1 92 ? 105.827 79.737 -19.912 1.00 10.30 92 ALA D O 1
ATOM 6300 N N . ARG D 1 93 ? 104.748 81.509 -20.767 1.00 10.90 93 ARG D N 1
ATOM 6301 C CA . ARG D 1 93 ? 103.491 80.738 -20.796 1.00 11.54 93 ARG D CA 1
ATOM 6302 C C . ARG D 1 93 ? 103.624 79.543 -21.736 1.00 12.49 93 ARG D C 1
ATOM 6303 O O . ARG D 1 93 ? 103.182 78.430 -21.371 1.00 11.81 93 ARG D O 1
ATOM 6311 N N . ARG D 1 94 ? 104.261 79.759 -22.897 1.00 9.77 94 ARG D N 1
ATOM 6312 C CA . ARG D 1 94 ? 104.398 78.657 -23.834 1.00 11.04 94 ARG D CA 1
ATOM 6313 C C . ARG D 1 94 ? 105.386 77.588 -23.340 1.00 12.60 94 ARG D C 1
ATOM 6314 O O . ARG D 1 94 ? 105.161 76.383 -23.558 1.00 15.15 94 ARG D O 1
ATOM 6322 N N . VAL D 1 95 ? 106.471 78.020 -22.706 1.00 11.09 95 VAL D N 1
ATOM 6323 C CA . VAL D 1 95 ? 107.455 77.064 -22.122 1.00 10.91 95 VAL D CA 1
ATOM 6324 C C . VAL D 1 95 ? 106.780 76.212 -21.056 1.00 12.99 95 VAL D C 1
ATOM 6325 O O . VAL D 1 95 ? 106.976 74.981 -21.045 1.00 14.61 95 VAL D O 1
ATOM 6329 N N . ALA D 1 96 ? 106.023 76.848 -20.159 1.00 13.70 96 ALA D N 1
ATOM 6330 C CA . ALA D 1 96 ? 105.345 76.103 -19.079 1.00 13.58 96 ALA D CA 1
ATOM 6331 C C . ALA D 1 96 ? 104.348 75.107 -19.658 1.00 16.89 96 ALA D C 1
ATOM 6332 O O . ALA D 1 96 ? 104.302 73.929 -19.242 1.00 17.05 96 ALA D O 1
ATOM 6334 N N . GLU D 1 97 ? 103.588 75.536 -20.661 1.00 16.69 97 GLU D N 1
ATOM 6335 C CA . GLU D 1 97 ? 102.610 74.602 -21.243 1.00 18.59 97 GLU D CA 1
ATOM 6336 C C . GLU D 1 97 ? 103.312 73.436 -21.925 1.00 19.04 97 GLU D C 1
ATOM 6337 O O . GLU D 1 97 ? 102.867 72.267 -21.786 1.00 20.20 97 GLU D O 1
ATOM 6343 N N . GLU D 1 98 ? 104.420 73.673 -22.611 1.00 18.34 98 GLU D N 1
ATOM 6344 C CA . GLU D 1 98 ? 105.077 72.579 -23.264 1.00 18.33 98 GLU D CA 1
ATOM 6345 C C . GLU D 1 98 ? 105.735 71.648 -22.268 1.00 20.17 98 GLU D C 1
ATOM 6346 O O . GLU D 1 98 ? 105.695 70.420 -22.427 1.00 22.72 98 GLU D O 1
ATOM 6352 N N . ALA D 1 99 ? 106.291 72.237 -21.220 1.00 17.69 99 ALA D N 1
ATOM 6353 C CA . ALA D 1 99 ? 106.969 71.443 -20.183 1.00 19.94 99 ALA D CA 1
ATOM 6354 C C . ALA D 1 99 ? 105.954 70.555 -19.497 1.00 20.58 99 ALA D C 1
ATOM 6355 O O . ALA D 1 99 ? 106.278 69.414 -19.155 1.00 21.70 99 ALA D O 1
ATOM 6357 N N . GLU D 1 100 ? 104.752 71.046 -19.242 1.00 21.52 100 GLU D N 1
ATOM 6358 C CA . GLU D 1 100 ? 103.801 70.232 -18.537 1.00 27.14 100 GLU D CA 1
ATOM 6359 C C . GLU D 1 100 ? 103.422 69.021 -19.400 1.00 28.45 100 GLU D C 1
ATOM 6360 O O . GLU D 1 100 ? 103.232 67.905 -18.886 1.00 29.25 100 GLU D O 1
ATOM 6366 N N . ARG D 1 101 ? 103.417 69.205 -20.717 1.00 28.50 101 ARG D N 1
ATOM 6367 C CA . ARG D 1 101 ? 103.094 68.089 -21.592 1.00 29.37 101 ARG D CA 1
ATOM 6368 C C . ARG D 1 101 ? 104.254 67.129 -21.833 1.00 28.73 101 ARG D C 1
ATOM 6369 O O . ARG D 1 101 ? 104.069 65.899 -21.923 1.00 30.32 101 ARG D O 1
ATOM 6377 N N . ARG D 1 102 ? 105.446 67.642 -21.993 1.00 27.76 102 ARG D N 1
ATOM 6378 C CA . ARG D 1 102 ? 106.581 66.767 -22.225 1.00 26.94 102 ARG D CA 1
ATOM 6379 C C . ARG D 1 102 ? 106.892 65.940 -20.963 1.00 26.66 102 ARG D C 1
ATOM 6380 O O . ARG D 1 102 ? 107.181 64.750 -21.070 1.00 27.28 102 ARG D O 1
ATOM 6388 N N . PHE D 1 103 ? 106.797 66.546 -19.774 1.00 23.32 103 PHE D N 1
ATOM 6389 C CA . PHE D 1 103 ? 107.163 65.812 -18.576 1.00 22.74 103 PHE D CA 1
ATOM 6390 C C . PHE D 1 103 ? 106.065 65.241 -17.705 1.00 21.12 103 PHE D C 1
ATOM 6391 O O . PHE D 1 103 ? 106.340 64.328 -16.894 1.00 23.09 103 PHE D O 1
ATOM 6399 N N . GLY D 1 104 ? 104.859 65.759 -17.820 1.00 22.07 104 GLY D N 1
ATOM 6400 C CA . GLY D 1 104 ? 103.723 65.287 -17.032 1.00 21.66 104 GLY D CA 1
ATOM 6401 C C . GLY D 1 104 ? 103.901 65.328 -15.521 1.00 21.79 104 GLY D C 1
ATOM 6402 O O . GLY D 1 104 ? 103.462 64.443 -14.803 1.00 22.38 104 GLY D O 1
ATOM 6403 N N . LEU D 1 105 ? 104.565 66.360 -15.029 1.00 19.01 105 LEU D N 1
ATOM 6404 C CA . LEU D 1 105 ? 104.813 66.524 -13.584 1.00 17.66 105 LEU D CA 1
ATOM 6405 C C . LEU D 1 105 ? 104.061 67.753 -13.096 1.00 16.19 105 LEU D C 1
ATOM 6406 O O . LEU D 1 105 ? 103.735 68.602 -13.902 1.00 17.35 105 LEU D O 1
ATOM 6411 N N . PRO D 1 106 ? 103.686 67.803 -11.799 1.00 16.49 106 PRO D N 1
ATOM 6412 C CA . PRO D 1 106 ? 102.979 68.931 -11.157 1.00 15.47 106 PRO D CA 1
ATOM 6413 C C . PRO D 1 106 ? 103.965 70.103 -11.430 1.00 13.86 106 PRO D C 1
ATOM 6414 O O . PRO D 1 106 ? 105.193 69.927 -11.245 1.00 14.61 106 PRO D O 1
ATOM 6418 N N . LEU D 1 107 ? 103.439 71.229 -11.884 1.00 12.75 107 LEU D N 1
ATOM 6419 C CA . LEU D 1 107 ? 104.291 72.351 -12.261 1.00 12.96 107 LEU D CA 1
ATOM 6420 C C . LEU D 1 107 ? 104.147 73.552 -11.326 1.00 12.72 107 LEU D C 1
ATOM 6421 O O . LEU D 1 107 ? 103.051 74.004 -11.012 1.00 12.08 107 LEU D O 1
ATOM 6426 N N . PHE D 1 108 ? 105.280 74.102 -10.892 1.00 9.07 108 PHE D N 1
ATOM 6427 C CA . PHE D 1 108 ? 105.338 75.329 -10.086 1.00 7.96 108 PHE D CA 1
ATOM 6428 C C . PHE D 1 108 ? 106.135 76.396 -10.822 1.00 8.35 108 PHE D C 1
ATOM 6429 O O . PHE D 1 108 ? 106.906 76.099 -11.761 1.00 8.69 108 PHE D O 1
ATOM 6437 N N A LEU D 1 109 ? 105.986 77.655 -10.382 0.55 8.31 109 LEU D N 1
ATOM 6438 N N B LEU D 1 109 ? 106.004 77.629 -10.341 0.45 8.56 109 LEU D N 1
ATOM 6439 C CA A LEU D 1 109 ? 106.755 78.773 -10.977 0.55 8.63 109 LEU D CA 1
ATOM 6440 C CA B LEU D 1 109 ? 106.703 78.751 -10.948 0.45 9.22 109 LEU D CA 1
ATOM 6441 C C A LEU D 1 109 ? 107.498 79.459 -9.853 0.55 8.16 109 LEU D C 1
ATOM 6442 C C B LEU D 1 109 ? 107.469 79.497 -9.856 0.45 8.48 109 LEU D C 1
ATOM 6443 O O A LEU D 1 109 ? 107.024 79.505 -8.713 0.55 8.25 109 LEU D O 1
ATOM 6444 O O B LEU D 1 109 ? 106.986 79.599 -8.722 0.45 8.66 109 LEU D O 1
ATOM 6453 N N . ALA D 1 110 ? 108.678 79.950 -10.175 1.00 6.26 110 ALA D N 1
ATOM 6454 C CA . ALA D 1 110 ? 109.443 80.801 -9.254 1.00 9.14 110 ALA D CA 1
ATOM 6455 C C . ALA D 1 110 ? 109.901 81.949 -10.110 1.00 8.49 110 ALA D C 1
ATOM 6456 O O . ALA D 1 110 ? 110.280 81.787 -11.269 1.00 10.39 110 ALA D O 1
ATOM 6458 N N . GLY D 1 111 ? 109.853 83.134 -9.546 1.00 7.51 111 GLY D N 1
ATOM 6459 C CA . GLY D 1 111 ? 110.376 84.284 -10.269 1.00 6.67 111 GLY D CA 1
ATOM 6460 C C . GLY D 1 111 ? 111.116 85.187 -9.315 1.00 7.20 111 GLY D C 1
ATOM 6461 O O . GLY D 1 111 ? 110.734 85.326 -8.132 1.00 7.28 111 GLY D O 1
ATOM 6462 N N . GLY D 1 112 ? 112.240 85.735 -9.790 1.00 5.93 112 GLY D N 1
ATOM 6463 C CA . GLY D 1 112 ? 112.994 86.718 -8.980 1.00 7.47 112 GLY D CA 1
ATOM 6464 C C . GLY D 1 112 ? 112.853 88.111 -9.572 1.00 9.20 112 GLY D C 1
ATOM 6465 O O . GLY D 1 112 ? 113.093 88.277 -10.787 1.00 8.58 112 GLY D O 1
ATOM 6466 N N . SER D 1 113 ? 112.407 89.111 -8.758 1.00 8.69 113 SER D N 1
ATOM 6467 C CA . SER D 1 113 ? 112.307 90.548 -9.213 1.00 9.02 113 SER D CA 1
ATOM 6468 C C . SER D 1 113 ? 111.478 90.685 -10.514 1.00 9.28 113 SER D C 1
ATOM 6469 O O . SER D 1 113 ? 110.281 90.335 -10.497 1.00 9.93 113 SER D O 1
ATOM 6472 N N . LEU D 1 114 ? 112.060 91.074 -11.667 1.00 8.70 114 LEU D N 1
ATOM 6473 C CA . LEU D 1 114 ? 111.231 91.141 -12.880 1.00 8.25 114 LEU D CA 1
ATOM 6474 C C . LEU D 1 114 ? 110.526 89.796 -13.167 1.00 8.39 114 LEU D C 1
ATOM 6475 O O . LEU D 1 114 ? 109.383 89.774 -13.613 1.00 8.60 114 LEU D O 1
ATOM 6480 N N . GLY D 1 115 ? 111.187 88.667 -12.874 1.00 6.58 115 GLY D N 1
ATOM 6481 C CA . GLY D 1 115 ? 110.571 87.366 -13.064 1.00 5.78 115 GLY D CA 1
ATOM 6482 C C . GLY D 1 115 ? 109.344 87.134 -12.133 1.00 5.58 115 GLY D C 1
ATOM 6483 O O . GLY D 1 115 ? 108.448 86.379 -12.519 1.00 7.69 115 GLY D O 1
ATOM 6484 N N . ALA D 1 116 ? 109.383 87.715 -10.951 1.00 6.95 116 ALA D N 1
ATOM 6485 C CA . ALA D 1 116 ? 108.242 87.612 -10.041 1.00 6.64 116 ALA D CA 1
ATOM 6486 C C . ALA D 1 116 ? 107.097 88.435 -10.636 1.00 7.45 116 ALA D C 1
ATOM 6487 O O . ALA D 1 116 ? 105.919 87.989 -10.566 1.00 6.53 116 ALA D O 1
ATOM 6489 N N . PHE D 1 117 ? 107.408 89.599 -11.232 1.00 8.00 117 PHE D N 1
ATOM 6490 C CA . PHE D 1 117 ? 106.324 90.354 -11.854 1.00 7.84 117 PHE D CA 1
ATOM 6491 C C . PHE D 1 117 ? 105.716 89.559 -13.004 1.00 8.22 117 PHE D C 1
ATOM 6492 O O . PHE D 1 117 ? 104.495 89.592 -13.205 1.00 7.34 117 PHE D O 1
ATOM 6500 N N . VAL D 1 118 ? 106.546 88.917 -13.825 1.00 8.11 118 VAL D N 1
ATOM 6501 C CA . VAL D 1 118 ? 106.052 88.108 -14.894 1.00 7.40 118 VAL D CA 1
ATOM 6502 C C . VAL D 1 118 ? 105.174 86.957 -14.342 1.00 6.99 118 VAL D C 1
ATOM 6503 O O . VAL D 1 118 ? 104.185 86.610 -14.948 1.00 6.64 118 VAL D O 1
ATOM 6507 N N . ALA D 1 119 ? 105.571 86.359 -13.201 1.00 7.89 119 ALA D N 1
ATOM 6508 C CA . ALA D 1 119 ? 104.701 85.325 -12.609 1.00 8.00 119 ALA D CA 1
ATOM 6509 C C . ALA D 1 119 ? 103.305 85.904 -12.311 1.00 7.88 119 ALA D C 1
ATOM 6510 O O . ALA D 1 119 ? 102.315 85.206 -12.560 1.00 7.72 119 ALA D O 1
ATOM 6512 N N . HIS D 1 120 ? 103.266 87.113 -11.787 1.00 7.90 120 HIS D N 1
ATOM 6513 C CA . HIS D 1 120 ? 101.979 87.772 -11.513 1.00 7.10 120 HIS D CA 1
ATOM 6514 C C . HIS D 1 120 ? 101.242 87.945 -12.862 1.00 8.41 120 HIS D C 1
ATOM 6515 O O . HIS D 1 120 ? 100.037 87.671 -12.895 1.00 8.62 120 HIS D O 1
ATOM 6522 N N . LEU D 1 121 ? 101.936 88.441 -13.928 1.00 8.08 121 LEU D N 1
ATOM 6523 C CA . LEU D 1 121 ? 101.225 88.584 -15.221 1.00 9.58 121 LEU D CA 1
ATOM 6524 C C . LEU D 1 121 ? 100.628 87.257 -15.660 1.00 10.08 121 LEU D C 1
ATOM 6525 O O . LEU D 1 121 ? 99.518 87.191 -16.226 1.00 9.92 121 LEU D O 1
ATOM 6530 N N . LEU D 1 122 ? 101.383 86.160 -15.453 1.00 8.62 122 LEU D N 1
ATOM 6531 C CA . LEU D 1 122 ? 100.850 84.852 -15.848 1.00 8.08 122 LEU D CA 1
ATOM 6532 C C . LEU D 1 122 ? 99.607 84.456 -15.047 1.00 8.57 122 LEU D C 1
ATOM 6533 O O . LEU D 1 122 ? 98.604 83.940 -15.622 1.00 9.33 122 LEU D O 1
ATOM 6538 N N . LEU D 1 123 ? 99.640 84.675 -13.747 1.00 8.12 123 LEU D N 1
ATOM 6539 C CA . LEU D 1 123 ? 98.474 84.327 -12.922 1.00 8.42 123 LEU D CA 1
ATOM 6540 C C . LEU D 1 123 ? 97.292 85.213 -13.320 1.00 9.50 123 LEU D C 1
ATOM 6541 O O . LEU D 1 123 ? 96.128 84.679 -13.350 1.00 11.31 123 LEU D O 1
ATOM 6546 N N . ALA D 1 124 ? 97.562 86.467 -13.612 1.00 9.95 124 ALA D N 1
ATOM 6547 C CA . ALA D 1 124 ? 96.483 87.409 -13.972 1.00 10.34 124 ALA D CA 1
ATOM 6548 C C . ALA D 1 124 ? 95.805 87.011 -15.296 1.00 13.31 124 ALA D C 1
ATOM 6549 O O . ALA D 1 124 ? 94.616 87.373 -15.554 1.00 15.07 124 ALA D O 1
ATOM 6551 N N . GLU D 1 125 ? 96.522 86.278 -16.135 1.00 10.62 125 GLU D N 1
ATOM 6552 C CA . GLU D 1 125 ? 95.984 85.773 -17.428 1.00 11.99 125 GLU D CA 1
ATOM 6553 C C . GLU D 1 125 ? 95.488 84.322 -17.365 1.00 12.87 125 GLU D C 1
ATOM 6554 O O . GLU D 1 125 ? 95.283 83.672 -18.400 1.00 14.76 125 GLU D O 1
ATOM 6560 N N . GLY D 1 126 ? 95.298 83.801 -16.148 1.00 12.25 126 GLY D N 1
ATOM 6561 C CA . GLY D 1 126 ? 94.715 82.478 -16.055 1.00 12.88 126 GLY D CA 1
ATOM 6562 C C . GLY D 1 126 ? 95.592 81.284 -16.035 1.00 11.50 126 GLY D C 1
ATOM 6563 O O . GLY D 1 126 ? 95.105 80.115 -16.077 1.00 14.01 126 GLY D O 1
ATOM 6564 N N . PHE D 1 127 ? 96.903 81.493 -16.017 1.00 12.23 127 PHE D N 1
ATOM 6565 C CA . PHE D 1 127 ? 97.787 80.316 -15.885 1.00 12.22 127 PHE D CA 1
ATOM 6566 C C . PHE D 1 127 ? 97.656 79.734 -14.497 1.00 11.32 127 PHE D C 1
ATOM 6567 O O . PHE D 1 127 ? 97.631 80.439 -13.505 1.00 11.38 127 PHE D O 1
ATOM 6575 N N . ARG D 1 128 ? 97.563 78.415 -14.401 1.00 11.87 128 ARG D N 1
ATOM 6576 C CA . ARG D 1 128 ? 97.338 77.770 -13.134 1.00 13.17 128 ARG D CA 1
ATOM 6577 C C . ARG D 1 128 ? 98.332 76.699 -12.695 1.00 13.11 128 ARG D C 1
ATOM 6578 O O . ARG D 1 128 ? 98.117 75.482 -12.843 1.00 14.86 128 ARG D O 1
ATOM 6586 N N . PRO D 1 129 ? 99.518 77.116 -12.260 1.00 10.02 129 PRO D N 1
ATOM 6587 C CA . PRO D 1 129 ? 100.509 76.159 -11.746 1.00 11.19 129 PRO D CA 1
ATOM 6588 C C . PRO D 1 129 ? 99.999 75.739 -10.335 1.00 9.88 129 PRO D C 1
ATOM 6589 O O . PRO D 1 129 ? 99.006 76.261 -9.814 1.00 12.25 129 PRO D O 1
ATOM 6593 N N . ARG D 1 130 ? 100.717 74.781 -9.703 1.00 10.51 130 ARG D N 1
ATOM 6594 C CA . ARG D 1 130 ? 100.378 74.292 -8.372 1.00 11.24 130 ARG D CA 1
ATOM 6595 C C . ARG D 1 130 ? 100.829 75.255 -7.270 1.00 10.42 130 ARG D C 1
ATOM 6596 O O . ARG D 1 130 ? 100.431 75.088 -6.142 1.00 11.61 130 ARG D O 1
ATOM 6604 N N . GLY D 1 131 ? 101.685 76.218 -7.618 1.00 9.21 131 GLY D N 1
ATOM 6605 C CA . GLY D 1 131 ? 102.160 77.185 -6.663 1.00 8.86 131 GLY D CA 1
ATOM 6606 C C . GLY D 1 131 ? 103.188 78.103 -7.292 1.00 8.81 131 GLY D C 1
ATOM 6607 O O . GLY D 1 131 ? 103.807 77.727 -8.300 1.00 8.48 131 GLY D O 1
ATOM 6608 N N . VAL D 1 132 ? 103.337 79.256 -6.673 1.00 8.11 132 VAL D N 1
ATOM 6609 C CA . VAL D 1 132 ? 104.281 80.272 -7.149 1.00 8.01 132 VAL D CA 1
ATOM 6610 C C . VAL D 1 132 ? 105.108 80.857 -6.020 1.00 8.11 132 VAL D C 1
ATOM 6611 O O . VAL D 1 132 ? 104.581 81.172 -4.979 1.00 7.99 132 VAL D O 1
ATOM 6615 N N . LEU D 1 133 ? 106.423 80.980 -6.265 1.00 7.53 133 LEU D N 1
ATOM 6616 C CA . LEU D 1 133 ? 107.318 81.650 -5.371 1.00 6.80 133 LEU D CA 1
ATOM 6617 C C . LEU D 1 133 ? 107.661 82.971 -6.040 1.00 7.07 133 LEU D C 1
ATOM 6618 O O . LEU D 1 133 ? 108.198 82.979 -7.154 1.00 7.86 133 LEU D O 1
ATOM 6623 N N . ALA D 1 134 ? 107.365 84.064 -5.350 1.00 5.44 134 ALA D N 1
ATOM 6624 C CA . ALA D 1 134 ? 107.701 85.409 -5.813 1.00 7.60 134 ALA D CA 1
ATOM 6625 C C . ALA D 1 134 ? 108.790 85.986 -4.940 1.00 5.31 134 ALA D C 1
ATOM 6626 O O . ALA D 1 134 ? 108.518 86.399 -3.846 1.00 6.17 134 ALA D O 1
ATOM 6628 N N . PHE D 1 135 ? 110.047 85.870 -5.425 1.00 5.49 135 PHE D N 1
ATOM 6629 C CA . PHE D 1 135 ? 111.166 86.392 -4.655 1.00 5.31 135 PHE D CA 1
ATOM 6630 C C . PHE D 1 135 ? 111.486 87.850 -5.035 1.00 6.21 135 PHE D C 1
ATOM 6631 O O . PHE D 1 135 ? 111.438 88.214 -6.196 1.00 6.86 135 PHE D O 1
ATOM 6639 N N . ILE D 1 136 ? 111.804 88.655 -4.014 1.00 5.95 136 ILE D N 1
ATOM 6640 C CA . ILE D 1 136 ? 112.241 90.060 -4.105 1.00 6.21 136 ILE D CA 1
ATOM 6641 C C . ILE D 1 136 ? 111.519 90.843 -5.204 1.00 8.21 136 ILE D C 1
ATOM 6642 O O . ILE D 1 136 ? 112.130 91.483 -6.048 1.00 8.16 136 ILE D O 1
ATOM 6647 N N . GLY D 1 137 ? 110.190 90.745 -5.163 1.00 6.71 137 GLY D N 1
ATOM 6648 C CA . GLY D 1 137 ? 109.383 91.335 -6.250 1.00 7.64 137 GLY D CA 1
ATOM 6649 C C . GLY D 1 137 ? 108.034 91.855 -5.791 1.00 7.26 137 GLY D C 1
ATOM 6650 O O . GLY D 1 137 ? 107.743 91.955 -4.610 1.00 8.12 137 GLY D O 1
ATOM 6651 N N . SER D 1 138 ? 107.265 92.170 -6.822 1.00 8.18 138 SER D N 1
ATOM 6652 C CA . SER D 1 138 ? 105.922 92.763 -6.658 1.00 8.43 138 SER D CA 1
ATOM 6653 C C . SER D 1 138 ? 105.035 92.416 -7.831 1.00 9.16 138 SER D C 1
ATOM 6654 O O . SER D 1 138 ? 105.507 92.155 -8.948 1.00 9.02 138 SER D O 1
ATOM 6657 N N . GLY D 1 139 ? 103.717 92.573 -7.560 1.00 8.83 139 GLY D N 1
ATOM 6658 C CA . GLY D 1 139 ? 102.691 92.399 -8.571 1.00 10.61 139 GLY D CA 1
ATOM 6659 C C . GLY D 1 139 ? 102.273 93.743 -9.205 1.00 10.21 139 GLY D C 1
ATOM 6660 O O . GLY D 1 139 ? 101.326 93.768 -10.011 1.00 9.86 139 GLY D O 1
ATOM 6661 N N . PHE D 1 140 ? 102.966 94.822 -8.862 1.00 9.65 140 PHE D N 1
ATOM 6662 C CA . PHE D 1 140 ? 102.742 96.108 -9.536 1.00 11.18 140 PHE D CA 1
ATOM 6663 C C . PHE D 1 140 ? 104.042 96.471 -10.217 1.00 11.45 140 PHE D C 1
ATOM 6664 O O . PHE D 1 140 ? 105.143 96.103 -9.729 1.00 11.10 140 PHE D O 1
ATOM 6672 N N . PRO D 1 141 ? 103.986 97.141 -11.385 1.00 11.86 141 PRO D N 1
ATOM 6673 C CA . PRO D 1 141 ? 105.200 97.562 -12.056 1.00 12.58 141 PRO D CA 1
ATOM 6674 C C . PRO D 1 141 ? 105.842 98.630 -11.144 1.00 11.94 141 PRO D C 1
ATOM 6675 O O . PRO D 1 141 ? 105.150 99.172 -10.236 1.00 15.21 141 PRO D O 1
ATOM 6687 N N . LYS D 1 143 ? 107.383 101.849 -9.326 1.00 13.29 143 LYS D N 1
ATOM 6688 C CA . LYS D 1 143 ? 106.951 103.223 -9.269 1.00 15.47 143 LYS D CA 1
ATOM 6689 C C . LYS D 1 143 ? 107.815 103.918 -10.337 1.00 15.94 143 LYS D C 1
ATOM 6690 O O . LYS D 1 143 ? 109.019 103.655 -10.459 1.00 17.36 143 LYS D O 1
ATOM 6696 N N . LEU D 1 144 ? 107.228 104.835 -11.125 1.00 15.44 144 LEU D N 1
ATOM 6697 C CA . LEU D 1 144 ? 108.057 105.444 -12.172 1.00 14.36 144 LEU D CA 1
ATOM 6698 C C . LEU D 1 144 ? 109.191 106.284 -11.625 1.00 15.82 144 LEU D C 1
ATOM 6699 O O . LEU D 1 144 ? 108.958 107.146 -10.774 1.00 17.78 144 LEU D O 1
ATOM 6704 N N . PRO D 1 145 ? 110.406 106.054 -12.099 1.00 16.82 145 PRO D N 1
ATOM 6705 C CA . PRO D 1 145 ? 111.519 106.862 -11.579 1.00 18.09 145 PRO D CA 1
ATOM 6706 C C . PRO D 1 145 ? 111.362 108.331 -11.955 1.00 18.38 145 PRO D C 1
ATOM 6707 O O . PRO D 1 145 ? 110.781 108.666 -12.996 1.00 17.13 145 PRO D O 1
ATOM 6711 N N . GLN D 1 146 ? 111.953 109.207 -11.143 1.00 20.94 146 GLN D N 1
ATOM 6712 C CA . GLN D 1 146 ? 111.908 110.601 -11.501 1.00 21.04 146 GLN D CA 1
ATOM 6713 C C . GLN D 1 146 ? 112.556 110.791 -12.881 1.00 17.72 146 GLN D C 1
ATOM 6714 O O . GLN D 1 146 ? 113.554 110.113 -13.250 1.00 19.26 146 GLN D O 1
ATOM 6720 N N . GLY D 1 147 ? 111.935 111.688 -13.661 1.00 15.16 147 GLY D N 1
ATOM 6721 C CA . GLY D 1 147 ? 112.373 111.996 -14.995 1.00 13.68 147 GLY D CA 1
ATOM 6722 C C . GLY D 1 147 ? 111.822 111.093 -16.104 1.00 12.92 147 GLY D C 1
ATOM 6723 O O . GLY D 1 147 ? 111.923 111.435 -17.270 1.00 13.82 147 GLY D O 1
ATOM 6724 N N . GLN D 1 148 ? 111.274 109.946 -15.697 1.00 12.65 148 GLN D N 1
ATOM 6725 C CA . GLN D 1 148 ? 110.761 108.934 -16.646 1.00 12.78 148 GLN D CA 1
ATOM 6726 C C . GLN D 1 148 ? 109.345 109.145 -17.127 1.00 11.20 148 GLN D C 1
ATOM 6727 O O . GLN D 1 148 ? 108.475 109.498 -16.349 1.00 13.60 148 GLN D O 1
ATOM 6733 N N . VAL D 1 149 ? 109.128 108.812 -18.388 1.00 11.46 149 VAL D N 1
ATOM 6734 C CA . VAL D 1 149 ? 107.824 108.854 -19.021 1.00 12.54 149 VAL D CA 1
ATOM 6735 C C . VAL D 1 149 ? 107.583 107.529 -19.732 1.00 13.39 149 VAL D C 1
ATOM 6736 O O . VAL D 1 149 ? 108.531 106.961 -20.303 1.00 13.70 149 VAL D O 1
ATOM 6740 N N . VAL D 1 150 ? 106.324 107.047 -19.697 1.00 12.63 150 VAL D N 1
ATOM 6741 C CA . VAL D 1 150 ? 105.930 105.822 -20.409 1.00 13.46 150 VAL D CA 1
ATOM 6742 C C . VAL D 1 150 ? 104.829 106.167 -21.416 1.00 14.07 150 VAL D C 1
ATOM 6743 O O . VAL D 1 150 ? 103.797 106.760 -21.029 1.00 14.38 150 VAL D O 1
ATOM 6747 N N . GLU D 1 151 ? 105.065 105.812 -22.684 1.00 14.75 151 GLU D N 1
ATOM 6748 C CA . GLU D 1 151 ? 103.999 106.015 -23.698 1.00 15.78 151 GLU D CA 1
ATOM 6749 C C . GLU D 1 151 ? 103.650 104.726 -24.438 1.00 16.58 151 GLU D C 1
ATOM 6750 O O . GLU D 1 151 ? 102.594 104.657 -25.058 1.00 17.74 151 GLU D O 1
ATOM 6756 N N . ASP D 1 152 ? 104.533 103.736 -24.391 1.00 14.19 152 ASP D N 1
ATOM 6757 C CA . ASP D 1 152 ? 104.309 102.465 -25.089 1.00 15.45 152 ASP D CA 1
ATOM 6758 C C . ASP D 1 152 ? 102.969 101.920 -24.633 1.00 14.63 152 ASP D C 1
ATOM 6759 O O . ASP D 1 152 ? 102.713 101.763 -23.455 1.00 12.72 152 ASP D O 1
ATOM 6764 N N . PRO D 1 153 ? 102.082 101.560 -25.577 1.00 14.70 153 PRO D N 1
ATOM 6765 C CA . PRO D 1 153 ? 100.769 101.057 -25.148 1.00 15.15 153 PRO D CA 1
ATOM 6766 C C . PRO D 1 153 ? 100.719 99.805 -24.253 1.00 12.15 153 PRO D C 1
ATOM 6767 O O . PRO D 1 153 ? 99.965 99.740 -23.290 1.00 13.94 153 PRO D O 1
ATOM 6771 N N . GLY D 1 154 ? 101.539 98.824 -24.613 1.00 15.43 154 GLY D N 1
ATOM 6772 C CA . GLY D 1 154 ? 101.581 97.593 -23.852 1.00 13.63 154 GLY D CA 1
ATOM 6773 C C . GLY D 1 154 ? 102.116 97.860 -22.444 1.00 14.70 154 GLY D C 1
ATOM 6774 O O . GLY D 1 154 ? 101.593 97.319 -21.472 1.00 15.05 154 GLY D O 1
ATOM 6775 N N . VAL D 1 155 ? 103.144 98.710 -22.314 1.00 13.95 155 VAL D N 1
ATOM 6776 C CA . VAL D 1 155 ? 103.642 99.007 -20.970 1.00 13.28 155 VAL D CA 1
ATOM 6777 C C . VAL D 1 155 ? 102.628 99.867 -20.181 1.00 14.19 155 VAL D C 1
ATOM 6778 O O . VAL D 1 155 ? 102.407 99.668 -18.986 1.00 14.36 155 VAL D O 1
ATOM 6782 N N . LEU D 1 156 ? 101.982 100.855 -20.835 1.00 14.47 156 LEU D N 1
ATOM 6783 C CA . LEU D 1 156 ? 100.964 101.621 -20.123 1.00 14.19 156 LEU D CA 1
ATOM 6784 C C . LEU D 1 156 ? 99.851 100.737 -19.567 1.00 14.36 156 LEU D C 1
ATOM 6785 O O . LEU D 1 156 ? 99.326 100.999 -18.486 1.00 15.39 156 LEU D O 1
ATOM 6790 N N . ALA D 1 157 ? 99.477 99.664 -20.301 1.00 13.13 157 ALA D N 1
ATOM 6791 C CA . ALA D 1 157 ? 98.411 98.820 -19.785 1.00 13.67 157 ALA D CA 1
ATOM 6792 C C . ALA D 1 157 ? 98.799 98.187 -18.489 1.00 13.66 157 ALA D C 1
ATOM 6793 O O . ALA D 1 157 ? 97.931 97.877 -17.673 1.00 15.71 157 ALA D O 1
ATOM 6795 N N . LEU D 1 158 ? 100.097 97.932 -18.308 1.00 13.39 158 LEU D N 1
ATOM 6796 C CA . LEU D 1 158 ? 100.551 97.342 -17.025 1.00 14.17 158 LEU D CA 1
ATOM 6797 C C . LEU D 1 158 ? 100.347 98.321 -15.856 1.00 15.83 158 LEU D C 1
ATOM 6798 O O . LEU D 1 158 ? 100.152 97.928 -14.695 1.00 15.95 158 LEU D O 1
ATOM 6803 N N . TYR D 1 159 ? 100.519 99.599 -16.147 1.00 15.98 159 TYR D N 1
ATOM 6804 C CA . TYR D 1 159 ? 100.278 100.581 -15.117 1.00 16.66 159 TYR D CA 1
ATOM 6805 C C . TYR D 1 159 ? 98.781 100.883 -14.953 1.00 17.58 159 TYR D C 1
ATOM 6806 O O . TYR D 1 159 ? 98.336 101.185 -13.867 1.00 18.47 159 TYR D O 1
ATOM 6815 N N . GLN D 1 160 ? 98.034 100.820 -16.052 1.00 17.66 160 GLN D N 1
ATOM 6816 C CA . GLN D 1 160 ? 96.584 101.056 -16.079 1.00 19.26 160 GLN D CA 1
ATOM 6817 C C . GLN D 1 160 ? 95.858 99.997 -15.260 1.00 18.31 160 GLN D C 1
ATOM 6818 O O . GLN D 1 160 ? 94.898 100.265 -14.533 1.00 19.04 160 GLN D O 1
ATOM 6824 N N . ALA D 1 161 ? 96.298 98.735 -15.384 1.00 16.22 161 ALA D N 1
ATOM 6825 C CA . ALA D 1 161 ? 95.662 97.628 -14.684 1.00 15.52 161 ALA D CA 1
ATOM 6826 C C . ALA D 1 161 ? 96.732 96.605 -14.320 1.00 14.88 161 ALA D C 1
ATOM 6827 O O . ALA D 1 161 ? 96.923 95.578 -15.035 1.00 14.45 161 ALA D O 1
ATOM 6829 N N . PRO D 1 162 ? 97.458 96.893 -13.225 1.00 13.15 162 PRO D N 1
ATOM 6830 C CA . PRO D 1 162 ? 98.541 95.981 -12.766 1.00 12.35 162 PRO D CA 1
ATOM 6831 C C . PRO D 1 162 ? 97.964 94.577 -12.534 1.00 12.09 162 PRO D C 1
ATOM 6832 O O . PRO D 1 162 ? 96.820 94.385 -12.112 1.00 12.48 162 PRO D O 1
ATOM 6836 N N . PRO D 1 163 ? 98.812 93.516 -12.690 1.00 11.00 163 PRO D N 1
ATOM 6837 C CA . PRO D 1 163 ? 98.237 92.193 -12.477 1.00 9.08 163 PRO D CA 1
ATOM 6838 C C . PRO D 1 163 ? 97.669 91.979 -11.093 1.00 11.30 163 PRO D C 1
ATOM 6839 O O . PRO D 1 163 ? 96.639 91.325 -10.928 1.00 11.88 163 PRO D O 1
ATOM 6843 N N . ALA D 1 164 ? 98.373 92.510 -10.082 1.00 10.20 164 ALA D N 1
ATOM 6844 C CA . ALA D 1 164 ? 97.894 92.350 -8.692 1.00 12.01 164 ALA D CA 1
ATOM 6845 C C . ALA D 1 164 ? 96.484 92.926 -8.424 1.00 13.08 164 ALA D C 1
ATOM 6846 O O . ALA D 1 164 ? 95.870 92.554 -7.393 1.00 13.72 164 ALA D O 1
ATOM 6848 N N . THR D 1 165 ? 95.965 93.740 -9.356 1.00 13.82 165 THR D N 1
ATOM 6849 C CA . THR D 1 165 ? 94.609 94.322 -9.203 1.00 14.88 165 THR D CA 1
ATOM 6850 C C . THR D 1 165 ? 93.603 93.382 -9.840 1.00 15.58 165 THR D C 1
ATOM 6851 O O . THR D 1 165 ? 92.372 93.652 -9.740 1.00 17.57 165 THR D O 1
ATOM 6855 N N . ARG D 1 166 ? 94.037 92.243 -10.396 1.00 14.74 166 ARG D N 1
ATOM 6856 C CA . ARG D 1 166 ? 93.141 91.304 -11.011 1.00 15.49 166 ARG D CA 1
ATOM 6857 C C . ARG D 1 166 ? 93.108 89.993 -10.288 1.00 13.09 166 ARG D C 1
ATOM 6858 O O . ARG D 1 166 ? 93.110 88.898 -10.867 1.00 14.65 166 ARG D O 1
ATOM 6866 N N . GLY D 1 167 ? 93.084 90.076 -8.965 1.00 13.91 167 GLY D N 1
ATOM 6867 C CA . GLY D 1 167 ? 93.095 88.875 -8.136 1.00 13.06 167 GLY D CA 1
ATOM 6868 C C . GLY D 1 167 ? 92.076 87.784 -8.427 1.00 12.44 167 GLY D C 1
ATOM 6869 O O . GLY D 1 167 ? 92.313 86.597 -8.245 1.00 14.92 167 GLY D O 1
ATOM 6870 N N . GLU D 1 168 ? 90.889 88.164 -8.896 1.00 13.69 168 GLU D N 1
ATOM 6871 C CA . GLU D 1 168 ? 89.928 87.102 -9.150 1.00 15.93 168 GLU D CA 1
ATOM 6872 C C . GLU D 1 168 ? 90.472 86.118 -10.227 1.00 15.26 168 GLU D C 1
ATOM 6873 O O . GLU D 1 168 ? 90.129 84.936 -10.215 1.00 17.65 168 GLU D O 1
ATOM 6879 N N . ALA D 1 169 ? 91.334 86.594 -11.103 1.00 14.24 169 ALA D N 1
ATOM 6880 C CA . ALA D 1 169 ? 91.836 85.709 -12.140 1.00 12.58 169 ALA D CA 1
ATOM 6881 C C . ALA D 1 169 ? 92.916 84.750 -11.696 1.00 11.61 169 ALA D C 1
ATOM 6882 O O . ALA D 1 169 ? 93.246 83.789 -12.410 1.00 11.03 169 ALA D O 1
ATOM 6884 N N . TYR D 1 170 ? 93.422 84.969 -10.464 1.00 10.69 170 TYR D N 1
ATOM 6885 C CA . TYR D 1 170 ? 94.503 84.118 -9.978 1.00 9.85 170 TYR D CA 1
ATOM 6886 C C . TYR D 1 170 ? 94.042 82.743 -9.533 1.00 11.96 170 TYR D C 1
ATOM 6887 O O . TYR D 1 170 ? 94.831 81.862 -9.319 1.00 12.35 170 TYR D O 1
ATOM 6896 N N . GLY D 1 171 ? 92.711 82.566 -9.368 1.00 12.72 171 GLY D N 1
ATOM 6897 C CA . GLY D 1 171 ? 92.210 81.270 -8.958 1.00 13.18 171 GLY D CA 1
ATOM 6898 C C . GLY D 1 171 ? 92.758 80.676 -7.646 1.00 12.60 171 GLY D C 1
ATOM 6899 O O . GLY D 1 171 ? 92.784 79.465 -7.475 1.00 14.67 171 GLY D O 1
ATOM 6900 N N . GLY D 1 172 ? 93.192 81.573 -6.774 1.00 11.98 172 GLY D N 1
ATOM 6901 C CA . GLY D 1 172 ? 93.742 81.181 -5.485 1.00 11.86 172 GLY D CA 1
ATOM 6902 C C . GLY D 1 172 ? 94.997 80.295 -5.603 1.00 10.57 172 GLY D C 1
ATOM 6903 O O . GLY D 1 172 ? 95.278 79.486 -4.703 1.00 13.17 172 GLY D O 1
ATOM 6904 N N . VAL D 1 173 ? 95.727 80.345 -6.731 1.00 10.81 173 VAL D N 1
ATOM 6905 C CA . VAL D 1 173 ? 96.962 79.543 -6.839 1.00 10.15 173 VAL D CA 1
ATOM 6906 C C . VAL D 1 173 ? 97.890 79.899 -5.647 1.00 9.08 173 VAL D C 1
ATOM 6907 O O . VAL D 1 173 ? 98.249 81.080 -5.442 1.00 10.09 173 VAL D O 1
ATOM 6911 N N . PRO D 1 174 ? 98.395 78.867 -4.945 1.00 8.70 174 PRO D N 1
ATOM 6912 C CA . PRO D 1 174 ? 99.267 79.178 -3.769 1.00 8.01 174 PRO D CA 1
ATOM 6913 C C . PRO D 1 174 ? 100.414 80.122 -4.169 1.00 8.06 174 PRO D C 1
ATOM 6914 O O . PRO D 1 174 ? 101.118 79.863 -5.145 1.00 7.69 174 PRO D O 1
ATOM 6918 N N . LEU D 1 175 ? 100.629 81.130 -3.335 1.00 8.19 175 LEU D N 1
ATOM 6919 C CA . LEU D 1 175 ? 101.556 82.155 -3.665 1.00 7.83 175 LEU D CA 1
ATOM 6920 C C . LEU D 1 175 ? 102.246 82.652 -2.424 1.00 7.43 175 LEU D C 1
ATOM 6921 O O . LEU D 1 175 ? 101.626 83.104 -1.464 1.00 7.04 175 LEU D O 1
ATOM 6926 N N . LEU D 1 176 ? 103.579 82.623 -2.474 1.00 6.71 176 LEU D N 1
ATOM 6927 C CA . LEU D 1 176 ? 104.362 83.104 -1.384 1.00 7.56 176 LEU D CA 1
ATOM 6928 C C . LEU D 1 176 ? 105.309 84.194 -1.911 1.00 5.73 176 LEU D C 1
ATOM 6929 O O . LEU D 1 176 ? 106.041 83.951 -2.900 1.00 7.24 176 LEU D O 1
ATOM 6934 N N . HIS D 1 177 ? 105.231 85.363 -1.259 1.00 6.10 177 HIS D N 1
ATOM 6935 C CA . HIS D 1 177 ? 106.194 86.429 -1.513 1.00 7.58 177 HIS D CA 1
ATOM 6936 C C . HIS D 1 177 ? 107.309 86.319 -0.474 1.00 7.22 177 HIS D C 1
ATOM 6937 O O . HIS D 1 177 ? 107.034 86.216 0.731 1.00 8.00 177 HIS D O 1
ATOM 6944 N N . LEU D 1 178 ? 108.548 86.360 -0.957 1.00 6.69 178 LEU D N 1
ATOM 6945 C CA . LEU D 1 178 ? 109.740 86.367 -0.056 1.00 7.73 178 LEU D CA 1
ATOM 6946 C C . LEU D 1 178 ? 110.506 87.652 -0.342 1.00 7.30 178 LEU D C 1
ATOM 6947 O O . LEU D 1 178 ? 110.759 87.981 -1.515 1.00 6.98 178 LEU D O 1
ATOM 6952 N N . HIS D 1 179 ? 110.823 88.371 0.723 1.00 7.35 179 HIS D N 1
ATOM 6953 C CA . HIS D 1 179 ? 111.411 89.743 0.568 1.00 6.87 179 HIS D CA 1
ATOM 6954 C C . HIS D 1 179 ? 112.354 90.083 1.657 1.00 8.82 179 HIS D C 1
ATOM 6955 O O . HIS D 1 179 ? 112.343 89.463 2.685 1.00 8.13 179 HIS D O 1
ATOM 6962 N N . GLY D 1 180 ? 113.203 91.077 1.348 1.00 7.92 180 GLY D N 1
ATOM 6963 C CA . GLY D 1 180 ? 114.138 91.613 2.313 1.00 10.00 180 GLY D CA 1
ATOM 6964 C C . GLY D 1 180 ? 113.577 92.942 2.797 1.00 10.61 180 GLY D C 1
ATOM 6965 O O . GLY D 1 180 ? 113.121 93.743 1.974 1.00 10.99 180 GLY D O 1
ATOM 6966 N N . SER D 1 181 ? 113.649 93.231 4.098 1.00 9.95 181 SER D N 1
ATOM 6967 C CA . SER D 1 181 ? 113.048 94.498 4.587 1.00 12.28 181 SER D CA 1
ATOM 6968 C C . SER D 1 181 ? 113.807 95.727 4.085 1.00 13.68 181 SER D C 1
ATOM 6969 O O . SER D 1 181 ? 113.225 96.830 4.039 1.00 16.66 181 SER D O 1
ATOM 6972 N N . ARG D 1 182 ? 115.075 95.569 3.706 1.00 12.82 182 ARG D N 1
ATOM 6973 C CA . ARG D 1 182 ? 115.855 96.714 3.234 1.00 14.50 182 ARG D CA 1
ATOM 6974 C C . ARG D 1 182 ? 116.097 96.759 1.737 1.00 15.01 182 ARG D C 1
ATOM 6975 O O . ARG D 1 182 ? 117.081 97.308 1.230 1.00 16.77 182 ARG D O 1
ATOM 6983 N N . ASP D 1 183 ? 115.214 96.144 0.990 1.00 13.01 183 ASP D N 1
ATOM 6984 C CA . ASP D 1 183 ? 115.346 96.175 -0.484 1.00 11.50 183 ASP D CA 1
ATOM 6985 C C . ASP D 1 183 ? 114.994 97.628 -0.944 1.00 11.32 183 ASP D C 1
ATOM 6986 O O . ASP D 1 183 ? 113.937 98.174 -0.596 1.00 11.19 183 ASP D O 1
ATOM 6991 N N . HIS D 1 184 ? 115.909 98.220 -1.709 1.00 11.81 184 HIS D N 1
ATOM 6992 C CA . HIS D 1 184 ? 115.694 99.586 -2.260 1.00 15.73 184 HIS D CA 1
ATOM 6993 C C . HIS D 1 184 ? 115.323 99.551 -3.725 1.00 16.04 184 HIS D C 1
ATOM 6994 O O . HIS D 1 184 ? 115.023 100.593 -4.311 1.00 19.18 184 HIS D O 1
ATOM 7001 N N . ILE D 1 185 ? 115.385 98.388 -4.362 1.00 13.39 185 ILE D N 1
ATOM 7002 C CA . ILE D 1 185 ? 115.038 98.290 -5.780 1.00 12.92 185 ILE D CA 1
ATOM 7003 C C . ILE D 1 185 ? 113.514 98.043 -5.853 1.00 12.99 185 ILE D C 1
ATOM 7004 O O . ILE D 1 185 ? 112.802 98.682 -6.657 1.00 14.57 185 ILE D O 1
ATOM 7009 N N . VAL D 1 186 ? 113.045 97.054 -5.078 1.00 10.75 186 VAL D N 1
ATOM 7010 C CA . VAL D 1 186 ? 111.595 96.765 -4.920 1.00 11.03 186 VAL D CA 1
ATOM 7011 C C . VAL D 1 186 ? 111.304 97.011 -3.409 1.00 10.70 186 VAL D C 1
ATOM 7012 O O . VAL D 1 186 ? 111.507 96.114 -2.559 1.00 11.42 186 VAL D O 1
ATOM 7016 N N . PRO D 1 187 ? 110.884 98.207 -3.010 1.00 10.83 187 PRO D N 1
ATOM 7017 C CA . PRO D 1 187 ? 110.627 98.432 -1.579 1.00 12.34 187 PRO D CA 1
ATOM 7018 C C . PRO D 1 187 ? 109.621 97.442 -1.027 1.00 12.72 187 PRO D C 1
ATOM 7019 O O . PRO D 1 187 ? 108.689 96.985 -1.721 1.00 13.40 187 PRO D O 1
ATOM 7023 N N . LEU D 1 188 ? 109.857 97.111 0.219 1.00 12.06 188 LEU D N 1
ATOM 7024 C CA . LEU D 1 188 ? 108.965 96.223 0.954 1.00 11.91 188 LEU D CA 1
ATOM 7025 C C . LEU D 1 188 ? 107.504 96.683 0.794 1.00 12.11 188 LEU D C 1
ATOM 7026 O O . LEU D 1 188 ? 106.575 95.812 0.665 1.00 10.72 188 LEU D O 1
ATOM 7031 N N . ALA D 1 189 ? 107.277 97.992 0.840 1.00 12.42 189 ALA D N 1
ATOM 7032 C CA . ALA D 1 189 ? 105.911 98.540 0.699 1.00 13.35 189 ALA D CA 1
ATOM 7033 C C . ALA D 1 189 ? 105.240 98.091 -0.570 1.00 15.17 189 ALA D C 1
ATOM 7034 O O . ALA D 1 189 ? 103.984 98.007 -0.570 1.00 15.46 189 ALA D O 1
ATOM 7036 N N . ARG D 1 190 ? 106.012 97.847 -1.642 1.00 12.91 190 ARG D N 1
ATOM 7037 C CA . ARG D 1 190 ? 105.390 97.419 -2.908 1.00 12.91 190 ARG D CA 1
ATOM 7038 C C . ARG D 1 190 ? 104.959 95.965 -2.807 1.00 11.54 190 ARG D C 1
ATOM 7039 O O . ARG D 1 190 ? 103.964 95.560 -3.379 1.00 10.95 190 ARG D O 1
ATOM 7055 N N . GLU D 1 192 ? 104.051 94.676 0.029 1.00 11.00 192 GLU D N 1
ATOM 7056 C CA . GLU D 1 192 ? 102.844 94.760 0.895 1.00 13.41 192 GLU D CA 1
ATOM 7057 C C . GLU D 1 192 ? 101.662 95.277 0.085 1.00 11.47 192 GLU D C 1
ATOM 7058 O O . GLU D 1 192 ? 100.566 94.711 0.327 1.00 14.28 192 GLU D O 1
ATOM 7064 N N . LYS D 1 193 ? 101.847 96.221 -0.834 1.00 13.36 193 LYS D N 1
ATOM 7065 C CA . LYS D 1 193 ? 100.733 96.752 -1.697 1.00 13.07 193 LYS D CA 1
ATOM 7066 C C . LYS D 1 193 ? 100.178 95.563 -2.550 1.00 13.66 193 LYS D C 1
ATOM 7067 O O . LYS D 1 193 ? 98.945 95.491 -2.828 1.00 14.89 193 LYS D O 1
ATOM 7073 N N . THR D 1 194 ? 101.086 94.666 -3.007 1.00 11.29 194 THR D N 1
ATOM 7074 C CA . THR D 1 194 ? 100.658 93.504 -3.798 1.00 10.39 194 THR D CA 1
ATOM 7075 C C . THR D 1 194 ? 99.758 92.581 -2.963 1.00 11.70 194 THR D C 1
ATOM 7076 O O . THR D 1 194 ? 98.720 92.131 -3.413 1.00 12.14 194 THR D O 1
ATOM 7080 N N . LEU D 1 195 ? 100.154 92.261 -1.729 1.00 12.24 195 LEU D N 1
ATOM 7081 C CA . LEU D 1 195 ? 99.380 91.386 -0.905 1.00 13.57 195 LEU D CA 1
ATOM 7082 C C . LEU D 1 195 ? 98.078 92.107 -0.495 1.00 14.82 195 LEU D C 1
ATOM 7083 O O . LEU D 1 195 ? 97.081 91.446 -0.450 1.00 16.99 195 LEU D O 1
ATOM 7088 N N . GLU D 1 196 ? 98.123 93.425 -0.285 1.00 15.94 196 GLU D N 1
ATOM 7089 C CA . GLU D 1 196 ? 96.907 94.199 0.080 1.00 17.37 196 GLU D CA 1
ATOM 7090 C C . GLU D 1 196 ? 95.851 94.017 -1.039 1.00 18.01 196 GLU D C 1
ATOM 7091 O O . GLU D 1 196 ? 94.648 93.791 -0.769 1.00 17.54 196 GLU D O 1
ATOM 7097 N N . ALA D 1 197 ? 96.318 93.997 -2.271 1.00 14.77 197 ALA D N 1
ATOM 7098 C CA . ALA D 1 197 ? 95.421 93.859 -3.398 1.00 13.17 197 ALA D CA 1
ATOM 7099 C C . ALA D 1 197 ? 94.889 92.447 -3.566 1.00 13.31 197 ALA D C 1
ATOM 7100 O O . ALA D 1 197 ? 93.692 92.240 -3.881 1.00 12.70 197 ALA D O 1
ATOM 7102 N N . LEU D 1 198 ? 95.719 91.425 -3.373 1.00 11.77 198 LEU D N 1
ATOM 7103 C CA . LEU D 1 198 ? 95.294 90.047 -3.570 1.00 11.07 198 LEU D CA 1
ATOM 7104 C C . LEU D 1 198 ? 94.526 89.323 -2.437 1.00 10.13 198 LEU D C 1
ATOM 7105 O O . LEU D 1 198 ? 93.749 88.374 -2.688 1.00 11.75 198 LEU D O 1
ATOM 7110 N N . ARG D 1 199 ? 94.811 89.751 -1.199 1.00 12.75 199 ARG D N 1
ATOM 7111 C CA . ARG D 1 199 ? 94.237 89.122 -0.001 1.00 12.94 199 ARG D CA 1
ATOM 7112 C C . ARG D 1 199 ? 92.751 88.772 -0.112 1.00 11.73 199 ARG D C 1
ATOM 7113 O O . ARG D 1 199 ? 92.364 87.622 0.108 1.00 12.89 199 ARG D O 1
ATOM 7121 N N . PRO D 1 200 ? 91.940 89.737 -0.581 1.00 14.74 200 PRO D N 1
ATOM 7122 C CA . PRO D 1 200 ? 90.484 89.430 -0.653 1.00 15.82 200 PRO D CA 1
ATOM 7123 C C . PRO D 1 200 ? 90.117 88.269 -1.569 1.00 16.86 200 PRO D C 1
ATOM 7124 O O . PRO D 1 200 ? 89.047 87.579 -1.400 1.00 18.14 200 PRO D O 1
ATOM 7128 N N . HIS D 1 201 ? 90.951 88.042 -2.587 1.00 15.02 201 HIS D N 1
ATOM 7129 C CA . HIS D 1 201 ? 90.696 86.977 -3.539 1.00 15.10 201 HIS D CA 1
ATOM 7130 C C . HIS D 1 201 ? 91.317 85.665 -3.221 1.00 14.72 201 HIS D C 1
ATOM 7131 O O . HIS D 1 201 ? 91.193 84.658 -3.977 1.00 15.44 201 HIS D O 1
ATOM 7138 N N . TYR D 1 202 ? 91.986 85.638 -2.057 1.00 14.04 202 TYR D N 1
ATOM 7139 C CA . TYR D 1 202 ? 92.653 84.422 -1.643 1.00 13.51 202 TYR D CA 1
ATOM 7140 C C . TYR D 1 202 ? 92.063 83.783 -0.432 1.00 13.13 202 TYR D C 1
ATOM 7141 O O . TYR D 1 202 ? 91.947 84.393 0.649 1.00 14.93 202 TYR D O 1
ATOM 7150 N N . PRO D 1 203 ? 91.691 82.537 -0.574 1.00 14.96 203 PRO D N 1
ATOM 7151 C CA . PRO D 1 203 ? 91.120 81.825 0.561 1.00 16.30 203 PRO D CA 1
ATOM 7152 C C . PRO D 1 203 ? 92.184 81.707 1.639 1.00 16.43 203 PRO D C 1
ATOM 7153 O O . PRO D 1 203 ? 93.403 81.709 1.322 1.00 14.07 203 PRO D O 1
ATOM 7157 N N . GLU D 1 204 ? 91.739 81.590 2.892 1.00 17.41 204 GLU D N 1
ATOM 7158 C CA . GLU D 1 204 ? 92.653 81.428 4.032 1.00 17.98 204 GLU D CA 1
ATOM 7159 C C . GLU D 1 204 ? 93.752 80.396 3.765 1.00 15.52 204 GLU D C 1
ATOM 7160 O O . GLU D 1 204 ? 93.518 79.300 3.268 1.00 15.73 204 GLU D O 1
ATOM 7166 N N . GLY D 1 205 ? 94.975 80.791 4.110 1.00 13.50 205 GLY D N 1
ATOM 7167 C CA . GLY D 1 205 ? 96.101 79.872 4.029 1.00 13.72 205 GLY D CA 1
ATOM 7168 C C . GLY D 1 205 ? 96.798 79.767 2.692 1.00 13.99 205 GLY D C 1
ATOM 7169 O O . GLY D 1 205 ? 97.849 79.173 2.592 1.00 13.71 205 GLY D O 1
ATOM 7170 N N . ARG D 1 206 ? 96.207 80.320 1.643 1.00 12.33 206 ARG D N 1
ATOM 7171 C CA . ARG D 1 206 ? 96.825 80.156 0.349 1.00 12.12 206 ARG D CA 1
ATOM 7172 C C . ARG D 1 206 ? 97.781 81.268 -0.079 1.00 10.28 206 ARG D C 1
ATOM 7173 O O . ARG D 1 206 ? 98.559 81.025 -1.030 1.00 9.48 206 ARG D O 1
ATOM 7181 N N . LEU D 1 207 ? 97.679 82.441 0.532 1.00 9.06 207 LEU D N 1
ATOM 7182 C CA . LEU D 1 207 ? 98.582 83.538 0.249 1.00 8.19 207 LEU D CA 1
ATOM 7183 C C . LEU D 1 207 ? 99.440 83.766 1.511 1.00 8.62 207 LEU D C 1
ATOM 7184 O O . LEU D 1 207 ? 98.962 83.657 2.623 1.00 7.39 207 LEU D O 1
ATOM 7189 N N . ALA D 1 208 ? 100.745 83.969 1.310 1.00 8.37 208 ALA D N 1
ATOM 7190 C CA . ALA D 1 208 ? 101.661 84.151 2.475 1.00 6.02 208 ALA D CA 1
ATOM 7191 C C . ALA D 1 208 ? 102.877 84.998 2.127 1.00 8.51 208 ALA D C 1
ATOM 7192 O O . ALA D 1 208 ? 103.134 85.239 0.946 1.00 7.47 208 ALA D O 1
ATOM 7194 N N . ARG D 1 209 ? 103.547 85.509 3.178 1.00 7.74 209 ARG D N 1
ATOM 7195 C CA . ARG D 1 209 ? 104.754 86.297 2.978 1.00 7.17 209 ARG D CA 1
ATOM 7196 C C . ARG D 1 209 ? 105.852 85.864 3.953 1.00 7.29 209 ARG D C 1
ATOM 7197 O O . ARG D 1 209 ? 105.595 85.468 5.107 1.00 8.18 209 ARG D O 1
ATOM 7205 N N . PHE D 1 210 ? 107.107 85.961 3.469 1.00 7.95 210 PHE D N 1
ATOM 7206 C CA . PHE D 1 210 ? 108.258 85.695 4.367 1.00 7.81 210 PHE D CA 1
ATOM 7207 C C . PHE D 1 210 ? 109.143 86.925 4.172 1.00 8.16 210 PHE D C 1
ATOM 7208 O O . PHE D 1 210 ? 109.471 87.280 3.000 1.00 7.77 210 PHE D O 1
ATOM 7216 N N . VAL D 1 211 ? 109.508 87.563 5.278 1.00 6.87 211 VAL D N 1
ATOM 7217 C CA . VAL D 1 211 ? 110.360 88.757 5.183 1.00 7.49 211 VAL D CA 1
ATOM 7218 C C . VAL D 1 211 ? 111.580 88.577 6.039 1.00 7.74 211 VAL D C 1
ATOM 7219 O O . VAL D 1 211 ? 111.473 88.314 7.224 1.00 9.84 211 VAL D O 1
ATOM 7223 N N . GLU D 1 212 ? 112.749 88.682 5.417 1.00 7.62 212 GLU D N 1
ATOM 7224 C CA . GLU D 1 212 ? 114.044 88.517 6.125 1.00 8.37 212 GLU D CA 1
ATOM 7225 C C . GLU D 1 212 ? 114.484 89.950 6.496 1.00 9.42 212 GLU D C 1
ATOM 7226 O O . GLU D 1 212 ? 114.729 90.801 5.614 1.00 10.03 212 GLU D O 1
ATOM 7232 N N . GLU D 1 213 ? 114.510 90.234 7.821 1.00 10.25 213 GLU D N 1
ATOM 7233 C CA . GLU D 1 213 ? 114.801 91.570 8.289 1.00 12.89 213 GLU D CA 1
ATOM 7234 C C . GLU D 1 213 ? 116.262 91.862 8.044 1.00 15.17 213 GLU D C 1
ATOM 7235 O O . GLU D 1 213 ? 117.158 91.127 8.417 1.00 17.82 213 GLU D O 1
ATOM 7241 N N . GLY D 1 214 ? 116.491 92.954 7.371 1.00 15.48 214 GLY D N 1
ATOM 7242 C CA . GLY D 1 214 ? 117.868 93.313 7.100 1.00 16.16 214 GLY D CA 1
ATOM 7243 C C . GLY D 1 214 ? 118.301 93.003 5.682 1.00 15.09 214 GLY D C 1
ATOM 7244 O O . GLY D 1 214 ? 119.188 93.709 5.135 1.00 18.85 214 GLY D O 1
ATOM 7245 N N . ALA D 1 215 ? 117.695 92.022 5.026 1.00 12.19 215 ALA D N 1
ATOM 7246 C CA . ALA D 1 215 ? 118.129 91.670 3.655 1.00 10.43 215 ALA D CA 1
ATOM 7247 C C . ALA D 1 215 ? 117.683 92.698 2.653 1.00 9.39 215 ALA D C 1
ATOM 7248 O O . ALA D 1 215 ? 116.720 93.416 2.892 1.00 9.16 215 ALA D O 1
ATOM 7250 N N . GLY D 1 216 ? 118.458 92.799 1.560 1.00 9.61 216 GLY D N 1
ATOM 7251 C CA . GLY D 1 216 ? 118.087 93.753 0.503 1.00 9.13 216 GLY D CA 1
ATOM 7252 C C . GLY D 1 216 ? 117.545 93.018 -0.718 1.00 10.11 216 GLY D C 1
ATOM 7253 O O . GLY D 1 216 ? 116.804 92.017 -0.599 1.00 10.26 216 GLY D O 1
ATOM 7254 N N . HIS D 1 217 ? 117.933 93.477 -1.910 1.00 8.29 217 HIS D N 1
ATOM 7255 C CA . HIS D 1 217 ? 117.406 92.923 -3.161 1.00 7.65 217 HIS D CA 1
ATOM 7256 C C . HIS D 1 217 ? 118.270 91.784 -3.650 1.00 7.56 217 HIS D C 1
ATOM 7257 O O . HIS D 1 217 ? 118.934 91.849 -4.716 1.00 9.07 217 HIS D O 1
ATOM 7264 N N . THR D 1 218 ? 118.260 90.725 -2.816 1.00 7.58 218 THR D N 1
ATOM 7265 C CA . THR D 1 218 ? 119.029 89.533 -3.147 1.00 9.16 218 THR D CA 1
ATOM 7266 C C . THR D 1 218 ? 118.210 88.308 -2.750 1.00 8.03 218 THR D C 1
ATOM 7267 O O . THR D 1 218 ? 117.646 88.303 -1.650 1.00 9.08 218 THR D O 1
ATOM 7271 N N . LEU D 1 219 ? 118.238 87.287 -3.605 1.00 7.71 219 LEU D N 1
ATOM 7272 C CA . LEU D 1 219 ? 117.553 86.012 -3.270 1.00 6.88 219 LEU D CA 1
ATOM 7273 C C . LEU D 1 219 ? 118.514 85.229 -2.367 1.00 7.46 219 LEU D C 1
ATOM 7274 O O . LEU D 1 219 ? 119.472 84.613 -2.829 1.00 8.69 219 LEU D O 1
ATOM 7279 N N . THR D 1 220 ? 118.287 85.336 -1.065 1.00 6.52 220 THR D N 1
ATOM 7280 C CA . THR D 1 220 ? 119.204 84.755 -0.096 1.00 8.15 220 THR D CA 1
ATOM 7281 C C . THR D 1 220 ? 118.996 83.263 0.063 1.00 8.04 220 THR D C 1
ATOM 7282 O O . THR D 1 220 ? 117.953 82.730 -0.287 1.00 7.48 220 THR D O 1
ATOM 7286 N N . PRO D 1 221 ? 119.993 82.556 0.597 1.00 9.12 221 PRO D N 1
ATOM 7287 C CA . PRO D 1 221 ? 119.846 81.128 0.768 1.00 8.20 221 PRO D CA 1
ATOM 7288 C C . PRO D 1 221 ? 118.729 80.802 1.767 1.00 7.65 221 PRO D C 1
ATOM 7289 O O . PRO D 1 221 ? 118.124 79.750 1.617 1.00 7.94 221 PRO D O 1
ATOM 7293 N N . LEU D 1 222 ? 118.501 81.662 2.742 1.00 7.46 222 LEU D N 1
ATOM 7294 C CA . LEU D 1 222 ? 117.411 81.437 3.690 1.00 7.69 222 LEU D CA 1
ATOM 7295 C C . LEU D 1 222 ? 116.064 81.522 2.915 1.00 8.08 222 LEU D C 1
ATOM 7296 O O . LEU D 1 222 ? 115.160 80.671 3.103 1.00 7.17 222 LEU D O 1
ATOM 7309 N N . ALA D 1 224 ? 115.616 80.934 -0.167 1.00 7.38 224 ALA D N 1
ATOM 7310 C CA . ALA D 1 224 ? 115.534 79.771 -1.028 1.00 6.02 224 ALA D CA 1
ATOM 7311 C C . ALA D 1 224 ? 115.040 78.566 -0.232 1.00 7.62 224 ALA D C 1
ATOM 7312 O O . ALA D 1 224 ? 114.205 77.807 -0.733 1.00 8.09 224 ALA D O 1
ATOM 7314 N N . ARG D 1 225 ? 115.533 78.380 0.991 1.00 7.31 225 ARG D N 1
ATOM 7315 C CA . ARG D 1 225 ? 115.122 77.198 1.792 1.00 6.76 225 ARG D CA 1
ATOM 7316 C C . ARG D 1 225 ? 113.664 77.272 2.179 1.00 7.80 225 ARG D C 1
ATOM 7317 O O . ARG D 1 225 ? 112.940 76.245 2.109 1.00 7.95 225 ARG D O 1
ATOM 7325 N N . VAL D 1 226 ? 113.244 78.462 2.550 1.00 7.53 226 VAL D N 1
ATOM 7326 C CA . VAL D 1 226 ? 111.812 78.665 2.886 1.00 7.88 226 VAL D CA 1
ATOM 7327 C C . VAL D 1 226 ? 110.929 78.398 1.638 1.00 7.79 226 VAL D C 1
ATOM 7328 O O . VAL D 1 226 ? 109.902 77.746 1.749 1.00 8.91 226 VAL D O 1
ATOM 7332 N N . GLY D 1 227 ? 111.313 78.944 0.471 1.00 8.03 227 GLY D N 1
ATOM 7333 C CA . GLY D 1 227 ? 110.516 78.685 -0.743 1.00 8.10 227 GLY D CA 1
ATOM 7334 C C . GLY D 1 227 ? 110.381 77.213 -1.051 1.00 8.52 227 GLY D C 1
ATOM 7335 O O . GLY D 1 227 ? 109.335 76.714 -1.502 1.00 8.76 227 GLY D O 1
ATOM 7336 N N . LEU D 1 228 ? 111.492 76.472 -0.836 1.00 7.63 228 LEU D N 1
ATOM 7337 C CA . LEU D 1 228 ? 111.480 75.039 -1.103 1.00 7.50 228 LEU D CA 1
ATOM 7338 C C . LEU D 1 228 ? 110.428 74.335 -0.232 1.00 8.66 228 LEU D C 1
ATOM 7339 O O . LEU D 1 228 ? 109.670 73.467 -0.743 1.00 8.33 228 LEU D O 1
ATOM 7344 N N . ALA D 1 229 ? 110.396 74.724 1.055 1.00 7.65 229 ALA D N 1
ATOM 7345 C CA . ALA D 1 229 ? 109.430 74.186 1.992 1.00 7.96 229 ALA D CA 1
ATOM 7346 C C . ALA D 1 229 ? 107.992 74.491 1.544 1.00 9.85 229 ALA D C 1
ATOM 7347 O O . ALA D 1 229 ? 107.122 73.626 1.586 1.00 9.49 229 ALA D O 1
ATOM 7349 N N . PHE D 1 230 ? 107.785 75.703 1.070 1.00 9.96 230 PHE D N 1
ATOM 7350 C CA . PHE D 1 230 ? 106.465 76.103 0.595 1.00 9.51 230 PHE D CA 1
ATOM 7351 C C . PHE D 1 230 ? 106.061 75.233 -0.588 1.00 9.94 230 PHE 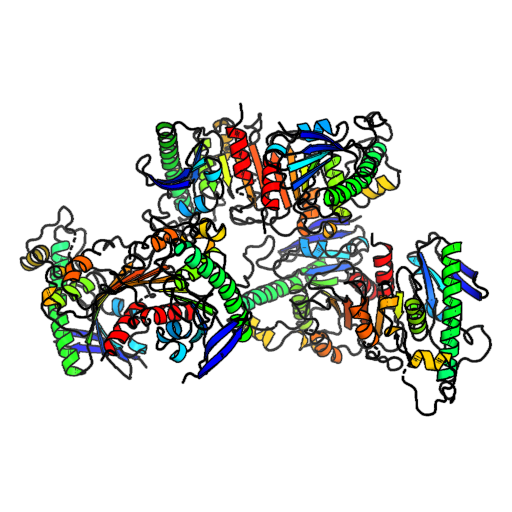D C 1
ATOM 7352 O O . PHE D 1 230 ? 104.924 74.742 -0.631 1.00 10.91 230 PHE D O 1
ATOM 7360 N N . LEU D 1 231 ? 106.955 75.013 -1.562 1.00 10.08 231 LEU D N 1
ATOM 7361 C CA . LEU D 1 231 ? 106.581 74.169 -2.732 1.00 9.96 231 LEU D CA 1
ATOM 7362 C C . LEU D 1 231 ? 106.246 72.740 -2.253 1.00 11.05 231 LEU D C 1
ATOM 7363 O O . LEU D 1 231 ? 105.273 72.149 -2.682 1.00 10.70 231 LEU D O 1
ATOM 7368 N N . GLU D 1 232 ? 107.034 72.221 -1.310 1.00 9.84 232 GLU D N 1
ATOM 7369 C CA . GLU D 1 232 ? 106.811 70.833 -0.846 1.00 10.91 232 GLU D CA 1
ATOM 7370 C C . GLU D 1 232 ? 105.491 70.725 -0.085 1.00 10.51 232 GLU D C 1
ATOM 7371 O O . GLU D 1 232 ? 104.812 69.688 -0.226 1.00 11.47 232 GLU D O 1
ATOM 7377 N N . HIS D 1 233 ? 105.123 71.758 0.654 1.00 9.37 233 HIS D N 1
ATOM 7378 C CA . HIS D 1 233 ? 103.836 71.777 1.346 1.00 9.28 233 HIS D CA 1
ATOM 7379 C C . HIS D 1 233 ? 102.696 71.663 0.336 1.00 10.83 233 HIS D C 1
ATOM 7380 O O . HIS D 1 233 ? 101.784 70.799 0.500 1.00 9.73 233 HIS D O 1
ATOM 7387 N N . TRP D 1 234 ? 102.741 72.489 -0.709 1.00 11.01 234 TRP D N 1
ATOM 7388 C CA . TRP D 1 234 ? 101.640 72.482 -1.667 1.00 12.05 234 TRP D CA 1
ATOM 7389 C C . TRP D 1 234 ? 101.673 71.285 -2.617 1.00 12.77 234 TRP D C 1
ATOM 7390 O O . TRP D 1 234 ? 100.601 70.879 -3.164 1.00 13.57 234 TRP D O 1
ATOM 7401 N N . LEU D 1 235 ? 102.844 70.683 -2.806 1.00 11.81 235 LEU D N 1
ATOM 7402 C CA . LEU D 1 235 ? 102.933 69.482 -3.640 1.00 13.06 235 LEU D CA 1
ATOM 7403 C C . LEU D 1 235 ? 102.195 68.344 -2.939 1.00 15.03 235 LEU D C 1
ATOM 7404 O O . LEU D 1 235 ? 101.491 67.550 -3.585 1.00 14.94 235 LEU D O 1
ATOM 7409 N N . GLU D 1 236 ? 102.311 68.311 -1.622 1.00 15.71 236 GLU D N 1
ATOM 7410 C CA . GLU D 1 236 ? 101.733 67.219 -0.832 1.00 17.72 236 GLU D CA 1
ATOM 7411 C C . GLU D 1 236 ? 100.328 67.449 -0.339 1.00 19.50 236 GLU D C 1
ATOM 7412 O O . GLU D 1 236 ? 99.587 66.482 -0.115 1.00 18.78 236 GLU D O 1
ATOM 7418 N N . ALA D 1 237 ? 99.917 68.703 -0.181 1.00 19.29 237 ALA D N 1
ATOM 7419 C CA . ALA D 1 237 ? 98.580 68.977 0.373 1.00 22.18 237 ALA D CA 1
ATOM 7420 C C . ALA D 1 237 ? 97.450 68.464 -0.524 1.00 24.78 237 ALA D C 1
ATOM 7421 O O . ALA D 1 237 ? 97.489 68.631 -1.742 1.00 22.90 237 ALA D O 1
ATOM 7423 N N . ARG D 1 238 ? 96.455 67.857 0.113 1.00 27.52 238 ARG D N 1
ATOM 7424 C CA . ARG D 1 238 ? 95.304 67.298 -0.609 1.00 31.46 238 ARG D CA 1
ATOM 7425 C C . ARG D 1 238 ? 94.520 68.375 -1.353 1.00 32.77 238 ARG D C 1
ATOM 7426 O O . ARG D 1 238 ? 94.104 68.128 -2.523 1.00 34.79 238 ARG D O 1
ATOM 7443 N N . ARG E 1 2 ? 89.548 108.495 -10.886 1.00 18.11 2 ARG E N 1
ATOM 7444 C CA . ARG E 1 2 ? 90.454 108.099 -9.812 1.00 18.03 2 ARG E CA 1
ATOM 7445 C C . ARG E 1 2 ? 89.610 107.485 -8.672 1.00 18.05 2 ARG E C 1
ATOM 7446 O O . ARG E 1 2 ? 88.460 107.929 -8.423 1.00 18.70 2 ARG E O 1
ATOM 7454 N N . VAL E 1 3 ? 90.158 106.454 -8.047 1.00 17.35 3 VAL E N 1
ATOM 7455 C CA . VAL E 1 3 ? 89.498 105.763 -6.922 1.00 17.11 3 VAL E CA 1
ATOM 7456 C C . VAL E 1 3 ? 90.491 105.436 -5.847 1.00 17.79 3 VAL E C 1
ATOM 7457 O O . VAL E 1 3 ? 91.628 105.041 -6.128 1.00 19.50 3 VAL E O 1
ATOM 7461 N N . ARG E 1 4 ? 90.092 105.582 -4.584 1.00 17.08 4 ARG E N 1
ATOM 7462 C CA . ARG E 1 4 ? 91.033 105.220 -3.545 1.00 18.41 4 ARG E CA 1
ATOM 7463 C C . ARG E 1 4 ? 90.325 104.467 -2.481 1.00 18.80 4 ARG E C 1
ATOM 7464 O O . ARG E 1 4 ? 89.110 104.621 -2.309 1.00 19.38 4 ARG E O 1
ATOM 7472 N N . THR E 1 5 ? 91.087 103.722 -1.725 1.00 18.43 5 THR E N 1
ATOM 7473 C CA . THR E 1 5 ? 90.495 102.925 -0.662 1.00 19.42 5 THR E CA 1
ATOM 7474 C C . THR E 1 5 ? 90.719 103.626 0.656 1.00 20.71 5 THR E C 1
ATOM 7475 O O . THR E 1 5 ? 91.808 104.130 0.914 1.00 22.18 5 THR E O 1
ATOM 7479 N N . GLU E 1 6 ? 89.692 103.707 1.509 1.00 17.87 6 GLU E N 1
ATOM 7480 C CA . GLU E 1 6 ? 89.877 104.350 2.801 1.00 19.21 6 GLU E CA 1
ATOM 7481 C C . GLU E 1 6 ? 89.158 103.642 3.892 1.00 18.95 6 GLU E C 1
ATOM 7482 O O . GLU E 1 6 ? 88.221 102.903 3.627 1.00 16.23 6 GLU E O 1
ATOM 7488 N N . ARG E 1 7 ? 89.557 103.910 5.138 1.00 18.39 7 ARG E N 1
ATOM 7489 C CA . ARG E 1 7 ? 88.819 103.283 6.270 1.00 19.12 7 ARG E CA 1
ATOM 7490 C C . ARG E 1 7 ? 88.103 104.421 6.948 1.00 18.99 7 ARG E C 1
ATOM 7491 O O . ARG E 1 7 ? 88.711 105.436 7.347 1.00 20.36 7 ARG E O 1
ATOM 7499 N N . LEU E 1 8 ? 86.809 104.260 7.150 1.00 15.88 8 LEU E N 1
ATOM 7500 C CA . LEU E 1 8 ? 85.944 105.272 7.762 1.00 14.95 8 LEU E CA 1
ATOM 7501 C C . LEU E 1 8 ? 85.291 104.669 8.993 1.00 14.14 8 LEU E C 1
ATOM 7502 O O . LEU E 1 8 ? 85.432 103.512 9.258 1.00 15.42 8 LEU E O 1
ATOM 7507 N N . THR E 1 9 ? 84.636 105.523 9.795 1.00 14.55 9 THR E N 1
ATOM 7508 C CA . THR E 1 9 ? 83.845 105.029 10.940 1.00 15.11 9 THR E CA 1
ATOM 7509 C C . THR E 1 9 ? 82.451 105.586 10.720 1.00 15.23 9 THR E C 1
ATOM 7510 O O . THR E 1 9 ? 82.284 106.792 10.597 1.00 16.87 9 THR E O 1
ATOM 7514 N N . LEU E 1 10 ? 81.425 104.720 10.641 1.00 13.93 10 LEU E N 1
ATOM 7515 C CA . LEU E 1 10 ? 80.048 105.130 10.476 1.00 15.10 10 LEU E CA 1
ATOM 7516 C C . LEU E 1 10 ? 79.247 104.380 11.486 1.00 16.98 10 LEU E C 1
ATOM 7517 O O . LEU E 1 10 ? 79.432 103.163 11.644 1.00 16.36 10 LEU E O 1
ATOM 7522 N N . ALA E 1 11 ? 78.446 105.130 12.249 1.00 16.13 11 ALA E N 1
ATOM 7523 C CA . ALA E 1 11 ? 77.569 104.462 13.248 1.00 17.37 11 ALA E CA 1
ATOM 7524 C C . ALA E 1 11 ? 78.359 103.544 14.172 1.00 16.85 11 ALA E C 1
ATOM 7525 O O . ALA E 1 11 ? 77.914 102.472 14.633 1.00 19.25 11 ALA E O 1
ATOM 7527 N N . GLY E 1 12 ? 79.559 103.990 14.523 1.00 16.38 12 GLY E N 1
ATOM 7528 C CA . GLY E 1 12 ? 80.390 103.185 15.389 1.00 15.89 12 GLY E CA 1
ATOM 7529 C C . GLY E 1 12 ? 81.122 101.982 14.855 1.00 17.60 12 GLY E C 1
ATOM 7530 O O . GLY E 1 12 ? 81.793 101.254 15.583 1.00 18.28 12 GLY E O 1
ATOM 7531 N N . LEU E 1 13 ? 80.963 101.729 13.576 1.00 16.28 13 LEU E N 1
ATOM 7532 C CA . LEU E 1 13 ? 81.625 100.581 12.971 1.00 15.95 13 LEU E CA 1
ATOM 7533 C C . LEU E 1 13 ? 82.732 100.991 12.000 1.00 15.14 13 LEU E C 1
ATOM 7534 O O . LEU E 1 13 ? 82.673 102.053 11.384 1.00 15.10 13 LEU E O 1
ATOM 7539 N N . SER E 1 14 ? 83.706 100.103 11.891 1.00 15.24 14 SER E N 1
ATOM 7540 C CA . SER E 1 14 ? 84.828 100.309 10.953 1.00 16.18 14 SER E CA 1
ATOM 7541 C C . SER E 1 14 ? 84.328 99.972 9.560 1.00 14.57 14 SER E C 1
ATOM 7542 O O . SER E 1 14 ? 83.940 98.832 9.284 1.00 15.51 14 SER E O 1
ATOM 7545 N N . VAL E 1 15 ? 84.338 100.941 8.676 1.00 12.57 15 VAL E N 1
ATOM 7546 C CA . VAL E 1 15 ? 83.825 100.684 7.335 1.00 11.76 15 VAL E CA 1
ATOM 7547 C C . VAL E 1 15 ? 84.916 100.844 6.295 1.00 13.62 15 VAL E C 1
ATOM 7548 O O . VAL E 1 15 ? 85.578 101.891 6.261 1.00 16.15 15 VAL E O 1
ATOM 7552 N N . LEU E 1 16 ? 85.055 99.869 5.403 1.00 12.21 16 LEU E N 1
ATOM 7553 C CA . LEU E 1 16 ? 85.982 99.987 4.290 1.00 11.08 16 LEU E CA 1
ATOM 7554 C C . LEU E 1 16 ? 85.249 100.687 3.175 1.00 10.76 16 LEU E C 1
ATOM 7555 O O . LEU E 1 16 ? 84.104 100.361 2.845 1.00 11.46 16 LEU E O 1
ATOM 7560 N N . ALA E 1 17 ? 85.913 101.673 2.572 1.00 10.44 17 ALA E N 1
ATOM 7561 C CA . ALA E 1 17 ? 85.288 102.446 1.487 1.00 10.14 17 ALA E CA 1
ATOM 7562 C C . ALA E 1 17 ? 86.136 102.490 0.217 1.00 11.78 17 ALA E C 1
ATOM 7563 O O . ALA E 1 17 ? 87.353 102.569 0.330 1.00 13.82 17 ALA E O 1
ATOM 7565 N N . ARG E 1 18 ? 85.482 102.331 -0.947 1.00 11.03 18 ARG E N 1
ATOM 7566 C CA . ARG E 1 18 ? 86.159 102.527 -2.228 1.00 12.93 18 ARG E CA 1
ATOM 7567 C C . ARG E 1 18 ? 85.509 103.789 -2.749 1.00 11.85 18 ARG E C 1
ATOM 7568 O O . ARG E 1 18 ? 84.349 103.839 -3.117 1.00 10.99 18 ARG E O 1
ATOM 7576 N N . ILE E 1 19 ? 86.292 104.869 -2.759 1.00 12.20 19 ILE E N 1
ATOM 7577 C CA . ILE E 1 19 ? 85.746 106.173 -3.056 1.00 10.34 19 ILE E CA 1
ATOM 7578 C C . ILE E 1 19 ? 86.202 106.764 -4.369 1.00 11.57 19 ILE E C 1
ATOM 7579 O O . ILE E 1 19 ? 87.400 106.954 -4.538 1.00 12.39 19 ILE E O 1
ATOM 7584 N N . PRO E 1 20 ? 85.294 106.989 -5.292 1.00 11.03 20 PRO E N 1
ATOM 7585 C CA . PRO E 1 20 ? 85.700 107.597 -6.563 1.00 12.11 20 PRO E CA 1
ATOM 7586 C C . PRO E 1 20 ? 85.854 109.112 -6.353 1.00 13.72 20 PRO E C 1
ATOM 7587 O O . PRO E 1 20 ? 85.278 109.696 -5.425 1.00 12.45 20 PRO E O 1
ATOM 7591 N N . GLU E 1 21 ? 86.572 109.760 -7.270 1.00 13.22 21 GLU E N 1
ATOM 7592 C CA . GLU E 1 21 ? 86.810 111.197 -7.064 1.00 13.72 21 GLU E CA 1
ATOM 7593 C C . GLU E 1 21 ? 85.544 111.980 -7.259 1.00 12.96 21 GLU E C 1
ATOM 7594 O O . GLU E 1 21 ? 85.389 113.083 -6.716 1.00 14.48 21 GLU E O 1
ATOM 7600 N N . ALA E 1 22 ? 84.586 111.457 -7.999 1.00 12.03 22 ALA E N 1
ATOM 7601 C CA . ALA E 1 22 ? 83.322 112.147 -8.254 1.00 11.99 22 ALA E CA 1
ATOM 7602 C C . ALA E 1 22 ? 82.164 111.188 -7.940 1.00 13.07 22 ALA E C 1
ATOM 7603 O O . ALA E 1 22 ? 81.548 110.570 -8.838 1.00 15.85 22 ALA E O 1
ATOM 7605 N N . PRO E 1 23 ? 81.853 111.063 -6.678 1.00 12.09 23 PRO E N 1
ATOM 7606 C CA . PRO E 1 23 ? 80.742 110.136 -6.329 1.00 12.12 23 PRO E CA 1
ATOM 7607 C C . PRO E 1 23 ? 79.382 110.636 -6.702 1.00 13.27 23 PRO E C 1
ATOM 7608 O O . PRO E 1 23 ? 79.025 111.777 -6.388 1.00 14.29 23 PRO E O 1
ATOM 7612 N N . LYS E 1 24 ? 78.585 109.770 -7.350 1.00 11.60 24 LYS E N 1
ATOM 7613 C CA . LYS E 1 24 ? 77.233 110.066 -7.752 1.00 12.82 24 LYS E CA 1
ATOM 7614 C C . LYS E 1 24 ? 76.202 109.307 -6.920 1.00 10.90 24 LYS E C 1
ATOM 7615 O O . LYS E 1 24 ? 75.038 109.648 -6.956 1.00 11.61 24 LYS E O 1
ATOM 7621 N N . ALA E 1 25 ? 76.632 108.315 -6.165 1.00 9.20 25 ALA E N 1
ATOM 7622 C CA . ALA E 1 25 ? 75.675 107.481 -5.400 1.00 9.64 25 ALA E CA 1
ATOM 7623 C C . ALA E 1 25 ? 76.469 106.658 -4.391 1.00 9.50 25 ALA E C 1
ATOM 7624 O O . ALA E 1 25 ? 77.711 106.561 -4.526 1.00 9.93 25 ALA E O 1
ATOM 7626 N N . LEU E 1 26 ? 75.775 106.064 -3.436 1.00 9.42 26 LEU E N 1
ATOM 7627 C CA . LEU E 1 26 ? 76.427 105.216 -2.428 1.00 8.31 26 LEU E CA 1
ATOM 7628 C C . LEU E 1 26 ? 75.928 103.763 -2.633 1.00 9.17 26 LEU E C 1
ATOM 7629 O O . LEU E 1 26 ? 74.780 103.551 -3.031 1.00 10.87 26 LEU E O 1
ATOM 7634 N N . LEU E 1 27 ? 76.803 102.805 -2.393 1.00 9.10 27 LEU E N 1
ATOM 7635 C CA . LEU E 1 27 ? 76.394 101.392 -2.453 1.00 7.43 27 LEU E CA 1
ATOM 7636 C C . LEU E 1 27 ? 76.918 100.750 -1.146 1.00 8.94 27 LEU E C 1
ATOM 7637 O O . LEU E 1 27 ? 78.119 100.671 -0.932 1.00 8.99 27 LEU E O 1
ATOM 7642 N N . LEU E 1 28 ? 76.009 100.352 -0.239 1.00 6.65 28 LEU E N 1
ATOM 7643 C CA . LEU E 1 28 ? 76.420 99.663 0.970 1.00 7.76 28 LEU E CA 1
ATOM 7644 C C . LEU E 1 28 ? 76.340 98.172 0.590 1.00 9.25 28 LEU E C 1
ATOM 7645 O O . LEU E 1 28 ? 75.283 97.700 0.214 1.00 8.77 28 LEU E O 1
ATOM 7650 N N . ALA E 1 29 ? 77.455 97.482 0.765 1.00 6.92 29 ALA E N 1
ATOM 7651 C CA . ALA E 1 29 ? 77.547 96.047 0.357 1.00 7.89 29 ALA E CA 1
ATOM 7652 C C . ALA E 1 29 ? 77.737 95.179 1.566 1.00 8.24 29 ALA E C 1
ATOM 7653 O O . ALA E 1 29 ? 78.581 95.444 2.466 1.00 8.19 29 ALA E O 1
ATOM 7655 N N . LEU E 1 30 ? 76.911 94.141 1.630 1.00 7.10 30 LEU E N 1
ATOM 7656 C CA . LEU E 1 30 ? 76.875 93.222 2.771 1.00 6.85 30 LEU E CA 1
ATOM 7657 C C . LEU E 1 30 ? 77.385 91.857 2.307 1.00 8.23 30 LEU E C 1
ATOM 7658 O O . LEU E 1 30 ? 76.783 91.186 1.436 1.00 8.00 30 LEU E O 1
ATOM 7663 N N . HIS E 1 31 ? 78.450 91.381 2.969 1.00 8.28 31 HIS E N 1
ATOM 7664 C CA . HIS E 1 31 ? 79.042 90.116 2.578 1.00 8.37 31 HIS E CA 1
ATOM 7665 C C . HIS E 1 31 ? 78.257 88.913 3.080 1.00 9.20 31 HIS E C 1
ATOM 7666 O O . HIS E 1 31 ? 77.322 89.049 3.847 1.00 9.61 31 HIS E O 1
ATOM 7673 N N . GLY E 1 32 ? 78.732 87.742 2.646 1.00 11.28 32 GLY E N 1
ATOM 7674 C CA . GLY E 1 32 ? 78.054 86.497 3.048 1.00 12.03 32 GLY E CA 1
ATOM 7675 C C . GLY E 1 32 ? 78.717 85.773 4.227 1.00 12.30 32 GLY E C 1
ATOM 7676 O O . GLY E 1 32 ? 79.743 86.209 4.742 1.00 10.94 32 GLY E O 1
ATOM 7677 N N . LEU E 1 33 ? 78.157 84.627 4.604 1.00 10.72 33 LEU E N 1
ATOM 7678 C CA . LEU E 1 33 ? 78.659 83.865 5.744 1.00 12.89 33 LEU E CA 1
ATOM 7679 C C . LEU E 1 33 ? 80.109 83.440 5.400 1.00 12.74 33 LEU E C 1
ATOM 7680 O O . LEU E 1 33 ? 80.443 82.972 4.265 1.00 12.62 33 LEU E O 1
ATOM 7685 N N . GLN E 1 34 ? 80.943 83.603 6.432 1.00 13.29 34 GLN E N 1
ATOM 7686 C CA . GLN E 1 34 ? 82.397 83.372 6.386 1.00 13.47 34 GLN E CA 1
ATOM 7687 C C . GLN E 1 34 ? 83.132 84.337 5.507 1.00 14.46 34 GLN E C 1
ATOM 7688 O O . GLN E 1 34 ? 84.341 84.145 5.189 1.00 15.94 34 GLN E O 1
ATOM 7694 N N . GLY E 1 35 ? 82.444 85.384 5.053 1.00 11.80 35 GLY E N 1
ATOM 7695 C CA . GLY E 1 35 ? 83.106 86.367 4.245 1.00 12.03 35 GLY E CA 1
ATOM 7696 C C . GLY E 1 35 ? 83.624 87.565 5.043 1.00 9.15 35 GLY E C 1
ATOM 7697 O O . GLY E 1 35 ? 83.870 87.487 6.252 1.00 10.82 35 GLY E O 1
ATOM 7698 N N . SER E 1 36 ? 83.784 88.682 4.337 1.00 9.47 36 SER E N 1
ATOM 7699 C CA . SER E 1 36 ? 84.337 89.888 4.985 1.00 9.98 36 SER E CA 1
ATOM 7700 C C . SER E 1 36 ? 84.090 91.112 4.130 1.00 9.56 36 SER E C 1
ATOM 7701 O O . SER E 1 36 ? 83.712 90.993 2.947 1.00 8.93 36 SER E O 1
ATOM 7704 N N . LYS E 1 37 ? 84.312 92.290 4.723 1.00 7.63 37 LYS E N 1
ATOM 7705 C CA . LYS E 1 37 ? 84.059 93.496 3.944 1.00 9.18 37 LYS E CA 1
ATOM 7706 C C . LYS E 1 37 ? 85.048 93.580 2.741 1.00 8.34 37 LYS E C 1
ATOM 7707 O O . LYS E 1 37 ? 84.696 94.134 1.687 1.00 9.27 37 LYS E O 1
ATOM 7713 N N . GLU E 1 38 ? 86.284 93.106 2.888 1.00 9.23 38 GLU E N 1
ATOM 7714 C CA . GLU E 1 38 ? 87.191 93.221 1.763 1.00 8.95 38 GLU E CA 1
ATOM 7715 C C . GLU E 1 38 ? 86.754 92.273 0.608 1.00 9.04 38 GLU E C 1
ATOM 7716 O O . GLU E 1 38 ? 86.889 92.643 -0.563 1.00 8.52 38 GLU E O 1
ATOM 7722 N N . HIS E 1 39 ? 86.234 91.097 0.971 1.00 9.83 39 HIS E N 1
ATOM 7723 C CA . HIS E 1 39 ? 85.822 90.132 -0.005 1.00 10.72 39 HIS E CA 1
ATOM 7724 C C . HIS E 1 39 ? 84.687 90.677 -0.890 1.00 11.17 39 HIS E C 1
ATOM 7725 O O . HIS E 1 39 ? 84.735 90.627 -2.155 1.00 11.82 39 HIS E O 1
ATOM 7732 N N . ILE E 1 40 ? 83.643 91.207 -0.217 1.00 7.55 40 ILE E N 1
ATOM 7733 C CA . ILE E 1 40 ? 82.528 91.656 -1.032 1.00 7.93 40 ILE E CA 1
ATOM 7734 C C . ILE E 1 40 ? 82.848 92.849 -1.923 1.00 8.12 40 ILE E C 1
ATOM 7735 O O . ILE E 1 40 ? 82.398 92.882 -3.085 1.00 8.75 40 ILE E O 1
ATOM 7740 N N . LEU E 1 41 ? 83.661 93.810 -1.439 1.00 9.44 41 LEU E N 1
ATOM 7741 C CA . LEU E 1 41 ? 83.994 94.954 -2.315 1.00 8.98 41 LEU E CA 1
ATOM 7742 C C . LEU E 1 41 ? 84.881 94.462 -3.469 1.00 9.02 41 LEU E C 1
ATOM 7743 O O . LEU E 1 41 ? 84.778 94.947 -4.594 1.00 10.09 41 LEU E O 1
ATOM 7748 N N . ALA E 1 42 ? 85.769 93.485 -3.212 1.00 7.59 42 ALA E N 1
ATOM 7749 C CA . ALA E 1 42 ? 86.581 92.986 -4.338 1.00 8.76 42 ALA E CA 1
ATOM 7750 C C . ALA E 1 42 ? 85.802 92.283 -5.449 1.00 8.69 42 ALA E C 1
ATOM 7751 O O . ALA E 1 42 ? 86.283 92.207 -6.607 1.00 9.49 42 ALA E O 1
ATOM 7753 N N . LEU E 1 43 ? 84.576 91.845 -5.105 1.00 9.02 43 LEU E N 1
ATOM 7754 C CA . LEU E 1 43 ? 83.697 91.157 -6.060 1.00 9.05 43 LEU E CA 1
ATOM 7755 C C . LEU E 1 43 ? 82.839 92.151 -6.861 1.00 9.05 43 LEU E C 1
ATOM 7756 O O . LEU E 1 43 ? 82.051 91.731 -7.706 1.00 9.57 43 LEU E O 1
ATOM 7761 N N . LEU E 1 44 ? 83.045 93.460 -6.612 1.00 10.12 44 LEU E N 1
ATOM 7762 C CA . LEU E 1 44 ? 82.284 94.470 -7.391 1.00 8.96 44 LEU E CA 1
ATOM 7763 C C . LEU E 1 44 ? 83.244 95.369 -8.205 1.00 10.01 44 LEU E C 1
ATOM 7764 O O . LEU E 1 44 ? 83.287 96.581 -8.087 1.00 9.78 44 LEU E O 1
ATOM 7769 N N . PRO E 1 45 ? 84.018 94.751 -9.100 1.00 10.53 45 PRO E N 1
ATOM 7770 C CA . PRO E 1 45 ? 84.943 95.564 -9.881 1.00 11.69 45 PRO E CA 1
ATOM 7771 C C . PRO E 1 45 ? 84.157 96.490 -10.818 1.00 10.69 45 PRO E C 1
ATOM 7772 O O . PRO E 1 45 ? 83.102 96.127 -11.316 1.00 11.47 45 PRO E O 1
ATOM 7776 N N . GLY E 1 46 ? 84.736 97.645 -11.104 1.00 11.01 46 GLY E N 1
ATOM 7777 C CA . GLY E 1 46 ? 84.102 98.617 -12.001 1.00 12.16 46 GLY E CA 1
ATOM 7778 C C . GLY E 1 46 ? 83.041 99.542 -11.410 1.00 11.98 46 GLY E C 1
ATOM 7779 O O . GLY E 1 46 ? 82.643 100.499 -12.045 1.00 13.07 46 GLY E O 1
ATOM 7780 N N . TYR E 1 47 ? 82.491 99.194 -10.259 1.00 11.11 47 TYR E N 1
ATOM 7781 C CA . TYR E 1 47 ? 81.445 100.021 -9.650 1.00 9.56 47 TYR E CA 1
ATOM 7782 C C . TYR E 1 47 ? 81.925 101.390 -9.190 1.00 10.86 47 TYR E C 1
ATOM 7783 O O . TYR E 1 47 ? 81.276 102.401 -9.541 1.00 9.37 47 TYR E O 1
ATOM 7792 N N . ALA E 1 48 ? 83.043 101.460 -8.458 1.00 12.05 48 ALA E N 1
ATOM 7793 C CA . ALA E 1 48 ? 83.561 102.743 -8.024 1.00 11.92 48 ALA E CA 1
ATOM 7794 C C . ALA E 1 48 ? 83.985 103.570 -9.222 1.00 12.98 48 ALA E C 1
ATOM 7795 O O . ALA E 1 48 ? 83.779 104.780 -9.193 1.00 13.27 48 ALA E O 1
ATOM 7797 N N . GLU E 1 49 ? 84.523 102.928 -10.278 1.00 12.70 49 GLU E N 1
ATOM 7798 C CA . GLU E 1 49 ? 84.976 103.674 -11.452 1.00 13.32 49 GLU E CA 1
ATOM 7799 C C . GLU E 1 49 ? 83.820 104.340 -12.170 1.00 12.93 49 GLU E C 1
ATOM 7800 O O . GLU E 1 49 ? 84.034 105.283 -12.952 1.00 15.23 49 GLU E O 1
ATOM 7806 N N . ARG E 1 50 ? 82.590 103.869 -11.959 1.00 11.60 50 ARG E N 1
ATOM 7807 C CA . ARG E 1 50 ? 81.418 104.529 -12.574 1.00 12.89 50 ARG E CA 1
ATOM 7808 C C . ARG E 1 50 ? 80.731 105.539 -11.651 1.00 14.83 50 ARG E C 1
ATOM 7809 O O . ARG E 1 50 ? 79.633 106.033 -11.981 1.00 16.84 50 ARG E O 1
ATOM 7817 N N . GLY E 1 51 ? 81.331 105.772 -10.465 1.00 12.11 51 GLY E N 1
ATOM 7818 C CA . GLY E 1 51 ? 80.775 106.823 -9.602 1.00 13.41 51 GLY E CA 1
ATOM 7819 C C . GLY E 1 51 ? 80.062 106.341 -8.347 1.00 12.83 51 GLY E C 1
ATOM 7820 O O . GLY E 1 51 ? 79.450 107.155 -7.651 1.00 13.44 51 GLY E O 1
ATOM 7821 N N . PHE E 1 52 ? 80.118 105.039 -8.036 1.00 11.18 52 PHE E N 1
ATOM 7822 C CA . PHE E 1 52 ? 79.482 104.554 -6.810 1.00 11.17 52 PHE E CA 1
ATOM 7823 C C . PHE E 1 52 ? 80.502 104.520 -5.682 1.00 11.42 52 PHE E C 1
ATOM 7824 O O . PHE E 1 52 ? 81.569 103.926 -5.808 1.00 12.19 52 PHE E O 1
ATOM 7832 N N . LEU E 1 53 ? 80.166 105.177 -4.577 1.00 9.19 53 LEU E N 1
ATOM 7833 C CA . LEU E 1 53 ? 81.021 105.185 -3.398 1.00 10.63 53 LEU E CA 1
ATOM 7834 C C . LEU E 1 53 ? 80.669 103.915 -2.653 1.00 10.48 53 LEU E C 1
ATOM 7835 O O . LEU E 1 53 ? 79.550 103.799 -2.145 1.00 9.97 53 LEU E O 1
ATOM 7840 N N . LEU E 1 54 ? 81.592 102.951 -2.618 1.00 8.83 54 LEU E N 1
ATOM 7841 C CA . LEU E 1 54 ? 81.273 101.663 -2.010 1.00 9.64 54 LEU E CA 1
ATOM 7842 C C . LEU E 1 54 ? 81.607 101.649 -0.574 1.00 9.46 54 LEU E C 1
ATOM 7843 O O . LEU E 1 54 ? 82.690 102.143 -0.175 1.00 9.90 54 LEU E O 1
ATOM 7848 N N . LEU E 1 55 ? 80.689 101.075 0.215 1.00 6.90 55 LEU E N 1
ATOM 7849 C CA . LEU E 1 55 ? 80.904 100.941 1.648 1.00 8.01 55 LEU E CA 1
ATOM 7850 C C . LEU E 1 55 ? 80.660 99.518 2.083 1.00 8.95 55 LEU E C 1
ATOM 7851 O O . LEU E 1 55 ? 79.678 98.882 1.620 1.00 10.02 55 LEU E O 1
ATOM 7856 N N . ALA E 1 56 ? 81.517 99.003 2.943 1.00 7.29 56 ALA E N 1
ATOM 7857 C CA . ALA E 1 56 ? 81.234 97.627 3.449 1.00 8.68 56 ALA E CA 1
ATOM 7858 C C . ALA E 1 56 ? 81.830 97.506 4.844 1.00 8.89 56 ALA E C 1
ATOM 7859 O O . ALA E 1 56 ? 82.879 98.066 5.094 1.00 10.37 56 ALA E O 1
ATOM 7861 N N . PHE E 1 57 ? 81.188 96.735 5.704 1.00 7.89 57 PHE E N 1
ATOM 7862 C CA . PHE E 1 57 ? 81.755 96.502 7.066 1.00 8.25 57 PHE E CA 1
ATOM 7863 C C . PHE E 1 57 ? 81.638 95.040 7.378 1.00 8.25 57 PHE E C 1
ATOM 7864 O O . PHE E 1 57 ? 80.836 94.284 6.730 1.00 8.47 57 PHE E O 1
ATOM 7872 N N . ASP E 1 58 ? 82.433 94.550 8.358 1.00 8.89 58 ASP E N 1
ATOM 7873 C CA . ASP E 1 58 ? 82.333 93.135 8.710 1.00 9.23 58 ASP E CA 1
ATOM 7874 C C . ASP E 1 58 ? 81.115 92.841 9.582 1.00 9.57 58 ASP E C 1
ATOM 7875 O O . ASP E 1 58 ? 80.828 93.550 10.491 1.00 10.64 58 ASP E O 1
ATOM 7880 N N . ALA E 1 59 ? 80.442 91.721 9.265 1.00 9.69 59 ALA E N 1
ATOM 7881 C CA . ALA E 1 59 ? 79.263 91.299 10.061 1.00 9.65 59 ALA E CA 1
ATOM 7882 C C . ALA E 1 59 ? 79.772 90.832 11.427 1.00 10.70 59 ALA E C 1
ATOM 7883 O O . ALA E 1 59 ? 80.963 90.545 11.576 1.00 9.03 59 ALA E O 1
ATOM 7885 N N . PRO E 1 60 ? 78.892 90.734 12.412 1.00 9.29 60 PRO E N 1
ATOM 7886 C CA . PRO E 1 60 ? 79.269 90.238 13.742 1.00 10.29 60 PRO E CA 1
ATOM 7887 C C . PRO E 1 60 ? 79.967 88.865 13.538 1.00 10.73 60 PRO E C 1
ATOM 7888 O O . PRO E 1 60 ? 79.587 88.024 12.707 1.00 9.87 60 PRO E O 1
ATOM 7892 N N . ARG E 1 61 ? 81.042 88.635 14.319 1.00 10.93 61 ARG E N 1
ATOM 7893 C CA . ARG E 1 61 ? 81.785 87.386 14.330 1.00 12.48 61 ARG E CA 1
ATOM 7894 C C . ARG E 1 61 ? 82.661 87.129 13.079 1.00 12.88 61 ARG E C 1
ATOM 7895 O O . ARG E 1 61 ? 83.303 86.087 12.964 1.00 15.57 61 ARG E O 1
ATOM 7903 N N . HIS E 1 62 ? 82.676 88.108 12.167 1.00 11.71 62 HIS E N 1
ATOM 7904 C CA . HIS E 1 62 ? 83.457 87.967 10.920 1.00 11.34 62 HIS E CA 1
ATOM 7905 C C . HIS E 1 62 ? 84.597 88.944 10.767 1.00 10.00 62 HIS E C 1
ATOM 7906 O O . HIS E 1 62 ? 84.631 90.029 11.368 1.00 11.05 62 HIS E O 1
ATOM 7913 N N . GLY E 1 63 ? 85.517 88.568 9.859 1.00 10.62 63 GLY E N 1
ATOM 7914 C CA . GLY E 1 63 ? 86.617 89.471 9.465 1.00 11.97 63 GLY E CA 1
ATOM 7915 C C . GLY E 1 63 ? 87.489 89.950 10.627 1.00 13.45 63 GLY E C 1
ATOM 7916 O O . GLY E 1 63 ? 88.137 89.113 11.267 1.00 13.28 63 GLY E O 1
ATOM 7917 N N . GLU E 1 64 ? 87.551 91.240 10.873 1.00 12.05 64 GLU E N 1
ATOM 7918 C CA . GLU E 1 64 ? 88.331 91.744 11.991 1.00 13.63 64 GLU E CA 1
ATOM 7919 C C . GLU E 1 64 ? 87.631 91.681 13.311 1.00 14.66 64 GLU E C 1
ATOM 7920 O O . GLU E 1 64 ? 88.247 91.982 14.366 1.00 14.97 64 GLU E O 1
ATOM 7926 N N . ARG E 1 65 ? 86.350 91.281 13.317 1.00 13.54 65 ARG E N 1
ATOM 7927 C CA . ARG E 1 65 ? 85.588 91.303 14.578 1.00 15.08 65 ARG E CA 1
ATOM 7928 C C . ARG E 1 65 ? 85.791 90.035 15.389 1.00 15.73 65 ARG E C 1
ATOM 7929 O O . ARG E 1 65 ? 86.166 88.999 14.812 1.00 15.76 65 ARG E O 1
ATOM 7937 N N . GLU E 1 66 ? 85.567 90.106 16.700 1.00 17.34 66 GLU E N 1
ATOM 7938 C CA . GLU E 1 66 ? 85.759 88.913 17.518 1.00 20.23 66 GLU E CA 1
ATOM 7939 C C . GLU E 1 66 ? 84.888 87.743 17.119 1.00 20.16 66 GLU E C 1
ATOM 7940 O O . GLU E 1 66 ? 83.653 87.892 16.997 1.00 20.48 66 GLU E O 1
ATOM 7946 N N . GLY E 1 67 ? 85.519 86.603 16.868 1.00 20.22 67 GLY E N 1
ATOM 7947 C CA . GLY E 1 67 ? 84.817 85.420 16.411 1.00 21.55 67 GLY E CA 1
ATOM 7948 C C . GLY E 1 67 ? 84.814 84.306 17.446 1.00 24.09 67 GLY E C 1
ATOM 7949 O O . GLY E 1 67 ? 84.852 84.635 18.625 1.00 24.44 67 GLY E O 1
ATOM 7950 N N . PRO E 1 68 ? 84.803 83.023 17.032 1.00 25.53 68 PRO E N 1
ATOM 7951 C CA . PRO E 1 68 ? 84.803 82.699 15.615 1.00 26.37 68 PRO E CA 1
ATOM 7952 C C . PRO E 1 68 ? 83.371 82.701 15.054 1.00 25.81 68 PRO E C 1
ATOM 7953 O O . PRO E 1 68 ? 82.404 82.875 15.821 1.00 23.36 68 PRO E O 1
ATOM 7957 N N . PRO E 1 69 ? 83.241 82.580 13.729 1.00 27.16 69 PRO E N 1
ATOM 7958 C CA . PRO E 1 69 ? 81.961 82.558 13.028 1.00 25.73 69 PRO E CA 1
ATOM 7959 C C . PRO E 1 69 ? 81.281 81.255 13.315 1.00 25.29 69 PRO E C 1
ATOM 7960 O O . PRO E 1 69 ? 81.906 80.301 13.815 1.00 24.93 69 PRO E O 1
ATOM 7964 N N . PRO E 1 70 ? 79.989 81.177 13.003 1.00 24.46 70 PRO E N 1
ATOM 7965 C CA . PRO E 1 70 ? 79.219 79.959 13.219 1.00 23.33 70 PRO E CA 1
ATOM 7966 C C . PRO E 1 70 ? 79.914 78.820 12.496 1.00 23.84 70 PRO E C 1
ATOM 7967 O O . PRO E 1 70 ? 80.494 79.009 11.420 1.00 22.66 70 PRO E O 1
ATOM 7971 N N . SER E 1 71 ? 79.859 77.649 13.111 1.00 25.06 71 SER E N 1
ATOM 7972 C CA . SER E 1 71 ? 80.447 76.410 12.579 1.00 28.01 71 SER E CA 1
ATOM 7973 C C . SER E 1 71 ? 79.352 75.450 12.134 1.00 28.29 71 SER E C 1
ATOM 7974 O O . SER E 1 71 ? 78.467 75.131 12.916 1.00 28.46 71 SER E O 1
ATOM 7977 N N . SER E 1 72 ? 79.420 74.950 10.900 1.00 30.36 72 SER E N 1
ATOM 7978 C CA . SER E 1 72 ? 78.385 74.074 10.411 1.00 31.57 72 SER E CA 1
ATOM 7979 C C . SER E 1 72 ? 78.252 72.804 11.225 1.00 32.90 72 SER E C 1
ATOM 7980 O O . SER E 1 72 ? 77.205 72.160 11.207 1.00 32.80 72 SER E O 1
ATOM 7983 N N . LYS E 1 73 ? 79.308 72.494 11.974 1.00 34.10 73 LYS E N 1
ATOM 7984 C CA . LYS E 1 73 ? 79.371 71.308 12.826 1.00 35.39 73 LYS E CA 1
ATOM 7985 C C . LYS E 1 73 ? 78.636 71.462 14.151 1.00 34.70 73 LYS E C 1
ATOM 7986 O O . LYS E 1 73 ? 78.466 70.502 14.904 1.00 36.34 73 LYS E O 1
ATOM 7992 N N . SER E 1 74 ? 78.184 72.666 14.448 1.00 33.61 74 SER E N 1
ATOM 7993 C CA . SER E 1 74 ? 77.511 72.902 15.700 1.00 32.09 74 SER E CA 1
ATOM 7994 C C . SER E 1 74 ? 76.025 72.618 15.587 1.00 31.39 74 SER E C 1
ATOM 7995 O O . SER E 1 74 ? 75.430 72.879 14.554 1.00 32.40 74 SER E O 1
ATOM 7998 N N . PRO E 1 75 ? 75.403 72.092 16.649 1.00 30.72 75 PRO E N 1
ATOM 7999 C CA . PRO E 1 75 ? 73.967 71.832 16.514 1.00 29.61 75 PRO E CA 1
ATOM 8000 C C . PRO E 1 75 ? 73.184 73.156 16.560 1.00 28.26 75 PRO E C 1
ATOM 8001 O O . PRO E 1 75 ? 71.997 73.201 16.257 1.00 27.92 75 PRO E O 1
ATOM 8005 N N . ARG E 1 76 ? 73.872 74.233 16.944 1.00 27.22 76 ARG E N 1
ATOM 8006 C CA . ARG E 1 76 ? 73.255 75.586 17.019 1.00 26.05 76 ARG E CA 1
ATOM 8007 C C . ARG E 1 76 ? 73.696 76.444 15.812 1.00 23.24 76 ARG E C 1
ATOM 8008 O O . ARG E 1 76 ? 73.631 77.665 15.882 1.00 21.35 76 ARG E O 1
ATOM 8016 N N . TYR E 1 77 ? 74.207 75.808 14.753 1.00 20.58 77 TYR E N 1
ATOM 8017 C CA . TYR E 1 77 ? 74.672 76.545 13.548 1.00 19.40 77 TYR E CA 1
ATOM 8018 C C . TYR E 1 77 ? 73.594 77.502 12.987 1.00 17.79 77 TYR E C 1
ATOM 8019 O O . TYR E 1 77 ? 73.812 78.687 12.854 1.00 18.06 77 TYR E O 1
ATOM 8028 N N . VAL E 1 78 ? 72.434 76.962 12.662 1.00 17.78 78 VAL E N 1
ATOM 8029 C CA . VAL E 1 78 ? 71.376 77.791 12.060 1.00 17.56 78 VAL E CA 1
ATOM 8030 C C . VAL E 1 78 ? 71.059 78.955 12.952 1.00 17.37 78 VAL E C 1
ATOM 8031 O O . VAL E 1 78 ? 70.928 80.127 12.499 1.00 14.87 78 VAL E O 1
ATOM 8035 N N . GLU E 1 79 ? 70.914 78.678 14.238 1.00 17.14 79 GLU E N 1
ATOM 8036 C CA . GLU E 1 79 ? 70.620 79.720 15.211 1.00 16.51 79 GLU E CA 1
ATOM 8037 C C . GLU E 1 79 ? 71.710 80.823 15.238 1.00 16.14 79 GLU E C 1
ATOM 8038 O O . GLU E 1 79 ? 71.404 82.053 15.298 1.00 16.10 79 GLU E O 1
ATOM 8044 N N . GLU E 1 80 ? 72.967 80.405 15.212 1.00 14.85 80 GLU E N 1
ATOM 8045 C CA . GLU E 1 80 ? 74.077 81.357 15.270 1.00 15.66 80 GLU E CA 1
ATOM 8046 C C . GLU E 1 80 ? 74.224 82.126 13.957 1.00 13.59 80 GLU E C 1
ATOM 8047 O O . GLU E 1 80 ? 74.488 83.332 14.010 1.00 12.61 80 GLU E O 1
ATOM 8053 N N . VAL E 1 81 ? 73.919 81.464 12.823 1.00 12.14 81 VAL E N 1
ATOM 8054 C CA . VAL E 1 81 ? 73.966 82.134 11.498 1.00 11.02 81 VAL E CA 1
ATOM 8055 C C . VAL E 1 81 ? 72.913 83.229 11.471 1.00 10.79 81 VAL E C 1
ATOM 8056 O O . VAL E 1 81 ? 73.214 84.376 11.081 1.00 10.96 81 VAL E O 1
ATOM 8060 N N . TYR E 1 82 ? 71.685 82.936 11.929 1.00 10.59 82 TYR E N 1
ATOM 8061 C CA . TYR E 1 82 ? 70.692 84.017 11.803 1.00 9.87 82 TYR E CA 1
ATOM 8062 C C . TYR E 1 82 ? 70.824 85.070 12.906 1.00 10.28 82 TYR E C 1
ATOM 8063 O O . TYR E 1 82 ? 70.288 86.149 12.723 1.00 10.83 82 TYR E O 1
ATOM 8072 N N . ARG E 1 83 ? 71.477 84.751 14.046 1.00 10.60 83 ARG E N 1
ATOM 8073 C CA . ARG E 1 83 ? 71.771 85.807 14.999 1.00 10.99 83 ARG E CA 1
ATOM 8074 C C . ARG E 1 83 ? 72.800 86.744 14.351 1.00 10.85 83 ARG E C 1
ATOM 8075 O O . ARG E 1 83 ? 72.683 87.971 14.461 1.00 12.12 83 ARG E O 1
ATOM 8083 N N . VAL E 1 84 ? 73.794 86.193 13.586 1.00 9.90 84 VAL E N 1
ATOM 8084 C CA . VAL E 1 84 ? 74.692 87.120 12.868 1.00 9.35 84 VAL E CA 1
ATOM 8085 C C . VAL E 1 84 ? 73.850 87.953 11.889 1.00 8.87 84 VAL E C 1
ATOM 8086 O O . VAL E 1 84 ? 74.056 89.171 11.778 1.00 9.47 84 VAL E O 1
ATOM 8090 N N . ALA E 1 85 ? 72.918 87.315 11.161 1.00 8.82 85 ALA E N 1
ATOM 8091 C CA . ALA E 1 85 ? 72.100 88.080 10.229 1.00 8.76 85 ALA E CA 1
ATOM 8092 C C . ALA E 1 85 ? 71.301 89.207 10.882 1.00 9.05 85 ALA E C 1
ATOM 8093 O O . ALA E 1 85 ? 71.251 90.282 10.350 1.00 9.27 85 ALA E O 1
ATOM 8095 N N . LEU E 1 86 ? 70.668 88.937 12.018 1.00 8.85 86 LEU E N 1
ATOM 8096 C CA . LEU E 1 86 ? 69.871 89.972 12.682 1.00 8.46 86 LEU E CA 1
ATOM 8097 C C . LEU E 1 86 ? 70.764 91.115 13.170 1.00 7.37 86 LEU E C 1
ATOM 8098 O O . LEU E 1 86 ? 70.367 92.277 13.111 1.00 9.94 86 LEU E O 1
ATOM 8103 N N . GLY E 1 87 ? 71.967 90.769 13.638 1.00 9.82 87 GLY E N 1
ATOM 8104 C CA . GLY E 1 87 ? 72.914 91.799 14.108 1.00 10.03 87 GLY E CA 1
ATOM 8105 C C . GLY E 1 87 ? 73.416 92.632 12.926 1.00 9.51 87 GLY E C 1
ATOM 8106 O O . GLY E 1 87 ? 73.439 93.867 12.990 1.00 9.04 87 GLY E O 1
ATOM 8107 N N . PHE E 1 88 ? 73.759 91.937 11.836 1.00 8.36 88 PHE E N 1
ATOM 8108 C CA . PHE E 1 88 ? 74.233 92.634 10.618 1.00 8.76 88 PHE E CA 1
ATOM 8109 C C . PHE E 1 88 ? 73.136 93.582 10.108 1.00 7.16 88 PHE E C 1
ATOM 8110 O O . PHE E 1 88 ? 73.461 94.663 9.635 1.00 9.01 88 PHE E O 1
ATOM 8118 N N . LYS E 1 89 ? 71.861 93.148 10.141 1.00 7.06 89 LYS E N 1
ATOM 8119 C CA . LYS E 1 89 ? 70.782 93.977 9.690 1.00 9.04 89 LYS E CA 1
ATOM 8120 C C . LYS E 1 89 ? 70.711 95.287 10.493 1.00 8.64 89 LYS E C 1
ATOM 8121 O O . LYS E 1 89 ? 70.605 96.346 9.888 1.00 9.01 89 LYS E O 1
ATOM 8127 N N . GLU E 1 90 ? 70.721 95.150 11.823 1.00 8.96 90 GLU E N 1
ATOM 8128 C CA . GLU E 1 90 ? 70.565 96.362 12.628 1.00 9.65 90 GLU E CA 1
ATOM 8129 C C . GLU E 1 90 ? 71.721 97.339 12.437 1.00 10.17 90 GLU E C 1
ATOM 8130 O O . GLU E 1 90 ? 71.499 98.569 12.293 1.00 11.67 90 GLU E O 1
ATOM 8136 N N . GLU E 1 91 ? 72.924 96.765 12.286 1.00 8.59 91 GLU E N 1
ATOM 8137 C CA . GLU E 1 91 ? 74.097 97.618 12.061 1.00 9.15 91 GLU E CA 1
ATOM 8138 C C . GLU E 1 91 ? 74.020 98.253 10.687 1.00 9.49 91 GLU E C 1
ATOM 8139 O O . GLU E 1 91 ? 74.367 99.425 10.506 1.00 10.16 91 GLU E O 1
ATOM 8145 N N . ALA E 1 92 ? 73.610 97.473 9.648 1.00 8.48 92 ALA E N 1
ATOM 8146 C CA . ALA E 1 92 ? 73.547 98.015 8.313 1.00 8.59 92 ALA E CA 1
ATOM 8147 C C . ALA E 1 92 ? 72.610 99.166 8.175 1.00 8.82 92 ALA E C 1
ATOM 8148 O O . ALA E 1 92 ? 72.910 100.084 7.440 1.00 11.22 92 ALA E O 1
ATOM 8150 N N . ARG E 1 93 ? 71.447 99.121 8.852 1.00 9.78 93 ARG E N 1
ATOM 8151 C CA . ARG E 1 93 ? 70.537 100.227 8.730 1.00 10.24 93 ARG E CA 1
ATOM 8152 C C . ARG E 1 93 ? 71.158 101.479 9.305 1.00 10.57 93 ARG E C 1
ATOM 8153 O O . ARG E 1 93 ? 71.038 102.559 8.694 1.00 12.84 93 ARG E O 1
ATOM 8161 N N . ARG E 1 94 ? 71.831 101.339 10.436 1.00 11.01 94 ARG E N 1
ATOM 8162 C CA . ARG E 1 94 ? 72.495 102.517 11.061 1.00 12.77 94 ARG E CA 1
ATOM 8163 C C . ARG E 1 94 ? 73.625 103.037 10.168 1.00 12.62 94 ARG E C 1
ATOM 8164 O O . ARG E 1 94 ? 73.735 104.269 9.942 1.00 13.25 94 ARG E O 1
ATOM 8172 N N . VAL E 1 95 ? 74.421 102.116 9.588 1.00 12.08 95 VAL E N 1
ATOM 8173 C CA . VAL E 1 95 ? 75.465 102.569 8.685 1.00 10.76 95 VAL E CA 1
ATOM 8174 C C . VAL E 1 95 ? 74.893 103.315 7.492 1.00 12.14 95 VAL E C 1
ATOM 8175 O O . VAL E 1 95 ? 75.398 104.393 7.068 1.00 12.66 95 VAL E O 1
ATOM 8179 N N . ALA E 1 96 ? 73.879 102.734 6.881 1.00 10.65 96 ALA E N 1
ATOM 8180 C CA . ALA E 1 96 ? 73.245 103.351 5.711 1.00 12.22 96 ALA E CA 1
ATOM 8181 C C . ALA E 1 96 ? 72.649 104.713 6.048 1.00 14.78 96 ALA E C 1
ATOM 8182 O O . ALA E 1 96 ? 72.824 105.644 5.305 1.00 14.59 96 ALA E O 1
ATOM 8184 N N . GLU E 1 97 ? 71.964 104.826 7.182 1.00 15.50 97 GLU E N 1
ATOM 8185 C CA . GLU E 1 97 ? 71.328 106.110 7.511 1.00 16.59 97 GLU E CA 1
ATOM 8186 C C . GLU E 1 97 ? 72.409 107.186 7.728 1.00 17.17 97 GLU E C 1
ATOM 8187 O O . GLU E 1 97 ? 72.251 108.312 7.237 1.00 17.43 97 GLU E O 1
ATOM 8193 N N . GLU E 1 98 ? 73.523 106.803 8.351 1.00 15.92 98 GLU E N 1
ATOM 8194 C CA . GLU E 1 98 ? 74.666 107.735 8.590 1.00 15.94 98 GLU E CA 1
ATOM 8195 C C . GLU E 1 98 ? 75.327 108.098 7.232 1.00 15.74 98 GLU E C 1
ATOM 8196 O O . GLU E 1 98 ? 75.668 109.265 6.989 1.00 16.34 98 GLU E O 1
ATOM 8202 N N . ALA E 1 99 ? 75.564 107.126 6.354 1.00 13.58 99 ALA E N 1
ATOM 8203 C CA . ALA E 1 99 ? 76.140 107.400 5.015 1.00 13.23 99 ALA E CA 1
ATOM 8204 C C . ALA E 1 99 ? 75.282 108.416 4.249 1.00 14.76 99 ALA E C 1
ATOM 8205 O O . ALA E 1 99 ? 75.822 109.369 3.683 1.00 12.77 99 ALA E O 1
ATOM 8207 N N . GLU E 1 100 ? 73.970 108.226 4.238 1.00 15.13 100 GLU E N 1
ATOM 8208 C CA . GLU E 1 100 ? 73.103 109.183 3.505 1.00 17.80 100 GLU E CA 1
ATOM 8209 C C . GLU E 1 100 ? 73.199 110.567 4.128 1.00 18.59 100 GLU E C 1
ATOM 8210 O O . GLU E 1 100 ? 73.282 111.554 3.401 1.00 18.18 100 GLU E O 1
ATOM 8216 N N . ARG E 1 101 ? 73.211 110.655 5.454 1.00 17.93 101 ARG E N 1
ATOM 8217 C CA . ARG E 1 101 ? 73.287 111.974 6.078 1.00 20.26 101 ARG E CA 1
ATOM 8218 C C . ARG E 1 101 ? 74.609 112.663 5.856 1.00 19.85 101 ARG E C 1
ATOM 8219 O O . ARG E 1 101 ? 74.658 113.886 5.733 1.00 20.06 101 ARG E O 1
ATOM 8227 N N . ARG E 1 102 ? 75.681 111.878 5.864 1.00 17.01 102 ARG E N 1
ATOM 8228 C CA . ARG E 1 102 ? 77.030 112.427 5.733 1.00 17.52 102 ARG E CA 1
ATOM 8229 C C . ARG E 1 102 ? 77.396 112.830 4.309 1.00 16.75 102 ARG E C 1
ATOM 8230 O O . ARG E 1 102 ? 78.050 113.890 4.076 1.00 17.16 102 ARG E O 1
ATOM 8238 N N . PHE E 1 103 ? 77.038 111.993 3.334 1.00 15.30 103 PHE E N 1
ATOM 8239 C CA . PHE E 1 103 ? 77.372 112.289 1.940 1.00 14.23 103 PHE E CA 1
ATOM 8240 C C . PHE E 1 103 ? 76.256 112.932 1.114 1.00 13.98 103 PHE E C 1
ATOM 8241 O O . PHE E 1 103 ? 76.469 113.547 0.053 1.00 15.51 103 PHE E O 1
ATOM 8249 N N . GLY E 1 104 ? 75.005 112.738 1.539 1.00 14.87 104 GLY E N 1
ATOM 8250 C CA . GLY E 1 104 ? 73.942 113.340 0.792 1.00 16.18 104 GLY E CA 1
ATOM 8251 C C . GLY E 1 104 ? 73.800 112.855 -0.644 1.00 16.45 104 GLY E C 1
ATOM 8252 O O . GLY E 1 104 ? 73.616 113.627 -1.638 1.00 18.22 104 GLY E O 1
ATOM 8253 N N . LEU E 1 105 ? 74.026 111.541 -0.781 1.00 15.30 105 LEU E N 1
ATOM 8254 C CA . LEU E 1 105 ? 73.916 110.925 -2.106 1.00 13.73 105 LEU E CA 1
ATOM 8255 C C . LEU E 1 105 ? 72.893 109.775 -2.068 1.00 12.51 105 LEU E C 1
ATOM 8256 O O . LEU E 1 105 ? 72.657 109.187 -1.013 1.00 13.65 105 LEU E O 1
ATOM 8261 N N . PRO E 1 106 ? 72.266 109.492 -3.208 1.00 13.33 106 PRO E N 1
ATOM 8262 C CA . PRO E 1 106 ? 71.279 108.395 -3.304 1.00 11.99 106 PRO E CA 1
ATOM 8263 C C . PRO E 1 106 ? 71.959 107.066 -2.823 1.00 11.65 106 PRO E C 1
ATOM 8264 O O . PRO E 1 106 ? 73.119 106.796 -3.200 1.00 12.19 106 PRO E O 1
ATOM 8268 N N . LEU E 1 107 ? 71.251 106.224 -2.088 1.00 11.13 107 LEU E N 1
ATOM 8269 C CA . LEU E 1 107 ? 71.887 105.018 -1.573 1.00 10.95 107 LEU E CA 1
ATOM 8270 C C . LEU E 1 107 ? 71.249 103.762 -2.098 1.00 10.18 107 LEU E C 1
ATOM 8271 O O . LEU E 1 107 ? 70.046 103.656 -2.134 1.00 10.44 107 LEU E O 1
ATOM 8276 N N . PHE E 1 108 ? 72.112 102.824 -2.451 1.00 8.76 108 PHE E N 1
ATOM 8277 C CA . PHE E 1 108 ? 71.690 101.500 -2.914 1.00 7.39 108 PHE E CA 1
ATOM 8278 C C . PHE E 1 108 ? 72.256 100.474 -1.993 1.00 7.82 108 PHE E C 1
ATOM 8279 O O . PHE E 1 108 ? 73.233 100.760 -1.283 1.00 8.00 108 PHE E O 1
ATOM 8287 N N . LEU E 1 109 ? 71.721 99.252 -2.013 1.00 7.67 109 LEU E N 1
ATOM 8288 C CA . LEU E 1 109 ? 72.236 98.194 -1.153 1.00 9.15 109 LEU E CA 1
ATOM 8289 C C . LEU E 1 109 ? 72.594 96.976 -2.039 1.00 8.43 109 LEU E C 1
ATOM 8290 O O . LEU E 1 109 ? 71.911 96.746 -3.020 1.00 8.61 109 LEU E O 1
ATOM 8295 N N . ALA E 1 110 ? 73.676 96.262 -1.702 1.00 7.99 110 ALA E N 1
ATOM 8296 C CA . ALA E 1 110 ? 73.962 95.018 -2.411 1.00 9.80 110 ALA E CA 1
ATOM 8297 C C . ALA E 1 110 ? 74.241 94.010 -1.290 1.00 8.85 110 ALA E C 1
ATOM 8298 O O . ALA E 1 110 ? 74.816 94.373 -0.308 1.00 10.73 110 ALA E O 1
ATOM 8300 N N . GLY E 1 111 ? 73.799 92.778 -1.476 1.00 7.07 111 GLY E N 1
ATOM 8301 C CA . GLY E 1 111 ? 74.122 91.742 -0.482 1.00 7.76 111 GLY E CA 1
ATOM 8302 C C . GLY E 1 111 ? 74.507 90.431 -1.199 1.00 9.55 111 GLY E C 1
ATOM 8303 O O . GLY E 1 111 ? 73.925 90.154 -2.251 1.00 10.75 111 GLY E O 1
ATOM 8304 N N . GLY E 1 112 ? 75.500 89.706 -0.677 1.00 8.01 112 GLY E N 1
ATOM 8305 C CA . GLY E 1 112 ? 75.833 88.427 -1.263 1.00 8.09 112 GLY E CA 1
ATOM 8306 C C . GLY E 1 112 ? 75.466 87.311 -0.278 1.00 10.35 112 GLY E C 1
ATOM 8307 O O . GLY E 1 112 ? 75.888 87.372 0.864 1.00 9.95 112 GLY E O 1
ATOM 8308 N N . SER E 1 113 ? 74.677 86.322 -0.716 1.00 10.06 113 SER E N 1
ATOM 8309 C CA . SER E 1 113 ? 74.338 85.146 0.100 1.00 10.52 113 SER E CA 1
ATOM 8310 C C . SER E 1 113 ? 73.695 85.568 1.445 1.00 10.78 113 SER E C 1
ATOM 8311 O O . SER E 1 113 ? 72.626 86.180 1.396 1.00 9.52 113 SER E O 1
ATOM 8314 N N . LEU E 1 114 ? 74.301 85.310 2.620 1.00 10.42 114 LEU E N 1
ATOM 8315 C CA . LEU E 1 114 ? 73.643 85.773 3.869 1.00 9.78 114 LEU E CA 1
ATOM 8316 C C . LEU E 1 114 ? 73.384 87.283 3.772 1.00 8.09 114 LEU E C 1
ATOM 8317 O O . LEU E 1 114 ? 72.368 87.779 4.292 1.00 8.34 114 LEU E O 1
ATOM 8322 N N . GLY E 1 115 ? 74.273 88.029 3.114 1.00 9.09 115 GLY E N 1
ATOM 8323 C CA . GLY E 1 115 ? 74.062 89.456 2.995 1.00 8.99 115 GLY E CA 1
ATOM 8324 C C . GLY E 1 115 ? 72.824 89.818 2.170 1.00 8.58 115 GLY E C 1
ATOM 8325 O O . GLY E 1 115 ? 72.209 90.871 2.467 1.00 7.78 115 GLY E O 1
ATOM 8326 N N . ALA E 1 116 ? 72.473 88.967 1.178 1.00 8.00 116 ALA E N 1
ATOM 8327 C CA . ALA E 1 116 ? 71.250 89.215 0.388 1.00 8.05 116 ALA E CA 1
ATOM 8328 C C . ALA E 1 116 ? 70.028 88.936 1.278 1.00 8.34 116 ALA E C 1
ATOM 8329 O O . ALA E 1 116 ? 69.015 89.627 1.173 1.00 8.95 116 ALA E O 1
ATOM 8331 N N . PHE E 1 117 ? 70.122 87.976 2.202 1.00 7.86 117 PHE E N 1
ATOM 8332 C CA . PHE E 1 117 ? 69.041 87.687 3.105 1.00 8.84 117 PHE E CA 1
ATOM 8333 C C . PHE E 1 117 ? 68.885 88.894 4.040 1.00 9.51 117 PHE E C 1
ATOM 8334 O O . PHE E 1 117 ? 67.790 89.330 4.344 1.00 9.27 117 PHE E O 1
ATOM 8342 N N . VAL E 1 118 ? 70.011 89.501 4.478 1.00 7.66 118 VAL E N 1
ATOM 8343 C CA . VAL E 1 118 ? 69.945 90.671 5.348 1.00 9.10 118 VAL E CA 1
ATOM 8344 C C . VAL E 1 118 ? 69.289 91.826 4.583 1.00 8.64 118 VAL E C 1
ATOM 8345 O O . VAL E 1 118 ? 68.542 92.614 5.171 1.00 7.95 118 VAL E O 1
ATOM 8349 N N . ALA E 1 119 ? 69.584 91.954 3.290 1.00 8.14 119 ALA E N 1
ATOM 8350 C CA . ALA E 1 119 ? 68.910 93.011 2.495 1.00 8.13 119 ALA E CA 1
ATOM 8351 C C . ALA E 1 119 ? 67.411 92.816 2.528 1.00 10.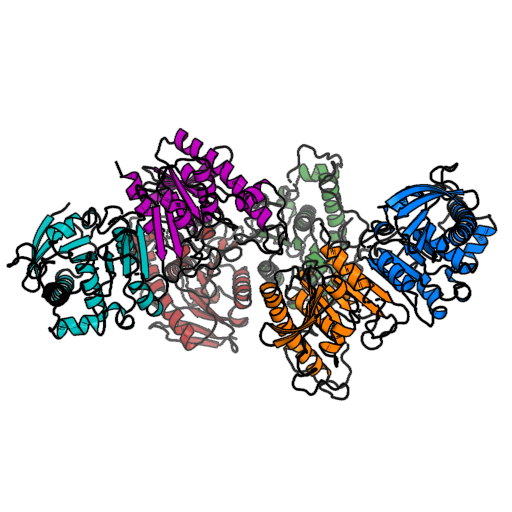01 119 ALA E C 1
ATOM 8352 O O . ALA E 1 119 ? 66.685 93.776 2.622 1.00 10.04 119 ALA E O 1
ATOM 8354 N N . HIS E 1 120 ? 66.955 91.584 2.458 1.00 9.03 120 HIS E N 1
ATOM 8355 C CA . HIS E 1 120 ? 65.526 91.315 2.557 1.00 8.45 120 HIS E CA 1
ATOM 8356 C C . HIS E 1 120 ? 64.992 91.700 3.930 1.00 11.14 120 HIS E C 1
ATOM 8357 O O . HIS E 1 120 ? 63.891 92.267 4.016 1.00 11.67 120 HIS E O 1
ATOM 8364 N N . LEU E 1 121 ? 65.710 91.344 4.989 1.00 9.47 121 LEU E N 1
ATOM 8365 C CA . LEU E 1 121 ? 65.251 91.728 6.356 1.00 8.96 121 LEU E CA 1
ATOM 8366 C C . LEU E 1 121 ? 65.117 93.240 6.422 1.00 9.70 121 LEU E C 1
ATOM 8367 O O . LEU E 1 121 ? 64.159 93.723 7.036 1.00 10.11 121 LEU E O 1
ATOM 8372 N N . LEU E 1 122 ? 66.037 93.983 5.812 1.00 9.39 122 LEU E N 1
ATOM 8373 C CA . LEU E 1 122 ? 65.962 95.453 5.830 1.00 9.64 122 LEU E CA 1
ATOM 8374 C C . LEU E 1 122 ? 64.711 95.949 5.093 1.00 10.02 122 LEU E C 1
ATOM 8375 O O . LEU E 1 122 ? 63.993 96.854 5.589 1.00 11.69 122 LEU E O 1
ATOM 8380 N N . LEU E 1 123 ? 64.470 95.411 3.887 1.00 9.80 123 LEU E N 1
ATOM 8381 C CA . LEU E 1 123 ? 63.294 95.836 3.098 1.00 9.64 123 LEU E CA 1
ATOM 8382 C C . LEU E 1 123 ? 61.978 95.474 3.861 1.00 11.18 123 LEU E C 1
ATOM 8383 O O . LEU E 1 123 ? 61.043 96.305 3.887 1.00 10.75 123 LEU E O 1
ATOM 8388 N N . ALA E 1 124 ? 61.974 94.340 4.535 1.00 10.83 124 ALA E N 1
ATOM 8389 C CA . ALA E 1 124 ? 60.767 93.897 5.255 1.00 11.23 124 ALA E CA 1
ATOM 8390 C C . ALA E 1 124 ? 60.495 94.786 6.449 1.00 13.61 124 ALA E C 1
ATOM 8391 O O . ALA E 1 124 ? 59.318 94.866 6.917 1.00 14.09 124 ALA E O 1
ATOM 8393 N N . GLU E 1 125 ? 61.524 95.492 6.912 1.00 13.07 125 GLU E N 1
ATOM 8394 C CA . GLU E 1 125 ? 61.386 96.416 8.054 1.00 15.41 125 GLU E CA 1
ATOM 8395 C C . GLU E 1 125 ? 61.246 97.869 7.614 1.00 16.28 125 GLU E C 1
ATOM 8396 O O . GLU E 1 125 ? 61.301 98.783 8.447 1.00 17.52 125 GLU E O 1
ATOM 8402 N N . GLY E 1 126 ? 61.039 98.095 6.315 1.00 14.99 126 GLY E N 1
ATOM 8403 C CA . GLY E 1 126 ? 60.782 99.474 5.869 1.00 15.95 126 GLY E CA 1
ATOM 8404 C C . GLY E 1 126 ? 61.951 100.334 5.468 1.00 16.51 126 GLY E C 1
ATOM 8405 O O . GLY E 1 126 ? 61.794 101.534 5.250 1.00 17.27 126 GLY E O 1
ATOM 8406 N N . PHE E 1 127 ? 63.132 99.721 5.337 1.00 15.08 127 PHE E N 1
ATOM 8407 C CA . PHE E 1 127 ? 64.309 100.448 4.863 1.00 16.60 127 PHE E CA 1
ATOM 8408 C C . PHE E 1 127 ? 64.039 100.708 3.386 1.00 14.14 127 PHE E C 1
ATOM 8409 O O . PHE E 1 127 ? 63.631 99.825 2.617 1.00 15.43 127 PHE E O 1
ATOM 8417 N N . ARG E 1 128 ? 64.261 101.948 2.960 1.00 14.07 128 ARG E N 1
ATOM 8418 C CA . ARG E 1 128 ? 63.970 102.303 1.577 1.00 13.24 128 ARG E CA 1
ATOM 8419 C C . ARG E 1 128 ? 65.134 102.875 0.752 1.00 12.89 128 ARG E C 1
ATOM 8420 O O . ARG E 1 128 ? 65.234 104.075 0.529 1.00 15.47 128 ARG E O 1
ATOM 8428 N N . PRO E 1 129 ? 66.080 102.029 0.348 1.00 11.63 129 PRO E N 1
ATOM 8429 C CA . PRO E 1 129 ? 67.177 102.469 -0.485 1.00 11.29 129 PRO E CA 1
ATOM 8430 C C . PRO E 1 129 ? 66.563 102.705 -1.949 1.00 10.61 129 PRO E C 1
ATOM 8431 O O . PRO E 1 129 ? 65.391 102.427 -2.228 1.00 11.81 129 PRO E O 1
ATOM 8435 N N A ARG E 1 130 ? 67.385 103.200 -2.862 0.48 10.26 130 ARG E N 1
ATOM 8436 N N B ARG E 1 130 ? 67.391 103.210 -2.850 0.52 9.82 130 ARG E N 1
ATOM 8437 C CA A ARG E 1 130 ? 66.956 103.442 -4.230 0.48 11.16 130 ARG E CA 1
ATOM 8438 C CA B ARG E 1 130 ? 66.978 103.457 -4.217 0.52 10.52 130 ARG E CA 1
ATOM 8439 C C A ARG E 1 130 ? 66.850 102.134 -5.051 0.48 9.71 130 ARG E C 1
ATOM 8440 C C B ARG E 1 130 ? 66.901 102.165 -5.070 0.52 9.24 130 ARG E C 1
ATOM 8441 O O A ARG E 1 130 ? 66.215 102.096 -6.092 0.48 11.63 130 ARG E O 1
ATOM 8442 O O B ARG E 1 130 ? 66.340 102.178 -6.156 0.52 11.04 130 ARG E O 1
ATOM 8457 N N . GLY E 1 131 ? 67.511 101.078 -4.565 1.00 10.20 131 GLY E N 1
ATOM 8458 C CA . GLY E 1 131 ? 67.468 99.812 -5.280 1.00 8.98 131 GLY E CA 1
ATOM 8459 C C . GLY E 1 131 ? 68.393 98.837 -4.551 1.00 8.27 131 GLY E C 1
ATOM 8460 O O . GLY E 1 131 ? 69.232 99.260 -3.768 1.00 7.85 131 GLY E O 1
ATOM 8461 N N . VAL E 1 132 ? 68.131 97.550 -4.806 1.00 7.69 132 VAL E N 1
ATOM 8462 C CA . VAL E 1 132 ? 68.858 96.496 -4.080 1.00 8.45 132 VAL E CA 1
ATOM 8463 C C . VAL E 1 132 ? 69.304 95.437 -5.064 1.00 8.12 132 VAL E C 1
ATOM 8464 O O . VAL E 1 132 ? 68.532 95.030 -5.931 1.00 7.83 132 VAL E O 1
ATOM 8468 N N . LEU E 1 133 ? 70.566 95.020 -4.903 1.00 8.08 133 LEU E N 1
ATOM 8469 C CA . LEU E 1 133 ? 71.114 93.856 -5.648 1.00 8.05 133 LEU E CA 1
ATOM 8470 C C . LEU E 1 133 ? 71.203 92.737 -4.628 1.00 7.39 133 LEU E C 1
ATOM 8471 O O . LEU E 1 133 ? 71.847 92.835 -3.570 1.00 7.39 133 LEU E O 1
ATOM 8476 N N . ALA E 1 134 ? 70.570 91.605 -4.972 1.00 7.09 134 ALA E N 1
ATOM 8477 C CA . ALA E 1 134 ? 70.652 90.387 -4.127 1.00 7.78 134 ALA E CA 1
ATOM 8478 C C . ALA E 1 134 ? 71.375 89.299 -4.897 1.00 7.90 134 ALA E C 1
ATOM 8479 O O . ALA E 1 134 ? 70.797 88.660 -5.777 1.00 7.88 134 ALA E O 1
ATOM 8481 N N . PHE E 1 135 ? 72.691 89.136 -4.597 1.00 7.64 135 PHE E N 1
ATOM 8482 C CA . PHE E 1 135 ? 73.476 88.130 -5.295 1.00 7.90 135 PHE E CA 1
ATOM 8483 C C . PHE E 1 135 ? 73.491 86.830 -4.531 1.00 8.41 135 PHE E C 1
ATOM 8484 O O . PHE E 1 135 ? 73.634 86.821 -3.318 1.00 7.82 135 PHE E O 1
ATOM 8492 N N . ILE E 1 136 ? 73.311 85.712 -5.300 1.00 9.30 136 ILE E N 1
ATOM 8493 C CA . ILE E 1 136 ? 73.383 84.326 -4.841 1.00 7.79 136 ILE E CA 1
ATOM 8494 C C . ILE E 1 136 ? 72.701 84.116 -3.522 1.00 8.91 136 ILE E C 1
ATOM 8495 O O . ILE E 1 136 ? 73.232 83.547 -2.575 1.00 8.01 136 ILE E O 1
ATOM 8500 N N . GLY E 1 137 ? 71.465 84.558 -3.466 1.00 7.30 137 GLY E N 1
ATOM 8501 C CA . GLY E 1 137 ? 70.763 84.491 -2.212 1.00 8.67 137 GLY E CA 1
ATOM 8502 C C . GLY E 1 137 ? 69.278 84.335 -2.347 1.00 8.76 137 GLY E C 1
ATOM 8503 O O . GLY E 1 137 ? 68.765 84.024 -3.413 1.00 9.02 137 GLY E O 1
ATOM 8504 N N . SER E 1 138 ? 68.612 84.557 -1.250 1.00 8.69 138 SER E N 1
ATOM 8505 C CA . SER E 1 138 ? 67.159 84.280 -1.124 1.00 10.28 138 SER E CA 1
ATOM 8506 C C . SER E 1 138 ? 66.560 85.127 -0.015 1.00 10.16 138 SER E C 1
ATOM 8507 O O . SER E 1 138 ? 67.284 85.569 0.904 1.00 9.83 138 SER E O 1
ATOM 8510 N N . GLY E 1 139 ? 65.247 85.350 -0.080 1.00 9.54 139 GLY E N 1
ATOM 8511 C CA . GLY E 1 139 ? 64.489 86.073 0.959 1.00 10.03 139 GLY E CA 1
ATOM 8512 C C . GLY E 1 139 ? 63.823 85.111 1.993 1.00 11.00 139 GLY E C 1
ATOM 8513 O O . GLY E 1 139 ? 63.051 85.560 2.843 1.00 11.02 139 GLY E O 1
ATOM 8514 N N . PHE E 1 140 ? 64.140 83.813 1.908 1.00 11.99 140 PHE E N 1
ATOM 8515 C CA . PHE E 1 140 ? 63.745 82.807 2.871 1.00 11.70 140 PHE E CA 1
ATOM 8516 C C . PHE E 1 140 ? 65.026 82.280 3.555 1.00 11.35 140 PHE E C 1
ATOM 8517 O O . PHE E 1 140 ? 66.097 82.146 2.945 1.00 12.88 140 PHE E O 1
ATOM 8525 N N . PRO E 1 141 ? 64.944 81.939 4.840 1.00 12.45 141 PRO E N 1
ATOM 8526 C CA . PRO E 1 141 ? 66.130 81.412 5.521 1.00 13.75 141 PRO E CA 1
ATOM 8527 C C . PRO E 1 141 ? 66.403 79.970 4.990 1.00 14.64 141 PRO E C 1
ATOM 8528 O O . PRO E 1 141 ? 65.542 79.393 4.351 1.00 15.43 141 PRO E O 1
ATOM 8540 N N . LYS E 1 143 ? 66.891 75.973 4.298 1.00 20.96 143 LYS E N 1
ATOM 8541 C CA . LYS E 1 143 ? 66.136 74.787 4.703 1.00 24.82 143 LYS E CA 1
ATOM 8542 C C . LYS E 1 143 ? 66.729 74.329 6.036 1.00 25.93 143 LYS E C 1
ATOM 8543 O O . LYS E 1 143 ? 67.941 74.247 6.150 1.00 25.07 143 LYS E O 1
ATOM 8549 N N . LEU E 1 144 ? 65.841 74.069 7.009 1.00 27.89 144 LEU E N 1
ATOM 8550 C CA . LEU E 1 144 ? 66.167 73.686 8.378 1.00 32.91 144 LEU E CA 1
ATOM 8551 C C . LEU E 1 144 ? 66.280 72.196 8.719 1.00 35.65 144 LEU E C 1
ATOM 8552 O O . LEU E 1 144 ? 65.251 71.505 8.861 1.00 36.11 144 LEU E O 1
ATOM 8557 N N . PRO E 1 145 ? 67.511 71.689 8.870 1.00 37.66 145 PRO E N 1
ATOM 8558 C CA . PRO E 1 145 ? 67.769 70.269 9.219 1.00 39.05 145 PRO E CA 1
ATOM 8559 C C . PRO E 1 145 ? 67.049 69.733 10.507 1.00 40.29 145 PRO E C 1
ATOM 8560 O O . PRO E 1 145 ? 66.998 70.405 11.555 1.00 41.00 145 PRO E O 1
ATOM 8564 N N . GLN E 1 146 ? 66.522 68.508 10.463 1.00 41.55 146 GLN E N 1
ATOM 8565 C CA . GLN E 1 146 ? 65.865 67.975 11.651 1.00 42.27 146 GLN E CA 1
ATOM 8566 C C . GLN E 1 146 ? 66.880 67.857 12.791 1.00 42.41 146 GLN E C 1
ATOM 8567 O O . GLN E 1 146 ? 66.482 67.697 13.943 1.00 43.48 146 GLN E O 1
ATOM 8573 N N . GLY E 1 147 ? 68.175 67.949 12.465 1.00 42.08 147 GLY E N 1
ATOM 8574 C CA . GLY E 1 147 ? 69.234 67.860 13.471 1.00 40.60 147 GLY E CA 1
ATOM 8575 C C . GLY E 1 147 ? 69.812 69.182 13.991 1.00 40.52 147 GLY E C 1
ATOM 8576 O O . GLY E 1 147 ? 70.951 69.233 14.479 1.00 42.13 147 GLY E O 1
ATOM 8577 N N . GLN E 1 148 ? 69.042 70.262 13.901 1.00 38.24 148 GLN E N 1
ATOM 8578 C CA . GLN E 1 148 ? 69.507 71.548 14.420 1.00 35.58 148 GLN E CA 1
ATOM 8579 C C . GLN E 1 148 ? 68.635 71.963 15.590 1.00 34.82 148 GLN E C 1
ATOM 8580 O O . GLN E 1 148 ? 67.460 71.619 15.638 1.00 35.40 148 GLN E O 1
ATOM 8586 N N . VAL E 1 149 ? 69.231 72.665 16.540 1.00 32.74 149 VAL E N 1
ATOM 8587 C CA . VAL E 1 149 ? 68.528 73.161 17.716 1.00 31.56 149 VAL E CA 1
ATOM 8588 C C . VAL E 1 149 ? 68.263 74.679 17.499 1.00 29.57 149 VAL E C 1
ATOM 8589 O O . VAL E 1 149 ? 69.231 75.446 17.412 1.00 27.11 149 VAL E O 1
ATOM 8593 N N . VAL E 1 150 ? 66.996 75.092 17.436 1.00 27.59 150 VAL E N 1
ATOM 8594 C CA . VAL E 1 150 ? 66.696 76.517 17.241 1.00 26.45 150 VAL E CA 1
ATOM 8595 C C . VAL E 1 150 ? 65.748 76.948 18.340 1.00 25.66 150 VAL E C 1
ATOM 8596 O O . VAL E 1 150 ? 64.560 76.626 18.343 1.00 24.72 150 VAL E O 1
ATOM 8600 N N . GLU E 1 151 ? 66.281 77.725 19.258 1.00 25.02 151 GLU E N 1
ATOM 8601 C CA . GLU E 1 151 ? 65.506 78.198 20.387 1.00 25.67 151 GLU E CA 1
ATOM 8602 C C . GLU E 1 151 ? 65.389 79.721 20.460 1.00 23.38 151 GLU E C 1
ATOM 8603 O O . GLU E 1 151 ? 64.488 80.234 21.083 1.00 23.19 151 GLU E O 1
ATOM 8609 N N . ASP E 1 152 ? 66.341 80.431 19.856 1.00 20.34 152 ASP E N 1
ATOM 8610 C CA . ASP E 1 152 ? 66.328 81.889 19.880 1.00 18.80 152 ASP E CA 1
ATOM 8611 C C . ASP E 1 152 ? 65.014 82.348 19.248 1.00 18.30 152 ASP E C 1
ATOM 8612 O O . ASP E 1 152 ? 64.778 82.084 18.052 1.00 16.09 152 ASP E O 1
ATOM 8617 N N . PRO E 1 153 ? 64.150 83.073 19.988 1.00 16.35 153 PRO E N 1
ATOM 8618 C CA . PRO E 1 153 ? 62.856 83.511 19.447 1.00 16.41 153 PRO E CA 1
ATOM 8619 C C . PRO E 1 153 ? 62.965 84.403 18.247 1.00 15.74 153 PRO E C 1
ATOM 8620 O O . PRO E 1 153 ? 62.065 84.446 17.388 1.00 15.90 153 PRO E O 1
ATOM 8624 N N . GLY E 1 154 ? 64.086 85.143 18.197 1.00 14.24 154 GLY E N 1
ATOM 8625 C CA . GLY E 1 154 ? 64.283 86.040 17.083 1.00 13.83 154 GLY E CA 1
ATOM 8626 C C . GLY E 1 154 ? 64.558 85.261 15.824 1.00 12.97 154 GLY E C 1
ATOM 8627 O O . GLY E 1 154 ? 64.187 85.740 14.726 1.00 13.54 154 GLY E O 1
ATOM 8628 N N . VAL E 1 155 ? 65.208 84.100 15.947 1.00 12.25 155 VAL E N 1
ATOM 8629 C CA . VAL E 1 155 ? 65.512 83.306 14.724 1.00 11.63 155 VAL E CA 1
ATOM 8630 C C . VAL E 1 155 ? 64.239 82.525 14.398 1.00 12.83 155 VAL E C 1
ATOM 8631 O O . VAL E 1 155 ? 63.860 82.385 13.209 1.00 12.74 155 VAL E O 1
ATOM 8635 N N . LEU E 1 156 ? 63.549 82.077 15.426 1.00 13.91 156 LEU E N 1
ATOM 8636 C CA . LEU E 1 156 ? 62.303 81.369 15.148 1.00 12.99 156 LEU E CA 1
ATOM 8637 C C . LEU E 1 156 ? 61.373 82.257 14.418 1.00 14.40 156 LEU E C 1
ATOM 8638 O O . LEU E 1 156 ? 60.654 81.791 13.502 1.00 16.15 156 LEU E O 1
ATOM 8643 N N . ALA E 1 157 ? 61.329 83.531 14.761 1.00 13.75 157 ALA E N 1
ATOM 8644 C CA . ALA E 1 157 ? 60.435 84.455 14.083 1.00 14.45 157 ALA E CA 1
ATOM 8645 C C . ALA E 1 157 ? 60.723 84.574 12.565 1.00 15.52 157 ALA E C 1
ATOM 8646 O O . ALA E 1 157 ? 59.829 84.809 11.772 1.00 13.73 157 ALA E O 1
ATOM 8648 N N . LEU E 1 158 ? 61.990 84.415 12.147 1.00 14.58 158 LEU E N 1
ATOM 8649 C CA . LEU E 1 158 ? 62.348 84.487 10.741 1.00 14.50 158 LEU E CA 1
ATOM 8650 C C . LEU E 1 158 ? 61.835 83.314 9.985 1.00 15.36 158 LEU E C 1
ATOM 8651 O O . LEU E 1 158 ? 61.601 83.438 8.772 1.00 17.62 158 LEU E O 1
ATOM 8656 N N . TYR E 1 159 ? 61.760 82.143 10.632 1.00 14.46 159 TYR E N 1
ATOM 8657 C CA . TYR E 1 159 ? 61.215 80.966 9.976 1.00 15.10 159 TYR E CA 1
ATOM 8658 C C . TYR E 1 159 ? 59.692 81.051 9.976 1.00 16.32 159 TYR E C 1
ATOM 8659 O O . TYR E 1 159 ? 59.026 80.660 9.010 1.00 16.36 159 TYR E O 1
ATOM 8668 N N . GLN E 1 160 ? 59.130 81.626 11.028 1.00 15.81 160 GLN E N 1
ATOM 8669 C CA . GLN E 1 160 ? 57.681 81.760 11.089 1.00 15.80 160 GLN E CA 1
ATOM 8670 C C . GLN E 1 160 ? 57.191 82.742 10.011 1.00 17.25 160 GLN E C 1
ATOM 8671 O O . GLN E 1 160 ? 56.160 82.503 9.358 1.00 18.91 160 GLN E O 1
ATOM 8677 N N . ALA E 1 161 ? 57.899 83.861 9.798 1.00 15.26 161 ALA E N 1
ATOM 8678 C CA . ALA E 1 161 ? 57.439 84.855 8.830 1.00 14.98 161 ALA E CA 1
ATOM 8679 C C . ALA E 1 161 ? 58.680 85.390 8.133 1.00 13.80 161 ALA E C 1
ATOM 8680 O O . ALA E 1 161 ? 59.204 86.459 8.490 1.00 13.51 161 ALA E O 1
ATOM 8682 N N . PRO E 1 162 ? 59.158 84.656 7.127 1.00 12.42 162 PRO E N 1
ATOM 8683 C CA . PRO E 1 162 ? 60.369 85.060 6.384 1.00 11.79 162 PRO E CA 1
ATOM 8684 C C . PRO E 1 162 ? 60.148 86.436 5.773 1.00 12.74 162 PRO E C 1
ATOM 8685 O O . PRO E 1 162 ? 59.008 86.758 5.407 1.00 14.32 162 PRO E O 1
ATOM 8689 N N . PRO E 1 163 ? 61.212 87.242 5.568 1.00 10.67 163 PRO E N 1
ATOM 8690 C CA . PRO E 1 163 ? 61.006 88.598 4.994 1.00 11.27 163 PRO E CA 1
ATOM 8691 C C . PRO E 1 163 ? 60.280 88.591 3.625 1.00 11.32 163 PRO E C 1
ATOM 8692 O O . PRO E 1 163 ? 59.493 89.481 3.360 1.00 12.45 163 PRO E O 1
ATOM 8696 N N . ALA E 1 164 ? 60.599 87.612 2.762 1.00 12.12 164 ALA E N 1
ATOM 8697 C CA . ALA E 1 164 ? 59.987 87.572 1.455 1.00 13.31 164 ALA E CA 1
ATOM 8698 C C . ALA E 1 164 ? 58.458 87.363 1.475 1.00 14.52 164 ALA E C 1
ATOM 8699 O O . ALA E 1 164 ? 57.829 87.527 0.438 1.00 15.26 164 ALA E O 1
ATOM 8701 N N . THR E 1 165 ? 57.931 86.985 2.633 1.00 14.74 165 THR E N 1
ATOM 8702 C CA . THR E 1 165 ? 56.471 86.840 2.778 1.00 16.20 165 THR E CA 1
ATOM 8703 C C . THR E 1 165 ? 55.837 88.142 3.227 1.00 16.80 165 THR E C 1
ATOM 8704 O O . THR E 1 165 ? 54.602 88.210 3.407 1.00 18.35 165 THR E O 1
ATOM 8708 N N . ARG E 1 166 ? 56.631 89.206 3.401 1.00 16.89 166 ARG E N 1
ATOM 8709 C CA . ARG E 1 166 ? 56.097 90.507 3.849 1.00 16.63 166 ARG E CA 1
ATOM 8710 C C . ARG E 1 166 ? 56.270 91.554 2.746 1.00 15.30 166 ARG E C 1
ATOM 8711 O O . ARG E 1 166 ? 56.661 92.671 3.006 1.00 14.94 166 ARG E O 1
ATOM 8719 N N . GLY E 1 167 ? 56.038 91.139 1.504 1.00 14.82 167 GLY E N 1
ATOM 8720 C CA . GLY E 1 167 ? 56.255 92.018 0.387 1.00 16.16 167 GLY E CA 1
ATOM 8721 C C . GLY E 1 167 ? 55.521 93.337 0.438 1.00 15.81 167 GLY E C 1
ATOM 8722 O O . GLY E 1 167 ? 55.960 94.330 -0.122 1.00 17.32 167 GLY E O 1
ATOM 8723 N N . GLU E 1 168 ? 54.410 93.366 1.157 1.00 19.28 168 GLU E N 1
ATOM 8724 C CA . GLU E 1 168 ? 53.674 94.580 1.231 1.00 19.46 168 GLU E CA 1
ATOM 8725 C C . GLU E 1 168 ? 54.529 95.655 1.919 1.00 19.08 168 GLU E C 1
ATOM 8726 O O . GLU E 1 168 ? 54.336 96.862 1.702 1.00 23.18 168 GLU E O 1
ATOM 8732 N N . ALA E 1 169 ? 55.544 95.257 2.671 1.00 16.84 169 ALA E N 1
ATOM 8733 C CA . ALA E 1 169 ? 56.361 96.210 3.387 1.00 14.58 169 ALA E CA 1
ATOM 8734 C C . ALA E 1 169 ? 57.561 96.721 2.599 1.00 13.80 169 ALA E C 1
ATOM 8735 O O . ALA E 1 169 ? 58.211 97.719 3.008 1.00 14.52 169 ALA E O 1
ATOM 8737 N N . TYR E 1 170 ? 57.765 96.106 1.430 1.00 12.53 170 TYR E N 1
ATOM 8738 C CA . TYR E 1 170 ? 58.939 96.477 0.603 1.00 12.27 170 TYR E CA 1
ATOM 8739 C C . TYR E 1 170 ? 58.863 97.796 -0.158 1.00 12.25 170 TYR E C 1
ATOM 8740 O O . TYR E 1 170 ? 59.859 98.291 -0.725 1.00 12.79 170 TYR E O 1
ATOM 8749 N N . GLY E 1 171 ? 57.661 98.371 -0.201 1.00 13.29 171 GLY E N 1
ATOM 8750 C CA . GLY E 1 171 ? 57.549 99.620 -0.882 1.00 13.68 171 GLY E CA 1
ATOM 8751 C C . GLY E 1 171 ? 57.908 99.675 -2.377 1.00 13.46 171 GLY E C 1
ATOM 8752 O O . GLY E 1 171 ? 58.181 100.755 -2.912 1.00 14.50 171 GLY E O 1
ATOM 8753 N N . GLY E 1 172 ? 57.879 98.507 -2.990 1.00 12.42 172 GLY E N 1
ATOM 8754 C CA . GLY E 1 172 ? 58.224 98.393 -4.415 1.00 12.48 172 GLY E CA 1
ATOM 8755 C C . GLY E 1 172 ? 59.623 98.842 -4.736 1.00 10.51 172 GLY E C 1
ATOM 8756 O O . GLY E 1 172 ? 59.904 99.168 -5.884 1.00 12.03 172 GLY E O 1
ATOM 8757 N N . VAL E 1 173 ? 60.531 98.752 -3.748 1.00 10.33 173 VAL E N 1
ATOM 8758 C CA . VAL E 1 173 ? 61.910 99.149 -3.971 1.00 9.70 173 VAL E CA 1
ATOM 8759 C C . VAL E 1 173 ? 62.530 98.255 -5.101 1.00 8.05 173 VAL E C 1
ATOM 8760 O O . VAL E 1 173 ? 62.447 97.015 -4.991 1.00 10.47 173 VAL E O 1
ATOM 8764 N N . PRO E 1 174 ? 63.196 98.844 -6.103 1.00 10.00 174 PRO E N 1
ATOM 8765 C CA . PRO E 1 174 ? 63.774 98.034 -7.172 1.00 9.29 174 PRO E CA 1
ATOM 8766 C C . PRO E 1 174 ? 64.649 96.928 -6.601 1.00 9.99 174 PRO E C 1
ATOM 8767 O O . PRO E 1 174 ? 65.446 97.183 -5.737 1.00 10.33 174 PRO E O 1
ATOM 8771 N N . LEU E 1 175 ? 64.454 95.713 -7.104 1.00 7.74 175 LEU E N 1
ATOM 8772 C CA . LEU E 1 175 ? 65.203 94.591 -6.538 1.00 6.98 175 LEU E CA 1
ATOM 8773 C C . LEU E 1 175 ? 65.518 93.649 -7.638 1.00 6.50 175 LEU E C 1
ATOM 8774 O O . LEU E 1 175 ? 64.624 93.126 -8.292 1.00 7.21 175 LEU E O 1
ATOM 8779 N N . LEU E 1 176 ? 66.830 93.357 -7.778 1.00 7.11 176 LEU E N 1
ATOM 8780 C CA . LEU E 1 176 ? 67.281 92.364 -8.754 1.00 6.77 176 LEU E CA 1
ATOM 8781 C C . LEU E 1 176 ? 67.968 91.185 -8.012 1.00 7.16 176 LEU E C 1
ATOM 8782 O O . LEU E 1 176 ? 68.855 91.431 -7.224 1.00 8.29 176 LEU E O 1
ATOM 8787 N N . HIS E 1 177 ? 67.531 89.961 -8.284 1.00 7.71 177 HIS E N 1
ATOM 8788 C CA . HIS E 1 177 ? 68.214 88.766 -7.759 1.00 7.44 177 HIS E CA 1
ATOM 8789 C C . HIS E 1 177 ? 69.094 88.240 -8.899 1.00 8.30 177 HIS E C 1
ATOM 8790 O O . HIS E 1 177 ? 68.644 88.125 -10.038 1.00 7.82 177 HIS E O 1
ATOM 8797 N N . LEU E 1 178 ? 70.366 87.928 -8.567 1.00 8.23 178 LEU E N 1
ATOM 8798 C CA . LEU E 1 178 ? 71.324 87.444 -9.566 1.00 6.92 178 LEU E CA 1
ATOM 8799 C C . LEU E 1 178 ? 71.744 86.066 -9.019 1.00 8.35 178 LEU E C 1
ATOM 8800 O O . LEU E 1 178 ? 72.149 85.987 -7.859 1.00 8.00 178 LEU E O 1
ATOM 8805 N N . HIS E 1 179 ? 71.674 85.034 -9.879 1.00 7.76 179 HIS E N 1
ATOM 8806 C CA . HIS E 1 179 ? 71.920 83.666 -9.355 1.00 7.30 179 HIS E CA 1
ATOM 8807 C C . HIS E 1 179 ? 72.550 82.802 -10.409 1.00 6.97 179 HIS E C 1
ATOM 8808 O O . HIS E 1 179 ? 72.409 83.028 -11.608 1.00 7.43 179 HIS E O 1
ATOM 8815 N N . GLY E 1 180 ? 73.189 81.750 -9.914 1.00 7.48 180 GLY E N 1
ATOM 8816 C CA . GLY E 1 180 ? 73.733 80.712 -10.813 1.00 9.07 180 GLY E CA 1
ATOM 8817 C C . GLY E 1 180 ? 72.821 79.495 -10.780 1.00 8.10 180 GLY E C 1
ATOM 8818 O O . GLY E 1 180 ? 72.365 79.032 -9.718 1.00 9.20 180 GLY E O 1
ATOM 8819 N N . SER E 1 181 ? 72.575 78.930 -11.983 1.00 7.75 181 SER E N 1
ATOM 8820 C CA . SER E 1 181 ? 71.661 77.823 -12.008 1.00 8.34 181 SER E CA 1
ATOM 8821 C C . SER E 1 181 ? 72.115 76.592 -11.219 1.00 8.33 181 SER E C 1
ATOM 8822 O O . SER E 1 181 ? 71.255 75.826 -10.838 1.00 10.70 181 SER E O 1
ATOM 8825 N N . ARG E 1 182 ? 73.425 76.397 -11.055 1.00 8.86 182 ARG E N 1
ATOM 8826 C CA . ARG E 1 182 ? 73.900 75.211 -10.312 1.00 11.01 182 ARG E CA 1
ATOM 8827 C C . ARG E 1 182 ? 74.281 75.500 -8.862 1.00 11.77 182 ARG E C 1
ATOM 8828 O O . ARG E 1 182 ? 75.113 74.777 -8.254 1.00 11.96 182 ARG E O 1
ATOM 8836 N N . ASP E 1 183 ? 73.748 76.578 -8.288 1.00 9.96 183 ASP E N 1
ATOM 8837 C CA . ASP E 1 183 ? 74.056 76.852 -6.880 1.00 10.77 183 ASP E CA 1
ATOM 8838 C C . ASP E 1 183 ? 73.385 75.780 -6.009 1.00 11.24 183 ASP E C 1
ATOM 8839 O O . ASP E 1 183 ? 72.165 75.532 -6.106 1.00 12.48 183 ASP E O 1
ATOM 8844 N N . HIS E 1 184 ? 74.201 75.124 -5.171 1.00 12.58 184 HIS E N 1
ATOM 8845 C CA . HIS E 1 184 ? 73.643 74.145 -4.269 1.00 14.37 184 HIS E CA 1
ATOM 8846 C C . HIS E 1 184 ? 73.575 74.639 -2.845 1.00 14.73 184 HIS E C 1
ATOM 8847 O O . HIS E 1 184 ? 72.995 73.937 -2.019 1.00 17.26 184 HIS E O 1
ATOM 8854 N N A ILE E 1 185 ? 74.192 75.795 -2.558 0.49 13.36 185 ILE E N 1
ATOM 8855 N N B ILE E 1 185 ? 74.151 75.807 -2.550 0.51 13.26 185 ILE E N 1
ATOM 8856 C CA A ILE E 1 185 ? 74.130 76.355 -1.210 0.49 12.39 185 ILE E CA 1
ATOM 8857 C CA B ILE E 1 185 ? 74.101 76.354 -1.192 0.51 12.57 185 ILE E CA 1
ATOM 8858 C C A ILE E 1 185 ? 72.766 77.056 -1.038 0.49 12.87 185 ILE E C 1
ATOM 8859 C C B ILE E 1 185 ? 72.798 77.139 -1.004 0.51 13.17 185 ILE E C 1
ATOM 8860 O O A ILE E 1 185 ? 72.060 76.886 -0.033 0.49 12.87 185 ILE E O 1
ATOM 8861 O O B ILE E 1 185 ? 72.185 77.141 0.070 0.51 14.25 185 ILE E O 1
ATOM 8870 N N . VAL E 1 186 ? 72.386 77.819 -2.070 1.00 12.20 186 VAL E N 1
ATOM 8871 C CA . VAL E 1 186 ? 71.088 78.481 -2.098 1.00 11.44 186 VAL E CA 1
ATOM 8872 C C . VAL E 1 186 ? 70.514 77.995 -3.458 1.00 11.03 186 VAL E C 1
ATOM 8873 O O . VAL E 1 186 ? 70.868 78.513 -4.532 1.00 10.77 186 VAL E O 1
ATOM 8877 N N . PRO E 1 187 ? 69.680 76.955 -3.436 1.00 11.28 187 PRO E N 1
ATOM 8878 C CA . PRO E 1 187 ? 69.105 76.421 -4.677 1.00 11.32 187 PRO E CA 1
ATOM 8879 C C . PRO E 1 187 ? 68.375 77.459 -5.467 1.00 10.81 187 PRO E C 1
ATOM 8880 O O . PRO E 1 187 ? 67.741 78.347 -4.907 1.00 11.91 187 PRO E O 1
ATOM 8884 N N . LEU E 1 188 ? 68.524 77.392 -6.815 1.00 10.28 188 LEU E N 1
ATOM 8885 C CA . LEU E 1 188 ? 67.820 78.313 -7.687 1.00 10.30 188 LEU E CA 1
ATOM 8886 C C . LEU E 1 188 ? 66.352 78.383 -7.300 1.00 10.95 188 LEU E C 1
ATOM 8887 O O . LEU E 1 188 ? 65.777 79.463 -7.337 1.00 11.29 188 LEU E O 1
ATOM 8892 N N . ALA E 1 189 ? 65.691 77.251 -6.968 1.00 11.88 189 ALA E N 1
ATOM 8893 C CA . ALA E 1 189 ? 64.315 77.304 -6.655 1.00 13.80 189 ALA E CA 1
ATOM 8894 C C . ALA E 1 189 ? 63.973 78.223 -5.459 1.00 14.10 189 ALA E C 1
ATOM 8895 O O . ALA E 1 189 ? 62.862 78.717 -5.378 1.00 13.86 189 ALA E O 1
ATOM 8897 N N . ARG E 1 190 ? 64.929 78.446 -4.566 1.00 12.77 190 ARG E N 1
ATOM 8898 C CA . ARG E 1 190 ? 64.644 79.319 -3.408 1.00 11.76 190 ARG E CA 1
ATOM 8899 C C . ARG E 1 190 ? 64.694 80.750 -3.862 1.00 11.17 190 ARG E C 1
ATOM 8900 O O . ARG E 1 190 ? 63.981 81.590 -3.320 1.00 11.60 190 ARG E O 1
ATOM 8916 N N . GLU E 1 192 ? 63.770 81.610 -6.845 1.00 12.38 192 GLU E N 1
ATOM 8917 C CA . GLU E 1 192 ? 62.494 81.706 -7.582 1.00 13.61 192 GLU E CA 1
ATOM 8918 C C . GLU E 1 192 ? 61.285 81.836 -6.621 1.00 12.99 192 GLU E C 1
ATOM 8919 O O . GLU E 1 192 ? 60.335 82.568 -6.882 1.00 14.16 192 GLU E O 1
ATOM 8925 N N . LYS E 1 193 ? 61.345 81.109 -5.519 1.00 13.29 193 LYS E N 1
ATOM 8926 C CA . LYS E 1 193 ? 60.309 81.137 -4.523 1.00 13.58 193 LYS E CA 1
ATOM 8927 C C . LYS E 1 193 ? 60.227 82.575 -3.973 1.00 14.17 193 LYS E C 1
ATOM 8928 O O . LYS E 1 193 ? 59.152 83.095 -3.663 1.00 14.16 193 LYS E O 1
ATOM 8934 N N . THR E 1 194 ? 61.406 83.186 -3.738 1.00 12.47 194 THR E N 1
ATOM 8935 C CA . THR E 1 194 ? 61.445 84.527 -3.232 1.00 11.02 194 THR E CA 1
ATOM 8936 C C . THR E 1 194 ? 60.709 85.487 -4.176 1.00 12.24 194 THR E C 1
ATOM 8937 O O . THR E 1 194 ? 59.898 86.302 -3.714 1.00 12.57 194 THR E O 1
ATOM 8941 N N . LEU E 1 195 ? 61.035 85.430 -5.472 1.00 12.99 195 LEU E N 1
ATOM 8942 C CA . LEU E 1 195 ? 60.413 86.375 -6.408 1.00 13.54 195 LEU E CA 1
ATOM 8943 C C . LEU E 1 195 ? 58.931 86.139 -6.540 1.00 13.40 195 LEU E C 1
ATOM 8944 O O . LEU E 1 195 ? 58.172 87.095 -6.688 1.00 16.02 195 LEU E O 1
ATOM 8949 N N . GLU E 1 196 ? 58.535 84.898 -6.473 1.00 13.76 196 GLU E N 1
ATOM 8950 C CA . GLU E 1 196 ? 57.092 84.540 -6.602 1.00 16.11 196 GLU E CA 1
ATOM 8951 C C . GLU E 1 196 ? 56.317 85.063 -5.392 1.00 15.38 196 GLU E C 1
ATOM 8952 O O . GLU E 1 196 ? 55.184 85.512 -5.513 1.00 15.75 196 GLU E O 1
ATOM 8958 N N . ALA E 1 197 ? 56.928 85.021 -4.228 1.00 14.08 197 ALA E N 1
ATOM 8959 C CA . ALA E 1 197 ? 56.235 85.526 -3.036 1.00 13.81 197 ALA E CA 1
ATOM 8960 C C . ALA E 1 197 ? 56.069 87.045 -3.098 1.00 13.73 197 ALA E C 1
ATOM 8961 O O . ALA E 1 197 ? 55.077 87.630 -2.585 1.00 14.79 197 ALA E O 1
ATOM 8963 N N . LEU E 1 198 ? 57.072 87.706 -3.682 1.00 12.96 198 LEU E N 1
ATOM 8964 C CA . LEU E 1 198 ? 57.031 89.160 -3.740 1.00 12.57 198 LEU E CA 1
ATOM 8965 C C . LEU E 1 198 ? 56.240 89.713 -4.919 1.00 13.83 198 LEU E C 1
ATOM 8966 O O . LEU E 1 198 ? 55.728 90.834 -4.818 1.00 16.02 198 LEU E O 1
ATOM 8971 N N . ARG E 1 199 ? 56.164 88.941 -5.991 1.00 15.77 199 ARG E N 1
ATOM 8972 C CA . ARG E 1 199 ? 55.542 89.422 -7.230 1.00 17.32 199 ARG E CA 1
ATOM 8973 C C . ARG E 1 199 ? 54.209 90.166 -7.073 1.00 18.48 199 ARG E C 1
ATOM 8974 O O . ARG E 1 199 ? 54.032 91.214 -7.701 1.00 17.58 199 ARG E O 1
ATOM 8982 N N . PRO E 1 200 ? 53.269 89.643 -6.252 1.00 18.75 200 PRO E N 1
ATOM 8983 C CA . PRO E 1 200 ? 51.992 90.395 -6.165 1.00 19.65 200 PRO E CA 1
ATOM 8984 C C . PRO E 1 200 ? 52.122 91.750 -5.535 1.00 19.99 200 PRO E C 1
ATOM 8985 O O . PRO E 1 200 ? 51.261 92.599 -5.714 1.00 22.65 200 PRO E O 1
ATOM 8989 N N . HIS E 1 201 ? 53.249 91.970 -4.871 1.00 17.67 201 HIS E N 1
ATOM 8990 C CA . HIS E 1 201 ? 53.486 93.251 -4.208 1.00 18.42 201 HIS E CA 1
ATOM 8991 C C . HIS E 1 201 ? 54.339 94.220 -5.027 1.00 17.59 201 HIS E C 1
ATOM 8992 O O . HIS E 1 201 ? 54.763 95.290 -4.560 1.00 18.30 201 HIS E O 1
ATOM 8999 N N . TYR E 1 202 ? 54.634 93.835 -6.245 1.00 19.05 202 TYR E N 1
ATOM 9000 C CA . TYR E 1 202 ? 55.431 94.658 -7.156 1.00 18.11 202 TYR E CA 1
ATOM 9001 C C . TYR E 1 202 ? 54.625 94.795 -8.445 1.00 18.63 202 TYR E C 1
ATOM 9002 O O . TYR E 1 202 ? 55.066 94.440 -9.566 1.00 20.49 202 TYR E O 1
ATOM 9011 N N . PRO E 1 203 ? 53.441 95.379 -8.318 1.00 18.51 203 PRO E N 1
ATOM 9012 C CA . PRO E 1 203 ? 52.566 95.559 -9.503 1.00 19.40 203 PRO E CA 1
ATOM 9013 C C . PRO E 1 203 ? 53.031 96.520 -10.573 1.00 21.56 203 PRO E C 1
ATOM 9014 O O . PRO E 1 203 ? 52.482 96.517 -11.717 1.00 21.47 203 PRO E O 1
ATOM 9018 N N . GLU E 1 204 ? 53.996 97.366 -10.223 1.00 19.76 204 GLU E N 1
ATOM 9019 C CA . GLU E 1 204 ? 54.545 98.324 -11.197 1.00 20.33 204 GLU E CA 1
ATOM 9020 C C . GLU E 1 204 ? 55.918 97.842 -11.656 1.00 18.62 204 GLU E C 1
ATOM 9021 O O . GLU E 1 204 ? 56.729 98.615 -12.157 1.00 20.59 204 GLU E O 1
ATOM 9027 N N . GLY E 1 205 ? 56.183 96.562 -11.466 1.00 18.30 205 GLY E N 1
ATOM 9028 C CA . GLY E 1 205 ? 57.470 95.986 -11.870 1.00 18.36 205 GLY E CA 1
ATOM 9029 C C . GLY E 1 205 ? 58.618 96.393 -10.945 1.00 16.91 205 GLY E C 1
ATOM 9030 O O . GLY E 1 205 ? 58.392 96.559 -9.744 1.00 18.80 205 GLY E O 1
ATOM 9031 N N . ARG E 1 206 ? 59.796 96.630 -11.509 1.00 15.09 206 ARG E N 1
ATOM 9032 C CA . ARG E 1 206 ? 60.979 97.005 -10.716 1.00 14.64 206 ARG E CA 1
ATOM 9033 C C . ARG E 1 206 ? 61.561 95.764 -10.012 1.00 13.54 206 ARG E C 1
ATOM 9034 O O . ARG E 1 206 ? 62.501 95.915 -9.299 1.00 13.62 206 ARG E O 1
ATOM 9042 N N . LEU E 1 207 ? 60.983 94.595 -10.221 1.00 12.19 207 LEU E N 1
ATOM 9043 C CA . LEU E 1 207 ? 61.497 93.314 -9.647 1.00 10.61 207 LEU E CA 1
ATOM 9044 C C . LEU E 1 207 ? 62.103 92.560 -10.823 1.00 9.42 207 LEU E C 1
ATOM 9045 O O . LEU E 1 207 ? 61.538 92.607 -11.882 1.00 9.49 207 LEU E O 1
ATOM 9050 N N . ALA E 1 208 ? 63.266 91.932 -10.681 1.00 7.99 208 ALA E N 1
ATOM 9051 C CA . ALA E 1 208 ? 63.864 91.249 -11.849 1.00 9.29 208 ALA E CA 1
ATOM 9052 C C . ALA E 1 208 ? 64.814 90.155 -11.368 1.00 9.35 208 ALA E C 1
ATOM 9053 O O . ALA E 1 208 ? 65.205 90.099 -10.216 1.00 7.74 208 ALA E O 1
ATOM 9055 N N . ARG E 1 209 ? 65.160 89.285 -12.311 1.00 9.25 209 ARG E N 1
ATOM 9056 C CA . ARG E 1 209 ? 66.131 88.227 -12.003 1.00 9.44 209 ARG E CA 1
ATOM 9057 C C . ARG E 1 209 ? 67.103 88.089 -13.163 1.00 8.96 209 ARG E C 1
ATOM 9058 O O . ARG E 1 209 ? 66.768 88.335 -14.311 1.00 8.76 209 ARG E O 1
ATOM 9066 N N . PHE E 1 210 ? 68.311 87.650 -12.819 1.00 7.87 210 PHE E N 1
ATOM 9067 C CA . PHE E 1 210 ? 69.357 87.378 -13.821 1.00 7.29 210 PHE E CA 1
ATOM 9068 C C . PHE E 1 210 ? 69.869 85.995 -13.425 1.00 8.96 210 PHE E C 1
ATOM 9069 O O . PHE E 1 210 ? 70.249 85.819 -12.314 1.00 8.53 210 PHE E O 1
ATOM 9077 N N . VAL E 1 211 ? 69.863 85.041 -14.369 1.00 8.20 211 VAL E N 1
ATOM 9078 C CA . VAL E 1 211 ? 70.423 83.713 -14.024 1.00 8.51 211 VAL E CA 1
ATOM 9079 C C . VAL E 1 211 ? 71.539 83.409 -15.017 1.00 8.40 211 VAL E C 1
ATOM 9080 O O . VAL E 1 211 ? 71.352 83.486 -16.212 1.00 8.99 211 VAL E O 1
ATOM 9084 N N . GLU E 1 212 ? 72.703 83.007 -14.498 1.00 8.66 212 GLU E N 1
ATOM 9085 C CA . GLU E 1 212 ? 73.853 82.683 -15.372 1.00 8.17 212 GLU E CA 1
ATOM 9086 C C . GLU E 1 212 ? 73.811 81.146 -15.369 1.00 7.99 212 GLU E C 1
ATOM 9087 O O . GLU E 1 212 ? 73.952 80.500 -14.298 1.00 9.50 212 GLU E O 1
ATOM 9093 N N . GLU E 1 213 ? 73.604 80.589 -16.547 1.00 8.75 213 GLU E N 1
ATOM 9094 C CA . GLU E 1 213 ? 73.448 79.125 -16.657 1.00 9.51 213 GLU E CA 1
ATOM 9095 C C . GLU E 1 213 ? 74.767 78.442 -16.428 1.00 9.64 213 GLU E C 1
ATOM 9096 O O . GLU E 1 213 ? 75.745 78.732 -17.108 1.00 10.46 213 GLU E O 1
ATOM 9102 N N . GLY E 1 214 ? 74.748 77.506 -15.474 1.00 8.77 214 GLY E N 1
ATOM 9103 C CA . GLY E 1 214 ? 75.969 76.754 -15.121 1.00 9.94 214 GLY E CA 1
ATOM 9104 C C . GLY E 1 214 ? 76.775 77.287 -13.945 1.00 11.44 214 GLY E C 1
ATOM 9105 O O . GLY E 1 214 ? 77.659 76.572 -13.416 1.00 14.15 214 GLY E O 1
ATOM 9106 N N . ALA E 1 215 ? 76.570 78.542 -13.588 1.00 9.97 215 ALA E N 1
ATOM 9107 C CA . ALA E 1 215 ? 77.301 79.092 -12.442 1.00 10.71 215 ALA E CA 1
ATOM 9108 C C . ALA E 1 215 ? 76.752 78.563 -11.163 1.00 10.59 215 ALA E C 1
ATOM 9109 O O . ALA E 1 215 ? 75.635 78.102 -11.084 1.00 9.52 215 ALA E O 1
ATOM 9111 N N . GLY E 1 216 ? 77.606 78.604 -10.132 1.00 11.62 216 GLY E N 1
ATOM 9112 C CA . GLY E 1 216 ? 77.232 78.103 -8.818 1.00 12.36 216 GLY E CA 1
ATOM 9113 C C . GLY E 1 216 ? 77.071 79.245 -7.805 1.00 12.47 216 GLY E C 1
ATOM 9114 O O . GLY E 1 216 ? 76.597 80.334 -8.147 1.00 11.00 216 GLY E O 1
ATOM 9115 N N . HIS E 1 217 ? 77.504 78.993 -6.597 1.00 10.08 217 HIS E N 1
ATOM 9116 C CA . HIS E 1 217 ? 77.363 79.942 -5.500 1.00 10.05 217 HIS E CA 1
ATOM 9117 C C . HIS E 1 217 ? 78.566 80.847 -5.424 1.00 9.74 217 HIS E C 1
ATOM 9118 O O . HIS E 1 217 ? 79.334 80.810 -4.422 1.00 11.08 217 HIS E O 1
ATOM 9125 N N . THR E 1 218 ? 78.767 81.655 -6.489 1.00 9.51 218 THR E N 1
ATOM 9126 C CA . THR E 1 218 ? 79.870 82.596 -6.497 1.00 9.85 218 THR E CA 1
ATOM 9127 C C . THR E 1 218 ? 79.299 83.870 -7.207 1.00 10.13 218 THR E C 1
ATOM 9128 O O . THR E 1 218 ? 78.430 83.754 -8.075 1.00 9.68 218 THR E O 1
ATOM 9132 N N . LEU E 1 219 ? 79.822 85.021 -6.826 1.00 10.03 219 LEU E N 1
ATOM 9133 C CA . LEU E 1 219 ? 79.376 86.295 -7.400 1.00 9.05 219 LEU E CA 1
ATOM 9134 C C . LEU E 1 219 ? 80.292 86.495 -8.596 1.00 9.13 219 LEU E C 1
ATOM 9135 O O . LEU E 1 219 ? 81.408 86.984 -8.460 1.00 10.39 219 LEU E O 1
ATOM 9140 N N . THR E 1 220 ? 79.836 86.006 -9.770 1.00 8.60 220 THR E N 1
ATOM 9141 C CA . THR E 1 220 ? 80.686 86.033 -10.977 1.00 10.00 220 THR E CA 1
ATOM 9142 C C . THR E 1 220 ? 80.898 87.395 -11.577 1.00 10.77 220 THR E C 1
ATOM 9143 O O . THR E 1 220 ? 80.139 88.356 -11.344 1.00 9.60 220 THR E O 1
ATOM 9147 N N . PRO E 1 221 ? 81.921 87.546 -12.402 1.00 11.31 221 PRO E N 1
ATOM 9148 C CA . PRO E 1 221 ? 82.189 88.833 -13.041 1.00 12.12 221 PRO E CA 1
ATOM 9149 C C . PRO E 1 221 ? 80.981 89.289 -13.882 1.00 11.37 221 PRO E C 1
ATOM 9150 O O . PRO E 1 221 ? 80.638 90.479 -13.871 1.00 11.22 221 PRO E O 1
ATOM 9154 N N . LEU E 1 222 ? 80.327 88.367 -14.591 1.00 11.19 222 LEU E N 1
ATOM 9155 C CA . LEU E 1 222 ? 79.149 88.755 -15.388 1.00 9.93 222 LEU E CA 1
ATOM 9156 C C . LEU E 1 222 ? 78.006 89.196 -14.446 1.00 10.80 222 LEU E C 1
ATOM 9157 O O . LEU E 1 222 ? 77.322 90.189 -14.745 1.00 9.24 222 LEU E O 1
ATOM 9170 N N . ALA E 1 224 ? 78.374 90.644 -11.686 1.00 8.59 224 ALA E N 1
ATOM 9171 C CA . ALA E 1 224 ? 78.694 91.984 -11.202 1.00 8.25 224 ALA E CA 1
ATOM 9172 C C . ALA E 1 224 ? 78.386 93.048 -12.266 1.00 9.27 224 ALA E C 1
ATOM 9173 O O . ALA E 1 224 ? 77.854 94.164 -11.913 1.00 9.86 224 ALA E O 1
ATOM 9175 N N . ARG E 1 225 ? 78.705 92.707 -13.514 1.00 9.55 225 ARG E N 1
ATOM 9176 C CA . ARG E 1 225 ? 78.428 93.646 -14.607 1.00 10.81 225 ARG E CA 1
ATOM 9177 C C . ARG E 1 225 ? 76.934 93.951 -14.749 1.00 8.87 225 ARG E C 1
ATOM 9178 O O . ARG E 1 225 ? 76.556 95.127 -14.934 1.00 9.21 225 ARG E O 1
ATOM 9186 N N . VAL E 1 226 ? 76.123 92.910 -14.674 1.00 9.27 226 VAL E N 1
ATOM 9187 C CA . VAL E 1 226 ? 74.663 93.073 -14.822 1.00 6.77 226 VAL E CA 1
ATOM 9188 C C . VAL E 1 226 ? 74.128 93.889 -13.603 1.00 9.83 226 VAL E C 1
ATOM 9189 O O . VAL E 1 226 ? 73.237 94.759 -13.790 1.00 8.17 226 VAL E O 1
ATOM 9193 N N . GLY E 1 227 ? 74.653 93.653 -12.414 1.00 8.00 227 GLY E N 1
ATOM 9194 C CA . GLY E 1 227 ? 74.187 94.405 -11.249 1.00 8.99 227 GLY E CA 1
ATOM 9195 C C . GLY E 1 227 ? 74.455 95.868 -11.415 1.00 9.36 227 GLY E C 1
ATOM 9196 O O . GLY E 1 227 ? 73.621 96.697 -10.986 1.00 8.96 227 GLY E O 1
ATOM 9197 N N . LEU E 1 228 ? 75.626 96.209 -11.955 1.00 9.09 228 LEU E N 1
ATOM 9198 C CA . LEU E 1 228 ? 75.986 97.613 -12.134 1.00 9.06 228 LEU E CA 1
ATOM 9199 C C . LEU E 1 228 ? 75.005 98.280 -13.108 1.00 9.10 228 LEU E C 1
ATOM 9200 O O . LEU E 1 228 ? 74.596 99.407 -12.901 1.00 9.90 228 LEU E O 1
ATOM 9205 N N . ALA E 1 229 ? 74.569 97.547 -14.131 1.00 7.98 229 ALA E N 1
ATOM 9206 C CA . ALA E 1 229 ? 73.606 98.110 -15.134 1.00 7.75 229 ALA E CA 1
ATOM 9207 C C . ALA E 1 229 ? 72.294 98.389 -14.399 1.00 7.47 229 ALA E C 1
ATOM 9208 O O . ALA E 1 229 ? 71.632 99.426 -14.631 1.00 8.96 229 ALA E O 1
ATOM 9210 N N . PHE E 1 230 ? 71.870 97.473 -13.573 1.00 7.34 230 PHE E N 1
ATOM 9211 C CA . PHE E 1 230 ? 70.603 97.657 -12.811 1.00 7.46 230 PHE E CA 1
ATOM 9212 C C . PHE E 1 230 ? 70.700 98.925 -11.923 1.00 9.86 230 PHE E C 1
ATOM 9213 O O . PHE E 1 230 ? 69.779 99.748 -11.924 1.00 9.56 230 PHE E O 1
ATOM 9221 N N . LEU E 1 231 ? 71.829 99.132 -11.253 1.00 9.31 231 LEU E N 1
ATOM 9222 C CA . LEU E 1 231 ? 72.000 100.330 -10.419 1.00 10.21 231 LEU E CA 1
ATOM 9223 C C . LEU E 1 231 ? 72.017 101.555 -11.241 1.00 10.63 231 LEU E C 1
ATOM 9224 O O . LEU E 1 231 ? 71.378 102.524 -10.849 1.00 10.66 231 LEU E O 1
ATOM 9229 N N . GLU E 1 232 ? 72.772 101.573 -12.340 1.00 10.19 232 GLU E N 1
ATOM 9230 C CA . GLU E 1 232 ? 72.833 102.793 -13.120 1.00 10.33 232 GLU E CA 1
ATOM 9231 C C . GLU E 1 232 ? 71.442 103.130 -13.693 1.00 10.00 232 GLU E C 1
ATOM 9232 O O . GLU E 1 232 ? 71.026 104.307 -13.733 1.00 10.61 232 GLU E O 1
ATOM 9238 N N . HIS E 1 233 ? 70.691 102.108 -14.082 1.00 9.94 233 HIS E N 1
ATOM 9239 C CA . HIS E 1 233 ? 69.356 102.397 -14.623 1.00 10.18 233 HIS E CA 1
ATOM 9240 C C . HIS E 1 233 ? 68.503 103.091 -13.581 1.00 11.96 233 HIS E C 1
ATOM 9241 O O . HIS E 1 233 ? 67.810 104.098 -13.903 1.00 11.52 233 HIS E O 1
ATOM 9248 N N . TRP E 1 234 ? 68.489 102.567 -12.351 1.00 11.32 234 TRP E N 1
ATOM 9249 C CA . TRP E 1 234 ? 67.622 103.143 -11.358 1.00 11.25 234 TRP E CA 1
ATOM 9250 C C . TRP E 1 234 ? 68.142 104.474 -10.827 1.00 12.51 234 TRP E C 1
ATOM 9251 O O . TRP E 1 234 ? 67.318 105.290 -10.320 1.00 15.51 234 TRP E O 1
ATOM 9262 N N . LEU E 1 235 ? 69.454 104.691 -10.898 1.00 13.37 235 LEU E N 1
ATOM 9263 C CA . LEU E 1 235 ? 70.014 105.978 -10.435 1.00 13.50 235 LEU E CA 1
ATOM 9264 C C . LEU E 1 235 ? 69.612 107.076 -11.419 1.00 15.96 235 LEU E C 1
ATOM 9265 O O . LEU E 1 235 ? 69.291 108.192 -11.003 1.00 17.29 235 LEU E O 1
ATOM 9270 N N . GLU E 1 236 ? 69.614 106.737 -12.708 1.00 15.96 236 GLU E N 1
ATOM 9271 C CA . GLU E 1 236 ? 69.321 107.698 -13.781 1.00 18.25 236 GLU E CA 1
ATOM 9272 C C . GLU E 1 236 ? 67.849 107.884 -14.002 1.00 21.02 236 GLU E C 1
ATOM 9273 O O . GLU E 1 236 ? 67.429 108.848 -14.675 1.00 23.24 236 GLU E O 1
ATOM 9279 N N . ALA E 1 237 ? 67.042 106.990 -13.458 1.00 22.67 237 ALA E N 1
ATOM 9280 C CA . ALA E 1 237 ? 65.604 107.078 -13.691 1.00 25.58 237 ALA E CA 1
ATOM 9281 C C . ALA E 1 237 ? 65.093 108.360 -13.087 1.00 29.02 237 ALA E C 1
ATOM 9282 O O . ALA E 1 237 ? 65.510 108.758 -11.988 1.00 28.72 237 ALA E O 1
ATOM 9284 N N . ARG E 1 238 ? 64.194 109.015 -13.807 1.00 31.73 238 ARG E N 1
ATOM 9285 C CA . ARG E 1 238 ? 63.571 110.236 -13.277 1.00 35.25 238 ARG E CA 1
ATOM 9286 C C . ARG E 1 238 ? 62.068 110.117 -13.486 1.00 35.27 238 ARG E C 1
ATOM 9287 O O . ARG E 1 238 ? 61.290 110.537 -12.599 1.00 35.91 238 ARG E O 1
ATOM 9304 N N . ARG F 1 2 ? 80.143 111.182 -29.792 1.00 44.23 2 ARG F N 1
ATOM 9305 C CA . ARG F 1 2 ? 79.329 112.049 -30.671 1.00 44.06 2 ARG F CA 1
ATOM 9306 C C . ARG F 1 2 ? 78.658 110.976 -31.568 1.00 43.72 2 ARG F C 1
ATOM 9307 O O . ARG F 1 2 ? 79.189 109.869 -31.656 1.00 43.88 2 ARG F O 1
ATOM 9315 N N . VAL F 1 3 ? 77.552 111.291 -32.261 1.00 42.75 3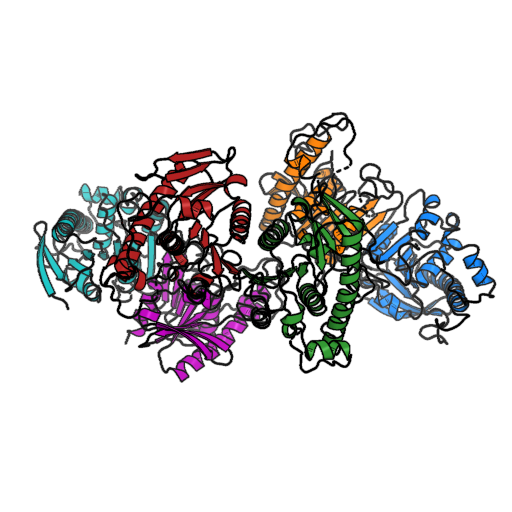 VAL F N 1
ATOM 9316 C CA . VAL F 1 3 ? 76.849 110.266 -33.053 1.00 39.10 3 VAL F CA 1
ATOM 9317 C C . VAL F 1 3 ? 76.412 110.459 -34.465 1.00 36.99 3 VAL F C 1
ATOM 9318 O O . VAL F 1 3 ? 75.213 110.646 -34.787 1.00 35.09 3 VAL F O 1
ATOM 9322 N N . ARG F 1 4 ? 77.386 110.294 -35.315 1.00 34.02 4 ARG F N 1
ATOM 9323 C CA . ARG F 1 4 ? 77.186 110.408 -36.725 1.00 33.03 4 ARG F CA 1
ATOM 9324 C C . ARG F 1 4 ? 76.231 109.303 -37.110 1.00 32.33 4 ARG F C 1
ATOM 9325 O O . ARG F 1 4 ? 76.333 108.163 -36.642 1.00 28.64 4 ARG F O 1
ATOM 9333 N N . THR F 1 5 ? 75.296 109.630 -37.972 1.00 32.31 5 THR F N 1
ATOM 9334 C CA . THR F 1 5 ? 74.417 108.593 -38.421 1.00 33.27 5 THR F CA 1
ATOM 9335 C C . THR F 1 5 ? 74.402 108.678 -39.917 1.00 33.49 5 THR F C 1
ATOM 9336 O O . THR F 1 5 ? 74.355 109.788 -40.489 1.00 35.67 5 THR F O 1
ATOM 9340 N N . GLU F 1 6 ? 74.509 107.523 -40.573 1.00 31.97 6 GLU F N 1
ATOM 9341 C CA . GLU F 1 6 ? 74.499 107.485 -42.027 1.00 31.12 6 GLU F CA 1
ATOM 9342 C C . GLU F 1 6 ? 73.885 106.230 -42.590 1.00 29.63 6 GLU F C 1
ATOM 9343 O O . GLU F 1 6 ? 73.504 105.375 -41.849 1.00 27.44 6 GLU F O 1
ATOM 9349 N N . ARG F 1 7 ? 73.815 106.145 -43.916 1.00 28.13 7 ARG F N 1
ATOM 9350 C CA . ARG F 1 7 ? 73.345 104.947 -44.579 1.00 27.25 7 ARG F CA 1
ATOM 9351 C C . ARG F 1 7 ? 74.557 104.372 -45.234 1.00 27.53 7 ARG F C 1
ATOM 9352 O O . ARG F 1 7 ? 75.331 105.075 -45.922 1.00 30.03 7 ARG F O 1
ATOM 9360 N N . LEU F 1 8 ? 74.791 103.105 -45.041 1.00 26.52 8 LEU F N 1
ATOM 9361 C CA . LEU F 1 8 ? 75.906 102.452 -45.677 1.00 25.85 8 LEU F CA 1
ATOM 9362 C C . LEU F 1 8 ? 75.262 101.458 -46.619 1.00 25.92 8 LEU F C 1
ATOM 9363 O O . LEU F 1 8 ? 74.092 101.077 -46.405 1.00 27.50 8 LEU F O 1
ATOM 9368 N N . THR F 1 9 ? 75.970 101.085 -47.682 1.00 23.60 9 THR F N 1
ATOM 9369 C CA . THR F 1 9 ? 75.437 100.062 -48.568 1.00 24.65 9 THR F CA 1
ATOM 9370 C C . THR F 1 9 ? 76.229 98.861 -48.175 1.00 23.63 9 THR F C 1
ATOM 9371 O O . THR F 1 9 ? 77.483 98.867 -48.270 1.00 24.61 9 THR F O 1
ATOM 9375 N N . LEU F 1 10 ? 75.542 97.832 -47.678 1.00 20.63 10 LEU F N 1
ATOM 9376 C CA . LEU F 1 10 ? 76.239 96.634 -47.325 1.00 19.89 10 LEU F CA 1
ATOM 9377 C C . LEU F 1 10 ? 75.319 95.497 -47.835 1.00 19.31 10 LEU F C 1
ATOM 9378 O O . LEU F 1 10 ? 74.093 95.575 -47.681 1.00 18.78 10 LEU F O 1
ATOM 9383 N N . ALA F 1 11 ? 75.936 94.499 -48.479 1.00 18.90 11 ALA F N 1
ATOM 9384 C CA . ALA F 1 11 ? 75.179 93.336 -48.961 1.00 18.51 11 ALA F CA 1
ATOM 9385 C C . ALA F 1 11 ? 73.906 93.666 -49.774 1.00 19.97 11 ALA F C 1
ATOM 9386 O O . ALA F 1 11 ? 72.890 92.937 -49.721 1.00 19.14 11 ALA F O 1
ATOM 9388 N N . GLY F 1 12 ? 73.931 94.757 -50.562 1.00 19.51 12 GLY F N 1
ATOM 9389 C CA . GLY F 1 12 ? 72.786 95.130 -51.379 1.00 20.04 12 GLY F CA 1
ATOM 9390 C C . GLY F 1 12 ? 71.648 95.818 -50.703 1.00 19.86 12 GLY F C 1
ATOM 9391 O O . GLY F 1 12 ? 70.581 95.983 -51.300 1.00 21.07 12 GLY F O 1
ATOM 9392 N N . LEU F 1 13 ? 71.842 96.208 -49.415 1.00 18.72 13 LEU F N 1
ATOM 9393 C CA . LEU F 1 13 ? 70.816 96.852 -48.625 1.00 18.57 13 LEU F CA 1
ATOM 9394 C C . LEU F 1 13 ? 71.261 98.217 -48.098 1.00 18.87 13 LEU F C 1
ATOM 9395 O O . LEU F 1 13 ? 72.464 98.469 -47.963 1.00 20.45 13 LEU F O 1
ATOM 9400 N N . SER F 1 14 ? 70.266 99.057 -47.803 1.00 18.29 14 SER F N 1
ATOM 9401 C CA . SER F 1 14 ? 70.540 100.362 -47.196 1.00 19.20 14 SER F CA 1
ATOM 9402 C C . SER F 1 14 ? 70.584 100.103 -45.688 1.00 17.88 14 SER F C 1
ATOM 9403 O O . SER F 1 14 ? 69.552 99.817 -45.065 1.00 20.87 14 SER F O 1
ATOM 9406 N N . VAL F 1 15 ? 71.798 100.148 -45.128 1.00 17.15 15 VAL F N 1
ATOM 9407 C CA . VAL F 1 15 ? 71.945 99.832 -43.690 1.00 16.99 15 VAL F CA 1
ATOM 9408 C C . VAL F 1 15 ? 72.142 101.113 -42.894 1.00 18.03 15 VAL F C 1
ATOM 9409 O O . VAL F 1 15 ? 73.094 101.874 -43.161 1.00 20.06 15 VAL F O 1
ATOM 9413 N N . LEU F 1 16 ? 71.249 101.367 -41.946 1.00 15.14 16 LEU F N 1
ATOM 9414 C CA . LEU F 1 16 ? 71.353 102.542 -41.086 1.00 15.48 16 LEU F CA 1
ATOM 9415 C C . LEU F 1 16 ? 72.463 102.332 -40.082 1.00 16.30 16 LEU F C 1
ATOM 9416 O O . LEU F 1 16 ? 72.510 101.286 -39.430 1.00 15.40 16 LEU F O 1
ATOM 9421 N N . ALA F 1 17 ? 73.391 103.298 -39.955 1.00 15.72 17 ALA F N 1
ATOM 9422 C CA . ALA F 1 17 ? 74.528 103.125 -39.072 1.00 15.59 17 ALA F CA 1
ATOM 9423 C C . ALA F 1 17 ? 74.626 104.262 -38.049 1.00 17.39 17 ALA F C 1
ATOM 9424 O O . ALA F 1 17 ? 74.407 105.419 -38.416 1.00 20.24 17 ALA F O 1
ATOM 9426 N N . ARG F 1 18 ? 74.921 103.971 -36.786 1.00 17.05 18 ARG F N 1
ATOM 9427 C CA . ARG F 1 18 ? 75.166 105.067 -35.807 1.00 17.68 18 ARG F CA 1
ATOM 9428 C C . ARG F 1 18 ? 76.661 104.798 -35.488 1.00 18.63 18 ARG F C 1
ATOM 9429 O O . ARG F 1 18 ? 77.006 103.776 -34.869 1.00 18.39 18 ARG F O 1
ATOM 9437 N N . ILE F 1 19 ? 77.535 105.722 -35.911 1.00 19.97 19 ILE F N 1
ATOM 9438 C CA . ILE F 1 19 ? 78.968 105.562 -35.854 1.00 20.29 19 ILE F CA 1
ATOM 9439 C C . ILE F 1 19 ? 79.658 106.430 -34.803 1.00 21.58 19 ILE F C 1
ATOM 9440 O O . ILE F 1 19 ? 79.683 107.646 -34.945 1.00 24.32 19 ILE F O 1
ATOM 9445 N N . PRO F 1 20 ? 80.184 105.828 -33.736 1.00 21.16 20 PRO F N 1
ATOM 9446 C CA . PRO F 1 20 ? 80.889 106.570 -32.668 1.00 23.42 20 PRO F CA 1
ATOM 9447 C C . PRO F 1 20 ? 82.198 107.070 -33.273 1.00 24.73 20 PRO F C 1
ATOM 9448 O O . PRO F 1 20 ? 82.705 106.477 -34.231 1.00 24.92 20 PRO F O 1
ATOM 9452 N N . GLU F 1 21 ? 82.802 108.105 -32.679 1.00 27.23 21 GLU F N 1
ATOM 9453 C CA . GLU F 1 21 ? 84.060 108.604 -33.204 1.00 29.39 21 GLU F CA 1
ATOM 9454 C C . GLU F 1 21 ? 85.148 107.556 -33.053 1.00 28.92 21 GLU F C 1
ATOM 9455 O O . GLU F 1 21 ? 85.980 107.409 -33.948 1.00 31.34 21 GLU F O 1
ATOM 9461 N N . ALA F 1 22 ? 85.144 106.775 -31.967 1.00 27.35 22 ALA F N 1
ATOM 9462 C CA . ALA F 1 22 ? 86.176 105.728 -31.836 1.00 26.39 22 ALA F CA 1
ATOM 9463 C C . ALA F 1 22 ? 85.518 104.367 -31.536 1.00 24.83 22 ALA F C 1
ATOM 9464 O O . ALA F 1 22 ? 85.550 103.855 -30.408 1.00 24.82 22 ALA F O 1
ATOM 9466 N N . PRO F 1 23 ? 84.953 103.736 -32.569 1.00 23.50 23 PRO F N 1
ATOM 9467 C CA . PRO F 1 23 ? 84.292 102.435 -32.292 1.00 20.44 23 PRO F CA 1
ATOM 9468 C C . PRO F 1 23 ? 85.124 101.297 -31.776 1.00 18.06 23 PRO F C 1
ATOM 9469 O O . PRO F 1 23 ? 86.265 101.155 -32.173 1.00 20.42 23 PRO F O 1
ATOM 9473 N N . LYS F 1 24 ? 84.557 100.474 -30.875 1.00 15.06 24 LYS F N 1
ATOM 9474 C CA . LYS F 1 24 ? 85.266 99.331 -30.338 1.00 16.34 24 LYS F CA 1
ATOM 9475 C C . LYS F 1 24 ? 84.701 98.012 -30.819 1.00 16.05 24 LYS F C 1
ATOM 9476 O O . LYS F 1 24 ? 85.348 96.985 -30.694 1.00 16.07 24 LYS F O 1
ATOM 9482 N N . ALA F 1 25 ? 83.509 98.056 -31.391 1.00 14.42 25 ALA F N 1
ATOM 9483 C CA . ALA F 1 25 ? 82.897 96.820 -31.843 1.00 13.58 25 ALA F CA 1
ATOM 9484 C C . ALA F 1 25 ? 81.709 97.165 -32.715 1.00 12.69 25 ALA F C 1
ATOM 9485 O O . ALA F 1 25 ? 81.272 98.353 -32.742 1.00 13.25 25 ALA F O 1
ATOM 9487 N N . LEU F 1 26 ? 81.205 96.143 -33.445 1.00 12.70 26 LEU F N 1
ATOM 9488 C CA . LEU F 1 26 ? 80.027 96.356 -34.282 1.00 10.70 26 LEU F CA 1
ATOM 9489 C C . LEU F 1 26 ? 78.812 95.623 -33.594 1.00 10.07 26 LEU F C 1
ATOM 9490 O O . LEU F 1 26 ? 78.993 94.562 -32.998 1.00 11.04 26 LEU F O 1
ATOM 9495 N N . LEU F 1 27 ? 77.635 96.196 -33.720 1.00 9.69 27 LEU F N 1
ATOM 9496 C CA . LEU F 1 27 ? 76.417 95.542 -33.228 1.00 8.69 27 LEU F CA 1
ATOM 9497 C C . LEU F 1 27 ? 75.390 95.607 -34.377 1.00 9.12 27 LEU F C 1
ATOM 9498 O O . LEU F 1 27 ? 74.905 96.694 -34.722 1.00 10.58 27 LEU F O 1
ATOM 9503 N N . LEU F 1 28 ? 75.080 94.455 -34.979 1.00 8.57 28 LEU F N 1
ATOM 9504 C CA . LEU F 1 28 ? 74.055 94.399 -36.034 1.00 9.34 28 LEU F CA 1
ATOM 9505 C C . LEU F 1 28 ? 72.701 94.114 -35.285 1.00 9.27 28 LEU F C 1
ATOM 9506 O O . LEU F 1 28 ? 72.595 93.103 -34.620 1.00 10.86 28 LEU F O 1
ATOM 9511 N N . ALA F 1 29 ? 71.717 95.038 -35.409 1.00 9.76 29 ALA F N 1
ATOM 9512 C CA . ALA F 1 29 ? 70.455 94.891 -34.699 1.00 10.28 29 ALA F CA 1
ATOM 9513 C C . ALA F 1 29 ? 69.387 94.535 -35.677 1.00 10.11 29 ALA F C 1
ATOM 9514 O O . ALA F 1 29 ? 69.260 95.220 -36.728 1.00 10.64 29 ALA F O 1
ATOM 9516 N N . LEU F 1 30 ? 68.616 93.487 -35.332 1.00 9.31 30 LEU F N 1
ATOM 9517 C CA . LEU F 1 30 ? 67.534 92.938 -36.148 1.00 9.12 30 LEU F CA 1
ATOM 9518 C C . LEU F 1 30 ? 66.182 93.217 -35.461 1.00 8.91 30 LEU F C 1
ATOM 9519 O O . LEU F 1 30 ? 65.902 92.713 -34.373 1.00 9.68 30 LEU F O 1
ATOM 9524 N N . HIS F 1 31 ? 65.385 94.071 -36.097 1.00 7.88 31 HIS F N 1
ATOM 9525 C CA . HIS F 1 31 ? 64.068 94.437 -35.551 1.00 8.45 31 HIS F CA 1
ATOM 9526 C C . HIS F 1 31 ? 63.017 93.349 -35.566 1.00 9.95 31 HIS F C 1
ATOM 9527 O O . HIS F 1 31 ? 63.256 92.279 -36.142 1.00 8.81 31 HIS F O 1
ATOM 9534 N N . GLY F 1 32 ? 61.904 93.617 -34.880 1.00 9.61 32 GLY F N 1
ATOM 9535 C CA . GLY F 1 32 ? 60.865 92.597 -34.828 1.00 10.23 32 GLY F CA 1
ATOM 9536 C C . GLY F 1 32 ? 59.759 92.812 -35.836 1.00 10.70 32 GLY F C 1
ATOM 9537 O O . GLY F 1 32 ? 59.799 93.726 -36.663 1.00 10.53 32 GLY F O 1
ATOM 9538 N N . LEU F 1 33 ? 58.763 91.954 -35.771 1.00 10.10 33 LEU F N 1
ATOM 9539 C CA . LEU F 1 33 ? 57.642 92.085 -36.701 1.00 11.45 33 LEU F CA 1
ATOM 9540 C C . LEU F 1 33 ? 56.959 93.449 -36.530 1.00 11.48 33 LEU F C 1
ATOM 9541 O O . LEU F 1 33 ? 56.752 93.863 -35.410 1.00 11.61 33 LEU F O 1
ATOM 9546 N N . GLN F 1 34 ? 56.629 94.089 -37.656 1.00 11.16 34 GLN F N 1
ATOM 9547 C CA . GLN F 1 34 ? 55.968 95.382 -37.718 1.00 11.98 34 GLN F CA 1
ATOM 9548 C C . GLN F 1 34 ? 56.941 96.472 -37.236 1.00 11.78 34 GLN F C 1
ATOM 9549 O O . GLN F 1 34 ? 56.552 97.687 -37.081 1.00 14.91 34 GLN F O 1
ATOM 9555 N N . GLY F 1 35 ? 58.197 96.110 -37.007 1.00 11.11 35 GLY F N 1
ATOM 9556 C CA . GLY F 1 35 ? 59.159 97.116 -36.601 1.00 11.88 35 GLY F CA 1
ATOM 9557 C C . GLY F 1 35 ? 59.933 97.694 -37.791 1.00 11.95 35 GLY F C 1
ATOM 9558 O O . GLY F 1 35 ? 59.481 97.586 -38.937 1.00 12.77 35 GLY F O 1
ATOM 9559 N N . SER F 1 36 ? 61.070 98.314 -37.516 1.00 11.32 36 SER F N 1
ATOM 9560 C CA . SER F 1 36 ? 61.927 98.917 -38.564 1.00 11.65 36 SER F CA 1
ATOM 9561 C C . SER F 1 36 ? 63.366 99.109 -38.072 1.00 11.82 36 SER F C 1
ATOM 9562 O O . SER F 1 36 ? 63.638 99.031 -36.836 1.00 12.48 36 SER F O 1
ATOM 9565 N N . LYS F 1 37 ? 64.264 99.488 -38.969 1.00 11.75 37 LYS F N 1
ATOM 9566 C CA . LYS F 1 37 ? 65.682 99.706 -38.585 1.00 11.28 37 LYS F CA 1
ATOM 9567 C C . LYS F 1 37 ? 65.763 100.893 -37.650 1.00 13.52 37 LYS F C 1
ATOM 9568 O O . LYS F 1 37 ? 66.580 100.846 -36.704 1.00 14.57 37 LYS F O 1
ATOM 9574 N N . GLU F 1 38 ? 64.967 101.932 -37.860 1.00 13.19 38 GLU F N 1
ATOM 9575 C CA . GLU F 1 38 ? 65.024 103.063 -36.934 1.00 14.49 38 GLU F CA 1
ATOM 9576 C C . GLU F 1 38 ? 64.525 102.721 -35.576 1.00 15.26 38 GLU F C 1
ATOM 9577 O O . GLU F 1 38 ? 65.135 103.164 -34.575 1.00 15.33 38 GLU F O 1
ATOM 9583 N N . HIS F 1 39 ? 63.407 101.988 -35.532 1.00 15.18 39 HIS F N 1
ATOM 9584 C CA . HIS F 1 39 ? 62.751 101.604 -34.270 1.00 14.33 39 HIS F CA 1
ATOM 9585 C C . HIS F 1 39 ? 63.711 100.769 -33.398 1.00 14.41 39 HIS F C 1
ATOM 9586 O O . HIS F 1 39 ? 63.921 101.076 -32.207 1.00 14.60 39 HIS F O 1
ATOM 9593 N N . ILE F 1 40 ? 64.346 99.728 -33.964 1.00 12.58 40 ILE F N 1
ATOM 9594 C CA . ILE F 1 40 ? 65.214 98.945 -33.087 1.00 10.00 40 ILE F CA 1
ATOM 9595 C C . ILE F 1 40 ? 66.438 99.730 -32.583 1.00 10.45 40 ILE F C 1
ATOM 9596 O O . ILE F 1 40 ? 66.830 99.521 -31.392 1.00 11.91 40 ILE F O 1
ATOM 9601 N N . LEU F 1 41 ? 67.040 100.609 -33.400 1.00 9.95 41 LEU F N 1
ATOM 9602 C CA . LEU F 1 41 ? 68.195 101.379 -32.893 1.00 10.68 41 LEU F CA 1
ATOM 9603 C C . LEU F 1 41 ? 67.746 102.359 -31.781 1.00 11.93 41 LEU F C 1
ATOM 9604 O O . LEU F 1 41 ? 68.479 102.577 -30.821 1.00 13.52 41 LEU F O 1
ATOM 9609 N N . ALA F 1 42 ? 66.528 102.911 -31.896 1.00 14.06 42 ALA F N 1
ATOM 9610 C CA . ALA F 1 42 ? 66.044 103.840 -30.872 1.00 14.17 42 ALA F CA 1
ATOM 9611 C C . ALA F 1 42 ? 65.820 103.108 -29.539 1.00 15.40 42 ALA F C 1
ATOM 9612 O O . ALA F 1 42 ? 65.794 103.747 -28.467 1.00 15.19 42 ALA F O 1
ATOM 9614 N N . LEU F 1 43 ? 65.625 101.774 -29.613 1.00 14.27 43 LEU F N 1
ATOM 9615 C CA . LEU F 1 43 ? 65.402 100.991 -28.399 1.00 13.42 43 LEU F CA 1
ATOM 9616 C C . LEU F 1 43 ? 66.704 100.586 -27.733 1.00 12.72 43 LEU F C 1
ATOM 9617 O O . LEU F 1 43 ? 66.634 99.923 -26.666 1.00 12.13 43 LEU F O 1
ATOM 9622 N N . LEU F 1 44 ? 67.855 100.979 -28.333 1.00 11.21 44 LEU F N 1
ATOM 9623 C CA . LEU F 1 44 ? 69.180 100.707 -27.763 1.00 12.36 44 LEU F CA 1
ATOM 9624 C C . LEU F 1 44 ? 69.932 101.994 -27.379 1.00 10.83 44 LEU F C 1
ATOM 9625 O O . LEU F 1 44 ? 71.031 102.279 -27.843 1.00 11.76 44 LEU F O 1
ATOM 9630 N N . PRO F 1 45 ? 69.301 102.817 -26.535 1.00 12.94 45 PRO F N 1
ATOM 9631 C CA . PRO F 1 45 ? 69.971 104.053 -26.132 1.00 13.21 45 PRO F CA 1
ATOM 9632 C C . PRO F 1 45 ? 71.272 103.769 -25.409 1.00 12.57 45 PRO F C 1
ATOM 9633 O O . PRO F 1 45 ? 71.384 102.773 -24.673 1.00 11.99 45 PRO F O 1
ATOM 9637 N N . GLY F 1 46 ? 72.255 104.670 -25.619 1.00 13.73 46 GLY F N 1
ATOM 9638 C CA . GLY F 1 46 ? 73.521 104.531 -24.946 1.00 14.15 46 GLY F CA 1
ATOM 9639 C C . GLY F 1 46 ? 74.533 103.610 -25.523 1.00 14.47 46 GLY F C 1
ATOM 9640 O O . GLY F 1 46 ? 75.659 103.631 -25.056 1.00 17.11 46 GLY F O 1
ATOM 9641 N N . TYR F 1 47 ? 74.135 102.788 -26.495 1.00 13.36 47 TYR F N 1
ATOM 9642 C CA . TYR F 1 47 ? 75.078 101.851 -27.060 1.00 13.45 47 TYR F CA 1
ATOM 9643 C C . TYR F 1 47 ? 76.163 102.472 -27.895 1.00 13.12 47 TYR F C 1
ATOM 9644 O O . TYR F 1 47 ? 77.312 102.159 -27.709 1.00 13.55 47 TYR F O 1
ATOM 9653 N N . ALA F 1 48 ? 75.806 103.325 -28.862 1.00 14.75 48 ALA F N 1
ATOM 9654 C CA . ALA F 1 48 ? 76.845 104.013 -29.672 1.00 13.25 48 ALA F CA 1
ATOM 9655 C C . ALA F 1 48 ? 77.691 104.950 -28.807 1.00 15.93 48 ALA F C 1
ATOM 9656 O O . ALA F 1 48 ? 78.882 105.115 -29.079 1.00 16.34 48 ALA F O 1
ATOM 9658 N N . GLU F 1 49 ? 77.080 105.532 -27.760 1.00 17.38 49 GLU F N 1
ATOM 9659 C CA . GLU F 1 49 ? 77.805 106.458 -26.869 1.00 18.90 49 GLU F CA 1
ATOM 9660 C C . GLU F 1 49 ? 78.912 105.693 -26.112 1.00 19.30 49 GLU F C 1
ATOM 9661 O O . GLU F 1 49 ? 79.904 106.287 -25.722 1.00 22.72 49 GLU F O 1
ATOM 9667 N N . ARG F 1 50 ? 78.780 104.381 -25.963 1.00 19.12 50 ARG F N 1
ATOM 9668 C CA . ARG F 1 50 ? 79.782 103.539 -25.327 1.00 19.93 50 ARG F CA 1
ATOM 9669 C C . ARG F 1 50 ? 80.732 102.909 -26.344 1.00 19.73 50 ARG F C 1
ATOM 9670 O O . ARG F 1 50 ? 81.556 102.133 -25.973 1.00 20.39 50 ARG F O 1
ATOM 9678 N N . GLY F 1 51 ? 80.592 103.202 -27.634 1.00 17.87 51 GLY F N 1
ATOM 9679 C CA . GLY F 1 51 ? 81.564 102.646 -28.556 1.00 18.21 51 GLY F CA 1
ATOM 9680 C C . GLY F 1 51 ? 81.082 101.574 -29.508 1.00 16.68 51 GLY F C 1
ATOM 9681 O O . GLY F 1 51 ? 81.902 101.052 -30.301 1.00 17.82 51 GLY F O 1
ATOM 9682 N N . PHE F 1 52 ? 79.788 101.274 -29.470 1.00 13.50 52 PHE F N 1
ATOM 9683 C CA . PHE F 1 52 ? 79.324 100.265 -30.386 1.00 12.78 52 PHE F CA 1
ATOM 9684 C C . PHE F 1 52 ? 78.860 100.902 -31.693 1.00 12.57 52 PHE F C 1
ATOM 9685 O O . PHE F 1 52 ? 77.982 101.785 -31.676 1.00 15.04 52 PHE F O 1
ATOM 9693 N N . LEU F 1 53 ? 79.424 100.425 -32.801 1.00 13.20 53 LEU F N 1
ATOM 9694 C CA . LEU F 1 53 ? 78.990 100.931 -34.123 1.00 12.41 53 LEU F CA 1
ATOM 9695 C C . LEU F 1 53 ? 77.701 100.137 -34.436 1.00 14.25 53 LEU F C 1
ATOM 9696 O O . LEU F 1 53 ? 77.759 98.920 -34.728 1.00 13.05 53 LEU F O 1
ATOM 9701 N N . LEU F 1 54 ? 76.554 100.809 -34.396 1.00 13.69 54 LEU F N 1
ATOM 9702 C CA . LEU F 1 54 ? 75.235 100.159 -34.568 1.00 12.63 54 LEU F CA 1
ATOM 9703 C C . LEU F 1 54 ? 74.861 100.084 -36.034 1.00 12.83 54 LEU F C 1
ATOM 9704 O O . LEU F 1 54 ? 75.106 101.040 -36.762 1.00 13.41 54 LEU F O 1
ATOM 9709 N N . LEU F 1 55 ? 74.397 98.918 -36.497 1.00 11.43 55 LEU F N 1
ATOM 9710 C CA . LEU F 1 55 ? 73.990 98.724 -37.907 1.00 11.23 55 LEU F CA 1
ATOM 9711 C C . LEU F 1 55 ? 72.613 98.096 -37.840 1.00 12.19 55 LEU F C 1
ATOM 9712 O O . LEU F 1 55 ? 72.416 97.142 -37.064 1.00 11.03 55 LEU F O 1
ATOM 9717 N N . ALA F 1 56 ? 71.648 98.634 -38.602 1.00 12.16 56 ALA F N 1
ATOM 9718 C CA . ALA F 1 56 ? 70.312 98.003 -38.645 1.00 10.33 56 ALA F CA 1
ATOM 9719 C C . ALA F 1 56 ? 69.777 98.149 -40.051 1.00 10.86 56 ALA F C 1
ATOM 9720 O O . ALA F 1 56 ? 70.050 99.184 -40.705 1.00 11.79 56 ALA F O 1
ATOM 9722 N N . PHE F 1 57 ? 69.099 97.115 -40.551 1.00 9.70 57 PHE F N 1
ATOM 9723 C CA . PHE F 1 57 ? 68.456 97.299 -41.871 1.00 11.23 57 PHE F CA 1
ATOM 9724 C C . PHE F 1 57 ? 67.015 96.795 -41.764 1.00 11.54 57 PHE F C 1
ATOM 9725 O O . PHE F 1 57 ? 66.651 96.081 -40.798 1.00 11.22 57 PHE F O 1
ATOM 9733 N N . ASP F 1 58 ? 66.143 97.238 -42.691 1.00 10.69 58 ASP F N 1
ATOM 9734 C CA . ASP F 1 58 ? 64.780 96.806 -42.674 1.00 10.77 58 ASP F CA 1
ATOM 9735 C C . ASP F 1 58 ? 64.641 95.406 -43.201 1.00 11.25 58 ASP F C 1
ATOM 9736 O O . ASP F 1 58 ? 65.247 95.061 -44.200 1.00 11.53 58 ASP F O 1
ATOM 9741 N N . ALA F 1 59 ? 63.790 94.607 -42.522 1.00 9.95 59 ALA F N 1
ATOM 9742 C CA . ALA F 1 59 ? 63.551 93.247 -42.974 1.00 10.35 59 ALA F CA 1
ATOM 9743 C C . ALA F 1 59 ? 62.646 93.294 -44.202 1.00 10.19 59 ALA F C 1
ATOM 9744 O O . ALA F 1 59 ? 62.047 94.317 -44.438 1.00 11.17 59 ALA F O 1
ATOM 9746 N N . PRO F 1 60 ? 62.553 92.190 -44.959 1.00 10.41 60 PRO F N 1
ATOM 9747 C CA . PRO F 1 60 ? 61.667 92.139 -46.131 1.00 9.46 60 PRO F CA 1
ATOM 9748 C C . PRO F 1 60 ? 60.279 92.600 -45.657 1.00 11.10 60 PRO F C 1
ATOM 9749 O O . PRO F 1 60 ? 59.797 92.250 -44.584 1.00 10.56 60 PRO F O 1
ATOM 9753 N N . ARG F 1 61 ? 59.615 93.390 -46.508 1.00 11.79 61 ARG F N 1
ATOM 9754 C CA . ARG F 1 61 ? 58.290 93.930 -46.300 1.00 14.16 61 ARG F CA 1
ATOM 9755 C C . ARG F 1 61 ? 58.108 94.919 -45.173 1.00 14.28 61 ARG F C 1
ATOM 9756 O O . ARG F 1 61 ? 56.971 95.259 -44.815 1.00 15.94 61 ARG F O 1
ATOM 9764 N N . HIS F 1 62 ? 59.218 95.383 -44.584 1.00 12.89 62 HIS F N 1
ATOM 9765 C CA . HIS F 1 62 ? 59.089 96.308 -43.501 1.00 11.88 62 HIS F CA 1
ATOM 9766 C C . HIS F 1 62 ? 59.763 97.640 -43.762 1.00 14.11 62 HIS F C 1
ATOM 9767 O O . HIS F 1 62 ? 60.616 97.766 -44.640 1.00 14.20 62 HIS F O 1
ATOM 9774 N N . GLY F 1 63 ? 59.385 98.619 -42.910 1.00 15.44 63 GLY F N 1
ATOM 9775 C CA . GLY F 1 63 ? 60.022 99.933 -42.975 1.00 16.18 63 GLY F CA 1
ATOM 9776 C C . GLY F 1 63 ? 59.902 100.605 -44.325 1.00 19.14 63 GLY F C 1
ATOM 9777 O O . GLY F 1 63 ? 58.756 100.824 -44.760 1.00 20.09 63 GLY F O 1
ATOM 9778 N N . GLU F 1 64 ? 61.025 100.849 -44.987 1.00 18.51 64 GLU F N 1
ATOM 9779 C CA . GLU F 1 64 ? 61.007 101.518 -46.304 1.00 20.22 64 GLU F CA 1
ATOM 9780 C C . GLU F 1 64 ? 60.821 100.524 -47.389 1.00 20.09 64 GLU F C 1
ATOM 9781 O O . GLU F 1 64 ? 60.636 100.916 -48.558 1.00 21.29 64 GLU F O 1
ATOM 9787 N N . ARG F 1 65 ? 60.871 99.236 -47.048 1.00 19.18 65 ARG F N 1
ATOM 9788 C CA . ARG F 1 65 ? 60.760 98.221 -48.081 1.00 19.88 65 ARG F CA 1
ATOM 9789 C C . ARG F 1 65 ? 59.320 98.039 -48.450 1.00 23.56 65 ARG F C 1
ATOM 9790 O O . ARG F 1 65 ? 58.369 98.206 -47.656 1.00 22.83 65 ARG F O 1
ATOM 9798 N N . GLU F 1 66 ? 59.180 97.690 -49.702 1.00 26.74 66 GLU F N 1
ATOM 9799 C CA . GLU F 1 66 ? 57.886 97.577 -50.258 1.00 32.02 66 GLU F CA 1
ATOM 9800 C C . GLU F 1 66 ? 57.032 96.478 -49.719 1.00 33.68 66 GLU F C 1
ATOM 9801 O O . GLU F 1 66 ? 57.508 95.395 -49.369 1.00 33.06 66 GLU F O 1
ATOM 9807 N N . GLY F 1 67 ? 55.757 96.833 -49.657 1.00 35.88 67 GLY F N 1
ATOM 9808 C CA . GLY F 1 67 ? 54.680 95.934 -49.311 1.00 38.02 67 GLY F CA 1
ATOM 9809 C C . GLY F 1 67 ? 54.207 96.107 -47.916 1.00 38.82 67 GLY F C 1
ATOM 9810 O O . GLY F 1 67 ? 54.994 96.591 -47.096 1.00 40.80 67 GLY F O 1
ATOM 9811 N N . PRO F 1 68 ? 52.905 95.845 -47.628 1.00 37.42 68 PRO F N 1
ATOM 9812 C CA . PRO F 1 68 ? 52.566 96.005 -46.227 1.00 35.94 68 PRO F CA 1
ATOM 9813 C C . PRO F 1 68 ? 53.157 94.713 -45.644 1.00 32.81 68 PRO F C 1
ATOM 9814 O O . PRO F 1 68 ? 53.357 93.687 -46.336 1.00 31.07 68 PRO F O 1
ATOM 9818 N N . PRO F 1 69 ? 53.392 94.743 -44.362 1.00 31.55 69 PRO F N 1
ATOM 9819 C CA . PRO F 1 69 ? 53.951 93.612 -43.648 1.00 28.56 69 PRO F CA 1
ATOM 9820 C C . PRO F 1 69 ? 52.835 92.542 -43.551 1.00 25.66 69 PRO F C 1
ATOM 9821 O O . PRO F 1 69 ? 51.650 92.770 -43.934 1.00 24.98 69 PRO F O 1
ATOM 9825 N N . PRO F 1 70 ? 53.188 91.363 -43.055 1.00 20.83 70 PRO F N 1
ATOM 9826 C CA . PRO F 1 70 ? 52.237 90.273 -42.879 1.00 19.38 70 PRO F CA 1
ATOM 9827 C C . PRO F 1 70 ? 51.100 90.823 -42.002 1.00 19.74 70 PRO F C 1
ATOM 9828 O O . PRO F 1 70 ? 51.323 91.695 -41.160 1.00 19.50 70 PRO F O 1
ATOM 9832 N N . SER F 1 71 ? 49.901 90.292 -42.190 1.00 19.58 71 SER F N 1
ATOM 9833 C CA . SER F 1 71 ? 48.726 90.717 -41.415 1.00 21.27 71 SER F CA 1
ATOM 9834 C C . SER F 1 71 ? 48.203 89.555 -40.602 1.00 20.25 71 SER F C 1
ATOM 9835 O O . SER F 1 71 ? 47.857 88.511 -41.133 1.00 21.02 71 SER F O 1
ATOM 9838 N N . SER F 1 72 ? 48.076 89.761 -39.293 1.00 20.59 72 SER F N 1
ATOM 9839 C CA . SER F 1 72 ? 47.642 88.705 -38.431 1.00 22.09 72 SER F CA 1
ATOM 9840 C C . SER F 1 72 ? 46.289 88.209 -38.734 1.00 23.68 72 SER F C 1
ATOM 9841 O O . SER F 1 72 ? 45.946 87.087 -38.340 1.00 24.58 72 SER F O 1
ATOM 9844 N N . LYS F 1 73 ? 45.525 89.000 -39.449 1.00 24.88 73 LYS F N 1
ATOM 9845 C CA . LYS F 1 73 ? 44.215 88.513 -39.796 1.00 27.86 73 LYS F CA 1
ATOM 9846 C C . LYS F 1 73 ? 44.138 87.722 -41.125 1.00 27.93 73 LYS F C 1
ATOM 9847 O O . LYS F 1 73 ? 43.058 87.547 -41.679 1.00 28.23 73 LYS F O 1
ATOM 9853 N N . SER F 1 74 ? 45.258 87.188 -41.620 1.00 25.51 74 SER F N 1
ATOM 9854 C CA . SER F 1 74 ? 45.253 86.464 -42.937 1.00 21.53 74 SER F CA 1
ATOM 9855 C C . SER F 1 74 ? 45.542 84.993 -42.757 1.00 19.33 74 SER F C 1
ATOM 9856 O O . SER F 1 74 ? 46.324 84.626 -41.888 1.00 17.56 74 SER F O 1
ATOM 9859 N N . PRO F 1 75 ? 44.961 84.119 -43.584 1.00 17.98 75 PRO F N 1
ATOM 9860 C CA . PRO F 1 75 ? 45.253 82.694 -43.416 1.00 16.75 75 PRO F CA 1
ATOM 9861 C C . PRO F 1 75 ? 46.694 82.369 -43.776 1.00 15.51 75 PRO F C 1
ATOM 9862 O O . PRO F 1 75 ? 47.153 81.291 -43.482 1.00 14.39 75 PRO F O 1
ATOM 9866 N N . ARG F 1 76 ? 47.367 83.263 -44.472 1.00 13.28 76 ARG F N 1
ATOM 9867 C CA . ARG F 1 76 ? 48.758 82.983 -44.842 1.00 14.03 76 ARG F CA 1
ATOM 9868 C C . ARG F 1 76 ? 49.700 83.803 -43.928 1.00 13.23 76 ARG F C 1
ATOM 9869 O O . ARG F 1 76 ? 50.896 83.923 -44.269 1.00 11.86 76 ARG F O 1
ATOM 9877 N N . TYR F 1 77 ? 49.213 84.331 -42.828 1.00 13.47 77 TYR F N 1
ATOM 9878 C CA . TYR F 1 77 ? 50.049 85.146 -41.910 1.00 12.53 77 TYR F CA 1
ATOM 9879 C C . TYR F 1 77 ? 51.353 84.470 -41.459 1.00 12.18 77 TYR F C 1
ATOM 9880 O O . TYR F 1 77 ? 52.435 85.029 -41.609 1.00 12.19 77 TYR F O 1
ATOM 9889 N N . VAL F 1 78 ? 51.225 83.292 -40.894 1.00 12.02 78 VAL F N 1
ATOM 9890 C CA . VAL F 1 78 ? 52.423 82.624 -40.378 1.00 13.48 78 VAL F CA 1
ATOM 9891 C C . VAL F 1 78 ? 53.367 82.342 -41.517 1.00 12.03 78 VAL F C 1
ATOM 9892 O O . VAL F 1 78 ? 54.626 82.505 -41.390 1.00 11.84 78 VAL F O 1
ATOM 9896 N N . GLU F 1 79 ? 52.865 81.825 -42.646 1.00 10.52 79 GLU F N 1
ATOM 9897 C CA . GLU F 1 79 ? 53.765 81.597 -43.793 1.00 11.33 79 GLU F CA 1
ATOM 9898 C C . GLU F 1 79 ? 54.520 82.876 -44.154 1.00 11.77 79 GLU F C 1
ATOM 9899 O O . GLU F 1 79 ? 55.746 82.837 -44.378 1.00 12.21 79 GLU F O 1
ATOM 9905 N N . GLU F 1 80 ? 53.769 83.986 -44.264 1.00 10.87 80 GLU F N 1
ATOM 9906 C CA . GLU F 1 80 ? 54.376 85.289 -44.635 1.00 11.44 80 GLU F CA 1
ATOM 9907 C C . GLU F 1 80 ? 55.387 85.759 -43.601 1.00 12.40 80 GLU F C 1
ATOM 9908 O O . GLU F 1 80 ? 56.432 86.268 -44.003 1.00 12.00 80 GLU F O 1
ATOM 9914 N N . VAL F 1 81 ? 55.085 85.609 -42.318 1.00 9.85 81 VAL F N 1
ATOM 9915 C CA . VAL F 1 81 ? 56.011 86.058 -41.243 1.00 10.50 81 VAL F CA 1
ATOM 9916 C C . VAL F 1 81 ? 57.332 85.265 -41.360 1.00 9.64 81 VAL F C 1
ATOM 9917 O O . VAL F 1 81 ? 58.419 85.876 -41.279 1.00 9.76 81 VAL F O 1
ATOM 9921 N N . TYR F 1 82 ? 57.277 83.957 -41.576 1.00 9.77 82 TYR F N 1
ATOM 9922 C CA . TYR F 1 82 ? 58.531 83.211 -41.580 1.00 9.08 82 TYR F CA 1
ATOM 9923 C C . TYR F 1 82 ? 59.234 83.296 -42.923 1.00 9.91 82 TYR F C 1
ATOM 9924 O O . TYR F 1 82 ? 60.449 83.109 -42.973 1.00 10.29 82 TYR F O 1
ATOM 9933 N N . ARG F 1 83 ? 58.514 83.618 -44.006 1.00 9.69 83 ARG F N 1
ATOM 9934 C CA . ARG F 1 83 ? 59.165 83.897 -45.249 1.00 10.31 83 ARG F CA 1
ATOM 9935 C C . ARG F 1 83 ? 59.986 85.194 -45.004 1.00 11.00 83 ARG F C 1
ATOM 9936 O O . ARG F 1 83 ? 61.090 85.304 -45.501 1.00 11.00 83 ARG F O 1
ATOM 9944 N N . VAL F 1 84 ? 59.413 86.182 -44.296 1.00 10.61 84 VAL F N 1
ATOM 9945 C CA . VAL F 1 84 ? 60.167 87.408 -43.970 1.00 10.80 84 VAL F CA 1
ATOM 9946 C C . VAL F 1 84 ? 61.375 87.019 -43.092 1.00 10.07 84 VAL F C 1
ATOM 9947 O O . VAL F 1 84 ? 62.493 87.438 -43.371 1.00 10.33 84 VAL F O 1
ATOM 9951 N N . ALA F 1 85 ? 61.184 86.134 -42.117 1.00 10.86 85 ALA F N 1
ATOM 9952 C CA . ALA F 1 85 ? 62.318 85.742 -41.243 1.00 8.33 85 ALA F CA 1
ATOM 9953 C C . ALA F 1 85 ? 63.444 85.071 -42.046 1.00 10.25 85 ALA F C 1
ATOM 9954 O O . ALA F 1 85 ? 64.618 85.300 -41.751 1.00 8.95 85 ALA F O 1
ATOM 9956 N N . LEU F 1 86 ? 63.077 84.178 -42.988 1.00 9.52 86 LEU F N 1
ATOM 9957 C CA . LEU F 1 86 ? 64.079 83.445 -43.772 1.00 9.06 86 LEU F CA 1
ATOM 9958 C C . LEU F 1 86 ? 64.828 84.423 -44.662 1.00 8.70 86 LEU F C 1
ATOM 9959 O O . LEU F 1 86 ? 66.046 84.258 -44.826 1.00 9.93 86 LEU F O 1
ATOM 9964 N N . GLY F 1 87 ? 64.177 85.408 -45.251 1.00 8.47 87 GLY F N 1
ATOM 9965 C CA . GLY F 1 87 ? 64.913 86.415 -46.067 1.00 9.34 87 GLY F CA 1
ATOM 9966 C C . GLY F 1 87 ? 65.756 87.303 -45.168 1.00 10.00 87 GLY F C 1
ATOM 9967 O O . GLY F 1 87 ? 66.905 87.648 -45.528 1.00 9.11 87 GLY F O 1
ATOM 9968 N N . PHE F 1 88 ? 65.225 87.659 -43.988 1.00 10.46 88 PHE F N 1
ATOM 9969 C CA . PHE F 1 88 ? 65.956 88.562 -43.079 1.00 9.25 88 PHE F CA 1
ATOM 9970 C C . PHE F 1 88 ? 67.212 87.860 -42.614 1.00 10.60 88 PHE F C 1
ATOM 9971 O O . PHE F 1 88 ? 68.268 88.465 -42.509 1.00 11.66 88 PHE F O 1
ATOM 9979 N N . LYS F 1 89 ? 67.100 86.549 -42.395 1.00 9.32 89 LYS F N 1
ATOM 9980 C CA . LYS F 1 89 ? 68.259 85.781 -41.978 1.00 9.40 89 LYS F CA 1
ATOM 9981 C C . LYS F 1 89 ? 69.313 85.706 -43.087 1.00 10.41 89 LYS F C 1
ATOM 9982 O O . LYS F 1 89 ? 70.512 85.931 -42.836 1.00 9.96 89 LYS F O 1
ATOM 9988 N N . GLU F 1 90 ? 68.888 85.452 -44.313 1.00 9.89 90 GLU F N 1
ATOM 9989 C CA . GLU F 1 90 ? 69.864 85.328 -45.430 1.00 10.14 90 GLU F CA 1
ATOM 9990 C C . GLU F 1 90 ? 70.564 86.651 -45.654 1.00 10.41 90 GLU F C 1
ATOM 9991 O O . GLU F 1 90 ? 71.792 86.699 -45.882 1.00 11.34 90 GLU F O 1
ATOM 9997 N N . GLU F 1 91 ? 69.823 87.738 -45.534 1.00 10.29 91 GLU F N 1
ATOM 9998 C CA . GLU F 1 91 ? 70.366 89.068 -45.710 1.00 9.69 91 GLU F CA 1
ATOM 9999 C C . GLU F 1 91 ? 71.279 89.420 -44.543 1.00 11.13 91 GLU F C 1
ATOM 10000 O O . GLU F 1 91 ? 72.400 89.930 -44.748 1.00 11.46 91 GLU F O 1
ATOM 10006 N N . ALA F 1 92 ? 70.851 89.094 -43.333 1.00 9.61 92 ALA F N 1
ATOM 10007 C CA . ALA F 1 92 ? 71.660 89.504 -42.168 1.00 10.03 92 ALA F CA 1
ATOM 10008 C C . ALA F 1 92 ? 73.005 88.845 -42.160 1.00 9.83 92 ALA F C 1
ATOM 10009 O O . ALA F 1 92 ? 74.001 89.497 -41.747 1.00 11.58 92 ALA F O 1
ATOM 10011 N N . ARG F 1 93 ? 73.068 87.575 -42.561 1.00 10.59 93 ARG F N 1
ATOM 10012 C CA . ARG F 1 93 ? 74.365 86.875 -42.580 1.00 10.94 93 ARG F CA 1
ATOM 10013 C C . ARG F 1 93 ? 75.311 87.622 -43.513 1.00 12.56 93 ARG F C 1
ATOM 10014 O O . ARG F 1 93 ? 76.502 87.830 -43.152 1.00 12.90 93 ARG F O 1
ATOM 10022 N N . ARG F 1 94 ? 74.804 88.028 -44.677 1.00 11.16 94 ARG F N 1
ATOM 10023 C CA . ARG F 1 94 ? 75.702 88.735 -45.637 1.00 11.86 94 ARG F CA 1
ATOM 10024 C C . ARG F 1 94 ? 76.045 90.130 -45.148 1.00 13.23 94 ARG F C 1
ATOM 10025 O O . ARG F 1 94 ? 77.188 90.612 -45.410 1.00 16.79 94 ARG F O 1
ATOM 10033 N N . VAL F 1 95 ? 75.120 90.834 -44.515 1.00 11.63 95 VAL F N 1
ATOM 10034 C CA . VAL F 1 95 ? 75.431 92.167 -43.987 1.00 11.20 95 VAL F CA 1
ATOM 10035 C C . VAL F 1 95 ? 76.518 92.008 -42.912 1.00 11.62 95 VAL F C 1
ATOM 10036 O O . VAL F 1 95 ? 77.486 92.818 -42.888 1.00 13.23 95 VAL F O 1
ATOM 10040 N N . ALA F 1 96 ? 76.377 91.029 -42.010 1.00 11.83 96 ALA F N 1
ATOM 10041 C CA . ALA F 1 96 ? 77.360 90.881 -40.949 1.00 13.56 96 ALA F CA 1
ATOM 10042 C C . ALA F 1 96 ? 78.715 90.519 -41.482 1.00 15.14 96 ALA F C 1
ATOM 10043 O O . ALA F 1 96 ? 79.717 91.055 -41.024 1.00 16.22 96 ALA F O 1
ATOM 10045 N N . GLU F 1 97 ? 78.746 89.675 -42.507 1.00 15.82 97 GLU F N 1
ATOM 10046 C CA . GLU F 1 97 ? 80.038 89.262 -43.055 1.00 17.49 97 GLU F CA 1
ATOM 10047 C C . GLU F 1 97 ? 80.742 90.425 -43.688 1.00 17.91 97 GLU F C 1
ATOM 10048 O O . GLU F 1 97 ? 81.940 90.598 -43.456 1.00 16.89 97 GLU F O 1
ATOM 10054 N N . GLU F 1 98 ? 80.003 91.262 -44.385 1.00 15.65 98 GLU F N 1
ATOM 10055 C CA . GLU F 1 98 ? 80.638 92.379 -45.073 1.00 16.37 98 GLU F CA 1
ATOM 10056 C C . GLU F 1 98 ? 81.068 93.460 -44.083 1.00 15.54 98 GLU F C 1
ATOM 10057 O O . GLU F 1 98 ? 82.158 94.029 -44.213 1.00 16.65 98 GLU F O 1
ATOM 10063 N N . ALA F 1 99 ? 80.241 93.695 -43.057 1.00 14.01 99 ALA F N 1
ATOM 10064 C CA . ALA F 1 99 ? 80.584 94.671 -42.029 1.00 13.67 99 ALA F CA 1
ATOM 10065 C C . ALA F 1 99 ? 81.866 94.218 -41.313 1.00 14.71 99 ALA F C 1
ATOM 10066 O O . ALA F 1 99 ? 82.736 95.033 -41.035 1.00 15.97 99 ALA F O 1
ATOM 10068 N N . GLU F 1 100 ? 82.039 92.935 -41.041 1.00 15.02 100 GLU F N 1
ATOM 10069 C CA . GLU F 1 100 ? 83.255 92.462 -40.343 1.00 16.83 100 GLU F CA 1
ATOM 10070 C C . GLU F 1 100 ? 84.467 92.717 -41.220 1.00 18.33 100 GLU F C 1
ATOM 10071 O O . GLU F 1 100 ? 85.482 93.246 -40.765 1.00 18.61 100 GLU F O 1
ATOM 10077 N N . ARG F 1 101 ? 84.309 92.461 -42.497 1.00 18.14 101 ARG F N 1
ATOM 10078 C CA . ARG F 1 101 ? 85.415 92.666 -43.409 1.00 20.69 101 ARG F CA 1
ATOM 10079 C C . ARG F 1 101 ? 85.742 94.144 -43.605 1.00 20.83 101 ARG F C 1
ATOM 10080 O O . ARG F 1 101 ? 86.942 94.557 -43.629 1.00 22.01 101 ARG F O 1
ATOM 10088 N N . ARG F 1 102 ? 84.736 94.974 -43.784 1.00 21.55 102 ARG F N 1
ATOM 10089 C CA . ARG F 1 102 ? 85.010 96.378 -44.033 1.00 22.17 102 ARG F CA 1
ATOM 10090 C C . ARG F 1 102 ? 85.582 97.156 -42.811 1.00 21.83 102 ARG F C 1
ATOM 10091 O O . ARG F 1 102 ? 86.473 98.036 -42.959 1.00 21.66 102 ARG F O 1
ATOM 10099 N N . PHE F 1 103 ? 85.041 96.870 -41.623 1.00 19.65 103 PHE F N 1
ATOM 10100 C CA . PHE F 1 103 ? 85.437 97.594 -40.418 1.00 19.53 103 PHE F CA 1
ATOM 10101 C C . PHE F 1 103 ? 86.511 96.893 -39.581 1.00 19.80 103 PHE F C 1
ATOM 10102 O O . PHE F 1 103 ? 87.171 97.546 -38.784 1.00 18.20 103 PHE F O 1
ATOM 10110 N N . GLY F 1 104 ? 86.699 95.587 -39.745 1.00 18.26 104 GLY F N 1
ATOM 10111 C CA . GLY F 1 104 ? 87.726 94.884 -38.984 1.00 19.53 104 GLY F CA 1
ATOM 10112 C C . GLY F 1 104 ? 87.580 94.890 -37.485 1.00 19.53 104 GLY F C 1
ATOM 10113 O O . GLY F 1 104 ? 88.578 94.700 -36.770 1.00 21.03 104 GLY F O 1
ATOM 10114 N N . LEU F 1 105 ? 86.346 95.063 -37.023 1.00 17.09 105 LEU F N 1
ATOM 10115 C CA . LEU F 1 105 ? 86.006 95.101 -35.602 1.00 17.36 105 LEU F CA 1
ATOM 10116 C C . LEU F 1 105 ? 85.166 93.867 -35.217 1.00 15.60 105 LEU F C 1
ATOM 10117 O O . LEU F 1 105 ? 84.459 93.295 -36.073 1.00 16.44 105 LEU F O 1
ATOM 10122 N N . PRO F 1 106 ? 85.266 93.417 -33.960 1.00 14.83 106 PRO F N 1
ATOM 10123 C CA . PRO F 1 106 ? 84.456 92.245 -33.518 1.00 15.95 106 PRO F CA 1
ATOM 10124 C C . PRO F 1 106 ? 82.968 92.649 -33.640 1.00 13.18 106 PRO F C 1
ATOM 10125 O O . PRO F 1 106 ? 82.591 93.797 -33.365 1.00 14.05 106 PRO F O 1
ATOM 10129 N N . LEU F 1 107 ? 82.121 91.695 -34.029 1.00 12.67 107 LEU F N 1
ATOM 10130 C CA . LEU F 1 107 ? 80.698 91.956 -34.238 1.00 11.78 107 LEU F CA 1
ATOM 10131 C C . LEU F 1 107 ? 79.829 91.135 -33.296 1.00 11.15 107 LEU F C 1
ATOM 10132 O O . LEU F 1 107 ? 80.054 89.936 -33.072 1.00 11.65 107 LEU F O 1
ATOM 10137 N N . PHE F 1 108 ? 78.811 91.804 -32.789 1.00 10.76 108 PHE F N 1
ATOM 10138 C CA . PHE F 1 108 ? 77.828 91.170 -31.936 1.00 10.02 108 PHE F CA 1
ATOM 10139 C C . PHE F 1 108 ? 76.488 91.309 -32.647 1.00 10.43 108 PHE F C 1
ATOM 10140 O O . PHE F 1 108 ? 76.336 92.101 -33.568 1.00 9.84 108 PHE F O 1
ATOM 10148 N N A LEU F 1 109 ? 75.513 90.552 -32.195 0.55 10.24 109 LEU F N 1
ATOM 10149 N N B LEU F 1 109 ? 75.499 90.548 -32.197 0.45 9.94 109 LEU F N 1
ATOM 10150 C CA A LEU F 1 109 ? 74.203 90.612 -32.812 0.55 9.90 109 LEU F CA 1
ATOM 10151 C CA B LEU F 1 109 ? 74.158 90.632 -32.773 0.45 9.84 109 LEU F CA 1
ATOM 10152 C C A LEU F 1 109 ? 73.134 90.867 -31.751 0.55 9.14 109 LEU F C 1
ATOM 10153 C C B LEU F 1 109 ? 73.151 90.950 -31.689 0.45 9.56 109 LEU F C 1
ATOM 10154 O O A LEU F 1 109 ? 73.277 90.352 -30.651 0.55 9.18 109 LEU F O 1
ATOM 10155 O O B LEU F 1 109 ? 73.366 90.613 -30.526 0.45 12.12 109 LEU F O 1
ATOM 10164 N N . ALA F 1 110 ? 72.067 91.622 -32.068 1.00 8.41 110 ALA F N 1
ATOM 10165 C CA . ALA F 1 110 ? 70.953 91.844 -31.150 1.00 8.60 110 ALA F CA 1
ATOM 10166 C C . ALA F 1 110 ? 69.715 91.676 -31.983 1.00 9.89 110 ALA F C 1
ATOM 10167 O O . ALA F 1 110 ? 69.663 92.122 -33.153 1.00 11.31 110 ALA F O 1
ATOM 10169 N N . GLY F 1 111 ? 68.726 91.011 -31.437 1.00 8.74 111 GLY F N 1
ATOM 10170 C CA . GLY F 1 111 ? 67.510 90.878 -32.211 1.00 8.53 111 GLY F CA 1
ATOM 10171 C C . GLY F 1 111 ? 66.332 91.033 -31.257 1.00 8.79 111 GLY F C 1
ATOM 10172 O O . GLY F 1 111 ? 66.410 90.639 -30.106 1.00 10.49 111 GLY F O 1
ATOM 10173 N N . GLY F 1 112 ? 65.284 91.745 -31.737 1.00 7.53 112 GLY F N 1
ATOM 10174 C CA . GLY F 1 112 ? 64.100 91.808 -30.899 1.00 7.60 112 GLY F CA 1
ATOM 10175 C C . GLY F 1 112 ? 62.921 91.034 -31.534 1.00 9.58 112 GLY F C 1
ATOM 10176 O O . GLY F 1 112 ? 62.614 91.197 -32.732 1.00 10.05 112 GLY F O 1
ATOM 10177 N N . SER F 1 113 ? 62.292 90.152 -30.732 1.00 11.33 113 SER F N 1
ATOM 10178 C CA . SER F 1 113 ? 61.098 89.352 -31.163 1.00 10.25 113 SER F CA 1
ATOM 10179 C C . SER F 1 113 ? 61.450 88.592 -32.492 1.00 10.31 113 SER F C 1
ATOM 10180 O O . SER F 1 113 ? 62.299 87.675 -32.447 1.00 10.60 113 SER F O 1
ATOM 10183 N N . LEU F 1 114 ? 60.832 88.869 -33.657 1.00 9.21 114 LEU F N 1
ATOM 10184 C CA . LEU F 1 114 ? 61.230 88.119 -34.882 1.00 9.10 114 LEU F CA 1
ATOM 10185 C C . LEU F 1 114 ? 62.738 88.196 -35.134 1.00 9.01 114 LEU F C 1
ATOM 10186 O O . LEU F 1 114 ? 63.359 87.224 -35.596 1.00 8.53 114 LEU F O 1
ATOM 10191 N N . GLY F 1 115 ? 63.339 89.329 -34.803 1.00 7.32 115 GLY F N 1
ATOM 10192 C CA . GLY F 1 115 ? 64.753 89.477 -34.968 1.00 7.66 115 GLY F CA 1
ATOM 10193 C C . GLY F 1 115 ? 65.547 88.538 -34.050 1.00 7.10 115 GLY F C 1
ATOM 10194 O O . GLY F 1 115 ? 66.643 88.145 -34.477 1.00 7.73 115 GLY F O 1
ATOM 10195 N N . ALA F 1 116 ? 65.085 88.254 -32.845 1.00 8.87 116 ALA F N 1
ATOM 10196 C CA . ALA F 1 116 ? 65.799 87.328 -31.971 1.00 9.06 116 ALA F CA 1
ATOM 10197 C C . ALA F 1 116 ? 65.634 85.931 -32.580 1.00 9.12 116 ALA F C 1
ATOM 10198 O O . ALA F 1 116 ? 66.563 85.102 -32.463 1.00 9.30 116 ALA F O 1
ATOM 10200 N N . PHE F 1 117 ? 64.459 85.618 -33.181 1.00 8.10 117 PHE F N 1
ATOM 10201 C CA . PHE F 1 117 ? 64.329 84.285 -33.824 1.00 7.97 117 PHE F CA 1
ATOM 10202 C C . PHE F 1 117 ? 65.307 84.201 -34.980 1.00 7.87 117 PHE F C 1
ATOM 10203 O O . PHE F 1 117 ? 65.932 83.158 -35.192 1.00 8.60 117 PHE F O 1
ATOM 10211 N N . VAL F 1 118 ? 65.467 85.284 -35.713 1.00 7.28 118 VAL F N 1
ATOM 10212 C CA . VAL F 1 118 ? 66.459 85.269 -36.812 1.00 8.66 118 VAL F CA 1
ATOM 10213 C C . VAL F 1 118 ? 67.885 85.028 -36.225 1.00 7.95 118 VAL F C 1
ATOM 10214 O O . VAL F 1 118 ? 68.728 84.362 -36.845 1.00 7.96 118 VAL F O 1
ATOM 10218 N N . ALA F 1 119 ? 68.197 85.662 -35.089 1.00 7.73 119 ALA F N 1
ATOM 10219 C CA . ALA F 1 119 ? 69.499 85.458 -34.479 1.00 8.92 119 ALA F CA 1
ATOM 10220 C C . ALA F 1 119 ? 69.704 83.964 -34.229 1.00 9.25 119 ALA F C 1
ATOM 10221 O O . ALA F 1 119 ? 70.771 83.449 -34.449 1.00 7.74 119 ALA F O 1
ATOM 10223 N N . HIS F 1 120 ? 68.692 83.302 -33.705 1.00 7.67 120 HIS F N 1
ATOM 10224 C CA . HIS F 1 120 ? 68.767 81.861 -33.471 1.00 9.05 120 HIS F CA 1
ATOM 10225 C C . HIS F 1 120 ? 69.001 81.112 -34.807 1.00 10.07 120 HIS F C 1
ATOM 10226 O O . HIS F 1 120 ? 69.834 80.165 -34.834 1.00 10.26 120 HIS F O 1
ATOM 10233 N N . LEU F 1 121 ? 68.293 81.505 -35.880 1.00 8.49 121 LEU F N 1
ATOM 10234 C CA . LEU F 1 121 ? 68.511 80.835 -37.177 1.00 8.57 121 LEU F CA 1
ATOM 10235 C C . LEU F 1 121 ? 69.951 81.003 -37.592 1.00 8.92 121 LEU F C 1
ATOM 10236 O O . LEU F 1 121 ? 70.554 80.064 -38.102 1.00 10.38 121 LEU F O 1
ATOM 10241 N N . LEU F 1 122 ? 70.543 82.184 -37.360 1.00 8.28 122 LEU F N 1
ATOM 10242 C CA . LEU F 1 122 ? 71.950 82.422 -37.752 1.00 8.53 122 LEU F CA 1
ATOM 10243 C C . LEU F 1 122 ? 72.851 81.530 -36.904 1.00 10.61 122 LEU F C 1
ATOM 10244 O O . LEU F 1 122 ? 73.778 80.930 -37.482 1.00 11.85 122 LEU F O 1
ATOM 10249 N N . LEU F 1 123 ? 72.673 81.505 -35.577 1.00 8.31 123 LEU F N 1
ATOM 10250 C CA . LEU F 1 123 ? 73.500 80.607 -34.758 1.00 8.73 123 LEU F CA 1
ATOM 10251 C C . LEU F 1 123 ? 73.369 79.143 -35.166 1.00 9.71 123 LEU F C 1
ATOM 10252 O O . LEU F 1 123 ? 74.393 78.426 -35.176 1.00 11.58 123 LEU F O 1
ATOM 10257 N N . ALA F 1 124 ? 72.163 78.700 -35.475 1.00 9.55 124 ALA F N 1
ATOM 10258 C CA . ALA F 1 124 ? 71.951 77.286 -35.819 1.00 11.33 124 ALA F CA 1
ATOM 10259 C C . ALA F 1 124 ? 72.607 76.927 -37.158 1.00 12.90 124 ALA F C 1
ATOM 10260 O O . ALA F 1 124 ? 72.824 75.741 -37.440 1.00 13.95 124 ALA F O 1
ATOM 10262 N N . GLU F 1 125 ? 72.962 77.936 -37.947 1.00 11.30 125 GLU F N 1
ATOM 10263 C CA . GLU F 1 125 ? 73.588 77.699 -39.249 1.00 13.36 125 GLU F CA 1
ATOM 10264 C C . GLU F 1 125 ? 75.075 77.990 -39.167 1.00 15.03 125 GLU F C 1
ATOM 10265 O O . GLU F 1 125 ? 75.790 78.105 -40.195 1.00 16.34 125 GLU F O 1
ATOM 10271 N N . GLY F 1 126 ? 75.573 78.156 -37.950 1.00 13.41 126 GLY F N 1
ATOM 10272 C CA . GLY F 1 126 ? 77.006 78.312 -37.851 1.00 13.91 126 GLY F CA 1
ATOM 10273 C C . GLY F 1 126 ? 77.632 79.676 -37.831 1.00 15.19 126 GLY F C 1
ATOM 10274 O O . GLY F 1 126 ? 78.860 79.800 -37.816 1.00 15.46 126 GLY F O 1
ATOM 10275 N N . PHE F 1 127 ? 76.794 80.714 -37.852 1.00 12.40 127 PHE F N 1
ATOM 10276 C CA . PHE F 1 127 ? 77.298 82.083 -37.768 1.00 13.26 127 PHE F CA 1
ATOM 10277 C C . PHE F 1 127 ? 77.884 82.262 -36.362 1.00 11.46 127 PHE F C 1
ATOM 10278 O O . PHE F 1 127 ? 77.278 81.875 -35.357 1.00 13.85 127 PHE F O 1
ATOM 10286 N N . ARG F 1 128 ? 79.063 82.898 -36.305 1.00 13.18 128 ARG F N 1
ATOM 10287 C CA . ARG F 1 128 ? 79.769 83.045 -35.061 1.00 12.84 128 ARG F CA 1
ATOM 10288 C C . ARG F 1 128 ? 80.135 84.466 -34.653 1.00 13.27 128 ARG F C 1
ATOM 10289 O O . ARG F 1 128 ? 81.302 84.960 -34.852 1.00 14.28 128 ARG F O 1
ATOM 10297 N N . PRO F 1 129 ? 79.138 85.248 -34.208 1.00 11.54 129 PRO F N 1
ATOM 10298 C CA . PRO F 1 129 ? 79.446 86.612 -33.729 1.00 10.97 129 PRO F CA 1
ATOM 10299 C C . PRO F 1 129 ? 80.100 86.395 -32.302 1.00 10.09 129 PRO F C 1
ATOM 10300 O O . PRO F 1 129 ? 80.232 85.268 -31.776 1.00 12.30 129 PRO F O 1
ATOM 10304 N N . ARG F 1 130 ? 80.495 87.491 -31.676 1.00 10.86 130 ARG F N 1
ATOM 10305 C CA . ARG F 1 130 ? 81.181 87.424 -30.361 1.00 10.63 130 ARG F CA 1
ATOM 10306 C C . ARG F 1 130 ? 80.155 87.333 -29.240 1.00 11.17 130 ARG F C 1
ATOM 10307 O O . ARG F 1 130 ? 80.483 87.055 -28.134 1.00 12.59 130 ARG F O 1
ATOM 10315 N N . GLY F 1 131 ? 78.902 87.573 -29.560 1.00 10.16 131 GLY F N 1
ATOM 10316 C CA . GLY F 1 131 ? 77.880 87.469 -28.530 1.00 10.37 131 GLY F CA 1
ATOM 10317 C C . GLY F 1 131 ? 76.546 87.859 -29.152 1.00 9.13 131 GLY F C 1
ATOM 10318 O O . GLY F 1 131 ? 76.529 88.590 -30.134 1.00 10.16 131 GLY F O 1
ATOM 10319 N N . VAL F 1 132 ? 75.463 87.474 -28.487 1.00 9.18 132 VAL F N 1
ATOM 10320 C CA . VAL F 1 132 ? 74.081 87.737 -29.014 1.00 8.49 132 VAL F CA 1
ATOM 10321 C C . VAL F 1 132 ? 73.111 88.150 -27.915 1.00 8.01 132 VAL F C 1
ATOM 10322 O O . VAL F 1 132 ? 73.132 87.544 -26.835 1.00 8.56 132 VAL F O 1
ATOM 10326 N N . LEU F 1 133 ? 72.380 89.257 -28.173 1.00 7.29 133 LEU F N 1
ATOM 10327 C CA . LEU F 1 133 ? 71.333 89.681 -27.272 1.00 6.96 133 LEU F CA 1
ATOM 10328 C C . LEU F 1 133 ? 70.017 89.266 -27.979 1.00 7.62 133 LEU F C 1
ATOM 10329 O O . LEU F 1 133 ? 69.755 89.682 -29.075 1.00 9.21 133 LEU F O 1
ATOM 10334 N N . ALA F 1 134 ? 69.216 88.442 -27.311 1.00 6.89 134 ALA F N 1
ATOM 10335 C CA . ALA F 1 134 ? 67.912 88.041 -27.802 1.00 6.64 134 ALA F CA 1
ATOM 10336 C C . ALA F 1 134 ? 66.877 88.664 -26.888 1.00 7.29 134 ALA F C 1
ATOM 10337 O O . ALA F 1 134 ? 66.605 88.192 -25.813 1.00 7.61 134 ALA F O 1
ATOM 10339 N N . PHE F 1 135 ? 66.257 89.730 -27.387 1.00 7.04 135 PHE F N 1
ATOM 10340 C CA . PHE F 1 135 ? 65.229 90.427 -26.636 1.00 7.04 135 PHE F CA 1
ATOM 10341 C C . PHE F 1 135 ? 63.809 89.958 -27.004 1.00 7.93 135 PHE F C 1
ATOM 10342 O O . PHE F 1 135 ? 63.493 89.757 -28.200 1.00 8.28 135 PHE F O 1
ATOM 10350 N N . ILE F 1 136 ? 62.998 89.785 -25.975 1.00 7.44 136 ILE F N 1
ATOM 10351 C CA . ILE F 1 136 ? 61.543 89.491 -26.089 1.00 7.71 136 ILE F CA 1
ATOM 10352 C C . ILE F 1 136 ? 61.288 88.496 -27.187 1.00 8.98 136 ILE F C 1
ATOM 10353 O O . ILE F 1 136 ? 60.404 88.613 -28.036 1.00 9.10 136 ILE F O 1
ATOM 10358 N N . GLY F 1 137 ? 62.044 87.407 -27.109 1.00 8.57 137 GLY F N 1
ATOM 10359 C CA . GLY F 1 137 ? 61.937 86.419 -28.177 1.00 9.94 137 GLY F CA 1
ATOM 10360 C C . GLY F 1 137 ? 62.199 84.975 -27.764 1.00 9.11 137 GLY F C 1
ATOM 10361 O O . GLY F 1 137 ? 62.216 84.618 -26.606 1.00 8.58 137 GLY F O 1
ATOM 10362 N N . SER F 1 138 ? 62.391 84.154 -28.776 1.00 8.76 138 SER F N 1
ATOM 10363 C CA . SER F 1 138 ? 62.494 82.689 -28.630 1.00 9.18 138 SER F CA 1
ATOM 10364 C C . SER F 1 138 ? 63.151 82.044 -29.814 1.00 8.44 138 SER F C 1
ATOM 10365 O O . SER F 1 138 ? 63.183 82.626 -30.880 1.00 10.83 138 SER F O 1
ATOM 10368 N N . GLY F 1 139 ? 63.706 80.840 -29.601 1.00 7.76 139 GLY F N 1
ATOM 10369 C CA . GLY F 1 139 ? 64.340 80.078 -30.681 1.00 9.88 139 GLY F CA 1
ATOM 10370 C C . GLY F 1 139 ? 63.384 79.055 -31.307 1.00 10.42 139 GLY F C 1
ATOM 10371 O O . GLY F 1 139 ? 63.816 78.193 -32.065 1.00 9.18 139 GLY F O 1
ATOM 10372 N N . PHE F 1 140 ? 62.093 79.153 -30.975 1.00 10.16 140 PHE F N 1
ATOM 10373 C CA . PHE F 1 140 ? 61.060 78.322 -31.614 1.00 10.58 140 PHE F CA 1
ATOM 10374 C C . PHE F 1 140 ? 60.084 79.254 -32.316 1.00 11.46 140 PHE F C 1
ATOM 10375 O O . PHE F 1 140 ? 59.863 80.390 -31.884 1.00 12.92 140 PHE F O 1
ATOM 10383 N N . PRO F 1 141 ? 59.542 78.814 -33.447 1.00 11.18 141 PRO F N 1
ATOM 10384 C CA . PRO F 1 141 ? 58.557 79.702 -34.129 1.00 11.33 141 PRO F CA 1
ATOM 10385 C C . PRO F 1 141 ? 57.265 79.723 -33.305 1.00 11.89 141 PRO F C 1
ATOM 10386 O O . PRO F 1 141 ? 57.073 78.920 -32.383 1.00 12.79 141 PRO F O 1
ATOM 10398 N N . LYS F 1 143 ? 53.432 79.428 -31.915 1.00 15.04 143 LYS F N 1
ATOM 10399 C CA . LYS F 1 143 ? 52.441 78.333 -31.997 1.00 16.90 143 LYS F CA 1
ATOM 10400 C C . LYS F 1 143 ? 51.519 78.753 -33.137 1.00 17.27 143 LYS F C 1
ATOM 10401 O O . LYS F 1 143 ? 51.176 79.947 -33.320 1.00 16.27 143 LYS F O 1
ATOM 10407 N N A LEU F 1 144 ? 51.107 77.767 -33.934 0.62 17.40 144 LEU F N 1
ATOM 10408 N N B LEU F 1 144 ? 51.073 77.763 -33.903 0.38 17.40 144 LEU F N 1
ATOM 10409 C CA A LEU F 1 144 ? 50.279 78.093 -35.087 0.62 17.97 144 LEU F CA 1
ATOM 10410 C CA B LEU F 1 144 ? 50.221 78.064 -35.040 0.38 17.85 144 LEU F CA 1
ATOM 10411 C C A LEU F 1 144 ? 48.827 78.390 -34.718 0.62 17.34 144 LEU F C 1
ATOM 10412 C C B LEU F 1 144 ? 48.782 78.391 -34.683 0.38 17.41 144 LEU F C 1
ATOM 10413 O O A LEU F 1 144 ? 48.183 77.535 -34.137 0.62 18.62 144 LEU F O 1
ATOM 10414 O O B LEU F 1 144 ? 48.108 77.587 -34.054 0.38 18.66 144 LEU F O 1
ATOM 10423 N N . PRO F 1 145 ? 48.296 79.582 -35.062 1.00 17.02 145 PRO F N 1
ATOM 10424 C CA . PRO F 1 145 ? 46.881 79.847 -34.712 1.00 16.58 145 PRO F CA 1
ATOM 10425 C C . PRO F 1 145 ? 45.982 78.983 -35.642 1.00 15.79 145 PRO F C 1
ATOM 10426 O O . PRO F 1 145 ? 46.341 78.633 -36.771 1.00 15.21 145 PRO F O 1
ATOM 10430 N N . GLN F 1 146 ? 44.787 78.672 -35.183 1.00 14.98 146 GLN F N 1
ATOM 10431 C CA . GLN F 1 146 ? 43.832 77.981 -36.057 1.00 13.98 146 GLN F CA 1
ATOM 10432 C C . GLN F 1 146 ? 43.473 78.842 -37.270 1.00 13.98 146 GLN F C 1
ATOM 10433 O O . GLN F 1 146 ? 43.282 80.061 -37.138 1.00 14.16 146 GLN F O 1
ATOM 10439 N N . GLY F 1 147 ? 43.378 78.203 -38.425 1.00 12.81 147 GLY F N 1
ATOM 10440 C CA . GLY F 1 147 ? 42.984 78.916 -39.634 1.00 12.14 147 GLY F CA 1
ATOM 10441 C C . GLY F 1 147 ? 44.186 79.232 -40.487 1.00 12.06 147 GLY F C 1
ATOM 10442 O O . GLY F 1 147 ? 44.029 79.751 -41.598 1.00 13.22 147 GLY F O 1
ATOM 10443 N N . GLN F 1 148 ? 45.377 78.949 -39.981 1.00 12.08 148 GLN F N 1
ATOM 10444 C CA . GLN F 1 148 ? 46.552 79.211 -40.831 1.00 14.02 148 GLN F CA 1
ATOM 10445 C C . GLN F 1 148 ? 46.778 78.075 -41.870 1.00 15.95 148 GLN F C 1
ATOM 10446 O O . GLN F 1 148 ? 46.461 76.861 -41.630 1.00 17.38 148 GLN F O 1
ATOM 10452 N N . VAL F 1 149 ? 47.223 78.458 -43.045 1.00 13.39 149 VAL F N 1
ATOM 10453 C CA . VAL F 1 149 ? 47.516 77.511 -44.112 1.00 15.39 149 VAL F CA 1
ATOM 10454 C C . VAL F 1 149 ? 49.047 77.651 -44.266 1.00 15.11 149 VAL F C 1
ATOM 10455 O O . VAL F 1 149 ? 49.550 78.746 -44.535 1.00 13.85 149 VAL F O 1
ATOM 10459 N N . VAL F 1 150 ? 49.752 76.560 -44.004 1.00 14.01 150 VAL F N 1
ATOM 10460 C CA . VAL F 1 150 ? 51.204 76.570 -44.106 1.00 13.90 150 VAL F CA 1
ATOM 10461 C C . VAL F 1 150 ? 51.625 75.427 -45.024 1.00 14.04 150 VAL F C 1
ATOM 10462 O O . VAL F 1 150 ? 51.582 74.244 -44.644 1.00 14.16 150 VAL F O 1
ATOM 10466 N N . GLU F 1 151 ? 52.026 75.792 -46.237 1.00 15.61 151 GLU F N 1
ATOM 10467 C CA . GLU F 1 151 ? 52.422 74.806 -47.251 1.00 16.07 151 GLU F CA 1
ATOM 10468 C C . GLU F 1 151 ? 53.849 75.059 -47.699 1.00 15.99 151 GLU F C 1
ATOM 10469 O O . GLU F 1 151 ? 54.523 74.164 -48.302 1.00 15.73 151 GLU F O 1
ATOM 10475 N N . ASP F 1 152 ? 54.364 76.238 -47.376 1.00 13.15 152 ASP F N 1
ATOM 10476 C CA . ASP F 1 152 ? 55.721 76.549 -47.809 1.00 15.78 152 ASP F CA 1
ATOM 10477 C C . ASP F 1 152 ? 56.724 75.569 -47.280 1.00 15.43 152 ASP F C 1
ATOM 10478 O O . ASP F 1 152 ? 56.860 75.391 -46.101 1.00 16.04 152 ASP F O 1
ATOM 10483 N N . PRO F 1 153 ? 57.542 74.971 -48.146 1.00 16.23 153 PRO F N 1
ATOM 10484 C CA . PRO F 1 153 ? 58.502 74.025 -47.590 1.00 15.64 153 PRO F CA 1
ATOM 10485 C C . PRO F 1 153 ? 59.528 74.608 -46.548 1.00 15.28 153 PRO F C 1
ATOM 10486 O O . PRO F 1 153 ? 59.832 73.989 -45.501 1.00 16.18 153 PRO F O 1
ATOM 10490 N N . GLY F 1 154 ? 60.064 75.813 -46.819 1.00 14.04 154 GLY F N 1
ATOM 10491 C CA . GLY F 1 154 ? 61.049 76.351 -45.897 1.00 13.84 154 GLY F CA 1
ATOM 10492 C C . GLY F 1 154 ? 60.410 76.653 -44.549 1.00 12.42 154 GLY F C 1
ATOM 10493 O O . GLY F 1 154 ? 61.040 76.510 -43.511 1.00 13.83 154 GLY F O 1
ATOM 10494 N N . VAL F 1 155 ? 59.156 77.097 -44.570 1.00 11.92 155 VAL F N 1
ATOM 10495 C CA . VAL F 1 155 ? 58.524 77.428 -43.290 1.00 11.63 155 VAL F CA 1
ATOM 10496 C C . VAL F 1 155 ? 58.172 76.123 -42.561 1.00 12.53 155 VAL F C 1
ATOM 10497 O O . VAL F 1 155 ? 58.394 76.043 -41.341 1.00 11.93 155 VAL F O 1
ATOM 10501 N N . LEU F 1 156 ? 57.656 75.102 -43.281 1.00 12.31 156 LEU F N 1
ATOM 10502 C CA . LEU F 1 156 ? 57.351 73.870 -42.588 1.00 12.15 156 LEU F CA 1
ATOM 10503 C C . LEU F 1 156 ? 58.629 73.306 -41.939 1.00 12.23 156 LEU F C 1
ATOM 10504 O O . LEU F 1 156 ? 58.561 72.726 -40.874 1.00 12.43 156 LEU F O 1
ATOM 10509 N N . ALA F 1 157 ? 59.781 73.524 -42.588 1.00 13.27 157 ALA F N 1
ATOM 10510 C CA . ALA F 1 157 ? 61.054 72.993 -42.063 1.00 13.85 157 ALA F CA 1
ATOM 10511 C C . ALA F 1 157 ? 61.469 73.647 -40.759 1.00 13.41 157 ALA F C 1
ATOM 10512 O O . ALA F 1 157 ? 62.142 72.991 -39.953 1.00 12.78 157 ALA F O 1
ATOM 10514 N N . LEU F 1 158 ? 61.101 74.929 -40.531 1.00 11.84 158 LEU F N 1
ATOM 10515 C CA . LEU F 1 158 ? 61.366 75.623 -39.297 1.00 13.87 158 LEU F CA 1
ATOM 10516 C C . LEU F 1 158 ? 60.540 74.977 -38.181 1.00 13.80 158 LEU F C 1
ATOM 10517 O O . LEU F 1 158 ? 61.015 74.849 -37.070 1.00 15.34 158 LEU F O 1
ATOM 10522 N N . TYR F 1 159 ? 59.282 74.577 -38.469 1.00 12.40 159 TYR F N 1
ATOM 10523 C CA . TYR F 1 159 ? 58.475 73.898 -37.460 1.00 12.93 159 TYR F CA 1
ATOM 10524 C C . TYR F 1 159 ? 58.974 72.464 -37.233 1.00 12.71 159 TYR F C 1
ATOM 10525 O O . TYR F 1 159 ? 58.990 71.986 -36.085 1.00 15.10 159 TYR F O 1
ATOM 10534 N N . GLN F 1 160 ? 59.414 71.797 -38.307 1.00 13.90 160 GLN F N 1
ATOM 10535 C CA . GLN F 1 160 ? 59.949 70.435 -38.146 1.00 14.49 160 GLN F CA 1
ATOM 10536 C C . GLN F 1 160 ? 61.218 70.397 -37.302 1.00 15.35 160 GLN F C 1
ATOM 10537 O O . GLN F 1 160 ? 61.405 69.481 -36.512 1.00 16.80 160 GLN F O 1
ATOM 10543 N N . ALA F 1 161 ? 62.083 71.413 -37.452 1.00 13.45 161 ALA F N 1
ATOM 10544 C CA . ALA F 1 161 ? 63.353 71.450 -36.694 1.00 13.93 161 ALA F CA 1
ATOM 10545 C C . ALA F 1 161 ? 63.723 72.908 -36.370 1.00 13.12 161 ALA F C 1
ATOM 10546 O O . ALA F 1 161 ? 64.552 73.555 -37.045 1.00 14.10 161 ALA F O 1
ATOM 10548 N N . PRO F 1 162 ? 63.119 73.432 -35.304 1.00 13.28 162 PRO F N 1
ATOM 10549 C CA . PRO F 1 162 ? 63.398 74.815 -34.888 1.00 11.33 162 PRO F CA 1
ATOM 10550 C C . PRO F 1 162 ? 64.897 75.012 -34.581 1.00 11.81 162 PRO F C 1
ATOM 10551 O O . PRO F 1 162 ? 65.598 74.089 -34.154 1.00 12.37 162 PRO F O 1
ATOM 10555 N N . PRO F 1 163 ? 65.412 76.250 -34.787 1.00 10.88 163 PRO F N 1
ATOM 10556 C CA . PRO F 1 163 ? 66.850 76.489 -34.533 1.00 10.56 163 PRO F CA 1
ATOM 10557 C C . PRO F 1 163 ? 67.278 76.088 -33.145 1.00 10.64 163 PRO F C 1
ATOM 10558 O O . PRO F 1 163 ? 68.332 75.500 -32.975 1.00 11.77 163 PRO F O 1
ATOM 10562 N N . ALA F 1 164 ? 66.489 76.388 -32.125 1.00 10.55 164 ALA F N 1
ATOM 10563 C CA . ALA F 1 164 ? 66.872 76.035 -30.761 1.00 11.16 164 ALA F CA 1
ATOM 10564 C C . ALA F 1 164 ? 67.058 74.542 -30.483 1.00 13.27 164 ALA F C 1
ATOM 10565 O O . ALA F 1 164 ? 67.639 74.206 -29.452 1.00 13.34 164 ALA F O 1
ATOM 10567 N N . THR F 1 165 ? 66.617 73.659 -31.401 1.00 13.56 165 THR F N 1
ATOM 10568 C CA . THR F 1 165 ? 66.794 72.205 -31.197 1.00 14.56 165 THR F CA 1
ATOM 10569 C C . THR F 1 165 ? 68.149 71.787 -31.761 1.00 16.16 165 THR F C 1
ATOM 10570 O O . THR F 1 165 ? 68.506 70.597 -31.638 1.00 19.36 165 THR F O 1
ATOM 10574 N N . ARG F 1 166 ? 68.930 72.725 -32.325 1.00 15.62 166 ARG F N 1
ATOM 10575 C CA . ARG F 1 166 ? 70.237 72.454 -32.935 1.00 15.69 166 ARG F CA 1
ATOM 10576 C C . ARG F 1 166 ? 71.361 73.122 -32.120 1.00 12.64 166 ARG F C 1
ATOM 10577 O O . ARG F 1 166 ? 72.299 73.640 -32.692 1.00 13.66 166 ARG F O 1
ATOM 10585 N N . GLY F 1 167 ? 71.269 73.072 -30.781 1.00 13.26 167 GLY F N 1
ATOM 10586 C CA . GLY F 1 167 ? 72.284 73.735 -29.946 1.00 12.46 167 GLY F CA 1
ATOM 10587 C C . GLY F 1 167 ? 73.740 73.397 -30.179 1.00 12.80 167 GLY F C 1
ATOM 10588 O O . GLY F 1 167 ? 74.659 74.194 -29.930 1.00 13.34 167 GLY F O 1
ATOM 10589 N N . GLU F 1 168 ? 73.997 72.199 -30.670 1.00 14.72 168 GLU F N 1
ATOM 10590 C CA . GLU F 1 168 ? 75.379 71.816 -30.907 1.00 17.46 168 GLU F CA 1
ATOM 10591 C C . GLU F 1 168 ? 76.000 72.704 -31.976 1.00 15.66 168 GLU F C 1
ATOM 10592 O O . GLU F 1 168 ? 77.214 72.849 -32.029 1.00 18.83 168 GLU F O 1
ATOM 10598 N N . ALA F 1 169 ? 75.161 73.299 -32.829 1.00 13.05 169 ALA F N 1
ATOM 10599 C CA . ALA F 1 169 ? 75.648 74.136 -33.905 1.00 12.24 169 ALA F CA 1
ATOM 10600 C C . ALA F 1 169 ? 75.925 75.556 -33.482 1.00 11.47 169 ALA F C 1
ATOM 10601 O O . ALA F 1 169 ? 76.540 76.329 -34.224 1.00 12.56 169 ALA F O 1
ATOM 10603 N N . TYR F 1 170 ? 75.492 75.892 -32.266 1.00 10.93 170 TYR F N 1
ATOM 10604 C CA . TYR F 1 170 ? 75.686 77.263 -31.752 1.00 10.67 170 TYR F CA 1
ATOM 10605 C C . TYR F 1 170 ? 77.109 77.587 -31.328 1.00 12.14 170 TYR F C 1
ATOM 10606 O O . TYR F 1 170 ? 77.503 78.763 -31.131 1.00 12.35 170 TYR F O 1
ATOM 10615 N N . GLY F 1 171 ? 77.943 76.561 -31.199 1.00 12.42 171 GLY F N 1
ATOM 10616 C CA . GLY F 1 171 ? 79.330 76.864 -30.858 1.00 14.28 171 GLY F CA 1
ATOM 10617 C C . GLY F 1 171 ? 79.553 77.627 -29.518 1.00 12.55 171 GLY F C 1
ATOM 10618 O O . GLY F 1 171 ? 80.577 78.272 -29.343 1.00 14.79 171 GLY F O 1
ATOM 10619 N N . GLY F 1 172 ? 78.586 77.504 -28.613 1.00 12.15 172 GLY F N 1
ATOM 10620 C CA . GLY F 1 172 ? 78.691 78.183 -27.321 1.00 12.01 172 GLY F CA 1
ATOM 10621 C C . GLY F 1 172 ? 78.810 79.699 -27.445 1.00 12.80 172 GLY F C 1
ATOM 10622 O O . GLY F 1 172 ? 79.354 80.364 -26.543 1.00 11.64 172 GLY F O 1
ATOM 10623 N N . VAL F 1 173 ? 78.318 80.281 -28.555 1.00 11.39 173 VAL F N 1
ATOM 10624 C CA . VAL F 1 173 ? 78.426 81.765 -28.694 1.00 10.92 173 VAL F CA 1
ATOM 10625 C C . VAL F 1 173 ? 77.668 82.403 -27.517 1.00 9.48 173 VAL F C 1
ATOM 10626 O O . VAL F 1 173 ? 76.505 82.113 -27.304 1.00 9.99 173 VAL F O 1
ATOM 10630 N N . PRO F 1 174 ? 78.294 83.334 -26.802 1.00 9.56 174 PRO F N 1
ATOM 10631 C CA . PRO F 1 174 ? 77.581 83.937 -25.648 1.00 8.72 174 PRO F CA 1
ATOM 10632 C C . PRO F 1 174 ? 76.178 84.440 -26.026 1.00 8.39 174 PRO F C 1
ATOM 10633 O O . PRO F 1 174 ? 76.029 85.158 -26.995 1.00 8.99 174 PRO F O 1
ATOM 10637 N N . LEU F 1 175 ? 75.197 84.048 -25.204 1.00 8.37 175 LEU F N 1
ATOM 10638 C CA . LEU F 1 175 ? 73.795 84.362 -25.548 1.00 8.68 175 LEU F CA 1
ATOM 10639 C C . LEU F 1 175 ? 73.025 84.734 -24.313 1.00 8.68 175 LEU F C 1
ATOM 10640 O O . LEU F 1 175 ? 73.031 83.990 -23.348 1.00 7.44 175 LEU F O 1
ATOM 10645 N N . LEU F 1 176 ? 72.394 85.920 -24.369 1.00 8.37 176 LEU F N 1
ATOM 10646 C CA . LEU F 1 176 ? 71.561 86.399 -23.248 1.00 8.91 176 LEU F CA 1
ATOM 10647 C C . LEU F 1 176 ? 70.156 86.616 -23.763 1.00 7.56 176 LEU F C 1
ATOM 10648 O O . LEU F 1 176 ? 69.985 87.352 -24.767 1.00 8.06 176 LEU F O 1
ATOM 10653 N N . HIS F 1 177 ? 69.190 85.941 -23.127 1.00 6.97 177 HIS F N 1
ATOM 10654 C CA . HIS F 1 177 ? 67.773 86.195 -23.442 1.00 6.76 177 HIS F CA 1
ATOM 10655 C C . HIS F 1 177 ? 67.259 87.204 -22.432 1.00 9.13 177 HIS F C 1
ATOM 10656 O O . HIS F 1 177 ? 67.500 87.013 -21.238 1.00 8.98 177 HIS F O 1
ATOM 10663 N N . LEU F 1 178 ? 66.573 88.240 -22.909 1.00 7.75 178 LEU F N 1
ATOM 10664 C CA . LEU F 1 178 ? 66.029 89.274 -22.002 1.00 8.51 178 LEU F CA 1
ATOM 10665 C C . LEU F 1 178 ? 64.524 89.219 -22.279 1.00 8.23 178 LEU F C 1
ATOM 10666 O O . LEU F 1 178 ? 64.088 89.245 -23.462 1.00 8.47 178 LEU F O 1
ATOM 10671 N N . HIS F 1 179 ? 63.730 89.096 -21.200 1.00 8.70 179 HIS F N 1
ATOM 10672 C CA . HIS F 1 179 ? 62.272 88.897 -21.391 1.00 7.39 179 HIS F CA 1
ATOM 10673 C C . HIS F 1 179 ? 61.469 89.524 -20.296 1.00 9.94 179 HIS F C 1
ATOM 10674 O O . HIS F 1 179 ? 61.989 89.836 -19.228 1.00 9.99 179 HIS F O 1
ATOM 10681 N N . GLY F 1 180 ? 60.182 89.761 -20.618 1.00 9.00 180 GLY F N 1
ATOM 10682 C CA . GLY F 1 180 ? 59.249 90.292 -19.633 1.00 10.86 180 GLY F CA 1
ATOM 10683 C C . GLY F 1 180 ? 58.360 89.137 -19.176 1.00 11.64 180 GLY F C 1
ATOM 10684 O O . GLY F 1 180 ? 57.882 88.342 -20.039 1.00 12.85 180 GLY F O 1
ATOM 10685 N N . SER F 1 181 ? 58.071 89.013 -17.875 1.00 12.62 181 SER F N 1
ATOM 10686 C CA . SER F 1 181 ? 57.266 87.906 -17.405 1.00 13.57 181 SER F CA 1
ATOM 10687 C C . SER F 1 181 ? 55.830 87.861 -17.899 1.00 13.96 181 SER F C 1
ATOM 10688 O O . SER F 1 181 ? 55.240 86.785 -17.916 1.00 16.07 181 SER F O 1
ATOM 10691 N N . ARG F 1 182 ? 55.272 88.997 -18.269 1.00 14.25 182 ARG F N 1
ATOM 10692 C CA . ARG F 1 182 ? 53.871 89.061 -18.736 1.00 14.50 182 ARG F CA 1
ATOM 10693 C C . ARG F 1 182 ? 53.766 89.229 -20.240 1.00 14.71 182 ARG F C 1
ATOM 10694 O O . ARG F 1 182 ? 52.870 89.844 -20.776 1.00 16.04 182 ARG F O 1
ATOM 10702 N N . ASP F 1 183 ? 54.768 88.776 -20.973 1.00 12.15 183 ASP F N 1
ATOM 10703 C CA . ASP F 1 183 ? 54.686 88.909 -22.417 1.00 11.18 183 ASP F CA 1
ATOM 10704 C C . ASP F 1 183 ? 53.637 87.929 -22.936 1.00 13.40 183 ASP F C 1
ATOM 10705 O O . ASP F 1 183 ? 53.730 86.739 -22.627 1.00 13.61 183 ASP F O 1
ATOM 10710 N N . HIS F 1 184 ? 52.647 88.413 -23.688 1.00 14.35 184 HIS F N 1
ATOM 10711 C CA . HIS F 1 184 ? 51.633 87.499 -24.272 1.00 18.34 184 HIS F CA 1
ATOM 10712 C C . HIS F 1 184 ? 51.836 87.223 -25.774 1.00 19.62 184 HIS F C 1
ATOM 10713 O O . HIS F 1 184 ? 51.133 86.412 -26.376 1.00 23.17 184 HIS F O 1
ATOM 10720 N N . ILE F 1 185 ? 52.838 87.817 -26.399 1.00 17.50 185 ILE F N 1
ATOM 10721 C CA . ILE F 1 185 ? 53.093 87.579 -27.810 1.00 15.75 185 ILE F CA 1
ATOM 10722 C C . ILE F 1 185 ? 54.068 86.421 -27.869 1.00 15.19 185 ILE F C 1
ATOM 10723 O O . ILE F 1 185 ? 53.939 85.512 -28.695 1.00 15.76 185 ILE F O 1
ATOM 10728 N N . VAL F 1 186 ? 55.109 86.473 -27.040 1.00 12.52 186 VAL F N 1
ATOM 10729 C CA . VAL F 1 186 ? 56.077 85.347 -26.940 1.00 12.20 186 VAL F CA 1
ATOM 10730 C C . VAL F 1 186 ? 56.037 85.054 -25.459 1.00 13.25 186 VAL F C 1
ATOM 10731 O O . VAL F 1 186 ? 56.718 85.702 -24.621 1.00 12.87 186 VAL F O 1
ATOM 10735 N N . PRO F 1 187 ? 55.263 84.068 -25.065 1.00 11.70 187 PRO F N 1
ATOM 10736 C CA . PRO F 1 187 ? 55.178 83.744 -23.650 1.00 12.78 187 PRO F CA 1
ATOM 10737 C C . PRO F 1 187 ? 56.537 83.418 -23.019 1.00 11.49 187 PRO F C 1
ATOM 10738 O O . PRO F 1 187 ? 57.411 82.813 -23.648 1.00 12.39 187 PRO F O 1
ATOM 10742 N N . LEU F 1 188 ? 56.700 83.820 -21.761 1.00 13.30 188 LEU F N 1
ATOM 10743 C CA . LEU F 1 188 ? 57.962 83.491 -21.046 1.00 12.22 188 LEU F CA 1
ATOM 10744 C C . LEU F 1 188 ? 58.265 81.981 -21.181 1.00 12.06 188 LEU F C 1
ATOM 10745 O O . LEU F 1 188 ? 59.450 81.626 -21.348 1.00 11.82 188 LEU F O 1
ATOM 10750 N N . ALA F 1 189 ? 57.243 81.116 -21.198 1.00 13.18 189 ALA F N 1
ATOM 10751 C CA . ALA F 1 189 ? 57.503 79.684 -21.282 1.00 14.27 189 ALA F CA 1
ATOM 10752 C C . ALA F 1 189 ? 58.250 79.315 -22.557 1.00 13.69 189 ALA F C 1
ATOM 10753 O O . ALA F 1 189 ? 58.981 78.327 -22.599 1.00 14.33 189 ALA F O 1
ATOM 10755 N N . ARG F 1 190 ? 58.033 80.082 -23.616 1.00 13.17 190 ARG F N 1
ATOM 10756 C CA . ARG F 1 190 ? 58.752 79.758 -24.875 1.00 13.43 190 ARG F CA 1
ATOM 10757 C C . ARG F 1 190 ? 60.216 80.196 -24.782 1.00 12.84 190 ARG F C 1
ATOM 10758 O O . ARG F 1 190 ? 61.113 79.576 -25.397 1.00 13.56 190 ARG F O 1
ATOM 10774 N N . GLU F 1 192 ? 61.743 80.083 -21.977 1.00 11.32 192 GLU F N 1
ATOM 10775 C CA . GLU F 1 192 ? 62.327 79.062 -21.102 1.00 12.35 192 GLU F CA 1
ATOM 10776 C C . GLU F 1 192 ? 62.574 77.765 -21.912 1.00 13.19 192 GLU F C 1
ATOM 10777 O O . GLU F 1 192 ? 63.587 77.068 -21.670 1.00 13.15 192 GLU F O 1
ATOM 10783 N N . LYS F 1 193 ? 61.646 77.445 -22.809 1.00 13.96 193 LYS F N 1
ATOM 10784 C CA . LYS F 1 193 ? 61.767 76.202 -23.634 1.00 14.06 193 LYS F CA 1
ATOM 10785 C C . LYS F 1 193 ? 63.047 76.306 -24.468 1.00 13.07 193 LYS F C 1
ATOM 10786 O O . LYS F 1 193 ? 63.767 75.320 -24.707 1.00 12.77 193 LYS F O 1
ATOM 10792 N N . THR F 1 194 ? 63.357 77.523 -24.933 1.00 12.09 194 THR F N 1
ATOM 10793 C CA . THR F 1 194 ? 64.568 77.741 -25.727 1.00 10.78 194 THR F CA 1
ATOM 10794 C C . THR F 1 194 ? 65.805 77.467 -24.900 1.00 11.69 194 THR F C 1
ATOM 10795 O O . THR F 1 194 ? 66.732 76.820 -25.355 1.00 11.27 194 THR F O 1
ATOM 10799 N N . LEU F 1 195 ? 65.831 78.000 -23.666 1.00 12.53 195 LEU F N 1
ATOM 10800 C CA . LEU F 1 195 ? 66.990 77.777 -22.818 1.00 13.11 195 LEU F CA 1
ATOM 10801 C C . LEU F 1 195 ? 67.104 76.341 -22.432 1.00 12.77 195 LEU F C 1
ATOM 10802 O O . LEU F 1 195 ? 68.222 75.878 -22.320 1.00 14.65 195 LEU F O 1
ATOM 10807 N N . GLU F 1 196 ? 65.990 75.670 -22.171 1.00 13.65 196 GLU F N 1
ATOM 10808 C CA . GLU F 1 196 ? 66.003 74.243 -21.768 1.00 14.94 196 GLU F CA 1
ATOM 10809 C C . GLU F 1 196 ? 66.675 73.418 -22.894 1.00 14.12 196 GLU F C 1
ATOM 10810 O O . GLU F 1 196 ? 67.487 72.505 -22.633 1.00 15.42 196 GLU F O 1
ATOM 10816 N N . ALA F 1 197 ? 66.408 73.812 -24.130 1.00 13.62 197 ALA F N 1
ATOM 10817 C CA . ALA F 1 197 ? 67.005 73.069 -25.263 1.00 13.25 197 ALA F CA 1
ATOM 10818 C C . ALA F 1 197 ? 68.468 73.357 -25.445 1.00 12.31 197 ALA F C 1
ATOM 10819 O O . ALA F 1 197 ? 69.277 72.473 -25.821 1.00 12.85 197 ALA F O 1
ATOM 10821 N N . LEU F 1 198 ? 68.871 74.597 -25.179 1.00 10.99 198 LEU F N 1
ATOM 10822 C CA . LEU F 1 198 ? 70.257 74.973 -25.355 1.00 10.36 198 LEU F CA 1
ATOM 10823 C C . LEU F 1 198 ? 71.215 74.719 -24.209 1.00 10.80 198 LEU F C 1
ATOM 10824 O O . LEU F 1 198 ? 72.423 74.577 -24.453 1.00 11.37 198 LEU F O 1
ATOM 10829 N N . ARG F 1 199 ? 70.712 74.714 -22.980 1.00 12.73 199 ARG F N 1
ATOM 10830 C CA . ARG F 1 199 ? 71.592 74.581 -21.794 1.00 11.50 199 ARG F CA 1
ATOM 10831 C C . ARG F 1 199 ? 72.674 73.504 -21.896 1.00 10.95 199 ARG F C 1
ATOM 10832 O O . ARG F 1 199 ? 73.835 73.770 -21.651 1.00 11.64 199 ARG F O 1
ATOM 10840 N N . PRO F 1 200 ? 72.275 72.283 -22.287 1.00 12.92 200 PRO F N 1
ATOM 10841 C CA . PRO F 1 200 ? 73.290 71.212 -22.350 1.00 13.48 200 PRO F CA 1
ATOM 10842 C C . PRO F 1 200 ? 74.394 71.398 -23.345 1.00 14.02 200 PRO F C 1
ATOM 10843 O O . PRO F 1 200 ? 75.425 70.731 -23.208 1.00 15.62 200 PRO F O 1
ATOM 10847 N N . HIS F 1 201 ? 74.202 72.273 -24.333 1.00 12.90 201 HIS F N 1
ATOM 10848 C CA . HIS F 1 201 ? 75.219 72.510 -25.341 1.00 13.69 201 HIS F CA 1
ATOM 10849 C C . HIS F 1 201 ? 76.032 73.742 -25.051 1.00 13.54 201 HIS F C 1
ATOM 10850 O O . HIS F 1 201 ? 76.900 74.117 -25.845 1.00 15.79 201 HIS F O 1
ATOM 10857 N N . TYR F 1 202 ? 75.761 74.389 -23.905 1.00 12.88 202 TYR F N 1
ATOM 10858 C CA . TYR F 1 202 ? 76.469 75.591 -23.571 1.00 12.08 202 TYR F CA 1
ATOM 10859 C C . TYR F 1 202 ? 77.372 75.477 -22.362 1.00 11.92 202 TYR F C 1
ATOM 10860 O O . TYR F 1 202 ? 76.920 75.144 -21.292 1.00 12.76 202 TYR F O 1
ATOM 10869 N N . PRO F 1 203 ? 78.646 75.772 -22.506 1.00 12.84 203 PRO F N 1
ATOM 10870 C CA . PRO F 1 203 ? 79.586 75.704 -21.374 1.00 13.14 203 PRO F CA 1
ATOM 10871 C C . PRO F 1 203 ? 79.141 76.716 -20.290 1.00 13.00 203 PRO F C 1
ATOM 10872 O O . PRO F 1 203 ? 78.500 77.743 -20.613 1.00 11.97 203 PRO F O 1
ATOM 10876 N N . GLU F 1 204 ? 79.525 76.429 -19.055 1.00 13.30 204 GLU F N 1
ATOM 10877 C CA . GLU F 1 204 ? 79.204 77.258 -17.884 1.00 13.35 204 GLU F CA 1
ATOM 10878 C C . GLU F 1 204 ? 79.432 78.731 -18.120 1.00 11.58 204 GLU F C 1
ATOM 10879 O O . GLU F 1 204 ? 80.475 79.143 -18.668 1.00 11.93 204 GLU F O 1
ATOM 10885 N N . GLY F 1 205 ? 78.390 79.508 -17.819 1.00 10.69 205 GLY F N 1
ATOM 10886 C CA . GLY F 1 205 ? 78.551 80.945 -17.875 1.00 10.52 205 GLY F CA 1
ATOM 10887 C C . GLY F 1 205 ? 78.319 81.609 -19.216 1.00 11.36 205 GLY F C 1
ATOM 10888 O O . GLY F 1 205 ? 78.304 82.845 -19.254 1.00 12.75 205 GLY F O 1
ATOM 10889 N N . ARG F 1 206 ? 78.183 80.820 -20.276 1.00 9.15 206 ARG F N 1
ATOM 10890 C CA . ARG F 1 206 ? 78.029 81.393 -21.616 1.00 9.60 206 ARG F CA 1
ATOM 10891 C C . ARG F 1 206 ? 76.595 81.671 -22.040 1.00 9.09 206 ARG F C 1
ATOM 10892 O O . ARG F 1 206 ? 76.356 82.463 -22.966 1.00 10.51 206 ARG F O 1
ATOM 10900 N N . LEU F 1 207 ? 75.670 81.013 -21.379 1.00 9.17 207 LEU F N 1
ATOM 10901 C CA . LEU F 1 207 ? 74.215 81.196 -21.624 1.00 8.79 207 LEU F CA 1
ATOM 10902 C C . LEU F 1 207 ? 73.600 81.842 -20.402 1.00 8.50 207 LEU F C 1
ATOM 10903 O O . LEU F 1 207 ? 73.944 81.491 -19.280 1.00 8.85 207 LEU F O 1
ATOM 10908 N N . ALA F 1 208 ? 72.713 82.839 -20.593 1.00 7.44 208 ALA F N 1
ATOM 10909 C CA . ALA F 1 208 ? 72.109 83.509 -19.420 1.00 8.05 208 ALA F CA 1
ATOM 10910 C C . ALA F 1 208 ? 70.732 84.060 -19.786 1.00 8.21 208 ALA F C 1
ATOM 10911 O O . ALA F 1 208 ? 70.354 84.131 -20.936 1.00 8.52 208 ALA F O 1
ATOM 10913 N N . ARG F 1 209 ? 69.977 84.443 -18.741 1.00 9.19 209 ARG F N 1
ATOM 10914 C CA . ARG F 1 209 ? 68.659 85.043 -18.992 1.00 9.00 209 ARG F CA 1
ATOM 10915 C C . ARG F 1 209 ? 68.419 86.160 -17.998 1.00 8.85 209 ARG F C 1
ATOM 10916 O O . ARG F 1 209 ? 68.879 86.139 -16.848 1.00 8.57 209 ARG F O 1
ATOM 10924 N N . PHE F 1 210 ? 67.646 87.155 -18.445 1.00 9.39 210 PHE F N 1
ATOM 10925 C CA . PHE F 1 210 ? 67.313 88.303 -17.565 1.00 8.75 210 PHE F CA 1
ATOM 10926 C C . PHE F 1 210 ? 65.812 88.413 -17.766 1.00 9.33 210 PHE F C 1
ATOM 10927 O O . PHE F 1 210 ? 65.359 88.537 -18.923 1.00 8.66 210 PHE F O 1
ATOM 10935 N N . VAL F 1 211 ? 65.082 88.414 -16.685 1.00 7.82 211 VAL F N 1
ATOM 10936 C CA . VAL F 1 211 ? 63.652 88.571 -16.759 1.00 9.78 211 VAL F CA 1
ATOM 10937 C C . VAL F 1 211 ? 63.199 89.746 -15.882 1.00 10.05 211 VAL F C 1
ATOM 10938 O O . VAL F 1 211 ? 63.498 89.786 -14.689 1.00 10.21 211 VAL F O 1
ATOM 10942 N N . GLU F 1 212 ? 62.411 90.640 -16.504 1.00 9.22 212 GLU F N 1
ATOM 10943 C CA . GLU F 1 212 ? 61.855 91.818 -15.786 1.00 10.52 212 GLU F CA 1
ATOM 10944 C C . GLU F 1 212 ? 60.430 91.469 -15.418 1.00 10.86 212 GLU F C 1
ATOM 10945 O O . GLU F 1 212 ? 59.598 91.204 -16.293 1.00 10.99 212 GLU F O 1
ATOM 10951 N N . GLU F 1 213 ? 60.163 91.376 -14.120 1.00 12.14 213 GLU F N 1
ATOM 10952 C CA . GLU F 1 213 ? 58.851 90.949 -13.645 1.00 13.67 213 GLU F CA 1
ATOM 10953 C C . GLU F 1 213 ? 57.850 92.069 -13.989 1.00 15.47 213 GLU F C 1
ATOM 10954 O O . GLU F 1 213 ? 58.124 93.257 -13.770 1.00 17.71 213 GLU F O 1
ATOM 10960 N N . GLY F 1 214 ? 56.756 91.690 -14.624 1.00 15.91 214 GLY F N 1
ATOM 10961 C CA . GLY F 1 214 ? 55.731 92.649 -14.988 1.00 19.27 214 GLY F CA 1
ATOM 10962 C C . GLY F 1 214 ? 55.830 93.213 -16.361 1.00 18.66 214 GLY F C 1
ATOM 10963 O O . GLY F 1 214 ? 54.827 93.738 -16.895 1.00 20.91 214 GLY F O 1
ATOM 10964 N N . ALA F 1 215 ? 57.003 93.138 -16.992 1.00 15.12 215 ALA F N 1
ATOM 10965 C CA . ALA F 1 215 ? 57.136 93.702 -18.338 1.00 12.56 215 ALA F CA 1
ATOM 10966 C C . ALA F 1 215 ? 56.469 92.757 -19.350 1.00 10.80 215 ALA F C 1
ATOM 10967 O O . ALA F 1 215 ? 56.329 91.554 -19.120 1.00 10.99 215 ALA F O 1
ATOM 10969 N N . GLY F 1 216 ? 56.033 93.357 -20.468 1.00 10.47 216 GLY F N 1
ATOM 10970 C CA . GLY F 1 216 ? 55.398 92.573 -21.515 1.00 9.95 216 GLY F CA 1
ATOM 10971 C C . GLY F 1 216 ? 56.293 92.491 -22.749 1.00 10.51 216 GLY F C 1
ATOM 10972 O O . GLY F 1 216 ? 57.524 92.362 -22.620 1.00 9.44 216 GLY F O 1
ATOM 10973 N N . HIS F 1 217 ? 55.646 92.497 -23.939 1.00 9.34 217 HIS F N 1
ATOM 10974 C CA . HIS F 1 217 ? 56.404 92.391 -25.167 1.00 9.87 217 HIS F CA 1
ATOM 10975 C C . HIS F 1 217 ? 56.984 93.725 -25.633 1.00 10.23 217 HIS F C 1
ATOM 10976 O O . HIS F 1 217 ? 56.590 94.255 -26.687 1.00 10.74 217 HIS F O 1
ATOM 10983 N N . THR F 1 218 ? 57.856 94.310 -24.806 1.00 10.62 218 THR F N 1
ATOM 10984 C CA . THR F 1 218 ? 58.504 95.593 -25.132 1.00 10.83 218 THR F CA 1
ATOM 10985 C C . THR F 1 218 ? 59.948 95.511 -24.740 1.00 10.44 218 THR F C 1
ATOM 10986 O O . THR F 1 218 ? 60.205 95.003 -23.669 1.00 11.26 218 THR F O 1
ATOM 10990 N N . LEU F 1 219 ? 60.819 96.055 -25.590 1.00 9.71 219 LEU F N 1
ATOM 10991 C CA . LEU F 1 219 ? 62.282 96.062 -25.263 1.00 9.59 219 LEU F CA 1
ATOM 10992 C C . LEU F 1 219 ? 62.392 97.311 -24.350 1.00 9.38 219 LEU F C 1
ATOM 10993 O O . LEU F 1 219 ? 62.430 98.461 -24.833 1.00 10.41 219 LEU F O 1
ATOM 10998 N N . THR F 1 220 ? 62.432 97.084 -23.037 1.00 8.07 220 THR F N 1
ATOM 10999 C CA . THR F 1 220 ? 62.443 98.213 -22.091 1.00 9.87 220 THR F CA 1
ATOM 11000 C C . THR F 1 220 ? 63.792 98.798 -21.928 1.00 9.69 220 THR F C 1
ATOM 11001 O O . THR F 1 220 ? 64.819 98.189 -22.274 1.00 10.43 220 THR F O 1
ATOM 11005 N N . PRO F 1 221 ? 63.873 100.023 -21.399 1.00 11.60 221 PRO F N 1
ATOM 11006 C CA . PRO F 1 221 ? 65.180 100.657 -21.175 1.00 10.76 221 PRO F CA 1
ATOM 11007 C C . PRO F 1 221 ? 65.995 99.843 -20.161 1.00 9.09 221 PRO F C 1
ATOM 11008 O O . PRO F 1 221 ? 67.215 99.843 -20.310 1.00 10.06 221 PRO F O 1
ATOM 11012 N N . LEU F 1 222 ? 65.375 99.147 -19.223 1.00 8.97 222 LEU F N 1
ATOM 11013 C CA . LEU F 1 222 ? 66.186 98.340 -18.268 1.00 8.44 222 LEU F CA 1
ATOM 11014 C C . LEU F 1 222 ? 66.780 97.175 -19.046 1.00 9.52 222 LEU F C 1
ATOM 11015 O O . LEU F 1 222 ? 67.986 96.909 -18.875 1.00 10.06 222 LEU F O 1
ATOM 11028 N N . ALA F 1 224 ? 67.571 97.082 -22.119 1.00 7.88 224 ALA F N 1
ATOM 11029 C CA . ALA F 1 224 ? 68.627 97.627 -22.969 1.00 9.06 224 ALA F CA 1
ATOM 11030 C C . ALA F 1 224 ? 69.914 97.845 -22.188 1.00 8.53 224 ALA F C 1
ATOM 11031 O O . ALA F 1 224 ? 71.033 97.507 -22.674 1.00 8.87 224 ALA F O 1
ATOM 11033 N N . ARG F 1 225 ? 69.773 98.384 -20.961 1.00 10.51 225 ARG F N 1
ATOM 11034 C CA . ARG F 1 225 ? 70.988 98.620 -20.127 1.00 10.24 225 ARG F CA 1
ATOM 11035 C C . ARG F 1 225 ? 71.682 97.325 -19.733 1.00 9.39 225 ARG F C 1
ATOM 11036 O O . ARG F 1 225 ? 72.932 97.237 -19.761 1.00 8.95 225 ARG F O 1
ATOM 11044 N N . VAL F 1 226 ? 70.897 96.317 -19.378 1.00 9.35 226 VAL F N 1
ATOM 11045 C CA . VAL F 1 226 ? 71.457 94.991 -19.022 1.00 8.88 226 VAL F CA 1
ATOM 11046 C C . VAL F 1 226 ? 72.141 94.399 -20.248 1.00 9.15 226 VAL F C 1
ATOM 11047 O O . VAL F 1 226 ? 73.261 93.838 -20.148 1.00 9.15 226 VAL F O 1
ATOM 11051 N N . GLY F 1 227 ? 71.516 94.528 -21.416 1.00 9.01 227 GLY F N 1
ATOM 11052 C CA . GLY F 1 227 ? 72.129 93.974 -22.611 1.00 8.75 227 GLY F CA 1
ATOM 11053 C C . GLY F 1 227 ? 73.475 94.596 -22.944 1.00 8.90 227 GLY F C 1
ATOM 11054 O O . GLY F 1 227 ? 74.374 93.917 -23.377 1.00 8.43 227 GLY F O 1
ATOM 11055 N N . LEU F 1 228 ? 73.615 95.908 -22.698 1.00 8.34 228 LEU F N 1
ATOM 11056 C CA . LEU F 1 228 ? 74.843 96.635 -23.001 1.00 9.88 228 LEU F CA 1
ATOM 11057 C C . LEU F 1 228 ? 75.914 96.101 -22.079 1.00 10.06 228 LEU F C 1
ATOM 11058 O O . LEU F 1 228 ? 77.059 95.860 -22.526 1.00 10.36 228 LEU F O 1
ATOM 11063 N N . ALA F 1 229 ? 75.547 95.884 -20.827 1.00 9.69 229 ALA F N 1
ATOM 11064 C CA . ALA F 1 229 ? 76.523 95.296 -19.885 1.00 9.22 229 ALA F CA 1
ATOM 11065 C C . ALA F 1 229 ? 77.023 93.920 -20.317 1.00 11.85 229 ALA F C 1
ATOM 11066 O O . ALA F 1 229 ? 78.212 93.594 -20.216 1.00 10.44 229 ALA F O 1
ATOM 11068 N N . PHE F 1 230 ? 76.126 93.122 -20.862 1.00 10.26 230 PHE F N 1
ATOM 11069 C CA . PHE F 1 230 ? 76.445 91.790 -21.293 1.00 9.71 230 PHE F CA 1
ATOM 11070 C C . PHE F 1 230 ? 77.432 91.863 -22.452 1.00 10.30 230 PHE F C 1
ATOM 11071 O O . PHE F 1 230 ? 78.412 91.100 -22.477 1.00 9.43 230 PHE F O 1
ATOM 11079 N N . LEU F 1 231 ? 77.186 92.767 -23.400 1.00 9.99 231 LEU F N 1
ATOM 11080 C CA . LEU F 1 231 ? 78.084 92.911 -24.567 1.00 9.48 231 LEU F CA 1
ATOM 11081 C C . LEU F 1 231 ? 79.463 93.417 -24.096 1.00 9.98 231 LEU F C 1
ATOM 11082 O O . LEU F 1 231 ? 80.495 92.890 -24.544 1.00 10.71 231 LEU F O 1
ATOM 11087 N N . GLU F 1 232 ? 79.504 94.365 -23.162 1.00 11.42 232 GLU F N 1
ATOM 11088 C CA . GLU F 1 232 ? 80.803 94.876 -22.728 1.00 11.65 232 GLU F CA 1
ATOM 11089 C C . GLU F 1 232 ? 81.532 93.758 -21.962 1.00 11.36 232 GLU F C 1
ATOM 11090 O O . GLU F 1 232 ? 82.727 93.649 -22.082 1.00 12.17 232 GLU F O 1
ATOM 11096 N N . HIS F 1 233 ? 80.831 92.968 -21.162 1.00 10.98 233 HIS F N 1
ATOM 11097 C CA . HIS F 1 233 ? 81.532 91.843 -20.512 1.00 11.30 233 HIS F CA 1
ATOM 11098 C C . HIS F 1 233 ? 82.250 90.931 -21.533 1.00 12.57 233 HIS F C 1
ATOM 11099 O O . HIS F 1 233 ? 83.468 90.631 -21.392 1.00 13.44 233 HIS F O 1
ATOM 11106 N N . TRP F 1 234 ? 81.524 90.550 -22.582 1.00 11.48 234 TRP F N 1
ATOM 11107 C CA . TRP F 1 234 ? 82.124 89.613 -23.543 1.00 10.73 234 TRP F CA 1
ATOM 11108 C C . TRP F 1 234 ? 83.124 90.288 -24.451 1.00 14.36 234 TRP F C 1
ATOM 11109 O O . TRP F 1 234 ? 84.023 89.617 -24.950 1.00 17.03 234 TRP F O 1
ATOM 11120 N N . LEU F 1 235 ? 82.987 91.580 -24.682 1.00 12.78 235 LEU F N 1
ATOM 11121 C CA . LEU F 1 235 ? 84.011 92.272 -25.506 1.00 13.57 235 LEU F CA 1
ATOM 11122 C C . LEU F 1 235 ? 85.330 92.377 -24.759 1.00 16.94 235 LEU F C 1
ATOM 11123 O O . LEU F 1 235 ? 86.431 92.251 -25.377 1.00 15.84 235 LEU F O 1
ATOM 11128 N N . GLU F 1 236 ? 85.242 92.603 -23.447 1.00 18.61 236 GLU F N 1
ATOM 11129 C CA . GLU F 1 236 ? 86.448 92.792 -22.628 1.00 22.31 236 GLU F CA 1
ATOM 11130 C C . GLU F 1 236 ? 87.028 91.523 -22.052 1.00 25.89 236 GLU F C 1
ATOM 11131 O O . GLU F 1 236 ? 88.152 91.570 -21.501 1.00 28.14 236 GLU F O 1
ATOM 11137 N N . ALA F 1 237 ? 86.341 90.387 -22.191 1.00 28.33 237 ALA F N 1
ATOM 11138 C CA . ALA F 1 237 ? 86.842 89.128 -21.626 1.00 31.99 237 ALA F CA 1
ATOM 11139 C C . ALA F 1 237 ? 88.063 88.668 -22.388 1.00 34.64 237 ALA F C 1
ATOM 11140 O O . ALA F 1 237 ? 88.015 88.517 -23.611 1.00 35.92 237 ALA F O 1
ATOM 11142 N N . ARG F 1 238 ? 89.158 88.455 -21.666 1.00 37.79 238 ARG F N 1
ATOM 11143 C CA . ARG F 1 238 ? 90.414 88.024 -22.274 1.00 41.19 238 ARG F CA 1
ATOM 11144 C C . ARG F 1 238 ? 90.760 88.877 -23.502 1.00 42.91 238 ARG F C 1
ATOM 11145 O O . ARG F 1 238 ? 90.926 88.328 -24.639 1.00 44.61 238 ARG F O 1
#

Foldseek 3Di:
DWDWDWDAFLRFTKIKTAAPAAQAEEEEAEAPQDFFVVRVVLLPPLNVVRYIYIYGGFACYDPHPHPQADPPDLARLQRRVVSLVRRLVVVLRRQVRVCVVPVHQYEYEYAASGLCSVLVNLLVQDAGLAYEREAYAQARPDDPSHDHDPVVSVVCNVQGSLLSLLSNQLRQYEYEHECAAPVHHPVSCVSCVSNVVSNVPDSYYYHYDYPDYRDSHSVSVVVSVSVVVSSPDD/DWDWDWDAFLHFTKIKTAAPAAAEEEEEEEAAQAARVRRVVLQPPQNVVRYIYIYGGFAQYDPHPHPGADPVDLARLQRLVVSLVRRLVSVLRRVVGVCVVPVHQYEYEYAASGLLSVLVNLLVQDAGQAYEYELYAQARPRDPSHDHDDPVSVVCNVQGSLLRLLSNPQRQYEYEHECAAPVHHPVSCVSCVSNVVNHDPPRYYYHYDYPDYRDSHNVSVVVSVVVVDSSVDD/DWDWDWDAFPRFTKIKTAAPAAQEEEEEAEAAQDFFVRGVVLLPPQNVVRYIYIYGGFAQYDPHPHPQADPPDLARLQRLVVSLVRSLVSSLRRQVRCCVVPVHQYEYEYAASGLLSVLVNLLVQDAGQAYEYEAYAQARDDDPSHDHDDVVSVVCNVQGSLLRLLSNQLRQYEYEHECAAPVCHPVSCVSCVNNVVSNPVDSYYYHYDYPDYRDSDNVSVVVSVSVVVSSPPD/DFDWDWDAFQRFTKIKGAAPAAAAEEEEAEAFQDAQVRRVVLLPPQVVVHYIYIYTGFAQYDPHPHVQQDPVDLASLQRRVVSLVRRLVSVVRRQVRCCVVPVHQYEYEYAASGLCSVLVCLLVQDAGLEYEYEAYAQASPDDPSHDDDPVVSVVCNVQGSLQRQLSNVQRQYEYEHECAAPVCHPVSCVSCVNNVVSHDPPRYYYHYHYPDYRDSHSVSVVVSVVVVCSSPDD/DWDWDWDAFPRFTKIKIAAPAAAAEEEEAEAFQDFFVVGVVLLPPQNVVRYIYIYGGFACYDPHPHPQQDPPDLARLVRRVVSLVRRLVSVLRRVVRVCVVPVHQYEYEYAASGLLSVLVNLLVQNAGLAYEYEAYAQARPDDPSHDHDPVVSVVCNVQGSLLSLLSNPLRQYEYEHECAAPVHHPVSCVSCVNNVVSNVVDSYYYHYDYPDYRDSDPVSVVVSVSVVVSSPDD/DWDWAFDQFLNFTKIKTAAPAAAAEEEEAEAFQAAQVRRVVLQPPQVVVHYTYIYGGFACYDPHDDHQQDPVDLARLVRLVVSLVRRLVSVLRRVVRCCVVVVHQYEYEYAASGLLSVLVCLLVQDAGQAYEYEAYAQARDDDPSHDHDDPVSVVCNVQGSLLRLLSNVQRQYEYEHECAAPVCHPVSCVSCVNNVVNHDPPRYYYHYDYPDYRDSHSVSVVVSVSVVCSSPDD

Solvent-accessible surface area: 55273 Å² total

Sequence (1404 aa):
RRVRTERLTLAGLSVLARIPEAPKALLLALHGLQGSKEHILALLPGYAERGFLLLAFDAPRHGEREGPPPSSKSPRYVEEVYRVALGFKEEARRVAEEAERRFGLPLFLAGGSLGAFVAHLLLAEGFRPRGVLAFIGSGFPKLPQGQVVEDPGVLALYQAPPATRGEAYGGVPLLHLHGSRDHIVPLAREKTLEALRPHYPEGRLLARFVEEGAGHTLTPLARVGLAFLEHWLEARRVRTERLTLAGLSVLARIPEAPKALLLALHGLQGSKEHILALLPGYAERGFLLLAFDAPRHGEREGPPPSSKSPRYVEEVYRVALGFKEEARRVAEEAERRFGLPLFLAGGSLGAFVAHLLLAEGFRPRGVLAFIGSGFPKLPQGQVVEDPGVLALLYQAPPATRGEAYGGVPLLHLHGSRDHIVPLAREKTLEALRPHYPEGRLARFVEEGAGHTLTPLARVGLAFLEHWLEARRVRTERLTLLAGLSVLARIPEAPKALLLALHGLQGSKEHILALLPGYAERGFLLLAFDAPRHGEREGPPPSSKSPRYVEEVYRVALGFKEEARRVAEEAERRFGLPLFLLAGGSLGAFVAHLLLAEGFRPRGVLAFIGSGFPKLPQGQVVEDPGVLALYQAPPATRGEAYGGVPLLHLHGSRDHIVPLAREKTLLEALRPHYPEGRLARFVEEGAGHTLTPLARVGLAFLEHWLEARRVRTERLTTLAGLSVLARIPEAPKALLLALHGLQGSKEHILALLPGYAERGFLLLAFDAPRHGEREGPPPSSKSPRYVEEVYRVALGFKEEARRVAEEAERRFGLPLFLLAGGSLGAFVAHLLLAEGFRPRGVLAFIGSGFPKLPQGQVVEDPGVLALYQAPPATRGEAYGGVPLLHLHGSRDHIVPLAREKTLEALRPHYPEGRLARFVEEGAGHTLTPLARVGLAFLEHWLEARRVRTERLTLAGLSVLARIPEAPKALLLALHGLQGSKEHILALLPGYAERGFLLLAFDAPRHGEREGPPPSSKSPRYVEEVYRVALGFKEEARRVAEEAERRFGLPLFLAGGSLGAFVAHLLLAEGFRPRRGVLAFIGSGFPKLPQGQVVEDPGVLALYQAPPATRGEAYGGVPLLHLHGSRDHIIVPLAREKTLEALRPHYPEGRLARFVEEGAGHTLTPLARVGLAFLEHWLEARRVRTERLTLAGLSVLARIPEAPKALLLALHGLQGSKEHILALLPGYAERGFLLLAFDAPRHGEREGPPPSSKSPRYVEEVYRVALGFKEEARRVAEEAERRFGLPLFLLAGGSLGAFVAHLLLAEGFRPRGVLAFIGSGFPKLLPQGQVVEDPGVLALYQAPPATRGEAYGGVPLLHLHGSRDHIVPLAREKTLEALRPHYPEGRLARFVEEGAGHTLTPLARVGLAFLEHWLEAR

Radius of gyration: 38.82 Å; Cα contacts (8 Å, |Δi|>4): 3209; chains: 6; bounding box: 86×83×121 Å